Protein AF-0000000079730951 (afdb_homodimer)

Structure (mmCIF, N/CA/C/O backbone):
data_AF-0000000079730951-model_v1
#
loop_
_entity.id
_entity.type
_entity.pdbx_description
1 polymer 'Uncharacterized protein'
#
loop_
_atom_site.group_PDB
_atom_site.id
_atom_site.type_symbol
_atom_site.label_atom_id
_atom_site.label_alt_id
_atom_site.label_comp_id
_atom_site.label_asym_id
_atom_site.label_entity_id
_atom_site.label_seq_id
_atom_site.pdbx_PDB_ins_code
_atom_site.Cartn_x
_atom_site.Cartn_y
_atom_site.Cartn_z
_atom_site.occupancy
_atom_site.B_iso_or_equiv
_atom_site.auth_seq_id
_atom_site.auth_comp_id
_atom_site.auth_asym_id
_atom_site.auth_atom_id
_atom_site.pdbx_PDB_model_num
ATOM 1 N N . MET A 1 1 ? 19.906 15.125 -12.375 1 45.84 1 MET A N 1
ATOM 2 C CA . MET A 1 1 ? 19.188 15.031 -11.109 1 45.84 1 MET A CA 1
ATOM 3 C C . MET A 1 1 ? 19.906 15.812 -10.008 1 45.84 1 MET A C 1
ATOM 5 O O . MET A 1 1 ? 21.125 15.719 -9.883 1 45.84 1 MET A O 1
ATOM 9 N N . TYR A 1 2 ? 19.406 16.906 -9.656 1 54.47 2 TYR A N 1
ATOM 10 C CA . TYR A 1 2 ? 20.203 17.609 -8.656 1 54.47 2 TYR A CA 1
ATOM 11 C C . TYR A 1 2 ? 20.016 16.984 -7.281 1 54.47 2 TYR A C 1
ATOM 13 O O . TYR A 1 2 ? 18.938 16.5 -6.945 1 54.47 2 TYR A O 1
ATOM 21 N N . GLN A 1 3 ? 21.047 16.672 -6.727 1 60.06 3 GLN A N 1
ATOM 22 C CA . GLN A 1 3 ? 21.234 16.125 -5.387 1 60.06 3 GLN A CA 1
ATOM 23 C C . GLN A 1 3 ? 20.828 17.141 -4.32 1 60.06 3 GLN A C 1
ATOM 25 O O . GLN A 1 3 ? 20.906 18.344 -4.543 1 60.06 3 GLN A O 1
ATOM 30 N N . ILE A 1 4 ? 20.078 16.656 -3.506 1 60.16 4 ILE A N 1
ATOM 31 C CA . ILE A 1 4 ? 19.812 17.422 -2.299 1 60.16 4 ILE A CA 1
ATOM 32 C C . ILE A 1 4 ? 21.109 18.094 -1.825 1 60.16 4 ILE A C 1
ATOM 34 O O . ILE A 1 4 ? 22.172 17.469 -1.864 1 60.16 4 ILE A O 1
ATOM 38 N N . ILE A 1 5 ? 21.016 19.328 -1.708 1 59.25 5 ILE A N 1
ATOM 39 C CA . ILE A 1 5 ? 22.203 20.062 -1.271 1 59.25 5 ILE A CA 1
ATOM 40 C C . ILE A 1 5 ? 22.781 19.406 -0.029 1 59.25 5 ILE A C 1
ATOM 42 O O . ILE A 1 5 ? 22.062 19.062 0.906 1 59.25 5 ILE A O 1
ATOM 46 N N . SER A 1 6 ? 23.953 18.672 -0.277 1 54.44 6 SER A N 1
ATOM 47 C CA . SER A 1 6 ? 24.656 18.109 0.863 1 54.44 6 SER A CA 1
ATOM 48 C C . SER A 1 6 ? 25.703 19.078 1.403 1 54.44 6 SER A C 1
ATOM 50 O O . SER A 1 6 ? 26.031 20.062 0.745 1 54.44 6 SER A O 1
ATOM 52 N N . GLU A 1 7 ? 26.094 18.891 2.594 1 53.03 7 GLU A N 1
ATOM 53 C CA . GLU A 1 7 ? 27.047 19.703 3.357 1 53.03 7 GLU A CA 1
ATOM 54 C C . GLU A 1 7 ? 28.25 20.094 2.506 1 53.03 7 GLU A C 1
ATOM 56 O O . GLU A 1 7 ? 28.828 21.156 2.715 1 53.03 7 GLU A O 1
ATOM 61 N N . ASP A 1 8 ? 28.547 19.281 1.509 1 45.97 8 ASP A N 1
ATOM 62 C CA . ASP A 1 8 ? 29.906 19.5 1.021 1 45.97 8 ASP A CA 1
ATOM 63 C C . ASP A 1 8 ? 29.938 20.531 -0.102 1 45.97 8 ASP A C 1
ATOM 65 O O . ASP A 1 8 ? 30.891 20.594 -0.878 1 45.97 8 ASP A O 1
ATOM 69 N N . PRO A 1 9 ? 28.891 20.875 -0.591 1 47.88 9 PRO A N 1
ATOM 70 C CA . PRO A 1 9 ? 29.344 21.734 -1.691 1 47.88 9 PRO A CA 1
ATOM 71 C C . PRO A 1 9 ? 30.297 22.844 -1.228 1 47.88 9 PRO A C 1
ATOM 73 O O . PRO A 1 9 ? 30.203 23.297 -0.081 1 47.88 9 PRO A O 1
ATOM 76 N N . PRO A 1 10 ? 31.438 23.062 -1.796 1 43.19 10 PRO A N 1
ATOM 77 C CA . PRO A 1 10 ? 32.219 24.203 -1.348 1 43.19 10 PRO A CA 1
ATOM 78 C C . PRO A 1 10 ? 31.359 25.422 -1.021 1 43.19 10 PRO A C 1
ATOM 80 O O . PRO A 1 10 ? 30.531 25.844 -1.837 1 43.19 10 PRO A O 1
ATOM 83 N N . ARG A 1 11 ? 31.016 25.688 0.224 1 43.66 11 ARG A N 1
ATOM 84 C CA . ARG A 1 11 ? 30.359 26.734 0.984 1 43.66 11 ARG A CA 1
ATOM 85 C C . ARG A 1 11 ? 30.625 28.109 0.371 1 43.66 11 ARG A C 1
ATOM 87 O O . ARG A 1 11 ? 30.375 29.141 1.006 1 43.66 11 ARG A O 1
ATOM 94 N N . THR A 1 12 ? 31.375 28.312 -0.521 1 48.16 12 THR A N 1
ATOM 95 C CA . THR A 1 12 ? 31.953 29.641 -0.554 1 48.16 12 THR A CA 1
ATOM 96 C C . THR A 1 12 ? 30.875 30.703 -0.725 1 48.16 12 THR A C 1
ATOM 98 O O . THR A 1 12 ? 30.859 31.719 -0.027 1 48.16 12 THR A O 1
ATOM 101 N N . ASP A 1 13 ? 30.203 31.094 -1.963 1 54.69 13 ASP A N 1
ATOM 102 C CA . ASP A 1 13 ? 29.453 32.344 -2.211 1 54.69 13 ASP A CA 1
ATOM 103 C C . ASP A 1 13 ? 27.984 32.031 -2.506 1 54.69 13 ASP A C 1
ATOM 105 O O . ASP A 1 13 ? 27.672 31.219 -3.369 1 54.69 13 ASP A O 1
ATOM 109 N N . PRO A 1 14 ? 27 32.344 -1.522 1 58.16 14 PRO A N 1
ATOM 110 C CA . PRO A 1 14 ? 25.562 32.25 -1.813 1 58.16 14 PRO A CA 1
ATOM 111 C C . PRO A 1 14 ? 25.25 32.469 -3.287 1 58.16 14 PRO A C 1
ATOM 113 O O . PRO A 1 14 ? 24.312 31.875 -3.822 1 58.16 14 PRO A O 1
ATOM 116 N N . THR A 1 15 ? 26.047 33.219 -3.896 1 61.22 15 THR A N 1
ATOM 117 C CA . THR A 1 15 ? 25.828 33.5 -5.309 1 61.22 15 THR A CA 1
ATOM 118 C C . THR A 1 15 ? 26.016 32.219 -6.152 1 61.22 15 THR A C 1
ATOM 120 O O . THR A 1 15 ? 25.266 32 -7.102 1 61.22 15 THR A O 1
ATOM 123 N N . THR A 1 16 ? 26.859 31.469 -5.738 1 63.12 16 THR A N 1
ATOM 124 C CA . THR A 1 16 ? 27.141 30.281 -6.512 1 63.12 16 THR A CA 1
ATOM 125 C C . THR A 1 16 ? 26.031 29.234 -6.336 1 63.12 16 THR A C 1
ATOM 127 O O . THR A 1 16 ? 25.703 28.516 -7.27 1 63.12 16 THR A O 1
ATOM 130 N N . TRP A 1 17 ? 25.484 29.344 -5.23 1 62.97 17 TRP A N 1
ATOM 131 C CA . TRP A 1 17 ? 24.438 28.375 -4.961 1 62.97 17 TRP A CA 1
ATOM 132 C C . TRP A 1 17 ? 23.172 28.688 -5.754 1 62.97 17 TRP A C 1
ATOM 134 O O . TRP A 1 17 ? 22.5 27.797 -6.27 1 62.97 17 TRP A O 1
ATOM 144 N N . LEU A 1 18 ? 22.969 29.906 -5.809 1 67.19 18 LEU A N 1
ATOM 145 C CA . LEU A 1 18 ? 21.766 30.359 -6.488 1 67.19 18 LEU A CA 1
ATOM 146 C C . LEU A 1 18 ? 21.922 30.25 -8 1 67.19 18 LEU A C 1
ATOM 148 O O . LEU A 1 18 ? 20.938 30.25 -8.734 1 67.19 18 LEU A O 1
ATOM 152 N N . ALA A 1 19 ? 23.188 30.203 -8.516 1 63.59 19 ALA A N 1
ATOM 153 C CA . ALA A 1 19 ? 23.438 30.234 -9.953 1 63.59 19 ALA A CA 1
ATOM 154 C C . ALA A 1 19 ? 23.141 28.891 -10.602 1 63.59 19 ALA A C 1
ATOM 156 O O . ALA A 1 19 ? 22.938 28.797 -11.812 1 63.59 19 ALA A O 1
ATOM 157 N N . PHE A 1 20 ? 22.609 27.906 -9.961 1 67.12 20 PHE A N 1
ATOM 158 C CA . PHE A 1 20 ? 22.406 26.578 -10.516 1 67.12 20 PHE A CA 1
ATOM 159 C C . PHE A 1 20 ? 23.438 26.281 -11.594 1 67.12 20 PHE A C 1
ATOM 161 O O . PHE A 1 20 ? 23.688 27.109 -12.477 1 67.12 20 PHE A O 1
ATOM 168 N N . GLY A 1 21 ? 24.5 25.484 -11.469 1 58.66 21 GLY A N 1
ATOM 169 C CA . GLY A 1 21 ? 25.484 25.172 -12.492 1 58.66 21 GLY A CA 1
ATOM 170 C C . GLY A 1 21 ? 24.922 24.328 -13.617 1 58.66 21 GLY A C 1
ATOM 171 O O . GLY A 1 21 ? 23.734 24.047 -13.664 1 58.66 21 GLY A O 1
ATOM 172 N N . ASP A 1 22 ? 25.797 24.109 -14.703 1 54.88 22 ASP A N 1
ATOM 173 C CA . ASP A 1 22 ? 25.516 23.281 -15.867 1 54.88 22 ASP A CA 1
ATOM 174 C C . ASP A 1 22 ? 24.969 21.906 -15.453 1 54.88 22 ASP A C 1
ATOM 176 O O . ASP A 1 22 ? 25.5 21.281 -14.539 1 54.88 22 ASP A O 1
ATOM 180 N N . LEU A 1 23 ? 23.703 21.75 -15.867 1 58.72 23 LEU A N 1
ATOM 181 C CA . LEU A 1 23 ? 23.031 20.484 -15.57 1 58.72 23 LEU A CA 1
ATOM 182 C C . LEU A 1 23 ? 23.25 19.469 -16.688 1 58.72 23 LEU A C 1
ATOM 184 O O . LEU A 1 23 ? 22.469 19.438 -17.656 1 58.72 23 LEU A O 1
ATOM 188 N N . ASP A 1 24 ? 24.516 19.109 -16.984 1 57.22 24 ASP A N 1
ATOM 189 C CA . ASP A 1 24 ? 24.734 18.062 -17.984 1 57.22 24 ASP A CA 1
ATOM 190 C C . ASP A 1 24 ? 24.453 16.688 -17.406 1 57.22 24 ASP A C 1
ATOM 192 O O . ASP A 1 24 ? 24.922 15.672 -17.922 1 57.22 24 ASP A O 1
ATOM 196 N N . GLN A 1 25 ? 23.688 16.734 -16.359 1 59.28 25 GLN A N 1
ATOM 197 C CA . GLN A 1 25 ? 23.562 15.406 -15.773 1 59.28 25 GLN A CA 1
ATOM 198 C C . GLN A 1 25 ? 22.422 14.633 -16.406 1 59.28 25 GLN A C 1
ATOM 200 O O . GLN A 1 25 ? 21.391 15.211 -16.781 1 59.28 25 GLN A O 1
ATOM 205 N N . THR A 1 26 ? 22.797 13.352 -16.797 1 64.75 26 THR A N 1
ATOM 206 C CA . THR A 1 26 ? 21.828 12.406 -17.328 1 64.75 26 THR A CA 1
ATOM 207 C C . THR A 1 26 ? 20.719 12.141 -16.312 1 64.75 26 THR A C 1
ATOM 209 O O . THR A 1 26 ? 20.969 12.055 -15.117 1 64.75 26 THR A O 1
ATOM 212 N N . PRO A 1 27 ? 19.5 12.266 -16.891 1 72.44 27 PRO A N 1
ATOM 213 C CA . PRO A 1 27 ? 18.391 11.984 -15.977 1 72.44 27 PRO A CA 1
ATOM 214 C C . PRO A 1 27 ? 18.406 10.555 -15.445 1 72.44 27 PRO A C 1
ATOM 216 O O . PRO A 1 27 ? 17.703 10.234 -14.492 1 72.44 27 PRO A O 1
ATOM 219 N N . VAL A 1 28 ? 19.219 9.758 -16.062 1 74.5 28 VAL A N 1
ATOM 220 C CA . VAL A 1 28 ? 19.375 8.383 -15.586 1 74.5 28 VAL A CA 1
ATOM 221 C C . VAL A 1 28 ? 20.578 8.289 -14.656 1 74.5 28 VAL A C 1
ATOM 223 O O . VAL A 1 28 ? 21.719 8.523 -15.078 1 74.5 28 VAL A O 1
ATOM 226 N N . ASP A 1 29 ? 20.312 8.086 -13.414 1 75.19 29 ASP A N 1
ATOM 227 C CA . ASP A 1 29 ? 21.359 7.98 -12.398 1 75.19 29 ASP A CA 1
ATOM 228 C C . ASP A 1 29 ? 21.484 6.551 -11.883 1 75.19 29 ASP A C 1
ATOM 230 O O . ASP A 1 29 ? 20.641 6.09 -11.109 1 75.19 29 ASP A O 1
ATOM 234 N N . ALA A 1 30 ? 22.594 5.883 -12.25 1 80.81 30 ALA A N 1
ATOM 235 C CA . ALA A 1 30 ? 22.859 4.52 -11.789 1 80.81 30 ALA A CA 1
ATOM 236 C C . ALA A 1 30 ? 21.688 3.598 -12.094 1 80.81 30 ALA A C 1
ATOM 238 O O . ALA A 1 30 ? 21.281 2.801 -11.25 1 80.81 30 ALA A O 1
ATOM 239 N N . GLY A 1 31 ? 21.016 3.818 -13.234 1 86.5 31 GLY A N 1
ATOM 240 C CA . GLY A 1 31 ? 19.969 2.938 -13.695 1 86.5 31 GLY A CA 1
ATOM 241 C C . GLY A 1 31 ? 18.594 3.346 -13.195 1 86.5 31 GLY A C 1
ATOM 242 O O . GLY A 1 31 ? 17.609 2.627 -13.398 1 86.5 31 GLY A O 1
ATOM 243 N N . TRP A 1 32 ? 18.578 4.504 -12.57 1 90.81 32 TRP A N 1
ATOM 244 C CA . TRP A 1 32 ? 17.297 4.949 -12.031 1 90.81 32 TRP A CA 1
ATOM 245 C C . TRP A 1 32 ? 16.906 6.309 -12.602 1 90.81 32 TRP A C 1
ATOM 247 O O . TRP A 1 32 ? 17.781 7.117 -12.938 1 90.81 32 TRP A O 1
ATOM 257 N N . ILE A 1 33 ? 15.633 6.523 -12.75 1 92.06 33 ILE A N 1
ATOM 258 C CA . ILE A 1 33 ? 15.031 7.793 -13.148 1 92.06 33 ILE A CA 1
ATOM 259 C C . ILE A 1 33 ? 14.117 8.305 -12.031 1 92.06 33 ILE A C 1
ATOM 261 O O . ILE A 1 33 ? 13.43 7.512 -11.375 1 92.06 33 ILE A O 1
ATOM 265 N N . HIS A 1 34 ? 14.07 9.625 -11.844 1 92.44 34 HIS A N 1
ATOM 266 C CA . HIS A 1 34 ? 13.266 10.234 -10.789 1 92.44 34 HIS A CA 1
ATOM 267 C C . HIS A 1 34 ? 12.102 11.016 -11.375 1 92.44 34 HIS A C 1
ATOM 269 O O . HIS A 1 34 ? 12.164 12.242 -11.484 1 92.44 34 HIS A O 1
ATOM 275 N N . PRO A 1 35 ? 11.031 10.336 -11.586 1 94.81 35 PRO A N 1
ATOM 276 C CA . PRO A 1 35 ? 9.906 11.039 -12.203 1 94.81 35 PRO A CA 1
ATOM 277 C C . PRO A 1 35 ? 9.156 11.938 -11.227 1 94.81 35 PRO A C 1
ATOM 279 O O . PRO A 1 35 ? 8.336 12.758 -11.633 1 94.81 35 PRO A O 1
ATOM 282 N N . TYR A 1 36 ? 9.422 11.734 -9.938 1 94.5 36 TYR A N 1
ATOM 283 C CA . TYR A 1 36 ? 8.742 12.531 -8.922 1 94.5 36 TYR A CA 1
ATOM 284 C C . TYR A 1 36 ? 9.695 12.922 -7.805 1 94.5 36 TYR A C 1
ATOM 286 O O . TYR A 1 36 ? 10.367 12.062 -7.219 1 94.5 36 TYR A O 1
ATOM 294 N N . GLN A 1 37 ? 9.75 14.148 -7.539 1 90.94 37 GLN A N 1
ATOM 295 C CA . GLN A 1 37 ? 10.445 14.719 -6.387 1 90.94 37 GLN A CA 1
ATOM 296 C C . GLN A 1 37 ? 9.711 15.953 -5.863 1 90.94 37 GLN A C 1
ATOM 298 O O . GLN A 1 37 ? 9.414 16.875 -6.629 1 90.94 37 GLN A O 1
ATOM 303 N N . ARG A 1 38 ? 9.414 15.93 -4.602 1 90.56 38 ARG A N 1
ATOM 304 C CA . ARG A 1 38 ? 8.766 17.078 -3.99 1 90.56 38 ARG A CA 1
ATOM 305 C C . ARG A 1 38 ? 9.203 17.25 -2.543 1 90.56 38 ARG A C 1
ATOM 307 O O . ARG A 1 38 ? 9.352 16.281 -1.809 1 90.56 38 ARG A O 1
ATOM 314 N N . GLY A 1 39 ? 9.445 18.438 -2.262 1 88.06 39 GLY A N 1
ATOM 315 C CA . GLY A 1 39 ? 9.828 18.719 -0.888 1 88.06 39 GLY A CA 1
ATOM 316 C C . GLY A 1 39 ? 10.914 19.766 -0.775 1 88.06 39 GLY A C 1
ATOM 317 O O . GLY A 1 39 ? 11.172 20.516 -1.727 1 88.06 39 GLY A O 1
ATOM 318 N N . ARG A 1 40 ? 11.383 19.922 0.405 1 84.81 40 ARG A N 1
ATOM 319 C CA . ARG A 1 40 ? 12.398 20.938 0.67 1 84.81 40 ARG A CA 1
ATOM 320 C C . ARG A 1 40 ? 13.477 20.406 1.604 1 84.81 40 ARG A C 1
ATOM 322 O O . ARG A 1 40 ? 13.234 19.484 2.383 1 84.81 40 ARG A O 1
ATOM 329 N N . ALA A 1 41 ? 14.562 20.859 1.322 1 82.62 41 ALA A N 1
ATOM 330 C CA . ALA A 1 41 ? 15.703 20.625 2.195 1 82.62 41 ALA A CA 1
ATOM 331 C C . ALA A 1 41 ? 16.406 21.922 2.553 1 82.62 41 ALA A C 1
ATOM 333 O O . ALA A 1 41 ? 16.484 22.844 1.733 1 82.62 41 ALA A O 1
ATOM 334 N N . SER A 1 42 ? 16.781 22.016 3.771 1 76.56 42 SER A N 1
ATOM 335 C CA . SER A 1 42 ? 17.469 23.219 4.219 1 76.56 42 SER A CA 1
ATOM 336 C C . SER A 1 42 ? 18.828 22.875 4.824 1 76.56 42 SER A C 1
ATOM 338 O O . SER A 1 42 ? 19 21.797 5.418 1 76.56 42 SER A O 1
ATOM 340 N N . ILE A 1 43 ? 19.734 23.703 4.445 1 71.06 43 ILE A N 1
ATOM 341 C CA . ILE A 1 43 ? 21.047 23.562 5.059 1 71.06 43 ILE A CA 1
ATOM 342 C C . ILE A 1 43 ? 21.5 24.906 5.625 1 71.06 43 ILE A C 1
ATOM 344 O O . ILE A 1 43 ? 21.25 25.953 5.027 1 71.06 43 ILE A O 1
ATOM 348 N N . GLN A 1 44 ? 22.031 24.797 6.742 1 64.06 44 GLN A N 1
ATOM 349 C CA . GLN A 1 44 ? 22.594 26 7.34 1 64.06 44 GLN A CA 1
ATOM 350 C C . GLN A 1 44 ? 24.031 26.234 6.855 1 64.06 44 GLN A C 1
ATOM 352 O O . GLN A 1 44 ? 24.875 25.344 6.945 1 64.06 44 GLN A O 1
ATOM 357 N N . ILE A 1 45 ? 24.141 27.219 6 1 57.97 45 ILE A N 1
ATOM 358 C CA . ILE A 1 45 ? 25.469 27.578 5.52 1 57.97 45 ILE A CA 1
ATOM 359 C C . ILE A 1 45 ? 25.922 28.875 6.18 1 57.97 45 ILE A C 1
ATOM 361 O O . ILE A 1 45 ? 25.344 29.938 5.934 1 57.97 45 ILE A O 1
ATOM 365 N N . GLN A 1 46 ? 26.984 28.828 6.801 1 56.09 46 GLN A N 1
ATOM 366 C CA . GLN A 1 46 ? 27.516 30 7.48 1 56.09 46 GLN A CA 1
ATOM 367 C C . GLN A 1 46 ? 26.406 30.797 8.164 1 56.09 46 GLN A C 1
ATOM 369 O O . GLN A 1 46 ? 25.719 30.281 9.039 1 56.09 46 GLN A O 1
ATOM 374 N N . GLU A 1 47 ? 26.141 32.156 7.566 1 52.31 47 GLU A N 1
ATOM 375 C CA . GLU A 1 47 ? 25.188 33.062 8.195 1 52.31 47 GLU A CA 1
ATOM 376 C C . GLU A 1 47 ? 23.828 33 7.504 1 52.31 47 GLU A C 1
ATOM 378 O O . GLU A 1 47 ? 22.938 33.812 7.77 1 52.31 47 GLU A O 1
ATOM 383 N N . CYS A 1 48 ? 23.781 32.031 6.555 1 63.41 48 CYS A N 1
ATOM 384 C CA . CYS A 1 48 ? 22.531 32 5.809 1 63.41 48 CYS A CA 1
ATOM 385 C C . CYS A 1 48 ? 21.938 30.594 5.766 1 63.41 48 CYS A C 1
ATOM 387 O O . CYS A 1 48 ? 22.641 29.625 6.039 1 63.41 48 CYS A O 1
ATOM 389 N N . GLU A 1 49 ? 20.703 30.656 5.785 1 72.19 49 GLU A N 1
ATOM 390 C CA . GLU A 1 49 ? 20.016 29.391 5.547 1 72.19 49 GLU A CA 1
ATOM 391 C C . GLU A 1 49 ? 19.625 29.25 4.078 1 72.19 49 GLU A C 1
ATOM 393 O O . GLU A 1 49 ? 19.031 30.156 3.488 1 72.19 49 GLU A O 1
ATOM 398 N N . LEU A 1 50 ? 20.156 28.188 3.568 1 75.88 50 LEU A N 1
ATOM 399 C CA . LEU A 1 50 ? 19.797 27.859 2.191 1 75.88 50 LEU A CA 1
ATOM 400 C C . LEU A 1 50 ? 18.703 26.797 2.15 1 75.88 50 LEU A C 1
ATOM 402 O O . LEU A 1 50 ? 18.859 25.719 2.725 1 75.88 50 LEU A O 1
ATOM 406 N N . THR A 1 51 ? 17.625 27.25 1.599 1 80.56 51 THR A N 1
ATOM 407 C CA . THR A 1 51 ? 16.531 26.297 1.411 1 80.56 51 THR A CA 1
ATOM 408 C C . THR A 1 51 ? 16.375 25.938 -0.063 1 80.56 51 THR A C 1
ATOM 410 O O . THR A 1 51 ? 16.359 26.812 -0.926 1 80.56 51 THR A O 1
ATOM 413 N N . GLN A 1 52 ? 16.375 24.672 -0.242 1 84.06 52 GLN A N 1
ATOM 414 C CA . GLN A 1 52 ? 16.156 24.156 -1.589 1 84.06 52 GLN A CA 1
ATOM 415 C C . GLN A 1 52 ? 14.828 23.406 -1.68 1 84.06 52 GLN A C 1
ATOM 417 O O . GLN A 1 52 ? 14.578 22.484 -0.893 1 84.06 52 GLN A O 1
ATOM 422 N N . ALA A 1 53 ? 14.023 23.859 -2.582 1 85.38 53 ALA A N 1
ATOM 423 C CA . ALA A 1 53 ? 12.742 23.188 -2.812 1 85.38 53 ALA A CA 1
ATOM 424 C C . ALA A 1 53 ? 12.727 22.484 -4.164 1 85.38 53 ALA A C 1
ATOM 426 O O . ALA A 1 53 ? 13.258 23 -5.148 1 85.38 53 ALA A O 1
ATOM 427 N N . PHE A 1 54 ? 12.133 21.344 -4.145 1 86.81 54 PHE A N 1
ATOM 428 C CA . PHE A 1 54 ? 12.039 20.531 -5.344 1 86.81 54 PHE A CA 1
ATOM 429 C C . PHE A 1 54 ? 10.586 20.328 -5.75 1 86.81 54 PHE A C 1
ATOM 431 O O . PHE A 1 54 ? 9.711 20.141 -4.891 1 86.81 54 PHE A O 1
ATOM 438 N N . ASP A 1 55 ? 10.375 20.359 -7.035 1 88.12 55 ASP A N 1
ATOM 439 C CA . ASP A 1 55 ? 9.117 19.953 -7.641 1 88.12 55 ASP A CA 1
ATOM 440 C C . ASP A 1 55 ? 9.344 19.344 -9.023 1 88.12 55 ASP A C 1
ATOM 442 O O . ASP A 1 55 ? 9.477 20.078 -10.008 1 88.12 55 ASP A O 1
ATOM 446 N N . THR A 1 56 ? 9.398 18.078 -9.062 1 90.31 56 THR A N 1
ATOM 447 C CA . THR A 1 56 ? 9.578 17.359 -10.32 1 90.31 56 THR A CA 1
ATOM 448 C C . THR A 1 56 ? 8.312 16.562 -10.672 1 90.31 56 THR A C 1
ATOM 450 O O . THR A 1 56 ? 7.777 15.844 -9.836 1 90.31 56 THR A O 1
ATOM 453 N N . GLN A 1 57 ? 7.895 16.703 -11.891 1 90 57 GLN A N 1
ATOM 454 C CA . GLN A 1 57 ? 6.754 15.961 -12.414 1 90 57 GLN A CA 1
ATOM 455 C C . GLN A 1 57 ? 7.102 15.273 -13.734 1 90 57 GLN A C 1
ATOM 457 O O . GLN A 1 57 ? 8.047 15.672 -14.414 1 90 57 GLN A O 1
ATOM 462 N N . ALA A 1 58 ? 6.375 14.281 -13.984 1 94.19 58 ALA A N 1
ATOM 463 C CA . ALA A 1 58 ? 6.621 13.547 -15.227 1 94.19 58 ALA A CA 1
ATOM 464 C C . ALA A 1 58 ? 5.324 13.32 -16 1 94.19 58 ALA A C 1
ATOM 466 O O . ALA A 1 58 ? 4.254 13.195 -15.398 1 94.19 58 ALA A O 1
ATOM 467 N N . PHE A 1 59 ? 5.438 13.281 -17.328 1 94.62 59 PHE A N 1
ATOM 468 C CA . PHE A 1 59 ? 4.312 12.945 -18.203 1 94.62 59 PHE A CA 1
ATOM 469 C C . PHE A 1 59 ? 4.801 12.25 -19.469 1 94.62 59 PHE A C 1
ATOM 471 O O . PHE A 1 59 ? 5.996 12.258 -19.766 1 94.62 59 PHE A O 1
ATOM 478 N N . LEU A 1 60 ? 3.887 11.617 -20.109 1 95.69 60 LEU A N 1
ATOM 479 C CA . LEU A 1 60 ? 4.188 10.875 -21.328 1 95.69 60 LEU A CA 1
ATOM 480 C C . LEU A 1 60 ? 3.699 11.633 -22.562 1 95.69 60 LEU A C 1
ATOM 482 O O . LEU A 1 60 ? 2.645 12.266 -22.531 1 95.69 60 LEU A O 1
ATOM 486 N N . VAL A 1 61 ? 4.496 11.562 -23.594 1 95.31 61 VAL A N 1
ATOM 487 C CA . VAL A 1 61 ? 4.145 12.188 -24.859 1 95.31 61 VAL A CA 1
ATOM 488 C C . VAL A 1 61 ? 4.52 11.25 -26.016 1 95.31 61 VAL A C 1
ATOM 490 O O . VAL A 1 61 ? 5.496 10.508 -25.922 1 95.31 61 VAL A O 1
ATOM 493 N N . ASN A 1 62 ? 3.648 11.297 -27.047 1 93.88 62 ASN A N 1
ATOM 494 C CA . ASN A 1 62 ? 4.023 10.531 -28.219 1 93.88 62 ASN A CA 1
ATOM 495 C C . ASN A 1 62 ? 5.367 10.992 -28.781 1 93.88 62 ASN A C 1
ATOM 497 O O . ASN A 1 62 ? 5.617 12.195 -28.906 1 93.88 62 ASN A O 1
ATOM 501 N N . VAL A 1 63 ? 6.16 10.047 -29.156 1 94.19 63 VAL A N 1
ATOM 502 C CA . VAL A 1 63 ? 7.508 10.352 -29.625 1 94.19 63 VAL A CA 1
ATOM 503 C C . VAL A 1 63 ? 7.441 11.297 -30.828 1 94.19 63 VAL A C 1
ATOM 505 O O . VAL A 1 63 ? 8.258 12.211 -30.953 1 94.19 63 VAL A O 1
ATOM 508 N N . ASP A 1 64 ? 6.457 11.125 -31.641 1 92.25 64 ASP A N 1
ATOM 509 C CA . ASP A 1 64 ? 6.336 11.906 -32.875 1 92.25 64 ASP A CA 1
ATOM 510 C C . ASP A 1 64 ? 5.859 13.328 -32.562 1 92.25 64 ASP A C 1
ATOM 512 O O . ASP A 1 64 ? 5.953 14.203 -33.438 1 92.25 64 ASP A O 1
ATOM 516 N N . GLU A 1 65 ? 5.438 13.594 -31.406 1 93.44 65 GLU A N 1
ATOM 517 C CA . GLU A 1 65 ? 4.902 14.906 -31.047 1 93.44 65 GLU A CA 1
ATOM 518 C C . GLU A 1 65 ? 5.777 15.586 -30 1 93.44 65 GLU A C 1
ATOM 520 O O . GLU A 1 65 ? 5.34 16.531 -29.328 1 93.44 65 GLU A O 1
ATOM 525 N N . LEU A 1 66 ? 6.969 15.195 -29.844 1 92.12 66 LEU A N 1
ATOM 526 C CA . LEU A 1 66 ? 7.848 15.648 -28.781 1 92.12 66 LEU A CA 1
ATOM 527 C C . LEU A 1 66 ? 8.375 17.047 -29.062 1 92.12 66 LEU A C 1
ATOM 529 O O . LEU A 1 66 ? 8.602 17.828 -28.141 1 92.12 66 LEU A O 1
ATOM 533 N N . ASP A 1 67 ? 8.516 17.5 -30.25 1 89.12 67 ASP A N 1
ATOM 534 C CA . ASP A 1 67 ? 9.219 18.719 -30.641 1 89.12 67 ASP A CA 1
ATOM 535 C C . ASP A 1 67 ? 8.516 19.953 -30.094 1 89.12 67 ASP A C 1
ATOM 537 O O . ASP A 1 67 ? 9.148 20.797 -29.438 1 89.12 67 ASP A O 1
ATOM 541 N N . PRO A 1 68 ? 7.23 19.984 -30.25 1 87.56 68 PRO A N 1
ATOM 542 C CA . PRO A 1 68 ? 6.555 21.172 -29.719 1 87.56 68 PRO A CA 1
ATOM 543 C C . PRO A 1 68 ? 6.66 21.281 -28.188 1 87.56 68 PRO A C 1
ATOM 545 O O . PRO A 1 68 ? 6.574 22.375 -27.641 1 87.56 68 PRO A O 1
ATOM 548 N N . ILE A 1 69 ? 6.762 20.172 -27.562 1 87.25 69 ILE A N 1
ATOM 549 C CA . ILE A 1 69 ? 6.863 20.125 -26.109 1 87.25 69 ILE A CA 1
ATOM 550 C C . ILE A 1 69 ? 8.211 20.703 -25.672 1 87.25 69 ILE A C 1
ATOM 552 O O . ILE A 1 69 ? 8.289 21.406 -24.656 1 87.25 69 ILE A O 1
ATOM 556 N N . LEU A 1 70 ? 9.195 20.422 -26.422 1 83.44 70 LEU A N 1
ATOM 557 C CA . LEU A 1 70 ? 10.539 20.859 -26.078 1 83.44 70 LEU A CA 1
ATOM 558 C C . LEU A 1 70 ? 10.719 22.344 -26.312 1 83.44 70 LEU A C 1
ATOM 560 O O . LEU A 1 70 ? 11.617 22.969 -25.75 1 83.44 70 LEU A O 1
ATOM 564 N N . ASP A 1 71 ? 9.812 22.891 -27.078 1 80.31 71 ASP A N 1
ATOM 565 C CA . ASP A 1 71 ? 9.875 24.312 -27.375 1 80.31 71 ASP A CA 1
ATOM 566 C C . ASP A 1 71 ? 9.047 25.125 -26.375 1 80.31 71 ASP A C 1
ATOM 568 O O . ASP A 1 71 ? 9.117 26.359 -26.359 1 80.31 71 ASP A O 1
ATOM 572 N N . ALA A 1 72 ? 8.383 24.438 -25.547 1 81.88 72 ALA A N 1
ATOM 573 C CA . ALA A 1 72 ? 7.496 25.094 -24.609 1 81.88 72 ALA A CA 1
ATOM 574 C C . ALA A 1 72 ? 8.289 25.766 -23.484 1 81.88 72 ALA A C 1
ATOM 576 O O . ALA A 1 72 ? 9.398 25.328 -23.156 1 81.88 72 ALA A O 1
ATOM 577 N N . ASP A 1 73 ? 7.711 26.859 -23.016 1 80.69 73 ASP A N 1
ATOM 578 C CA . ASP A 1 73 ? 8.297 27.531 -21.859 1 80.69 73 ASP A CA 1
ATOM 579 C C . ASP A 1 73 ? 8.164 26.672 -20.594 1 80.69 73 ASP A C 1
ATOM 581 O O . ASP A 1 73 ? 7.059 26.328 -20.188 1 80.69 73 ASP A O 1
ATOM 585 N N . PRO A 1 74 ? 9.289 26.297 -19.984 1 82.38 74 PRO A N 1
ATOM 586 C CA . PRO A 1 74 ? 9.219 25.359 -18.859 1 82.38 74 PRO A CA 1
ATOM 587 C C . PRO A 1 74 ? 8.539 25.953 -17.641 1 82.38 74 PRO A C 1
ATOM 589 O O . PRO A 1 74 ? 8.148 25.234 -16.719 1 82.38 74 PRO A O 1
ATOM 592 N N . ASP A 1 75 ? 8.461 27.188 -17.531 1 78.06 75 ASP A N 1
ATOM 593 C CA . ASP A 1 75 ? 7.793 27.828 -16.391 1 78.06 75 ASP A CA 1
ATOM 594 C C . ASP A 1 75 ? 6.297 27.984 -16.656 1 78.06 75 ASP A C 1
ATOM 596 O O . ASP A 1 75 ? 5.477 27.344 -15.992 1 78.06 75 ASP A O 1
ATOM 600 N N . THR A 1 76 ? 5.887 28.609 -17.703 1 72.06 76 THR A N 1
ATOM 601 C CA . THR A 1 76 ? 4.496 28.984 -17.938 1 72.06 76 THR A CA 1
ATOM 602 C C . THR A 1 76 ? 3.717 27.828 -18.562 1 72.06 76 THR A C 1
ATOM 604 O O . THR A 1 76 ? 2.545 27.625 -18.234 1 72.06 76 THR A O 1
ATOM 607 N N . ASP A 1 77 ? 4.391 27.141 -19.344 1 72.62 77 ASP A N 1
ATOM 608 C CA . ASP A 1 77 ? 3.67 26.094 -20.062 1 72.62 77 ASP A CA 1
ATOM 609 C C . ASP A 1 77 ? 3.633 24.797 -19.266 1 72.62 77 ASP A C 1
ATOM 611 O O . ASP A 1 77 ? 2.689 24.016 -19.391 1 72.62 77 ASP A O 1
ATOM 615 N N . MET A 1 78 ? 4.703 24.625 -18.469 1 68.81 78 MET A N 1
ATOM 616 C CA . MET A 1 78 ? 4.809 23.328 -17.797 1 68.81 78 MET A CA 1
ATOM 617 C C . MET A 1 78 ? 4.469 23.453 -16.328 1 68.81 78 MET A C 1
ATOM 619 O O . MET A 1 78 ? 4.383 22.438 -15.617 1 68.81 78 MET A O 1
ATOM 623 N N . GLY A 1 79 ? 4.43 24.547 -15.836 1 62.59 79 GLY A N 1
ATOM 624 C CA . GLY A 1 79 ? 4.332 24.75 -14.406 1 62.59 79 GLY A CA 1
ATOM 625 C C . GLY A 1 79 ? 3.152 24.031 -13.773 1 62.59 79 GLY A C 1
ATOM 626 O O . GLY A 1 79 ? 3.203 23.641 -12.602 1 62.59 79 GLY A O 1
ATOM 627 N N . ASP A 1 80 ? 2.125 23.797 -14.438 1 65.19 80 ASP A N 1
ATOM 628 C CA . ASP A 1 80 ? 0.964 23.266 -13.734 1 65.19 80 ASP A CA 1
ATOM 629 C C . ASP A 1 80 ? 0.59 21.891 -14.258 1 65.19 80 ASP A C 1
ATOM 631 O O . ASP A 1 80 ? -0.578 21.484 -14.211 1 65.19 80 ASP A O 1
ATOM 635 N N . ILE A 1 81 ? 1.665 21.172 -14.656 1 81.44 81 ILE A N 1
ATOM 636 C CA . ILE A 1 81 ? 1.251 19.875 -15.188 1 81.44 81 ILE A CA 1
ATOM 637 C C . ILE A 1 81 ? 1.216 18.844 -14.062 1 81.44 81 ILE A C 1
ATOM 639 O O . ILE A 1 81 ? 2.254 18.312 -13.672 1 81.44 81 ILE A O 1
ATOM 643 N N . GLU A 1 82 ? 0.271 18.844 -13.242 1 85.94 82 GLU A N 1
ATOM 644 C CA . GLU A 1 82 ? 0.027 17.859 -12.188 1 85.94 82 GLU A CA 1
ATOM 645 C C . GLU A 1 82 ? -1.262 17.078 -12.445 1 85.94 82 GLU A C 1
ATOM 647 O O . GLU A 1 82 ? -2.291 17.672 -12.773 1 85.94 82 GLU A O 1
ATOM 652 N N . PHE A 1 83 ? -1.045 15.773 -12.469 1 91.12 83 PHE A N 1
ATOM 653 C CA . PHE A 1 83 ? -2.205 14.906 -12.633 1 91.12 83 PHE A CA 1
ATOM 654 C C . PHE A 1 83 ? -2.754 14.461 -11.281 1 91.12 83 PHE A C 1
ATOM 656 O O . PHE A 1 83 ? -2 14.008 -10.422 1 91.12 83 PHE A O 1
ATOM 663 N N . ARG A 1 84 ? -4.012 14.633 -11.125 1 88.62 84 ARG A N 1
ATOM 664 C CA . ARG A 1 84 ? -4.723 14.227 -9.914 1 88.62 84 ARG A CA 1
ATOM 665 C C . ARG A 1 84 ? -5.816 13.211 -10.242 1 88.62 84 ARG A C 1
ATOM 667 O O . ARG A 1 84 ? -6.168 13.023 -11.414 1 88.62 84 ARG A O 1
ATOM 674 N N . PRO A 1 85 ? -6.25 12.422 -9.188 1 87.44 85 PRO A N 1
ATOM 675 C CA . PRO A 1 85 ? -7.246 11.391 -9.469 1 87.44 85 PRO A CA 1
ATOM 676 C C . PRO A 1 85 ? -8.5 11.945 -10.141 1 87.44 85 PRO A C 1
ATOM 678 O O . PRO A 1 85 ? -9.086 11.289 -11 1 87.44 85 PRO A O 1
ATOM 681 N N . MET A 1 86 ? -8.891 13.047 -9.641 1 82 86 MET A N 1
ATOM 682 C CA . MET A 1 86 ? -10.133 13.586 -10.188 1 82 86 MET A CA 1
ATOM 683 C C . MET A 1 86 ? -10.055 15.109 -10.289 1 82 86 MET A C 1
ATOM 685 O O . MET A 1 86 ? -9.438 15.758 -9.445 1 82 86 MET A O 1
ATOM 689 N N . ARG A 1 87 ? -10.531 15.508 -11.367 1 73.69 87 ARG A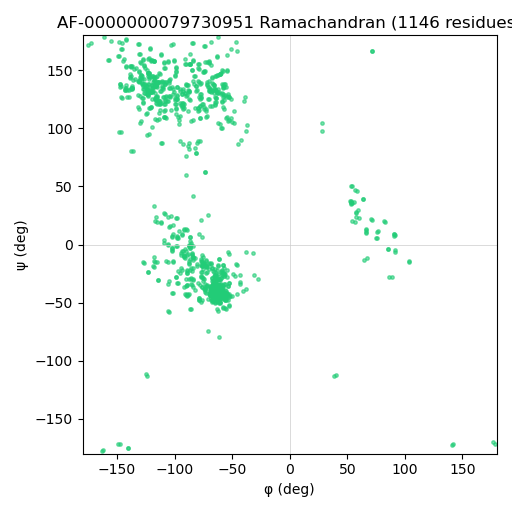 N 1
ATOM 690 C CA . ARG A 1 87 ? -10.867 16.922 -11.516 1 73.69 87 ARG A CA 1
ATOM 691 C C . ARG A 1 87 ? -12.375 17.141 -11.414 1 73.69 87 ARG A C 1
ATOM 693 O O . ARG A 1 87 ? -13.164 16.328 -11.914 1 73.69 87 ARG A O 1
ATOM 700 N N . TYR A 1 88 ? -12.688 17.828 -10.422 1 68.25 88 TYR A N 1
ATOM 701 C CA . TYR A 1 88 ? -14.117 18.094 -10.32 1 68.25 88 TYR A CA 1
ATOM 702 C C . TYR A 1 88 ? -14.383 19.594 -10.273 1 68.25 88 TYR A C 1
ATOM 704 O O . TYR A 1 88 ? -13.477 20.391 -10.008 1 68.25 88 TYR A O 1
ATOM 712 N N . GLY A 1 89 ? -15.406 20.094 -10.82 1 62.16 89 GLY A N 1
ATOM 713 C CA . GLY A 1 89 ? -15.781 21.484 -10.867 1 62.16 89 GLY A CA 1
ATOM 714 C C . GLY A 1 89 ? -17.031 21.75 -11.688 1 62.16 89 GLY A C 1
ATOM 715 O O . GLY A 1 89 ? -17.906 20.875 -11.781 1 62.16 89 GLY A O 1
ATOM 716 N N . ARG A 1 90 ? -17.234 22.953 -11.883 1 63.12 90 ARG A N 1
ATOM 717 C CA . ARG A 1 90 ? -18.359 23.375 -12.719 1 63.12 90 ARG A CA 1
ATOM 718 C C . ARG A 1 90 ? -17.875 23.922 -14.055 1 63.12 90 ARG A C 1
ATOM 720 O O . ARG A 1 90 ? -16.938 24.719 -14.094 1 63.12 90 ARG A O 1
ATOM 727 N N . ARG A 1 91 ? -18.141 23.156 -15.125 1 57.38 91 ARG A N 1
ATOM 728 C CA . ARG A 1 91 ? -17.734 23.609 -16.453 1 57.38 91 ARG A CA 1
ATOM 729 C C . ARG A 1 91 ? -18.438 24.906 -16.812 1 57.38 91 ARG A C 1
ATOM 731 O O . ARG A 1 91 ? -19.672 24.969 -16.859 1 57.38 91 ARG A O 1
ATOM 738 N N . ARG A 1 92 ? -17.766 25.969 -16.75 1 56.06 92 ARG A N 1
ATOM 739 C CA . ARG A 1 92 ? -18.328 27.25 -17.156 1 56.06 92 ARG A CA 1
ATOM 740 C C . ARG A 1 92 ? -18.734 27.219 -18.625 1 56.06 92 ARG A C 1
ATOM 742 O O . ARG A 1 92 ? -19.672 27.906 -19.031 1 56.06 92 ARG A O 1
ATOM 749 N N . GLU A 1 93 ? -17.984 26.531 -19.328 1 52.31 93 GLU A N 1
ATOM 750 C CA . GLU A 1 93 ? -18.125 26.672 -20.781 1 52.31 93 GLU A CA 1
ATOM 751 C C . GLU A 1 93 ? -19.281 25.812 -21.297 1 52.31 93 GLU A C 1
ATOM 753 O O . GLU A 1 93 ? -19.562 25.828 -22.5 1 52.31 93 GLU A O 1
ATOM 758 N N . SER A 1 94 ? -19.75 24.969 -20.453 1 49.47 94 SER A N 1
ATOM 759 C CA . SER A 1 94 ? -20.859 24.266 -21.078 1 49.47 94 SER A CA 1
ATOM 760 C C . SER A 1 94 ? -21.953 25.234 -21.5 1 49.47 94 SER A C 1
ATOM 762 O O . SER A 1 94 ? -22.438 26.031 -20.688 1 49.47 94 SER A O 1
ATOM 764 N N . LEU A 1 95 ? -21.969 25.531 -22.688 1 52.19 95 LEU A N 1
ATOM 765 C CA . LEU A 1 95 ? -22.969 26.406 -23.297 1 52.19 95 LEU A CA 1
ATOM 766 C C . LEU A 1 95 ? -24.359 26.094 -22.734 1 52.19 95 LEU A C 1
ATOM 768 O O . LEU A 1 95 ? -25.172 27 -22.562 1 52.19 95 LEU A O 1
ATOM 772 N N . ASP A 1 96 ? -24.609 24.969 -22.562 1 52.69 96 ASP A N 1
ATOM 773 C CA . ASP A 1 96 ? -26 24.609 -22.266 1 52.69 96 ASP A CA 1
ATOM 774 C C . ASP A 1 96 ? -26.281 24.688 -20.766 1 52.69 96 ASP A C 1
ATOM 776 O O . ASP A 1 96 ? -27.359 25.109 -20.344 1 52.69 96 ASP A O 1
ATOM 780 N N . ASP A 1 97 ? -25.344 24.188 -19.828 1 56.03 97 ASP A N 1
ATOM 781 C CA . ASP A 1 97 ? -25.5 24.344 -18.391 1 56.03 97 ASP A CA 1
ATOM 782 C C . ASP A 1 97 ? -24.172 24.703 -17.719 1 56.03 97 ASP A C 1
ATOM 784 O O . ASP A 1 97 ? -23.359 23.828 -17.406 1 56.03 97 ASP A O 1
ATOM 788 N N . PRO A 1 98 ? -23.828 26.016 -17.797 1 56.19 98 PRO A N 1
ATOM 789 C CA . PRO A 1 98 ? -22.547 26.531 -17.312 1 56.19 98 PRO A CA 1
ATOM 790 C C . PRO A 1 98 ? -22.172 26.016 -15.922 1 56.19 98 PRO A C 1
ATOM 792 O O . PRO A 1 98 ? -21.016 26.125 -15.508 1 56.19 98 PRO A O 1
ATOM 795 N N . MET A 1 99 ? -23.188 25.484 -15.234 1 59.53 99 MET A N 1
ATOM 796 C CA . MET A 1 99 ? -22.922 25.062 -13.859 1 59.53 99 MET A CA 1
ATOM 797 C C . MET A 1 99 ? -22.906 23.531 -13.75 1 59.53 99 MET A C 1
ATOM 799 O O . MET A 1 99 ? -23.094 22.984 -12.664 1 59.53 99 MET A O 1
ATOM 803 N N . GLU A 1 100 ? -22.562 22.953 -14.922 1 63 100 GLU A N 1
ATOM 804 C CA . GLU A 1 100 ? -22.625 21.484 -14.891 1 63 100 GLU A CA 1
ATOM 805 C C . GLU A 1 100 ? -21.438 20.922 -14.102 1 63 100 GLU A C 1
ATOM 807 O O . GLU A 1 100 ? -20.281 21.203 -14.414 1 63 100 GLU A O 1
ATOM 812 N N . PRO A 1 101 ? -21.75 20.25 -13.039 1 65.88 101 PRO A N 1
ATOM 813 C CA . PRO A 1 101 ? -20.688 19.609 -12.281 1 65.88 101 PRO A CA 1
ATOM 814 C C . PRO A 1 101 ? -19.984 18.5 -13.07 1 65.88 101 PRO A C 1
ATOM 816 O O . PRO A 1 101 ? -20.625 17.828 -13.898 1 65.88 101 PRO A O 1
ATOM 819 N N . TYR A 1 102 ? -18.672 18.531 -13.188 1 74.06 102 TYR A N 1
ATOM 820 C CA . TYR A 1 102 ? -17.969 17.438 -13.836 1 74.06 102 TYR A CA 1
ATOM 821 C C . TYR A 1 102 ? -17.047 16.719 -12.852 1 74.06 102 TYR A C 1
ATOM 823 O O . TYR A 1 102 ? -16.609 17.312 -11.859 1 74.06 102 TYR A O 1
ATOM 831 N N . TRP A 1 103 ? -17.078 15.453 -13 1 78.12 103 TRP A N 1
ATOM 832 C CA . TRP A 1 103 ? -16.188 14.547 -12.289 1 78.12 103 TRP A CA 1
ATOM 833 C C . TRP A 1 103 ? -15.414 13.672 -13.273 1 78.12 103 TRP A C 1
ATOM 835 O O . TRP A 1 103 ? -15.938 12.664 -13.75 1 78.12 103 TRP A O 1
ATOM 845 N N . GLU A 1 104 ? -14.148 14.18 -13.609 1 78.69 104 GLU A N 1
ATOM 846 C CA . GLU A 1 104 ? -13.367 13.469 -14.617 1 78.69 104 GLU A CA 1
ATOM 847 C C . GLU A 1 104 ? -11.992 13.094 -14.07 1 78.69 104 GLU A C 1
ATOM 849 O O . GLU A 1 104 ? -11.367 13.875 -13.352 1 78.69 104 GLU A O 1
ATOM 854 N N . GLU A 1 105 ? -11.633 11.875 -14.375 1 80.44 105 GLU A N 1
ATOM 855 C CA . GLU A 1 105 ? -10.266 11.508 -14.016 1 80.44 105 GLU A CA 1
ATOM 856 C C . GLU A 1 105 ? -9.25 12.281 -14.844 1 80.44 105 GLU A C 1
ATOM 858 O O . GLU A 1 105 ? -9.445 12.5 -16.031 1 80.44 105 GLU A O 1
ATOM 863 N N . ASP A 1 106 ? -8.242 12.695 -14.188 1 81.06 106 ASP A N 1
ATOM 864 C CA . ASP A 1 106 ? -7.168 13.469 -14.805 1 81.06 106 ASP A CA 1
ATOM 865 C C . ASP A 1 106 ? -6.164 12.555 -15.5 1 81.06 106 ASP A C 1
ATOM 867 O O . ASP A 1 106 ? -5.09 12.273 -14.961 1 81.06 106 ASP A O 1
ATOM 871 N N . LEU A 1 107 ? -6.5 12.156 -16.766 1 83.38 107 LEU A N 1
ATOM 872 C CA . LEU A 1 107 ? -5.652 11.195 -17.453 1 83.38 107 LEU A CA 1
ATOM 873 C C . LEU A 1 107 ? -4.812 11.883 -18.531 1 83.38 107 LEU A C 1
ATOM 875 O O . LEU A 1 107 ? -3.73 11.398 -18.875 1 83.38 107 LEU A O 1
ATOM 879 N N . THR A 1 108 ? -5.41 12.938 -19.078 1 86.12 108 THR A N 1
ATOM 880 C CA . THR A 1 108 ? -4.75 13.625 -20.188 1 86.12 108 THR A CA 1
ATOM 881 C C . THR A 1 108 ? -4.824 15.133 -20.016 1 86.12 108 THR A C 1
ATOM 883 O O . THR A 1 108 ? -5.801 15.656 -19.469 1 86.12 108 THR A O 1
ATOM 886 N N . ARG A 1 109 ? -3.768 15.758 -20.375 1 87 109 ARG A N 1
ATOM 887 C CA . ARG A 1 109 ? -3.686 17.219 -20.438 1 87 109 ARG A CA 1
ATOM 888 C C . ARG A 1 109 ? -3.096 17.672 -21.766 1 87 109 ARG A C 1
ATOM 890 O O . ARG A 1 109 ? -2.746 16.859 -22.609 1 87 109 ARG A O 1
ATOM 897 N N . GLU A 1 110 ? -3.156 18.953 -21.906 1 87.19 110 GLU A N 1
ATOM 898 C CA . GLU A 1 110 ? -2.609 19.5 -23.141 1 87.19 110 GLU A CA 1
ATOM 899 C C . GLU A 1 110 ? -1.533 20.547 -22.875 1 87.19 110 GLU A C 1
ATOM 901 O O . GLU A 1 110 ? -1.678 21.359 -21.969 1 87.19 110 GLU A O 1
ATOM 906 N N . ILE A 1 111 ? -0.425 20.375 -23.609 1 85.25 111 ILE A N 1
ATOM 907 C CA . ILE A 1 111 ? 0.644 21.375 -23.625 1 85.25 111 ILE A CA 1
ATOM 908 C C . ILE A 1 111 ? 0.875 21.859 -25.047 1 85.25 111 ILE A C 1
ATOM 910 O O . ILE A 1 111 ? 1.254 21.078 -25.922 1 85.25 111 ILE A O 1
ATOM 914 N N . ASN A 1 112 ? 0.661 23.125 -25.297 1 82.25 112 ASN A N 1
ATOM 915 C CA . ASN A 1 112 ? 0.813 23.703 -26.625 1 82.25 112 ASN A CA 1
ATOM 916 C C . ASN A 1 112 ? 0.006 22.922 -27.672 1 82.25 112 ASN A C 1
ATOM 918 O O . ASN A 1 112 ? 0.513 22.625 -28.75 1 82.25 112 ASN A O 1
ATOM 922 N N . GLY A 1 113 ? -1.112 22.484 -27.219 1 84.69 113 GLY A N 1
ATOM 923 C CA . GLY A 1 113 ? -2.018 21.797 -28.125 1 84.69 113 GLY A CA 1
ATOM 924 C C . GLY A 1 113 ? -1.727 20.328 -28.266 1 84.69 113 GLY A C 1
ATOM 925 O O . GLY A 1 113 ? -2.441 19.609 -28.969 1 84.69 113 GLY A O 1
ATOM 926 N N . ILE A 1 114 ? -0.681 19.875 -27.641 1 91.19 114 ILE A N 1
ATOM 927 C CA . ILE A 1 114 ? -0.31 18.469 -27.734 1 91.19 114 ILE A CA 1
ATOM 928 C C . ILE A 1 114 ? -0.822 17.719 -26.5 1 91.19 114 ILE A C 1
ATOM 930 O O . ILE A 1 114 ? -0.57 18.125 -25.359 1 91.19 114 ILE A O 1
ATOM 934 N N . PRO A 1 115 ? -1.55 16.625 -26.75 1 91.19 115 PRO A N 1
ATOM 935 C CA . PRO A 1 115 ? -2.006 15.828 -25.609 1 91.19 115 PRO A CA 1
ATOM 936 C C . PRO A 1 115 ? -0.862 15.125 -24.891 1 91.19 115 PRO A C 1
ATOM 938 O O . PRO A 1 115 ? 0.002 14.523 -25.531 1 91.19 115 PRO A O 1
ATOM 941 N N . VAL A 1 116 ? -0.819 15.234 -23.594 1 93.12 116 VAL A N 1
ATOM 942 C CA . VAL A 1 116 ? 0.151 14.531 -22.766 1 93.12 116 VAL A CA 1
ATOM 943 C C . VAL A 1 116 ? -0.579 13.656 -21.734 1 93.12 116 VAL A C 1
ATOM 945 O O . VAL A 1 116 ? -1.677 14 -21.297 1 93.12 116 VAL A O 1
ATOM 948 N N . SER A 1 117 ? -0.011 12.492 -21.438 1 92.62 117 SER A N 1
ATOM 949 C CA . SER A 1 117 ? -0.667 11.523 -20.562 1 92.62 117 SER A CA 1
ATOM 950 C C . SER A 1 117 ? 0.037 11.438 -19.219 1 92.62 117 SER A C 1
ATOM 952 O O . SER A 1 117 ? 1.237 11.695 -19.125 1 92.62 117 SER A O 1
ATOM 954 N N . ARG A 1 118 ? -0.73 10.992 -18.281 1 93.69 118 ARG A N 1
ATOM 955 C CA . ARG A 1 118 ? -0.263 10.867 -16.906 1 93.69 118 ARG A CA 1
ATOM 956 C C . ARG A 1 118 ? 0.743 9.727 -16.766 1 93.69 118 ARG A C 1
ATOM 958 O O . ARG A 1 118 ? 0.553 8.656 -17.344 1 93.69 118 ARG A O 1
ATOM 965 N N . PHE A 1 119 ? 1.833 9.969 -16.047 1 96.25 119 PHE A N 1
ATOM 966 C CA . PHE A 1 119 ? 2.699 8.883 -15.602 1 96.25 119 PHE A CA 1
ATOM 967 C C . PHE A 1 119 ? 2.678 8.773 -14.078 1 96.25 119 PHE A C 1
ATOM 969 O O . PHE A 1 119 ? 2.854 7.688 -13.523 1 96.25 119 PHE A O 1
ATOM 976 N N . ILE A 1 120 ? 2.479 9.867 -13.43 1 95.81 120 ILE A N 1
ATOM 977 C CA . ILE A 1 120 ? 2.357 9.938 -11.977 1 95.81 120 ILE A CA 1
ATOM 978 C C . ILE A 1 120 ? 1.023 10.57 -11.602 1 95.81 120 ILE A C 1
ATOM 980 O O . ILE A 1 120 ? 0.662 11.625 -12.125 1 95.81 120 ILE A O 1
ATOM 984 N N . MET A 1 121 ? 0.324 9.922 -10.773 1 94.75 121 MET A N 1
ATOM 985 C CA . MET A 1 121 ? -0.88 10.492 -10.18 1 94.75 121 MET A CA 1
ATOM 986 C C . MET A 1 121 ? -0.585 11.062 -8.789 1 94.75 121 MET A C 1
ATOM 988 O O . MET A 1 121 ? -0.099 10.344 -7.914 1 94.75 121 MET A O 1
ATOM 992 N N . ASN A 1 122 ? -0.916 12.312 -8.602 1 92.44 122 ASN A N 1
ATOM 993 C CA . ASN A 1 122 ? -0.698 12.961 -7.312 1 92.44 122 ASN A CA 1
ATOM 994 C C . ASN A 1 122 ? -1.979 13.016 -6.484 1 92.44 122 ASN A C 1
ATOM 996 O O . ASN A 1 122 ? -3.08 13.055 -7.039 1 92.44 122 ASN A O 1
ATOM 1000 N N . PHE A 1 123 ? -1.764 12.875 -5.203 1 91.31 123 PHE A N 1
ATOM 1001 C CA . PHE A 1 123 ? -2.84 13.039 -4.234 1 91.31 123 PHE A CA 1
ATOM 1002 C C . PHE A 1 123 ? -2.545 14.195 -3.287 1 91.31 123 PHE A C 1
ATOM 1004 O O . PHE A 1 123 ? -1.393 14.609 -3.148 1 91.31 123 PHE A O 1
ATOM 1011 N N . GLU A 1 124 ? -3.521 14.711 -2.703 1 86.19 124 GLU A N 1
ATOM 1012 C CA . GLU A 1 124 ? -3.312 15.773 -1.723 1 86.19 124 GLU A CA 1
ATOM 1013 C C . GLU A 1 124 ? -2.619 15.242 -0.471 1 86.19 124 GLU A C 1
ATOM 1015 O O . GLU A 1 124 ? -1.666 15.852 0.022 1 86.19 124 GLU A O 1
ATOM 1020 N N . TYR A 1 125 ? -3.088 14.07 -0.035 1 86.25 125 TYR A N 1
ATOM 1021 C CA . TYR A 1 125 ? -2.541 13.602 1.231 1 86.25 125 TYR A CA 1
ATOM 1022 C C . TYR A 1 125 ? -2.002 12.18 1.096 1 86.25 125 TYR A C 1
ATOM 1024 O O . TYR A 1 125 ? -1.254 11.711 1.956 1 86.25 125 TYR A O 1
ATOM 1032 N N . GLU A 1 126 ? -2.346 11.469 0.047 1 93.56 126 GLU A N 1
ATOM 1033 C CA . GLU A 1 126 ? -1.826 10.125 -0.202 1 93.56 126 GLU A CA 1
ATOM 1034 C C . GLU A 1 126 ? -0.556 10.18 -1.046 1 93.56 126 GLU A C 1
ATOM 1036 O O . GLU A 1 126 ? -0.271 11.188 -1.69 1 93.56 126 GLU A O 1
ATOM 1041 N N . ALA A 1 127 ? 0.243 9.156 -0.906 1 95.06 127 ALA A N 1
ATOM 1042 C CA . ALA A 1 127 ? 1.48 9.07 -1.677 1 95.06 127 ALA A CA 1
ATOM 1043 C C . ALA A 1 127 ? 1.191 9 -3.174 1 95.06 127 ALA A C 1
ATOM 1045 O O . ALA A 1 127 ? 0.169 8.453 -3.59 1 95.06 127 ALA A O 1
ATOM 1046 N N . PRO A 1 128 ? 2.09 9.602 -3.969 1 95.56 128 PRO A N 1
ATOM 1047 C CA . PRO A 1 128 ? 1.883 9.547 -5.418 1 95.56 128 PRO A CA 1
ATOM 1048 C C . PRO A 1 128 ? 1.872 8.117 -5.957 1 95.56 128 PRO A C 1
ATOM 1050 O O . PRO A 1 128 ? 2.564 7.246 -5.422 1 95.56 128 PRO A O 1
ATOM 1053 N N . LEU A 1 129 ? 1.093 7.898 -6.973 1 96.31 129 LEU A N 1
ATOM 1054 C CA . LEU A 1 129 ? 0.959 6.578 -7.578 1 96.31 129 LEU A CA 1
ATOM 1055 C C . LEU A 1 129 ? 1.456 6.586 -9.016 1 96.31 129 LEU A C 1
ATOM 1057 O O . LEU A 1 129 ? 1.037 7.426 -9.82 1 96.31 129 LEU A O 1
ATOM 1061 N N . ILE A 1 130 ? 2.383 5.715 -9.305 1 96.44 130 ILE A N 1
ATOM 1062 C CA . ILE A 1 130 ? 2.85 5.57 -10.68 1 96.44 130 ILE A CA 1
ATOM 1063 C C . ILE A 1 130 ? 1.704 5.09 -11.562 1 96.44 130 ILE A C 1
ATOM 1065 O O . ILE A 1 130 ? 0.696 4.586 -11.062 1 96.44 130 ILE A O 1
ATOM 1069 N N . ASP A 1 131 ? 1.877 5.273 -12.797 1 94.75 131 ASP A N 1
ATOM 1070 C CA . ASP A 1 131 ? 0.857 4.867 -13.766 1 94.75 131 ASP A CA 1
ATOM 1071 C C . ASP A 1 131 ? 0.459 3.408 -13.562 1 94.75 131 ASP A C 1
ATOM 1073 O O . ASP A 1 131 ? 1.31 2.518 -13.594 1 94.75 131 ASP A O 1
ATOM 1077 N N . THR A 1 132 ? -0.845 3.176 -13.43 1 93.94 132 THR A N 1
ATOM 1078 C CA . THR A 1 132 ? -1.338 1.828 -13.172 1 93.94 132 THR A CA 1
ATOM 1079 C C . THR A 1 132 ? -1.095 0.922 -14.375 1 93.94 132 THR A C 1
ATOM 1081 O O . THR A 1 132 ? -0.962 -0.294 -14.227 1 93.94 132 THR A O 1
ATOM 1084 N N . GLY A 1 133 ? -1.074 1.495 -15.555 1 92.88 133 GLY A N 1
ATOM 1085 C CA . GLY A 1 133 ? -0.696 0.71 -16.719 1 92.88 133 GLY A CA 1
ATOM 1086 C C . GLY A 1 133 ? 0.701 0.128 -16.609 1 92.88 133 GLY A C 1
ATOM 1087 O O . GLY A 1 133 ? 0.944 -0.995 -17.062 1 92.88 133 GLY A O 1
ATOM 1088 N N . PHE A 1 134 ? 1.634 0.918 -16.078 1 95.06 134 PHE A N 1
ATOM 1089 C CA . PHE A 1 134 ? 3 0.458 -15.859 1 95.06 134 PHE A CA 1
ATOM 1090 C C . PHE A 1 134 ? 3.023 -0.726 -14.898 1 95.06 134 PHE A C 1
ATOM 1092 O O . PHE A 1 134 ? 3.752 -1.695 -15.117 1 95.06 134 PHE A O 1
ATOM 1099 N N . ILE A 1 135 ? 2.188 -0.691 -13.875 1 95.56 135 ILE A N 1
ATOM 1100 C CA . ILE A 1 135 ? 2.092 -1.749 -12.875 1 95.56 135 ILE A CA 1
ATOM 1101 C C . ILE A 1 135 ? 1.577 -3.031 -13.531 1 95.56 135 ILE A C 1
ATOM 1103 O O . ILE A 1 135 ? 2.139 -4.109 -13.32 1 95.56 135 ILE A O 1
ATOM 1107 N N . GLU A 1 136 ? 0.575 -2.867 -14.32 1 93 136 GLU A N 1
ATOM 1108 C CA . GLU A 1 136 ? -0.052 -4.016 -14.969 1 93 136 GLU A CA 1
ATOM 1109 C C . GLU A 1 136 ? 0.87 -4.629 -16.016 1 93 136 GLU A C 1
ATOM 1111 O O . GLU A 1 136 ? 1.003 -5.852 -16.094 1 93 136 GLU A O 1
ATOM 1116 N N . TYR A 1 137 ? 1.496 -3.785 -16.781 1 91.31 137 TYR A N 1
ATOM 1117 C CA . TYR A 1 137 ? 2.334 -4.234 -17.891 1 91.31 137 TYR A CA 1
ATOM 1118 C C . TYR A 1 137 ? 3.482 -5.102 -17.391 1 91.31 137 TYR A C 1
ATOM 1120 O O . TYR A 1 137 ? 3.84 -6.098 -18.016 1 91.31 137 TYR A O 1
ATOM 1128 N N . HIS A 1 138 ? 4.031 -4.754 -16.281 1 92.25 138 HIS A N 1
ATOM 1129 C CA . HIS A 1 138 ? 5.215 -5.449 -15.789 1 92.25 138 HIS A CA 1
ATOM 1130 C C . HIS A 1 138 ? 4.855 -6.43 -14.68 1 92.25 138 HIS A C 1
ATOM 1132 O O . HIS A 1 138 ? 5.742 -6.988 -14.023 1 92.25 138 HIS A O 1
ATOM 1138 N N . ASN A 1 139 ? 3.557 -6.648 -14.398 1 90.25 139 ASN A N 1
ATOM 1139 C CA . ASN A 1 139 ? 3.119 -7.547 -13.336 1 90.25 139 ASN A CA 1
ATOM 1140 C C . ASN A 1 139 ? 3.775 -7.199 -12 1 90.25 139 ASN A C 1
ATOM 1142 O O . ASN A 1 139 ? 4.355 -8.07 -11.344 1 90.25 139 ASN A O 1
ATOM 1146 N N . LEU A 1 140 ? 3.662 -5.926 -11.688 1 94.88 140 LEU A N 1
ATOM 1147 C CA . LEU A 1 140 ? 4.293 -5.453 -10.461 1 94.88 140 LEU A CA 1
ATOM 1148 C C . LEU A 1 140 ? 3.381 -5.668 -9.258 1 94.88 140 LEU A C 1
ATOM 1150 O O . LEU A 1 140 ? 2.156 -5.645 -9.391 1 94.88 140 LEU A O 1
ATOM 1154 N N . VAL A 1 141 ? 4.016 -5.867 -8.109 1 93.94 141 VAL A N 1
ATOM 1155 C CA . VAL A 1 141 ? 3.311 -5.984 -6.836 1 93.94 141 VAL A CA 1
ATOM 1156 C C . VAL A 1 141 ? 3.902 -5.004 -5.824 1 93.94 141 VAL A C 1
ATOM 1158 O O . VAL A 1 141 ? 5.121 -4.855 -5.738 1 93.94 141 VAL A O 1
ATOM 1161 N N . GLU A 1 142 ? 3.016 -4.336 -5.168 1 94.5 142 GLU A N 1
ATOM 1162 C CA . GLU A 1 142 ? 3.473 -3.396 -4.145 1 94.5 142 GLU A CA 1
ATOM 1163 C C . GLU A 1 142 ? 3.838 -4.121 -2.854 1 94.5 142 GLU A C 1
ATOM 1165 O O . GLU A 1 142 ? 2.975 -4.719 -2.207 1 94.5 142 GLU A O 1
ATOM 1170 N N . THR A 1 143 ? 5.062 -4.066 -2.432 1 90.06 143 THR A N 1
ATOM 1171 C CA . THR A 1 143 ? 5.551 -4.781 -1.256 1 90.06 143 THR A CA 1
ATOM 1172 C C . THR A 1 143 ? 5.602 -3.854 -0.045 1 90.06 143 THR A C 1
ATOM 1174 O O . THR A 1 143 ? 5.535 -4.312 1.098 1 90.06 143 THR A O 1
ATOM 1177 N N . ASP A 1 144 ? 5.77 -2.627 -0.208 1 90.56 144 ASP A N 1
ATOM 1178 C CA . ASP A 1 144 ? 5.668 -1.527 0.747 1 90.56 144 ASP A CA 1
ATOM 1179 C C . ASP A 1 144 ? 5.043 -0.293 0.099 1 90.56 144 ASP A C 1
ATOM 1181 O O . ASP A 1 144 ? 4.742 -0.298 -1.096 1 90.56 144 ASP A O 1
ATOM 1185 N N . LYS A 1 145 ? 4.848 0.687 0.889 1 92.94 145 LYS A N 1
ATOM 1186 C CA . LYS A 1 145 ? 4.168 1.864 0.356 1 92.94 145 LYS A CA 1
ATOM 1187 C C . LYS A 1 145 ? 4.855 2.371 -0.908 1 92.94 145 LYS A C 1
ATOM 1189 O O . LYS A 1 145 ? 5.953 2.93 -0.842 1 92.94 145 LYS A O 1
ATOM 1194 N N . ARG A 1 146 ? 4.266 2.168 -2 1 96.38 146 ARG A N 1
ATOM 1195 C CA . ARG A 1 146 ? 4.641 2.639 -3.33 1 96.38 146 ARG A CA 1
ATOM 1196 C C . ARG A 1 146 ? 5.949 2.006 -3.789 1 96.38 146 ARG A C 1
ATOM 1198 O O . ARG A 1 146 ? 6.617 2.527 -4.684 1 96.38 146 ARG A O 1
ATOM 1205 N N . GLN A 1 147 ? 6.434 1.001 -3.129 1 95.5 147 GLN A N 1
ATOM 1206 C CA . GLN A 1 147 ? 7.543 0.179 -3.6 1 95.5 147 GLN A CA 1
ATOM 1207 C C . GLN A 1 147 ? 7.039 -1.031 -4.379 1 95.5 147 GLN A C 1
ATOM 1209 O O . GLN A 1 147 ? 6.297 -1.857 -3.844 1 95.5 147 GLN A O 1
ATOM 1214 N N . PHE A 1 148 ? 7.469 -1.125 -5.621 1 96.94 148 PHE A N 1
ATOM 1215 C CA . PHE A 1 148 ? 6.938 -2.176 -6.48 1 96.94 148 PHE A CA 1
ATOM 1216 C C . PHE A 1 148 ? 8.055 -3.1 -6.957 1 96.94 148 PHE A C 1
ATOM 1218 O O . PHE A 1 148 ? 9.141 -2.639 -7.316 1 96.94 148 PHE A O 1
ATOM 1225 N N . LYS A 1 149 ? 7.77 -4.395 -6.938 1 94.19 149 LYS A N 1
ATOM 1226 C CA . LYS A 1 149 ? 8.648 -5.43 -7.477 1 94.19 149 LYS A CA 1
ATOM 1227 C C . LYS A 1 149 ? 7.93 -6.262 -8.539 1 94.19 149 LYS A C 1
ATOM 1229 O O . LYS A 1 149 ? 6.703 -6.375 -8.523 1 94.19 149 LYS A O 1
ATOM 1234 N N . GLU A 1 150 ? 8.695 -6.664 -9.43 1 91.69 150 GLU A N 1
ATOM 1235 C CA . GLU A 1 150 ? 8.141 -7.641 -10.367 1 91.69 150 GLU A CA 1
ATOM 1236 C C . GLU A 1 150 ? 7.898 -8.984 -9.688 1 91.69 150 GLU A C 1
ATOM 1238 O O . GLU A 1 150 ? 8.773 -9.492 -8.977 1 91.69 150 GLU A O 1
ATOM 1243 N N . LEU A 1 151 ? 6.75 -9.477 -9.938 1 86.12 151 LEU A N 1
ATOM 1244 C CA . LEU A 1 151 ? 6.336 -10.688 -9.234 1 86.12 151 LEU A CA 1
ATOM 1245 C C . LEU A 1 151 ? 7.262 -11.852 -9.57 1 86.12 151 LEU A C 1
ATOM 1247 O O . LEU A 1 151 ? 7.652 -12.609 -8.68 1 86.12 151 LEU A O 1
ATOM 1251 N N . GLU A 1 152 ? 7.699 -11.969 -10.781 1 78.62 152 GLU A N 1
ATOM 1252 C CA . GLU A 1 152 ? 8.445 -13.125 -11.25 1 78.62 152 GLU A CA 1
ATOM 1253 C C . GLU A 1 152 ? 9.906 -13.062 -10.797 1 78.62 152 GLU A C 1
ATOM 1255 O O . GLU A 1 152 ? 10.453 -14.047 -10.297 1 78.62 152 GLU A O 1
ATOM 1260 N N . SER A 1 153 ? 10.555 -11.891 -10.953 1 76.94 153 SER A N 1
ATOM 1261 C CA . SER A 1 153 ? 11.992 -11.773 -10.734 1 76.94 153 SER A CA 1
ATOM 1262 C C . SER A 1 153 ? 12.305 -11.156 -9.375 1 76.94 153 SER A C 1
ATOM 1264 O O . SER A 1 153 ? 13.438 -11.219 -8.906 1 76.94 153 SER A O 1
ATOM 1266 N N . ASP A 1 154 ? 11.398 -10.57 -8.742 1 82.31 154 ASP A N 1
ATOM 1267 C CA . ASP A 1 154 ? 11.57 -9.844 -7.484 1 82.31 154 ASP A CA 1
ATOM 1268 C C . ASP A 1 154 ? 12.438 -8.602 -7.688 1 82.31 154 ASP A C 1
ATOM 1270 O O . ASP A 1 154 ? 12.891 -7.992 -6.715 1 82.31 154 ASP A O 1
ATOM 1274 N N . ASP A 1 155 ? 12.68 -8.312 -8.922 1 87.31 155 ASP A N 1
ATOM 1275 C CA . ASP A 1 155 ? 13.422 -7.086 -9.188 1 87.31 155 ASP A CA 1
ATOM 1276 C C . ASP A 1 155 ? 12.609 -5.859 -8.766 1 87.31 155 ASP A C 1
ATOM 1278 O O . ASP A 1 155 ? 11.414 -5.781 -9.023 1 87.31 155 ASP A O 1
ATOM 1282 N N . VAL A 1 156 ? 13.352 -4.965 -8.148 1 93.19 156 VAL A N 1
ATOM 1283 C CA . VAL A 1 156 ? 12.688 -3.73 -7.742 1 93.19 156 VAL A CA 1
ATOM 1284 C C . VAL A 1 156 ? 12.523 -2.814 -8.953 1 93.19 156 VAL A C 1
ATOM 1286 O O . VAL A 1 156 ? 13.5 -2.457 -9.609 1 93.19 156 VAL A O 1
ATOM 1289 N N . ALA A 1 157 ? 11.297 -2.498 -9.273 1 96.19 157 ALA A N 1
ATOM 1290 C CA . ALA A 1 157 ? 11.008 -1.647 -10.43 1 96.19 157 ALA A CA 1
ATOM 1291 C C . ALA A 1 157 ? 10.797 -0.197 -10 1 96.19 157 ALA A C 1
ATOM 1293 O O . ALA A 1 157 ? 11.078 0.729 -10.766 1 96.19 157 ALA A O 1
ATOM 1294 N N . VAL A 1 158 ? 10.227 0.032 -8.805 1 97.62 158 VAL A N 1
ATOM 1295 C CA . VAL A 1 158 ? 9.906 1.363 -8.297 1 97.62 158 VAL A CA 1
ATOM 1296 C C . VAL A 1 158 ? 10.305 1.465 -6.828 1 97.62 158 VAL A C 1
ATOM 1298 O O . VAL A 1 158 ? 10.047 0.551 -6.043 1 97.62 158 VAL A O 1
ATOM 1301 N N . ARG A 1 159 ? 10.945 2.543 -6.445 1 96.5 159 ARG A N 1
ATOM 1302 C CA . ARG A 1 159 ? 11.297 2.855 -5.066 1 96.5 159 ARG A CA 1
ATOM 1303 C C . ARG A 1 159 ? 10.633 4.152 -4.613 1 96.5 159 ARG A C 1
ATOM 1305 O O . ARG A 1 159 ? 10.445 5.07 -5.41 1 96.5 159 ARG A O 1
ATOM 1312 N N . PHE A 1 160 ? 10.242 4.227 -3.377 1 96.38 160 PHE A N 1
ATOM 1313 C CA . PHE A 1 160 ? 9.664 5.41 -2.762 1 96.38 160 PHE A CA 1
ATOM 1314 C C . PHE A 1 160 ? 10.141 5.566 -1.322 1 96.38 160 PHE A C 1
ATOM 1316 O O . PHE A 1 160 ? 10.234 4.582 -0.588 1 96.38 160 PHE A O 1
ATOM 1323 N N . ASN A 1 161 ? 10.508 6.734 -0.973 1 91.62 161 ASN A N 1
ATOM 1324 C CA . ASN A 1 161 ? 10.898 6.957 0.415 1 91.62 161 ASN A CA 1
ATOM 1325 C C . ASN A 1 161 ? 9.688 7.152 1.315 1 91.62 161 ASN A C 1
ATOM 1327 O O . ASN A 1 161 ? 9.422 8.266 1.781 1 91.62 161 ASN A O 1
ATOM 1331 N N . ALA A 1 162 ? 9.078 6.051 1.649 1 89.44 162 ALA A N 1
ATOM 1332 C CA . ALA A 1 162 ? 7.824 6 2.398 1 89.44 162 ALA A CA 1
ATOM 1333 C C . ALA A 1 162 ? 7.977 6.645 3.771 1 89.44 162 ALA A C 1
ATOM 1335 O O . ALA A 1 162 ? 7.043 7.27 4.281 1 89.44 162 ALA A O 1
ATOM 1336 N N . ASP A 1 163 ? 9.102 6.605 4.371 1 86.81 163 ASP A N 1
ATOM 1337 C CA . ASP A 1 163 ? 9.32 7.125 5.719 1 86.81 163 ASP A CA 1
ATOM 1338 C C . ASP A 1 163 ? 9.211 8.648 5.742 1 86.81 163 ASP A C 1
ATOM 1340 O O . ASP A 1 163 ? 8.695 9.227 6.699 1 86.81 163 ASP A O 1
ATOM 1344 N N . ILE A 1 164 ? 9.719 9.258 4.754 1 87.31 164 ILE A N 1
ATOM 1345 C CA . ILE A 1 164 ? 9.633 10.711 4.676 1 87.31 164 ILE A CA 1
ATOM 1346 C C . ILE A 1 164 ? 8.18 11.133 4.48 1 87.31 164 ILE A C 1
ATOM 1348 O O . ILE A 1 164 ? 7.727 12.125 5.062 1 87.31 164 ILE A O 1
ATOM 1352 N N . TRP A 1 165 ? 7.469 10.336 3.686 1 88.19 165 TRP A N 1
ATOM 1353 C CA . TRP A 1 165 ? 6.051 10.617 3.469 1 88.19 165 TRP A CA 1
ATOM 1354 C C . TRP A 1 165 ? 5.258 10.453 4.762 1 88.19 165 TRP A C 1
ATOM 1356 O O . TRP A 1 165 ? 4.434 11.305 5.102 1 88.19 165 TRP A O 1
ATOM 1366 N N . ARG A 1 166 ? 5.504 9.453 5.461 1 87.56 166 ARG A N 1
ATOM 1367 C CA . ARG A 1 166 ? 4.812 9.203 6.719 1 87.56 166 ARG A CA 1
ATOM 1368 C C . ARG A 1 166 ? 5.09 10.312 7.73 1 87.56 166 ARG A C 1
ATOM 1370 O O . ARG A 1 166 ? 4.191 10.734 8.461 1 87.56 166 ARG A O 1
ATOM 1377 N N . ALA A 1 167 ? 6.277 10.758 7.695 1 82.88 167 ALA A N 1
ATOM 1378 C CA . ALA A 1 167 ? 6.664 11.828 8.609 1 82.88 167 ALA A CA 1
ATOM 1379 C C . ALA A 1 167 ? 5.965 13.141 8.258 1 82.88 167 ALA A C 1
ATOM 1381 O O . ALA A 1 167 ? 5.523 13.875 9.141 1 82.88 167 ALA A O 1
ATOM 1382 N N . LYS A 1 168 ? 5.863 13.359 7.074 1 79.81 168 LYS A N 1
ATOM 1383 C CA . LYS A 1 168 ? 5.25 14.602 6.613 1 79.81 168 LYS A CA 1
ATOM 1384 C C . LYS A 1 168 ? 3.803 14.703 7.078 1 79.81 168 LYS A C 1
ATOM 1386 O O . LYS A 1 168 ? 3.342 15.789 7.453 1 79.81 168 LYS A O 1
ATOM 1391 N N . TYR A 1 169 ? 3.158 13.602 7.062 1 77.88 169 TYR A N 1
ATOM 1392 C CA . TYR A 1 169 ? 1.735 13.656 7.375 1 77.88 169 TYR A CA 1
ATOM 1393 C C . TYR A 1 169 ? 1.47 13.148 8.789 1 77.88 169 TYR A C 1
ATOM 1395 O O . TYR A 1 169 ? 0.336 12.797 9.125 1 77.88 169 TYR A O 1
ATOM 1403 N N . GLY A 1 170 ? 2.541 13.094 9.523 1 74.81 170 GLY A N 1
ATOM 1404 C CA . GLY A 1 170 ? 2.42 12.805 10.945 1 74.81 170 GLY A CA 1
ATOM 1405 C C . GLY A 1 170 ? 2.023 11.375 11.234 1 74.81 170 GLY A C 1
ATOM 1406 O O . GLY A 1 170 ? 1.407 11.094 12.266 1 74.81 170 GLY A O 1
ATOM 1407 N N . LEU A 1 171 ? 2.25 10.477 10.305 1 76.44 171 LEU A N 1
ATOM 1408 C CA . LEU A 1 171 ? 1.9 9.07 10.492 1 76.44 171 LEU A CA 1
ATOM 1409 C C . LEU A 1 171 ? 3.004 8.336 11.25 1 76.44 171 LEU A C 1
ATOM 1411 O O . LEU A 1 171 ? 2.832 7.176 11.633 1 76.44 171 LEU A O 1
ATOM 1415 N N . THR A 1 172 ? 4.137 9.109 11.289 1 75.44 172 THR A N 1
ATOM 1416 C CA . THR A 1 172 ? 5.234 8.625 12.117 1 75.44 172 THR A CA 1
ATOM 1417 C C . THR A 1 172 ? 5.867 9.766 12.898 1 75.44 172 THR A C 1
ATOM 1419 O O . THR A 1 172 ? 5.789 10.93 12.492 1 75.44 172 THR A O 1
ATOM 1422 N N . ALA A 1 173 ? 6.406 9.453 13.969 1 65.5 173 ALA A N 1
ATOM 1423 C CA . ALA A 1 173 ? 7.023 10.461 14.82 1 65.5 173 ALA A CA 1
ATOM 1424 C C . ALA A 1 173 ? 8.461 10.742 14.391 1 65.5 173 ALA A C 1
ATOM 1426 O O . ALA A 1 173 ? 9.055 11.742 14.797 1 65.5 173 ALA A O 1
ATOM 1427 N N . GLU A 1 174 ? 8.938 9.969 13.516 1 66.19 174 GLU A N 1
ATOM 1428 C CA . GLU A 1 174 ? 10.344 10.094 13.133 1 66.19 174 GLU A CA 1
ATOM 1429 C C . GLU A 1 174 ? 10.562 11.305 12.234 1 66.19 174 GLU A C 1
ATOM 1431 O O . GLU A 1 174 ? 9.773 11.555 11.312 1 66.19 174 GLU A O 1
ATOM 1436 N N . SER A 1 175 ? 11.391 12.172 12.688 1 67.19 175 SER A N 1
ATOM 1437 C CA . SER A 1 175 ? 11.711 13.352 11.898 1 67.19 175 SER A CA 1
ATOM 1438 C C . SER A 1 175 ? 12.758 13.031 10.836 1 67.19 175 SER A C 1
ATOM 1440 O O . SER A 1 175 ? 13.648 12.203 11.055 1 67.19 175 SER A O 1
ATOM 1442 N N . THR A 1 176 ? 12.43 13.594 9.656 1 68.19 176 THR A N 1
ATOM 1443 C CA . THR A 1 176 ? 13.406 13.477 8.578 1 68.19 176 THR A CA 1
ATOM 1444 C C . THR A 1 176 ? 14.125 14.805 8.352 1 68.19 176 THR A C 1
ATOM 1446 O O . THR A 1 176 ? 13.602 15.859 8.719 1 68.19 176 THR A O 1
ATOM 1449 N N . GLY A 1 177 ? 15.445 14.859 8.109 1 66.88 177 GLY A N 1
ATOM 1450 C CA . GLY A 1 177 ? 16.25 16.047 7.855 1 66.88 177 GLY A CA 1
ATOM 1451 C C . GLY A 1 177 ? 15.719 16.891 6.711 1 66.88 177 GLY A C 1
ATOM 1452 O O . GLY A 1 177 ? 16.047 18.078 6.602 1 66.88 177 GLY A O 1
ATOM 1453 N N . HIS A 1 178 ? 14.945 16.234 5.867 1 76.94 178 HIS A N 1
ATOM 1454 C CA . HIS A 1 178 ? 14.328 16.953 4.762 1 76.94 178 HIS A CA 1
ATOM 1455 C C . HIS A 1 178 ? 12.953 16.375 4.43 1 76.94 178 HIS A C 1
ATOM 1457 O O . HIS A 1 178 ? 12.578 15.32 4.957 1 76.94 178 HIS A O 1
ATOM 1463 N N . SER A 1 179 ? 12.297 17.047 3.682 1 83 179 SER A N 1
ATOM 1464 C CA . SER A 1 179 ? 10.945 16.594 3.354 1 83 179 SER A CA 1
ATOM 1465 C C . SER A 1 179 ? 10.844 16.172 1.896 1 83 179 SER A C 1
ATOM 1467 O O . SER A 1 179 ? 9.75 16.109 1.333 1 83 179 SER A O 1
ATOM 1469 N N . VAL A 1 180 ? 12 15.906 1.331 1 87.38 180 VAL A N 1
ATOM 1470 C CA . VAL A 1 180 ? 11.984 15.609 -0.097 1 87.38 180 VAL A CA 1
ATOM 1471 C C . VAL A 1 180 ? 11.5 14.18 -0.32 1 87.38 180 VAL A C 1
ATOM 1473 O O . VAL A 1 180 ? 12.203 13.219 0.004 1 87.38 180 VAL A O 1
ATOM 1476 N N . ARG A 1 181 ? 10.336 14.07 -0.827 1 91.88 181 ARG A N 1
ATOM 1477 C CA . ARG A 1 181 ? 9.781 12.797 -1.259 1 91.88 181 ARG A CA 1
ATOM 1478 C C . ARG A 1 181 ? 10.164 12.492 -2.705 1 91.88 181 ARG A C 1
ATOM 1480 O O . ARG A 1 181 ? 10.047 13.359 -3.576 1 91.88 181 ARG A O 1
ATOM 1487 N N . GLU A 1 182 ? 10.609 11.312 -2.877 1 92.25 182 GLU A N 1
ATOM 1488 C CA . GLU A 1 182 ? 11.07 10.953 -4.215 1 92.25 182 GLU A CA 1
ATOM 1489 C C . GLU A 1 182 ? 10.594 9.555 -4.609 1 92.25 182 GLU A C 1
ATOM 1491 O O . GLU A 1 182 ? 10.586 8.641 -3.781 1 92.25 182 GLU A O 1
ATOM 1496 N N . GLN A 1 183 ? 10.094 9.453 -5.816 1 95.12 183 GLN A N 1
ATOM 1497 C CA . GLN A 1 183 ? 9.812 8.172 -6.453 1 95.12 183 GLN A CA 1
ATOM 1498 C C . GLN A 1 183 ? 10.789 7.898 -7.598 1 95.12 183 GLN A C 1
ATOM 1500 O O . GLN A 1 183 ? 11.008 8.758 -8.445 1 95.12 183 GLN A O 1
ATOM 1505 N N . ARG A 1 184 ? 11.422 6.754 -7.551 1 95.06 184 ARG A N 1
ATOM 1506 C CA . ARG A 1 184 ? 12.383 6.336 -8.57 1 95.06 184 ARG A CA 1
ATOM 1507 C C . ARG A 1 184 ? 11.867 5.121 -9.336 1 95.06 184 ARG A C 1
ATOM 1509 O O . ARG A 1 184 ? 11.266 4.223 -8.75 1 95.06 184 ARG A O 1
ATOM 1516 N N . VAL A 1 185 ? 12.117 5.172 -10.617 1 96.19 185 VAL A N 1
ATOM 1517 C CA . VAL A 1 185 ? 11.742 4.055 -11.477 1 96.19 185 VAL A CA 1
ATOM 1518 C C . VAL A 1 185 ? 12.984 3.496 -12.172 1 96.19 185 VAL A C 1
ATOM 1520 O O . VAL A 1 185 ? 13.828 4.254 -12.648 1 96.19 185 VAL A O 1
ATOM 1523 N N . ARG A 1 186 ? 13.117 2.203 -12.117 1 93.94 186 ARG A N 1
ATOM 1524 C CA . ARG A 1 186 ? 14.242 1.575 -12.797 1 93.94 186 ARG A CA 1
ATOM 1525 C C . ARG A 1 186 ? 14.164 1.809 -14.305 1 93.94 186 ARG A C 1
ATOM 1527 O O . ARG A 1 186 ? 13.148 1.513 -14.93 1 93.94 186 ARG A O 1
ATOM 1534 N N . ALA A 1 187 ? 15.25 2.258 -14.867 1 93.19 187 ALA A N 1
ATOM 1535 C CA . ALA A 1 187 ? 15.281 2.721 -16.25 1 93.19 187 ALA A CA 1
ATOM 1536 C C . ALA A 1 187 ? 14.961 1.583 -17.219 1 93.19 187 ALA A C 1
ATOM 1538 O O . ALA A 1 187 ? 14.258 1.785 -18.203 1 93.19 187 ALA A O 1
ATOM 1539 N N . SER A 1 188 ? 15.375 0.422 -16.922 1 91.69 188 SER A N 1
ATOM 1540 C CA . SER A 1 188 ? 15.164 -0.71 -17.828 1 91.69 188 SER A CA 1
ATOM 1541 C C . SER A 1 188 ? 13.68 -1.046 -17.953 1 91.69 188 SER A C 1
ATOM 1543 O O . SER A 1 188 ? 13.203 -1.371 -19.047 1 91.69 188 SER A O 1
ATOM 1545 N N . PHE A 1 189 ? 12.938 -0.996 -16.844 1 94.19 189 PHE A N 1
ATOM 1546 C CA . PHE A 1 189 ? 11.5 -1.222 -16.875 1 94.19 189 PHE A CA 1
ATOM 1547 C C . PHE A 1 189 ? 10.797 -0.126 -17.656 1 94.19 189 PHE A C 1
ATOM 1549 O O . PHE A 1 189 ? 9.898 -0.406 -18.453 1 94.19 189 PHE A O 1
ATOM 1556 N N . LEU A 1 190 ? 11.242 1.057 -17.438 1 95.81 190 LEU A N 1
ATOM 1557 C CA . LEU A 1 190 ? 10.617 2.193 -18.094 1 95.81 190 LEU A CA 1
ATOM 1558 C C . LEU A 1 190 ? 10.852 2.139 -19.609 1 95.81 190 LEU A C 1
ATOM 1560 O O . LEU A 1 190 ? 9.961 2.455 -20.391 1 95.81 190 LEU A O 1
ATOM 1564 N N . LYS A 1 191 ? 12 1.799 -19.984 1 94.06 191 LYS A N 1
ATOM 1565 C CA . LYS A 1 191 ? 12.328 1.693 -21.406 1 94.06 191 LYS A CA 1
ATOM 1566 C C . LYS A 1 191 ? 11.32 0.804 -22.125 1 94.06 191 LYS A C 1
ATOM 1568 O O . LYS A 1 191 ? 10.758 1.203 -23.156 1 94.06 191 LYS A O 1
ATOM 1573 N N . GLU A 1 192 ? 11.094 -0.372 -21.641 1 92.81 192 GLU A N 1
ATOM 1574 C CA . GLU A 1 192 ? 10.195 -1.338 -22.266 1 92.81 192 GLU A CA 1
ATOM 1575 C C . GLU A 1 192 ? 8.781 -0.779 -22.375 1 92.81 192 GLU A C 1
ATOM 1577 O O . GLU A 1 192 ? 8.125 -0.939 -23.406 1 92.81 192 GLU A O 1
ATOM 1582 N N . TYR A 1 193 ? 8.359 -0.161 -21.328 1 94.25 193 TYR A N 1
ATOM 1583 C CA . TYR A 1 193 ? 7.02 0.413 -21.297 1 94.25 193 TYR A CA 1
ATOM 1584 C C . TYR A 1 193 ? 6.875 1.528 -22.328 1 94.25 193 TYR A C 1
ATOM 1586 O O . TYR A 1 193 ? 5.871 1.596 -23.031 1 94.25 193 TYR A O 1
ATOM 1594 N N . LEU A 1 194 ? 7.859 2.369 -22.406 1 94.81 194 LEU A N 1
ATOM 1595 C CA . LEU A 1 194 ? 7.828 3.479 -23.359 1 94.81 194 LEU A CA 1
ATOM 1596 C C . LEU A 1 194 ? 7.863 2.967 -24.797 1 94.81 194 LEU A C 1
ATOM 1598 O O . LEU A 1 194 ? 7.145 3.479 -25.656 1 94.81 194 LEU A O 1
ATOM 1602 N N . GLU A 1 195 ? 8.656 1.984 -25.062 1 91.44 195 GLU A N 1
ATOM 1603 C CA . GLU A 1 195 ? 8.75 1.402 -26.406 1 91.44 195 GLU A CA 1
ATOM 1604 C C . GLU A 1 195 ? 7.41 0.81 -26.828 1 91.44 195 GLU A C 1
ATOM 1606 O O . GLU A 1 195 ? 6.953 1.042 -27.953 1 91.44 195 GLU A O 1
ATOM 1611 N N . GLU A 1 196 ? 6.879 0.06 -25.938 1 87.69 196 GLU A N 1
ATOM 1612 C CA . GLU A 1 196 ? 5.605 -0.582 -26.25 1 87.69 196 GLU A CA 1
ATOM 1613 C C . GLU A 1 196 ? 4.523 0.453 -26.547 1 87.69 196 GLU A C 1
ATOM 1615 O O . GLU A 1 196 ? 3.682 0.242 -27.422 1 87.69 196 GLU A O 1
ATOM 1620 N N . ARG A 1 197 ? 4.559 1.574 -25.906 1 90.75 197 ARG A N 1
ATOM 1621 C CA . ARG A 1 197 ? 3.518 2.59 -26.031 1 90.75 197 ARG A CA 1
ATOM 1622 C C . ARG A 1 197 ? 3.854 3.588 -27.125 1 90.75 197 ARG A C 1
ATOM 1624 O O . ARG A 1 197 ? 2.998 4.371 -27.547 1 90.75 197 ARG A O 1
ATOM 1631 N N . GLY A 1 198 ? 5.043 3.531 -27.609 1 90.38 198 GLY A N 1
ATOM 1632 C CA . GLY A 1 198 ? 5.488 4.523 -28.562 1 90.38 198 GLY A CA 1
ATOM 1633 C C . GLY A 1 198 ? 5.543 5.93 -28 1 90.38 198 GLY A C 1
ATOM 1634 O O . GLY A 1 198 ? 5.145 6.891 -28.656 1 90.38 198 GLY A O 1
ATOM 1635 N N . LYS A 1 199 ? 6 6.039 -26.719 1 95.31 199 LYS A N 1
ATOM 1636 C CA . LYS A 1 199 ? 5.98 7.328 -26.031 1 95.31 199 LYS A CA 1
ATOM 1637 C C . LYS A 1 199 ? 7.355 7.668 -25.453 1 95.31 199 LYS A C 1
ATOM 1639 O O . LYS A 1 199 ? 8.211 6.793 -25.328 1 95.31 199 LYS A O 1
ATOM 1644 N N . ALA A 1 200 ? 7.566 8.961 -25.203 1 95.94 200 ALA A N 1
ATOM 1645 C CA . ALA A 1 200 ? 8.664 9.484 -24.391 1 95.94 200 ALA A CA 1
ATOM 1646 C C . ALA A 1 200 ? 8.164 10.016 -23.062 1 95.94 200 ALA A C 1
ATOM 1648 O O . ALA A 1 200 ? 6.988 10.359 -22.922 1 95.94 200 ALA A O 1
ATOM 1649 N N . ILE A 1 201 ? 9.094 9.938 -22.109 1 96.25 201 ILE A N 1
ATOM 1650 C CA . ILE A 1 201 ? 8.758 10.562 -20.844 1 96.25 201 ILE A CA 1
ATOM 1651 C C . ILE A 1 201 ? 9.461 11.914 -20.734 1 96.25 201 ILE A C 1
ATOM 1653 O O . ILE A 1 201 ? 10.625 12.055 -21.109 1 96.25 201 ILE A O 1
ATOM 1657 N N . VAL A 1 202 ? 8.742 12.906 -20.328 1 93.31 202 VAL A N 1
ATOM 1658 C CA . VAL A 1 202 ? 9.305 14.234 -20.109 1 93.31 202 VAL A CA 1
ATOM 1659 C C . VAL A 1 202 ? 9.297 14.562 -18.609 1 93.31 202 VAL A C 1
ATOM 1661 O O . VAL A 1 202 ? 8.242 14.5 -17.969 1 93.31 202 VAL A O 1
ATOM 1664 N N . LEU A 1 203 ? 10.461 14.836 -18.109 1 91.44 203 LEU A N 1
ATOM 1665 C CA . LEU A 1 203 ? 10.586 15.305 -16.734 1 91.44 203 LEU A CA 1
ATOM 1666 C C . LEU A 1 203 ? 10.594 16.828 -16.672 1 91.44 203 LEU A C 1
ATOM 1668 O O . LEU A 1 203 ? 11.414 17.469 -17.328 1 91.44 203 LEU A O 1
ATOM 1672 N N . SER A 1 204 ? 9.617 17.359 -15.992 1 89.56 204 SER A N 1
ATOM 1673 C CA . SER A 1 204 ? 9.578 18.797 -15.727 1 89.56 204 SER A CA 1
ATOM 1674 C C . SER A 1 204 ? 10.102 19.125 -14.336 1 89.56 204 SER A C 1
ATOM 1676 O O . SER A 1 204 ? 9.539 18.656 -13.336 1 89.56 204 SER A O 1
ATOM 1678 N N . TYR A 1 205 ? 11.148 19.938 -14.336 1 86.25 205 TYR A N 1
ATOM 1679 C CA . TYR A 1 205 ? 11.797 20.234 -13.062 1 86.25 205 TYR A CA 1
ATOM 1680 C C . TYR A 1 205 ? 11.562 21.688 -12.664 1 86.25 205 TYR A C 1
ATOM 1682 O O . TYR A 1 205 ? 11.609 22.594 -13.508 1 86.25 205 TYR A O 1
ATOM 1690 N N . MET A 1 206 ? 11.219 21.859 -11.422 1 85.62 206 MET A N 1
ATOM 1691 C CA . MET A 1 206 ? 11.258 23.156 -10.773 1 85.62 206 MET A CA 1
ATOM 1692 C C . MET A 1 206 ? 12.047 23.094 -9.469 1 85.62 206 MET A C 1
ATOM 1694 O O . MET A 1 206 ? 11.758 22.266 -8.602 1 85.62 206 MET A O 1
ATOM 1698 N N . GLN A 1 207 ? 13.047 23.891 -9.398 1 84.62 207 GLN A N 1
ATOM 1699 C CA . GLN A 1 207 ? 13.82 24.016 -8.164 1 84.62 207 GLN A CA 1
ATOM 1700 C C . GLN A 1 207 ? 13.914 25.469 -7.707 1 84.62 207 GLN A C 1
ATOM 1702 O O . GLN A 1 207 ? 14.055 26.375 -8.531 1 84.62 207 GLN A O 1
ATOM 1707 N N . ARG A 1 208 ? 13.773 25.594 -6.484 1 83 208 ARG A N 1
ATOM 1708 C CA . ARG A 1 208 ? 13.906 26.906 -5.875 1 83 208 ARG A CA 1
ATOM 1709 C C . ARG A 1 208 ? 14.961 26.891 -4.773 1 83 208 ARG A C 1
ATOM 1711 O O . ARG A 1 208 ? 14.961 26 -3.92 1 83 208 ARG A O 1
ATOM 1718 N N . ARG A 1 209 ? 15.828 27.844 -4.883 1 82.06 209 ARG A N 1
ATOM 1719 C CA . ARG A 1 209 ? 16.781 28.062 -3.797 1 82.06 209 ARG A CA 1
ATOM 1720 C C . ARG A 1 209 ? 16.562 29.422 -3.145 1 82.06 209 ARG A C 1
ATOM 1722 O O . ARG A 1 209 ? 16.375 30.422 -3.838 1 82.06 209 ARG A O 1
ATOM 1729 N N . THR A 1 210 ? 16.438 29.344 -1.897 1 78.31 210 THR A N 1
ATOM 1730 C CA . THR A 1 210 ? 16.234 30.578 -1.134 1 78.31 210 THR A CA 1
ATOM 1731 C C . THR A 1 210 ? 17.328 30.719 -0.076 1 78.31 210 THR A C 1
ATOM 1733 O O . THR A 1 210 ? 17.641 29.766 0.64 1 78.31 210 THR A O 1
ATOM 1736 N N . VAL A 1 211 ? 17.859 31.891 -0.085 1 75.25 211 VAL A N 1
ATOM 1737 C CA . VAL A 1 211 ? 18.844 32.219 0.94 1 75.25 211 VAL A CA 1
ATOM 1738 C C . VAL A 1 211 ? 18.281 33.312 1.851 1 75.25 211 VAL A C 1
ATOM 1740 O O . VAL A 1 211 ? 17.844 34.375 1.373 1 75.25 211 VAL A O 1
ATOM 1743 N N . GLU A 1 212 ? 18.047 32.969 3.062 1 66.19 212 GLU A N 1
ATOM 1744 C CA . GLU A 1 212 ? 17.609 33.938 4.055 1 66.19 212 GLU A CA 1
ATOM 1745 C C . GLU A 1 212 ? 18.797 34.562 4.773 1 66.19 212 GLU A C 1
ATOM 1747 O O . GLU A 1 212 ? 19.734 33.875 5.191 1 66.19 212 GLU A O 1
ATOM 1752 N N . PRO A 1 213 ? 18.734 36.125 5.008 1 60.88 213 PRO A N 1
ATOM 1753 C CA . PRO A 1 213 ? 19.312 37.438 5.324 1 60.88 213 PRO A CA 1
ATOM 1754 C C . PRO A 1 213 ? 20.516 37.781 4.453 1 60.88 213 PRO A C 1
ATOM 1756 O O . PRO A 1 213 ? 21.25 38.75 4.742 1 60.88 213 PRO A O 1
ATOM 1759 N N . SER A 1 214 ? 20.453 37.375 3.109 1 55.34 214 SER A N 1
ATOM 1760 C CA . SER A 1 214 ? 21.781 37.719 2.615 1 55.34 214 SER A CA 1
ATOM 1761 C C . SER A 1 214 ? 21.766 39.094 1.927 1 55.34 214 SER A C 1
ATOM 1763 O O . SER A 1 214 ? 20.859 39.406 1.165 1 55.34 214 SER A O 1
ATOM 1765 N N . ASP A 1 215 ? 22.297 40.125 2.496 1 53.31 215 ASP A N 1
ATOM 1766 C CA . ASP A 1 215 ? 22.531 41.406 1.822 1 53.31 215 ASP A CA 1
ATOM 1767 C C . ASP A 1 215 ? 23.156 41.188 0.444 1 53.31 215 ASP A C 1
ATOM 1769 O O . ASP A 1 215 ? 22.969 42 -0.46 1 53.31 215 ASP A O 1
ATOM 1773 N N . ALA A 1 216 ? 24.062 40.375 0.234 1 51.06 216 ALA A N 1
ATOM 1774 C CA . ALA A 1 216 ? 25.047 40.438 -0.831 1 51.06 216 ALA A CA 1
ATOM 1775 C C . ALA A 1 216 ? 24.703 39.5 -1.979 1 51.06 216 ALA A C 1
ATOM 1777 O O . ALA A 1 216 ? 25.578 39.062 -2.736 1 51.06 216 ALA A O 1
ATOM 1778 N N . VAL A 1 217 ? 23.469 39.031 -2.062 1 55.62 217 VAL A N 1
ATOM 1779 C CA . VAL A 1 217 ? 23.438 38.094 -3.17 1 55.62 217 VAL A CA 1
ATOM 1780 C C . VAL A 1 217 ? 23.016 38.781 -4.449 1 55.62 217 VAL A C 1
ATOM 1782 O O . VAL A 1 217 ? 21.984 39.469 -4.48 1 55.62 217 VAL A O 1
ATOM 1785 N N . SER A 1 218 ? 23.859 39.406 -5.266 1 51.12 218 SER A N 1
ATOM 1786 C CA . SER A 1 218 ? 23.484 39.938 -6.578 1 51.12 218 SER A CA 1
ATOM 1787 C C . SER A 1 218 ? 23.656 38.875 -7.656 1 51.12 218 SER A C 1
ATOM 1789 O O . SER A 1 218 ? 24.75 38.344 -7.863 1 51.12 218 SER A O 1
ATOM 1791 N N . ILE A 1 219 ? 22.766 38 -7.93 1 55.69 219 ILE A N 1
ATOM 1792 C CA . ILE A 1 219 ? 22.797 37.156 -9.102 1 55.69 219 ILE A CA 1
ATOM 1793 C C . ILE A 1 219 ? 22.234 37.875 -10.312 1 55.69 219 ILE A C 1
ATOM 1795 O O . ILE A 1 219 ? 21.219 38.562 -10.203 1 55.69 219 ILE A O 1
ATOM 1799 N N . ASP A 1 220 ? 23.062 38.031 -11.25 1 51.47 220 ASP A N 1
ATOM 1800 C CA . ASP A 1 220 ? 22.609 38.625 -12.508 1 51.47 220 ASP A CA 1
ATOM 1801 C C . ASP A 1 220 ? 21.312 38 -12.977 1 51.47 220 ASP A C 1
ATOM 1803 O O . ASP A 1 220 ? 20.969 36.875 -12.57 1 51.47 220 ASP A O 1
ATOM 1807 N N . GLU A 1 221 ? 20.641 38.531 -14.117 1 53.38 221 GLU A N 1
ATOM 1808 C CA . GLU A 1 221 ? 19.375 38.438 -14.852 1 53.38 221 GLU A CA 1
ATOM 1809 C C . GLU A 1 221 ? 19.094 36.969 -15.227 1 53.38 221 GLU A C 1
ATOM 1811 O O . GLU A 1 221 ? 19.969 36.125 -15.148 1 53.38 221 GLU A O 1
ATOM 1816 N N . SER A 1 222 ? 17.844 36.75 -15.57 1 55.25 222 SER A N 1
ATOM 1817 C CA . SER A 1 222 ? 17.219 35.562 -16.156 1 55.25 222 SER A CA 1
ATOM 1818 C C . SER A 1 222 ? 18.109 34.969 -17.25 1 55.25 222 SER A C 1
ATOM 1820 O O . SER A 1 222 ? 18.391 35.625 -18.25 1 55.25 222 SER A O 1
ATOM 1822 N N . VAL A 1 223 ? 19.031 34.031 -16.859 1 59.25 223 VAL A N 1
ATOM 1823 C CA . VAL A 1 223 ? 19.891 33.438 -17.875 1 59.25 223 VAL A CA 1
ATOM 1824 C C . VAL A 1 223 ? 19.422 32.031 -18.203 1 59.25 223 VAL A C 1
ATOM 1826 O O . VAL A 1 223 ? 18.906 31.328 -17.344 1 59.25 223 VAL A O 1
ATOM 1829 N N . SER A 1 224 ? 19.219 31.828 -19.547 1 62.75 224 SER A N 1
ATOM 1830 C CA . SER A 1 224 ? 19.047 30.453 -20 1 62.75 224 SER A CA 1
ATOM 1831 C C . SER A 1 224 ? 20.25 29.594 -19.641 1 62.75 224 SER A C 1
ATOM 1833 O O . SER A 1 224 ? 21.391 29.984 -19.844 1 62.75 224 SER A O 1
ATOM 1835 N N . VAL A 1 225 ? 20 28.578 -18.828 1 68.75 225 VAL A N 1
ATOM 1836 C CA . VAL A 1 225 ? 21.031 27.594 -18.5 1 68.75 225 VAL A CA 1
ATOM 1837 C C . VAL A 1 225 ? 20.922 26.391 -19.438 1 68.75 225 VAL A C 1
ATOM 1839 O O . VAL A 1 225 ? 19.828 25.859 -19.641 1 68.75 225 VAL A O 1
ATOM 1842 N N . PRO A 1 226 ? 21.938 26.094 -20.188 1 68.88 226 PRO A N 1
ATOM 1843 C CA . PRO A 1 226 ? 21.859 24.938 -21.078 1 68.88 226 PRO A CA 1
ATOM 1844 C C . PRO A 1 226 ? 21.531 23.641 -20.344 1 68.88 226 PRO A C 1
ATOM 1846 O O . PRO A 1 226 ? 22.047 23.406 -19.25 1 68.88 226 PRO A O 1
ATOM 1849 N N . VAL A 1 227 ? 20.516 22.938 -20.859 1 71.44 227 VAL A N 1
ATOM 1850 C CA . VAL A 1 227 ? 20.172 21.625 -20.328 1 71.44 227 VAL A CA 1
ATOM 1851 C C . VAL A 1 227 ? 20.156 20.609 -21.469 1 71.44 227 VAL A C 1
ATOM 1853 O O . VAL A 1 227 ? 20.031 20.969 -22.641 1 71.44 227 VAL A O 1
ATOM 1856 N N . SER A 1 228 ? 20.422 19.438 -21.078 1 67.44 228 SER A N 1
ATOM 1857 C CA . SER A 1 228 ? 20.438 18.359 -22.078 1 67.44 228 SER A CA 1
ATOM 1858 C C . SER A 1 228 ? 19.047 18.141 -22.656 1 67.44 228 SER A C 1
ATOM 1860 O O . SER A 1 228 ? 18.125 17.781 -21.938 1 67.44 228 SER A O 1
ATOM 1862 N N . ASN A 1 229 ? 18.891 18.297 -24.016 1 71.75 229 ASN A N 1
ATOM 1863 C CA . ASN A 1 229 ? 17.75 17.938 -24.844 1 71.75 229 ASN A CA 1
ATOM 1864 C C . ASN A 1 229 ? 16.469 18.625 -24.375 1 71.75 229 ASN A C 1
ATOM 1866 O O . ASN A 1 229 ? 15.375 18.062 -24.5 1 71.75 229 ASN A O 1
ATOM 1870 N N . GLY A 1 230 ? 16.656 19.734 -23.688 1 76.31 230 GLY A N 1
ATOM 1871 C CA . GLY A 1 230 ? 15.461 20.422 -23.188 1 76.31 230 GLY A CA 1
ATOM 1872 C C . GLY A 1 230 ? 15.617 21.922 -23.125 1 76.31 230 GLY A C 1
ATOM 1873 O O . GLY A 1 230 ? 16.438 22.5 -23.828 1 76.31 230 GLY A O 1
ATOM 1874 N N . THR A 1 231 ? 14.617 22.531 -22.516 1 79.06 231 THR A N 1
ATOM 1875 C CA . THR A 1 231 ? 14.625 23.969 -22.328 1 79.06 231 THR A CA 1
ATOM 1876 C C . THR A 1 231 ? 14.719 24.328 -20.844 1 79.06 231 THR A C 1
ATOM 1878 O O . THR A 1 231 ? 14.344 23.516 -19.984 1 79.06 231 THR A O 1
ATOM 1881 N N . SER A 1 232 ? 15.367 25.438 -20.594 1 82.19 232 SER A N 1
ATOM 1882 C CA . SER A 1 232 ? 15.516 25.859 -19.203 1 82.19 232 SER A CA 1
ATOM 1883 C C . SER A 1 232 ? 15.297 27.359 -19.047 1 82.19 232 SER A C 1
ATOM 1885 O O . SER A 1 232 ? 15.375 28.109 -20.031 1 82.19 232 SER A O 1
ATOM 1887 N N . LYS A 1 233 ? 14.898 27.719 -17.922 1 81.12 233 LYS A N 1
ATOM 1888 C CA . LYS A 1 233 ? 14.695 29.125 -17.547 1 81.12 233 LYS A CA 1
ATOM 1889 C C . LYS A 1 233 ? 15.094 29.344 -16.094 1 81.12 233 LYS A C 1
ATOM 1891 O O . LYS A 1 233 ? 14.781 28.531 -15.219 1 81.12 233 LYS A O 1
ATOM 1896 N N . ARG A 1 234 ? 15.844 30.375 -15.828 1 82.94 234 ARG A N 1
ATOM 1897 C CA . ARG A 1 234 ? 16.234 30.766 -14.477 1 82.94 234 ARG A CA 1
ATOM 1898 C C . ARG A 1 234 ? 15.742 32.156 -14.148 1 82.94 234 ARG A C 1
ATOM 1900 O O . ARG A 1 234 ? 15.828 33.062 -14.977 1 82.94 234 ARG A O 1
ATOM 1907 N N . GLU A 1 235 ? 15.125 32.281 -13 1 77.62 235 GLU A N 1
ATOM 1908 C CA . GLU A 1 235 ? 14.625 33.562 -12.539 1 77.62 235 GLU A CA 1
ATOM 1909 C C . GLU A 1 235 ? 15.156 33.906 -11.148 1 77.62 235 GLU A C 1
ATOM 1911 O O . GLU A 1 235 ? 15.078 33.062 -10.234 1 77.62 235 GLU A O 1
ATOM 1916 N N . PHE A 1 236 ? 15.641 35.062 -11.062 1 79.31 236 PHE A N 1
ATOM 1917 C CA . PHE A 1 236 ? 16.109 35.562 -9.766 1 79.31 236 PHE A CA 1
ATOM 1918 C C . PHE A 1 236 ? 15.07 36.469 -9.125 1 79.31 236 PHE A C 1
ATOM 1920 O O . PHE A 1 236 ? 14.531 37.375 -9.789 1 79.31 236 PHE A O 1
ATOM 1927 N N . HIS A 1 237 ? 14.695 36.188 -7.953 1 73.38 237 HIS A N 1
ATOM 1928 C CA . HIS A 1 237 ? 13.766 36.969 -7.164 1 73.38 237 HIS A CA 1
ATOM 1929 C C . HIS A 1 237 ? 14.445 37.562 -5.93 1 73.38 237 HIS A C 1
ATOM 1931 O O . HIS A 1 237 ? 14.672 36.844 -4.949 1 73.38 237 HIS A O 1
ATOM 1937 N N . PRO A 1 238 ? 14.672 38.844 -5.961 1 70.81 238 PRO A N 1
ATOM 1938 C CA . PRO A 1 238 ? 15.289 39.438 -4.777 1 70.81 238 PRO A CA 1
ATOM 1939 C C . PRO A 1 238 ? 14.344 39.469 -3.576 1 70.81 238 PRO A C 1
ATOM 1941 O O . PRO A 1 238 ? 13.117 39.406 -3.744 1 70.81 238 PRO A O 1
ATOM 1944 N N . GLU A 1 239 ? 14.984 39.562 -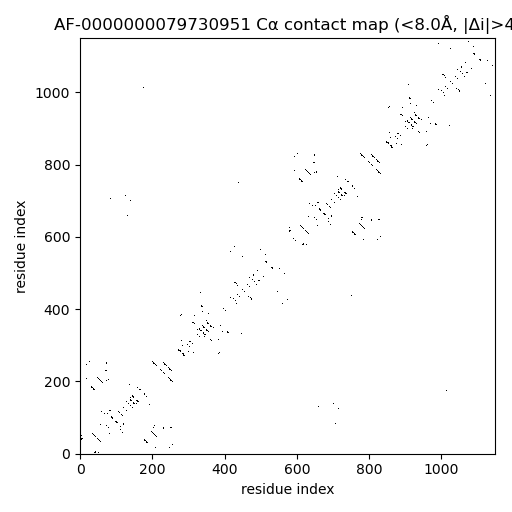2.396 1 66.38 239 GLU A N 1
ATOM 1945 C CA . GLU A 1 239 ? 14.195 39.656 -1.17 1 66.38 239 GLU A CA 1
ATOM 1946 C C . GLU A 1 239 ? 13.219 40.812 -1.217 1 66.38 239 GLU A C 1
ATOM 1948 O O . GLU A 1 239 ? 13.625 41.969 -1.345 1 66.38 239 GLU A O 1
ATOM 1953 N N . ARG A 1 240 ? 11.883 40.469 -1.329 1 53.97 240 ARG A N 1
ATOM 1954 C CA . ARG A 1 240 ? 10.867 41.531 -1.39 1 53.97 240 ARG A CA 1
ATOM 1955 C C . ARG A 1 240 ? 10.5 42 0.008 1 53.97 240 ARG A C 1
ATOM 1957 O O . ARG A 1 240 ? 10.078 43.156 0.184 1 53.97 240 ARG A O 1
ATOM 1964 N N . MET A 1 241 ? 10.484 41 0.878 1 51.97 241 MET A N 1
ATOM 1965 C CA . MET A 1 241 ? 10.188 41.312 2.275 1 51.97 241 MET A CA 1
ATOM 1966 C C . MET A 1 241 ? 11.25 40.719 3.197 1 51.97 241 MET A C 1
ATOM 1968 O O . MET A 1 241 ? 11.805 39.656 2.922 1 51.97 241 MET A O 1
ATOM 1972 N N . PRO A 1 242 ? 11.469 41.562 4.168 1 53.28 242 PRO A N 1
ATOM 1973 C CA . PRO A 1 242 ? 12.445 41.062 5.125 1 53.28 242 PRO A CA 1
ATOM 1974 C C . PRO A 1 242 ? 12.078 39.688 5.668 1 53.28 242 PRO A C 1
ATOM 1976 O O . PRO A 1 242 ? 10.914 39.438 5.973 1 53.28 242 PRO A O 1
ATOM 1979 N N . GLY A 1 243 ? 12.984 38.75 5.594 1 52.81 243 GLY A N 1
ATOM 1980 C CA . GLY A 1 243 ? 12.781 37.438 6.156 1 52.81 243 GLY A CA 1
ATOM 1981 C C . GLY A 1 243 ? 12.461 36.375 5.113 1 52.81 243 GLY A C 1
ATOM 1982 O O . GLY A 1 243 ? 12.547 35.188 5.383 1 52.81 243 GLY A O 1
ATOM 1983 N N . LEU A 1 244 ? 12.125 36.875 3.955 1 58.69 244 LEU A N 1
ATOM 1984 C CA . LEU A 1 244 ? 11.781 35.906 2.928 1 58.69 244 LEU A CA 1
ATOM 1985 C C . LEU A 1 244 ? 13.023 35.438 2.162 1 58.69 244 LEU A C 1
ATOM 1987 O O . LEU A 1 244 ? 13.016 34.406 1.531 1 58.69 244 LEU A O 1
ATOM 1991 N N . GLY A 1 245 ? 14.125 36.188 2.271 1 69.12 245 GLY A N 1
ATOM 1992 C CA . GLY A 1 245 ? 15.375 35.844 1.622 1 69.12 245 GLY A CA 1
ATOM 1993 C C . GLY A 1 245 ? 15.344 36.031 0.117 1 69.12 245 GLY A C 1
ATOM 1994 O O . GLY A 1 245 ? 14.328 36.469 -0.435 1 69.12 245 GLY A O 1
ATOM 1995 N N . HIS A 1 246 ? 16.547 36 -0.567 1 73.81 246 HIS A N 1
ATOM 1996 C CA . HIS A 1 246 ? 16.688 35.969 -2.02 1 73.81 246 HIS A CA 1
ATOM 1997 C C . HIS A 1 246 ? 16.406 34.562 -2.557 1 73.81 246 HIS A C 1
ATOM 1999 O O . HIS A 1 246 ? 16.781 33.562 -1.927 1 73.81 246 HIS A O 1
ATOM 2005 N N . SER A 1 247 ? 15.688 34.562 -3.674 1 78.38 247 SER A N 1
ATOM 2006 C CA . SER A 1 247 ? 15.391 33.25 -4.215 1 78.38 247 SER A CA 1
ATOM 2007 C C . SER A 1 247 ? 15.719 33.156 -5.703 1 78.38 247 SER A C 1
ATOM 2009 O O . SER A 1 247 ? 15.695 34.188 -6.402 1 78.38 247 SER A O 1
ATOM 2011 N N . CYS A 1 248 ? 16.188 32.094 -6.113 1 81.62 248 CYS A N 1
ATOM 2012 C CA . CYS A 1 248 ? 16.375 31.75 -7.523 1 81.62 248 CYS A CA 1
ATOM 2013 C C . CYS A 1 248 ? 15.531 30.547 -7.91 1 81.62 248 CYS A C 1
ATOM 2015 O O . CYS A 1 248 ? 15.555 29.516 -7.227 1 81.62 248 CYS A O 1
ATOM 2017 N N . TRP A 1 249 ? 14.734 30.828 -8.992 1 82.06 249 TRP A N 1
ATOM 2018 C CA . TRP A 1 249 ? 13.906 29.75 -9.523 1 82.06 249 TRP A CA 1
ATOM 2019 C C . TRP A 1 249 ? 14.492 29.188 -10.812 1 82.06 249 TRP A C 1
ATOM 2021 O O . TRP A 1 249 ? 14.906 29.953 -11.695 1 82.06 249 TRP A O 1
ATOM 2031 N N . PHE A 1 250 ? 14.641 27.922 -10.844 1 84.44 250 PHE A N 1
ATOM 2032 C CA . PHE A 1 250 ? 15.172 27.25 -12.023 1 84.44 250 PHE A CA 1
ATOM 2033 C C . PHE A 1 250 ? 14.172 26.234 -12.562 1 84.44 250 PHE A C 1
ATOM 2035 O O . PHE A 1 250 ? 13.766 25.312 -11.844 1 84.44 250 PHE A O 1
ATOM 2042 N N . TYR A 1 251 ? 13.711 26.469 -13.852 1 83.69 251 TYR A N 1
ATOM 2043 C CA . TYR A 1 251 ? 12.805 25.562 -14.547 1 83.69 251 TYR A CA 1
ATOM 2044 C C . TYR A 1 251 ? 13.508 24.875 -15.703 1 83.69 251 TYR A C 1
ATOM 2046 O O . TYR A 1 251 ? 14.289 25.5 -16.438 1 83.69 251 TYR A O 1
ATOM 2054 N N . TRP A 1 252 ? 13.328 23.625 -15.875 1 84.88 252 TRP A N 1
ATOM 2055 C CA . TRP A 1 252 ? 13.836 22.969 -17.078 1 84.88 252 TRP A CA 1
ATOM 2056 C C . TRP A 1 252 ? 13.086 21.672 -17.359 1 84.88 252 TRP A C 1
ATOM 2058 O O . TRP A 1 252 ? 12.398 21.141 -16.484 1 84.88 252 TRP A O 1
ATOM 2068 N N . THR A 1 253 ? 13.141 21.234 -18.609 1 86.12 253 THR A N 1
ATOM 2069 C CA . THR A 1 253 ? 12.523 19.984 -19.062 1 86.12 253 THR A CA 1
ATOM 2070 C C . THR A 1 253 ? 13.578 19.031 -19.609 1 86.12 253 THR A C 1
ATOM 2072 O O . THR A 1 253 ? 14.547 19.469 -20.25 1 86.12 253 THR A O 1
ATOM 2075 N N . CYS A 1 254 ? 13.383 17.812 -19.281 1 87.56 254 CYS A N 1
ATOM 2076 C CA . CYS A 1 254 ? 14.273 16.781 -19.781 1 87.56 254 CYS A CA 1
ATOM 2077 C C . CYS A 1 254 ? 13.492 15.633 -20.406 1 87.56 254 CYS A C 1
ATOM 2079 O O . CYS A 1 254 ? 12.93 14.797 -19.703 1 87.56 254 CYS A O 1
ATOM 2081 N N . PRO A 1 255 ? 13.531 15.57 -21.703 1 90.88 255 PRO A N 1
ATOM 2082 C CA . PRO A 1 255 ? 12.906 14.414 -22.359 1 90.88 255 PRO A CA 1
ATOM 2083 C C . PRO A 1 255 ? 13.797 13.18 -22.328 1 90.88 255 PRO A C 1
ATOM 2085 O O . PRO A 1 255 ? 15.023 13.281 -22.438 1 90.88 255 PRO A O 1
ATOM 2088 N N . ILE A 1 256 ? 13.203 12.094 -22.125 1 91.88 256 ILE A N 1
ATOM 2089 C CA . ILE A 1 256 ? 13.891 10.805 -22.172 1 91.88 256 ILE A CA 1
ATOM 2090 C C . ILE A 1 256 ? 13.188 9.891 -23.172 1 91.88 256 ILE A C 1
ATOM 2092 O O . ILE A 1 256 ? 12.039 9.492 -22.969 1 91.88 256 ILE A O 1
ATOM 2096 N N . LEU A 1 257 ? 13.875 9.633 -24.203 1 92.56 257 LEU A N 1
ATOM 2097 C CA . LEU A 1 257 ? 13.391 8.68 -25.188 1 92.56 257 LEU A CA 1
ATOM 2098 C C . LEU A 1 257 ? 13.805 7.258 -24.812 1 92.56 257 LEU A C 1
ATOM 2100 O O . LEU A 1 257 ? 14.789 7.062 -24.094 1 92.56 257 LEU A O 1
ATOM 2104 N N . PRO A 1 258 ? 13 6.223 -25.328 1 91.38 258 PRO A N 1
ATOM 2105 C CA . PRO A 1 258 ? 13.398 4.84 -25.047 1 91.38 258 PRO A CA 1
ATOM 2106 C C . PRO A 1 258 ? 14.844 4.547 -25.438 1 91.38 258 PRO A C 1
ATOM 2108 O O . PRO A 1 258 ? 15.562 3.857 -24.719 1 91.38 258 PRO A O 1
ATOM 2111 N N . ASP A 1 259 ? 15.32 5.137 -26.438 1 88.25 259 ASP A N 1
ATOM 2112 C CA . ASP A 1 259 ? 16.656 4.875 -26.969 1 88.25 259 ASP A CA 1
ATOM 2113 C C . ASP A 1 259 ? 17.719 5.535 -26.094 1 88.25 259 ASP A C 1
ATOM 2115 O O . ASP A 1 259 ? 18.906 5.184 -26.188 1 88.25 259 ASP A O 1
ATOM 2119 N N . ASP A 1 260 ? 17.328 6.48 -25.297 1 86.06 260 ASP A N 1
ATOM 2120 C CA . ASP A 1 260 ? 18.266 7.141 -24.391 1 86.06 260 ASP A CA 1
ATOM 2121 C C . ASP A 1 260 ? 18.656 6.223 -23.234 1 86.06 260 ASP A C 1
ATOM 2123 O O . ASP A 1 260 ? 19.641 6.473 -22.531 1 86.06 260 ASP A O 1
ATOM 2127 N N . ILE A 1 261 ? 17.812 5.207 -23.031 1 86.62 261 ILE A N 1
ATOM 2128 C CA . ILE A 1 261 ? 18.062 4.25 -21.953 1 86.62 261 ILE A CA 1
ATOM 2129 C C . ILE A 1 261 ? 18.875 3.068 -22.5 1 86.62 261 ILE A C 1
ATOM 2131 O O . ILE A 1 261 ? 18.422 2.381 -23.422 1 86.62 261 ILE A O 1
ATOM 2135 N N . PRO A 1 262 ? 20.047 2.889 -22 1 77.06 262 PRO A N 1
ATOM 2136 C CA . PRO A 1 262 ? 20.984 1.936 -22.609 1 77.06 262 PRO A CA 1
ATOM 2137 C C . PRO A 1 262 ? 20.453 0.5 -22.578 1 77.06 262 PRO A C 1
ATOM 2139 O O . PRO A 1 262 ? 20.562 -0.223 -23.578 1 77.06 262 PRO A O 1
ATOM 2142 N N . GLN A 1 263 ? 20.125 -0.068 -21.422 1 76.19 263 GLN A N 1
ATOM 2143 C CA . GLN A 1 263 ? 19.844 -1.496 -21.359 1 76.19 263 GLN A CA 1
ATOM 2144 C C . GLN A 1 263 ? 18.391 -1.745 -20.969 1 76.19 263 GLN A C 1
ATOM 2146 O O . GLN A 1 263 ? 17.828 -1.022 -20.141 1 76.19 263 GLN A O 1
ATOM 2151 N N . SER A 1 264 ? 17.688 -2.629 -21.891 1 78.44 264 SER A N 1
ATOM 2152 C CA . SER A 1 264 ? 16.359 -3.104 -21.516 1 78.44 264 SER A CA 1
ATOM 2153 C C . SER A 1 264 ? 16.422 -4.508 -20.922 1 78.44 264 SER A C 1
ATOM 2155 O O . SER A 1 264 ? 17.375 -5.25 -21.172 1 78.44 264 SER A O 1
ATOM 2157 N N . ARG A 1 265 ? 15.539 -4.785 -20.109 1 82.12 265 ARG A N 1
ATOM 2158 C CA . ARG A 1 265 ? 15.43 -6.129 -19.547 1 82.12 265 ARG A CA 1
ATOM 2159 C C . ARG A 1 265 ? 15.188 -7.16 -20.641 1 82.12 265 ARG A C 1
ATOM 2161 O O . ARG A 1 265 ? 15.758 -8.25 -20.609 1 82.12 265 ARG A O 1
ATOM 2168 N N . GLU A 1 266 ? 14.414 -6.723 -21.531 1 77.06 266 GLU A N 1
ATOM 2169 C CA . GLU A 1 266 ? 14.109 -7.609 -22.641 1 77.06 266 GLU A CA 1
ATOM 2170 C C . GLU A 1 266 ? 15.375 -7.949 -23.438 1 77.06 266 GLU A C 1
ATOM 2172 O O . GLU A 1 266 ? 15.539 -9.078 -23.891 1 77.06 266 GLU A O 1
ATOM 2177 N N . SER A 1 267 ? 16.172 -6.871 -23.531 1 78.25 267 SER A N 1
ATOM 2178 C CA . SER A 1 267 ? 17.422 -7.121 -24.25 1 78.25 267 SER A CA 1
ATOM 2179 C C . SER A 1 267 ? 18.297 -8.117 -23.484 1 78.25 267 SER A C 1
ATOM 2181 O O . SER A 1 267 ? 18.953 -8.969 -24.094 1 78.25 267 SER A O 1
ATOM 2183 N N . GLU A 1 268 ? 18.266 -7.926 -22.25 1 78.75 268 GLU A N 1
ATOM 2184 C CA . GLU A 1 268 ? 19.031 -8.867 -21.453 1 78.75 268 GLU A CA 1
ATOM 2185 C C . GLU A 1 268 ? 18.469 -10.281 -21.562 1 78.75 268 GLU A C 1
ATOM 2187 O O . GLU A 1 268 ? 19.219 -11.25 -21.688 1 78.75 268 GLU A O 1
ATOM 2192 N N . MET A 1 269 ? 17.203 -10.391 -21.484 1 83 269 MET A N 1
ATOM 2193 C CA . MET A 1 269 ? 16.562 -11.688 -21.609 1 83 269 MET A CA 1
ATOM 2194 C C . MET A 1 269 ? 16.797 -12.289 -22.984 1 83 269 MET A C 1
ATOM 2196 O O . MET A 1 269 ? 17.016 -13.492 -23.125 1 83 269 MET A O 1
ATOM 2200 N N . ALA A 1 270 ? 16.75 -11.453 -23.906 1 83.31 270 ALA A N 1
ATOM 2201 C CA . ALA A 1 270 ? 17.031 -11.898 -25.266 1 83.31 270 ALA A CA 1
ATOM 2202 C C . ALA A 1 270 ? 18.469 -12.398 -25.391 1 83.31 270 ALA A C 1
ATOM 2204 O O . ALA A 1 270 ? 18.734 -13.398 -26.062 1 83.31 270 ALA A O 1
ATOM 2205 N N . GLU A 1 271 ? 19.297 -11.633 -24.781 1 83.75 271 GLU A N 1
ATOM 2206 C CA . GLU A 1 271 ? 20.688 -12.062 -24.781 1 83.75 271 GLU A CA 1
ATOM 2207 C C . GLU A 1 271 ? 20.844 -13.445 -24.156 1 83.75 271 GLU A C 1
ATOM 2209 O O . GLU A 1 271 ? 21.594 -14.281 -24.656 1 83.75 271 GLU A O 1
ATOM 2214 N N . HIS A 1 272 ? 20.141 -13.586 -23.125 1 86.5 272 HIS A N 1
ATOM 2215 C CA . HIS A 1 272 ? 20.188 -14.883 -22.469 1 86.5 272 HIS A CA 1
ATOM 2216 C C . HIS A 1 272 ? 19.609 -15.984 -23.359 1 86.5 272 HIS A C 1
ATOM 2218 O O . HIS A 1 272 ? 20.172 -17.078 -23.453 1 86.5 272 HIS A O 1
ATOM 2224 N N . ARG A 1 273 ? 18.562 -15.688 -24 1 89.75 273 ARG A N 1
ATOM 2225 C CA . ARG A 1 273 ? 17.938 -16.656 -24.891 1 89.75 273 ARG A CA 1
ATOM 2226 C C . ARG A 1 273 ? 18.875 -17.031 -26.031 1 89.75 273 ARG A C 1
ATOM 2228 O O . ARG A 1 273 ? 18.953 -18.203 -26.406 1 89.75 273 ARG A O 1
ATOM 2235 N N . ASP A 1 274 ? 19.609 -16.047 -26.438 1 89.06 274 ASP A N 1
ATOM 2236 C CA . ASP A 1 274 ? 20.422 -16.219 -27.641 1 89.06 274 ASP A CA 1
ATOM 2237 C C . ASP A 1 274 ? 21.797 -16.781 -27.312 1 89.06 274 ASP A C 1
ATOM 2239 O O . ASP A 1 274 ? 22.406 -17.469 -28.141 1 89.06 274 ASP A O 1
ATOM 2243 N N . HIS A 1 275 ? 22.203 -16.547 -26.109 1 89.44 275 HIS A N 1
ATOM 2244 C CA . HIS A 1 275 ? 23.625 -16.781 -25.938 1 89.44 275 HIS A CA 1
ATOM 2245 C C . HIS A 1 275 ? 23.891 -17.797 -24.828 1 89.44 275 HIS A C 1
ATOM 2247 O O . HIS A 1 275 ? 24.969 -18.391 -24.766 1 89.44 275 HIS A O 1
ATOM 2253 N N . LEU A 1 276 ? 23 -17.953 -23.938 1 93.75 276 LEU A N 1
ATOM 2254 C CA . LEU A 1 276 ? 23.234 -18.969 -22.938 1 93.75 276 LEU A CA 1
ATOM 2255 C C . LEU A 1 276 ? 23.078 -20.359 -23.516 1 93.75 276 LEU A C 1
ATOM 2257 O O . LEU A 1 276 ? 21.969 -20.797 -23.828 1 93.75 276 LEU A O 1
ATOM 2261 N N . SER A 1 277 ? 24.188 -21.016 -23.625 1 94.56 277 SER A N 1
ATOM 2262 C CA . SER A 1 277 ? 24.172 -22.328 -24.25 1 94.56 277 SER A CA 1
ATOM 2263 C C . SER A 1 277 ? 24.125 -23.438 -23.188 1 94.56 277 SER A C 1
ATOM 2265 O O . SER A 1 277 ? 24.875 -23.391 -22.203 1 94.56 277 SER A O 1
ATOM 2267 N N . PHE A 1 278 ? 23.297 -24.391 -23.406 1 96.38 278 PHE A N 1
ATOM 2268 C CA . PHE A 1 278 ? 23.188 -25.562 -22.547 1 96.38 278 PHE A CA 1
ATOM 2269 C C . PHE A 1 278 ? 23.844 -26.781 -23.188 1 96.38 278 PHE A C 1
ATOM 2271 O O . PHE A 1 278 ? 23.641 -27.047 -24.375 1 96.38 278 PHE A O 1
ATOM 2278 N N . ARG A 1 279 ? 24.594 -27.453 -22.391 1 95.38 279 ARG A N 1
ATOM 2279 C CA . ARG A 1 279 ? 25.219 -28.672 -22.859 1 95.38 279 ARG A CA 1
ATOM 2280 C C . ARG A 1 279 ? 24.25 -29.859 -22.797 1 95.38 279 ARG A C 1
ATOM 2282 O O . ARG A 1 279 ? 23.578 -30.062 -21.781 1 95.38 279 ARG A O 1
ATOM 2289 N N . THR A 1 280 ? 24.203 -30.609 -23.906 1 94.31 280 THR A N 1
ATOM 2290 C CA . THR A 1 280 ? 23.281 -31.75 -23.969 1 94.31 280 THR A CA 1
ATOM 2291 C C . THR A 1 280 ? 24.031 -33.062 -23.734 1 94.31 280 THR A C 1
ATOM 2293 O O . THR A 1 280 ? 25.25 -33.094 -23.641 1 94.31 280 THR A O 1
ATOM 2296 N N . GLN A 1 281 ? 23.266 -34.094 -23.625 1 92.38 281 GLN A N 1
ATOM 2297 C CA . GLN A 1 281 ? 23.781 -35.438 -23.406 1 92.38 281 GLN A CA 1
ATOM 2298 C C . GLN A 1 281 ? 24.656 -35.875 -24.578 1 92.38 281 GLN A C 1
ATOM 2300 O O . GLN A 1 281 ? 25.641 -36.594 -24.391 1 92.38 281 GLN A O 1
ATOM 2305 N N . ASN A 1 282 ? 24.297 -35.5 -25.797 1 89.56 282 ASN A N 1
ATOM 2306 C CA . ASN A 1 282 ? 25.016 -35.906 -27 1 89.56 282 ASN A CA 1
ATOM 2307 C C . ASN A 1 282 ? 26.172 -34.969 -27.312 1 89.56 282 ASN A C 1
ATOM 2309 O O . ASN A 1 282 ? 26.766 -35.031 -28.391 1 89.56 282 ASN A O 1
ATOM 2313 N N . GLY A 1 283 ? 26.422 -34 -26.359 1 89 283 GLY A N 1
ATOM 2314 C CA . GLY A 1 283 ? 27.594 -33.156 -26.484 1 89 283 GLY A CA 1
ATOM 2315 C C . GLY A 1 283 ? 27.328 -31.875 -27.281 1 89 283 GLY A C 1
ATOM 2316 O O . GLY A 1 283 ? 28.25 -31.172 -27.656 1 89 283 GLY A O 1
ATOM 2317 N N . HIS A 1 284 ? 26.156 -31.641 -27.547 1 92.44 284 HIS A N 1
ATOM 2318 C CA . HIS A 1 284 ? 25.812 -30.422 -28.266 1 92.44 284 HIS A CA 1
ATOM 2319 C C . HIS A 1 284 ? 25.609 -29.25 -27.297 1 92.44 284 HIS A C 1
ATOM 2321 O O . HIS A 1 284 ? 25.422 -29.469 -26.094 1 92.44 284 HIS A O 1
ATOM 2327 N N . ALA A 1 285 ? 25.797 -28.078 -27.844 1 93.94 285 ALA A N 1
ATOM 2328 C CA . ALA A 1 285 ? 25.453 -26.859 -27.156 1 93.94 285 ALA A CA 1
ATOM 2329 C C . ALA A 1 285 ? 24.234 -26.188 -27.797 1 93.94 285 ALA A C 1
ATOM 2331 O O . ALA A 1 285 ? 24.266 -25.844 -28.984 1 93.94 285 ALA A O 1
ATOM 2332 N N . VAL A 1 286 ? 23.188 -26 -27.031 1 95.56 286 VAL A N 1
ATOM 2333 C CA . VAL A 1 286 ? 21.969 -25.453 -27.609 1 95.56 286 VAL A CA 1
ATOM 2334 C C . VAL A 1 286 ? 21.5 -24.266 -26.766 1 95.56 286 VAL A C 1
ATOM 2336 O O . VAL A 1 286 ? 21.688 -24.234 -25.547 1 95.56 286 VAL A O 1
ATOM 2339 N N . THR A 1 287 ? 20.938 -23.297 -27.422 1 96.12 287 THR A N 1
ATOM 2340 C CA . THR A 1 287 ? 20.297 -22.156 -26.766 1 96.12 287 THR A CA 1
ATOM 2341 C C . THR A 1 287 ? 18.781 -22.266 -26.859 1 96.12 287 THR A C 1
ATOM 2343 O O . THR A 1 287 ? 18.25 -23.016 -27.672 1 96.12 287 THR A O 1
ATOM 2346 N N . LYS A 1 288 ? 18.109 -21.578 -25.922 1 95.5 288 LYS A N 1
ATOM 2347 C CA . LYS A 1 288 ? 16.641 -21.594 -25.953 1 95.5 288 LYS A CA 1
ATOM 2348 C C . LYS A 1 288 ? 16.125 -21.062 -27.281 1 95.5 288 LYS A C 1
ATOM 2350 O O . LYS A 1 288 ? 15.203 -21.641 -27.859 1 95.5 288 LYS A O 1
ATOM 2355 N N . GLN A 1 289 ? 16.719 -20.031 -27.781 1 94.44 289 GLN A N 1
ATOM 2356 C CA . GLN A 1 289 ? 16.297 -19.453 -29.047 1 94.44 289 GLN A CA 1
ATOM 2357 C C . GLN A 1 289 ? 16.484 -20.438 -30.188 1 94.44 289 GLN A C 1
ATOM 2359 O O . GLN A 1 289 ? 15.617 -20.578 -31.062 1 94.44 289 GLN A O 1
ATOM 2364 N N . ALA A 1 290 ? 17.609 -21.078 -30.188 1 93.94 290 ALA A N 1
ATOM 2365 C CA . ALA A 1 290 ? 17.906 -22.047 -31.234 1 93.94 290 ALA A CA 1
ATOM 2366 C C . ALA A 1 290 ? 16.922 -23.203 -31.203 1 93.94 290 ALA A C 1
ATOM 2368 O O . ALA A 1 290 ? 16.578 -23.75 -32.25 1 93.94 290 ALA A O 1
ATOM 2369 N N . VAL A 1 291 ? 16.516 -23.625 -30.031 1 94.06 291 VAL A N 1
ATOM 2370 C CA . VAL A 1 291 ? 15.523 -24.688 -29.922 1 94.06 291 VAL A CA 1
ATOM 2371 C C . VAL A 1 291 ? 14.172 -24.188 -30.422 1 94.06 291 VAL A C 1
ATOM 2373 O O . VAL A 1 291 ? 13.477 -24.891 -31.156 1 94.06 291 VAL A O 1
ATOM 2376 N N . ASP A 1 292 ? 13.812 -23.047 -30.047 1 92.88 292 ASP A N 1
ATOM 2377 C CA . ASP A 1 292 ? 12.516 -22.469 -30.375 1 92.88 292 ASP A CA 1
ATOM 2378 C C . ASP A 1 292 ? 12.359 -22.297 -31.891 1 92.88 292 ASP A C 1
ATOM 2380 O O . ASP A 1 292 ? 11.289 -22.547 -32.438 1 92.88 292 ASP A O 1
ATOM 2384 N N . ASP A 1 293 ? 13.406 -21.828 -32.5 1 92 293 ASP A N 1
ATOM 2385 C CA . ASP A 1 293 ? 13.289 -21.578 -33.938 1 92 293 ASP A CA 1
ATOM 2386 C C . ASP A 1 293 ? 13.711 -22.797 -34.75 1 92 293 ASP A C 1
ATOM 2388 O O . ASP A 1 293 ? 13.695 -22.766 -35.969 1 92 293 ASP A O 1
ATOM 2392 N N . GLY A 1 294 ? 14.18 -23.828 -34.156 1 90.56 294 GLY A N 1
ATOM 2393 C CA . GLY A 1 294 ? 14.477 -25.094 -34.781 1 90.56 294 GLY A CA 1
ATOM 2394 C C . GLY A 1 294 ? 15.906 -25.188 -35.281 1 90.56 294 GLY A C 1
ATOM 2395 O O . GLY A 1 294 ? 16.328 -26.234 -35.781 1 90.56 294 GLY A O 1
ATOM 2396 N N . SER A 1 295 ? 16.672 -24.109 -35.219 1 91.31 295 SER A N 1
ATOM 2397 C CA . SER A 1 295 ? 18.031 -24.125 -35.719 1 91.31 295 SER A CA 1
ATOM 2398 C C . SER A 1 295 ? 18.906 -25.109 -34.969 1 91.31 295 SER A C 1
ATOM 2400 O O . SER A 1 295 ? 19.828 -25.703 -35.531 1 91.31 295 SER A O 1
ATOM 2402 N N . ALA A 1 296 ? 18.641 -25.234 -33.688 1 91.38 296 ALA A N 1
ATOM 2403 C CA . ALA A 1 296 ? 19.406 -26.172 -32.875 1 91.38 296 ALA A CA 1
ATOM 2404 C C . ALA A 1 296 ? 19.312 -27.594 -33.469 1 91.38 296 ALA A C 1
ATOM 2406 O O . ALA A 1 296 ? 20.312 -28.312 -33.5 1 91.38 296 ALA A O 1
ATOM 2407 N N . PHE A 1 297 ? 18.219 -27.984 -33.938 1 90.38 297 PHE A N 1
ATOM 2408 C CA . PHE A 1 297 ? 18 -29.328 -34.469 1 90.38 297 PHE A CA 1
ATOM 2409 C C . PHE A 1 297 ? 18.625 -29.484 -35.844 1 90.38 297 PHE A C 1
ATOM 2411 O O . PHE A 1 297 ? 19.172 -30.547 -36.156 1 90.38 297 PHE A O 1
ATOM 2418 N N . ARG A 1 298 ? 18.547 -28.453 -36.562 1 89 298 ARG A N 1
ATOM 2419 C CA . ARG A 1 298 ? 19.188 -28.469 -37.875 1 89 298 ARG A CA 1
ATOM 2420 C C . ARG A 1 298 ? 20.688 -28.594 -37.75 1 89 298 ARG A C 1
ATOM 2422 O O . ARG A 1 298 ? 21.328 -29.375 -38.469 1 89 298 ARG A O 1
ATOM 2429 N N . GLU A 1 299 ? 21.188 -27.906 -36.844 1 87.62 299 GLU A N 1
ATOM 2430 C CA . GLU A 1 299 ? 22.641 -27.859 -36.688 1 87.62 299 GLU A CA 1
ATOM 2431 C C . GLU A 1 299 ? 23.156 -29.172 -36.094 1 87.62 299 GLU A C 1
ATOM 2433 O O . GLU A 1 299 ? 24.281 -29.578 -36.375 1 87.62 299 GLU A O 1
ATOM 2438 N N . THR A 1 300 ? 22.375 -29.766 -35.25 1 85.31 300 THR A N 1
ATOM 2439 C CA . THR A 1 300 ? 22.828 -30.969 -34.594 1 85.31 300 THR A CA 1
ATOM 2440 C C . THR A 1 300 ? 22.422 -32.219 -35.375 1 85.31 300 THR A C 1
ATOM 2442 O O . THR A 1 300 ? 22.828 -33.312 -35.031 1 85.31 300 THR A O 1
ATOM 2445 N N . GLY A 1 301 ? 21.609 -32.031 -36.344 1 80.69 301 GLY A N 1
ATOM 2446 C CA . GLY A 1 301 ? 21.219 -33.125 -37.219 1 80.69 301 GLY A CA 1
ATOM 2447 C C . GLY A 1 301 ? 20.094 -33.969 -36.656 1 80.69 301 GLY A C 1
ATOM 2448 O O . GLY A 1 301 ? 20 -35.188 -36.938 1 80.69 301 GLY A O 1
ATOM 2449 N N . ILE A 1 302 ? 19.438 -33.375 -35.75 1 80.5 302 ILE A N 1
ATOM 2450 C CA . ILE A 1 302 ? 18.312 -34.094 -35.125 1 80.5 302 ILE A CA 1
ATOM 2451 C C . ILE A 1 302 ? 17.047 -33.875 -35.938 1 80.5 302 ILE A C 1
ATOM 2453 O O . ILE A 1 302 ? 16.688 -32.719 -36.219 1 80.5 302 ILE A O 1
ATOM 2457 N N . SER A 1 303 ? 16.359 -34.906 -36.406 1 78.56 303 SER A N 1
ATOM 2458 C CA . SER A 1 303 ? 15.195 -34.812 -37.281 1 78.56 303 SER A CA 1
ATOM 2459 C C . SER A 1 303 ? 13.984 -34.281 -36.531 1 78.56 303 SER A C 1
ATOM 2461 O O . SER A 1 303 ? 13.766 -34.594 -35.375 1 78.56 303 SER A O 1
ATOM 2463 N N . ARG A 1 304 ? 13.227 -33.438 -37.156 1 81 304 ARG A N 1
ATOM 2464 C CA . ARG A 1 304 ? 11.938 -32.969 -36.656 1 81 304 ARG A CA 1
ATOM 2465 C C . ARG A 1 304 ? 10.859 -33.094 -37.719 1 81 304 ARG A C 1
ATOM 2467 O O . ARG A 1 304 ? 11.07 -32.656 -38.844 1 81 304 ARG A O 1
ATOM 2474 N N . PRO A 1 305 ? 9.781 -33.719 -37.344 1 79.38 305 PRO A N 1
ATOM 2475 C CA . PRO A 1 305 ? 9.422 -34.312 -36.062 1 79.38 305 PRO A CA 1
ATOM 2476 C C . PRO A 1 305 ? 10.242 -35.562 -35.781 1 79.38 305 PRO A C 1
ATOM 2478 O O . PRO A 1 305 ? 10.789 -36.188 -36.688 1 79.38 305 PRO A O 1
ATOM 2481 N N . PRO A 1 306 ? 10.383 -35.906 -34.5 1 80.06 306 PRO A N 1
ATOM 2482 C CA . PRO A 1 306 ? 11.195 -37.062 -34.125 1 80.06 306 PRO A CA 1
ATOM 2483 C C . PRO A 1 306 ? 10.625 -38.375 -34.656 1 80.06 306 PRO A C 1
ATOM 2485 O O . PRO A 1 306 ? 9.406 -38.594 -34.656 1 80.06 306 PRO A O 1
ATOM 2488 N N . ALA A 1 307 ? 11.477 -39.219 -35.25 1 72.88 307 ALA A N 1
ATOM 2489 C CA . ALA A 1 307 ? 11.07 -40.5 -35.812 1 72.88 307 ALA A CA 1
ATOM 2490 C C . ALA A 1 307 ? 11.328 -41.625 -34.812 1 72.88 307 ALA A C 1
ATOM 2492 O O . ALA A 1 307 ? 10.719 -42.688 -34.875 1 72.88 307 ALA A O 1
ATOM 2493 N N . GLY A 1 308 ? 12.219 -41.469 -33.875 1 72 308 GLY A N 1
ATOM 2494 C CA . GLY A 1 308 ? 12.57 -42.5 -32.906 1 72 308 GLY A CA 1
ATOM 2495 C C . GLY A 1 308 ? 13.312 -41.938 -31.719 1 72 308 GLY A C 1
ATOM 2496 O O . GLY A 1 308 ? 13.469 -40.719 -31.578 1 72 308 GLY A O 1
ATOM 2497 N N . PRO A 1 309 ? 13.727 -42.781 -30.797 1 75.75 309 PRO A N 1
ATOM 2498 C CA . PRO A 1 309 ? 14.422 -42.375 -29.578 1 75.75 309 PRO A CA 1
ATOM 2499 C C . PRO A 1 309 ? 15.719 -41.625 -29.859 1 75.75 309 PRO A C 1
ATOM 2501 O O . PRO A 1 309 ? 16.125 -40.781 -29.062 1 75.75 309 PRO A O 1
ATOM 2504 N N . GLU A 1 310 ? 16.312 -41.875 -31.031 1 77.12 310 GLU A N 1
ATOM 2505 C CA . GLU A 1 310 ? 17.594 -41.281 -31.359 1 77.12 310 GLU A CA 1
ATOM 2506 C C . GLU A 1 310 ? 17.438 -39.812 -31.75 1 77.12 310 GLU A C 1
ATOM 2508 O O . GLU A 1 310 ? 18.406 -39.062 -31.75 1 77.12 310 GLU A O 1
ATOM 2513 N N . ASP A 1 311 ? 16.234 -39.469 -32 1 85.75 311 ASP A N 1
ATOM 2514 C CA . ASP A 1 311 ? 15.953 -38.094 -32.438 1 85.75 311 ASP A CA 1
ATOM 2515 C C . ASP A 1 311 ? 15.672 -37.188 -31.25 1 85.75 311 ASP A C 1
ATOM 2517 O O . ASP A 1 311 ? 15.109 -36.094 -31.406 1 85.75 311 ASP A O 1
ATOM 2521 N N . HIS A 1 312 ? 15.992 -37.719 -30.109 1 89.56 312 HIS A N 1
ATOM 2522 C CA . HIS A 1 312 ? 15.812 -36.906 -28.906 1 89.56 312 HIS A CA 1
ATOM 2523 C C . HIS A 1 312 ? 17.141 -36.656 -28.219 1 89.56 312 HIS A C 1
ATOM 2525 O O . HIS A 1 312 ? 18.062 -37.469 -28.297 1 89.56 312 HIS A O 1
ATOM 2531 N N . ASP A 1 313 ? 17.344 -35.469 -27.719 1 91.69 313 ASP A N 1
ATOM 2532 C CA . ASP A 1 313 ? 18.484 -35.094 -26.891 1 91.69 313 ASP A CA 1
ATOM 2533 C C . ASP A 1 313 ? 18.031 -34.531 -25.531 1 91.69 313 ASP A C 1
ATOM 2535 O O . ASP A 1 313 ? 16.828 -34.312 -25.328 1 91.69 313 ASP A O 1
ATOM 2539 N N . TYR A 1 314 ? 18.984 -34.594 -24.656 1 93.88 314 TYR A N 1
ATOM 2540 C CA . TYR A 1 314 ? 18.594 -34.312 -23.281 1 93.88 314 TYR A CA 1
ATOM 2541 C C . TYR A 1 314 ? 19.578 -33.344 -22.625 1 93.88 314 TYR A C 1
ATOM 2543 O O . TYR A 1 314 ? 20.75 -33.281 -23.016 1 93.88 314 TYR A O 1
ATOM 2551 N N . ILE A 1 315 ? 19.078 -32.562 -21.656 1 95.88 315 ILE A N 1
ATOM 2552 C CA . ILE A 1 315 ? 19.906 -31.672 -20.844 1 95.88 315 ILE A CA 1
ATOM 2553 C C . ILE A 1 315 ? 19.859 -32.125 -19.391 1 95.88 315 ILE A C 1
ATOM 2555 O O . ILE A 1 315 ? 18.797 -32.438 -18.859 1 95.88 315 ILE A O 1
ATOM 2559 N N . HIS A 1 316 ? 21 -32.125 -18.781 1 96.69 316 HIS A N 1
ATOM 2560 C CA . HIS A 1 316 ? 21.094 -32.562 -17.391 1 96.69 316 HIS A CA 1
ATOM 2561 C C . HIS A 1 316 ? 21.344 -31.406 -16.438 1 96.69 316 HIS A C 1
ATOM 2563 O O . HIS A 1 316 ? 22.094 -30.484 -16.766 1 96.69 316 HIS A O 1
ATOM 2569 N N . PHE A 1 317 ? 20.672 -31.406 -15.305 1 96.5 317 PHE A N 1
ATOM 2570 C CA . PHE A 1 317 ? 20.812 -30.344 -14.305 1 96.5 317 PHE A CA 1
ATOM 2571 C C . PHE A 1 317 ? 21.141 -30.938 -12.938 1 96.5 317 PHE A C 1
ATOM 2573 O O . PHE A 1 317 ? 20.781 -32.094 -12.648 1 96.5 317 PHE A O 1
ATOM 2580 N N . ASP A 1 318 ? 21.812 -30.109 -12.125 1 94.06 318 ASP A N 1
ATOM 2581 C CA . ASP A 1 318 ? 21.969 -30.375 -10.695 1 94.06 318 ASP A CA 1
ATOM 2582 C C . ASP A 1 318 ? 20.656 -30.234 -9.953 1 94.06 318 ASP A C 1
ATOM 2584 O O . ASP A 1 318 ? 19.906 -29.266 -10.18 1 94.06 318 ASP A O 1
ATOM 2588 N N . PRO A 1 319 ? 20.344 -31.188 -9.094 1 90.56 319 PRO A N 1
ATOM 2589 C CA . PRO A 1 319 ? 19.078 -31.125 -8.359 1 90.56 319 PRO A CA 1
ATOM 2590 C C . PRO A 1 319 ? 18.938 -29.844 -7.535 1 90.56 319 PRO A C 1
ATOM 2592 O O . PRO A 1 319 ? 17.828 -29.469 -7.164 1 90.56 319 PRO A O 1
ATOM 2595 N N . ALA A 1 320 ? 19.969 -29.141 -7.27 1 89 320 ALA A N 1
ATOM 2596 C CA . ALA A 1 320 ? 19.938 -27.891 -6.496 1 89 320 ALA A CA 1
ATOM 2597 C C . ALA A 1 320 ? 19.094 -26.828 -7.207 1 89 320 ALA A C 1
ATOM 2599 O O . ALA A 1 320 ? 18.656 -25.859 -6.582 1 89 320 ALA A O 1
ATOM 2600 N N . VAL A 1 321 ? 18.875 -27.062 -8.492 1 93.25 321 VAL A N 1
ATOM 2601 C CA . VAL A 1 321 ? 18.094 -26.094 -9.266 1 93.25 321 VAL A CA 1
ATOM 2602 C C . VAL A 1 321 ? 16.672 -26.031 -8.711 1 93.25 321 VAL A C 1
ATOM 2604 O O . VAL A 1 321 ? 16 -25 -8.82 1 93.25 321 VAL A O 1
ATOM 2607 N N . LEU A 1 322 ? 16.219 -27.109 -8.055 1 91.19 322 LEU A N 1
ATOM 2608 C CA . LEU A 1 322 ? 14.852 -27.203 -7.57 1 91.19 322 LEU A CA 1
ATOM 2609 C C . LEU A 1 322 ? 14.664 -26.359 -6.309 1 91.19 322 LEU A C 1
ATOM 2611 O O . LEU A 1 322 ? 13.539 -26.047 -5.926 1 91.19 322 LEU A O 1
ATOM 2615 N N . GLU A 1 323 ? 15.719 -26 -5.645 1 85.12 323 GLU A N 1
ATOM 2616 C CA . GLU A 1 323 ? 15.656 -25.328 -4.355 1 85.12 323 GLU A CA 1
ATOM 2617 C C . GLU A 1 323 ? 14.906 -24 -4.469 1 85.12 323 GLU A C 1
ATOM 2619 O O . GLU A 1 323 ? 14.141 -23.641 -3.576 1 85.12 323 GLU A O 1
ATOM 2624 N N . ARG A 1 324 ? 15.109 -23.391 -5.52 1 85.25 324 ARG A N 1
ATOM 2625 C CA . ARG A 1 324 ? 14.445 -22.109 -5.742 1 85.25 324 ARG A CA 1
ATOM 2626 C C . ARG A 1 324 ? 12.93 -22.266 -5.754 1 85.25 324 ARG A C 1
ATOM 2628 O O . ARG A 1 324 ? 12.211 -21.453 -5.168 1 85.25 324 ARG A O 1
ATOM 2635 N N . TYR A 1 325 ? 12.477 -23.234 -6.297 1 86.94 325 TYR A N 1
ATOM 2636 C CA . TYR A 1 325 ? 11.047 -23.422 -6.535 1 86.94 325 TYR A CA 1
ATOM 2637 C C . TYR A 1 325 ? 10.375 -24.125 -5.355 1 86.94 325 TYR A C 1
ATOM 2639 O O . TYR A 1 325 ? 9.172 -23.969 -5.145 1 86.94 325 TYR A O 1
ATOM 2647 N N . ARG A 1 326 ? 11.219 -24.812 -4.613 1 79.88 326 ARG A N 1
ATOM 2648 C CA . ARG A 1 326 ? 10.711 -25.469 -3.412 1 79.88 326 ARG A CA 1
ATOM 2649 C C . ARG A 1 326 ? 10.562 -24.469 -2.268 1 79.88 326 ARG A C 1
ATOM 2651 O O . ARG A 1 326 ? 9.633 -24.578 -1.463 1 79.88 326 ARG A O 1
ATOM 2658 N N . ASN A 1 327 ? 11.391 -23.547 -2.242 1 75.88 327 ASN A N 1
ATOM 2659 C CA . ASN A 1 327 ? 11.484 -22.656 -1.091 1 75.88 327 ASN A CA 1
ATOM 2660 C C . ASN A 1 327 ? 10.664 -21.391 -1.302 1 75.88 327 ASN A C 1
ATOM 2662 O O . ASN A 1 327 ? 10.508 -20.578 -0.379 1 75.88 327 ASN A O 1
ATOM 2666 N N . ASP A 1 328 ? 10.203 -21.203 -2.406 1 78.06 328 ASP A N 1
ATOM 2667 C CA . ASP A 1 328 ? 9.383 -20.031 -2.729 1 78.06 328 ASP A CA 1
ATOM 2668 C C . ASP A 1 328 ? 7.918 -20.422 -2.914 1 78.06 328 ASP A C 1
ATOM 2670 O O . ASP A 1 328 ? 7.602 -21.281 -3.736 1 78.06 328 ASP A O 1
ATOM 2674 N N . PRO A 1 329 ? 7.055 -19.906 -2.018 1 74.88 329 PRO A N 1
ATOM 2675 C CA . PRO A 1 329 ? 5.637 -20.266 -2.1 1 74.88 329 PRO A CA 1
ATOM 2676 C C . PRO A 1 329 ? 5.043 -20.016 -3.484 1 74.88 329 PRO A C 1
ATOM 2678 O O . PRO A 1 329 ? 3.971 -20.547 -3.803 1 74.88 329 PRO A O 1
ATOM 2681 N N . ARG A 1 330 ? 5.664 -19.453 -4.371 1 84.38 330 ARG A N 1
ATOM 2682 C CA . ARG A 1 330 ? 5.188 -19.172 -5.723 1 84.38 330 ARG A CA 1
ATOM 2683 C C . ARG A 1 330 ? 5.426 -20.359 -6.645 1 84.38 330 ARG A C 1
ATOM 2685 O O . ARG A 1 330 ? 4.855 -20.422 -7.734 1 84.38 330 ARG A O 1
ATOM 2692 N N . GLY A 1 331 ? 6.301 -21.078 -6.156 1 81.88 331 GLY A N 1
ATOM 2693 C CA . GLY A 1 331 ? 6.664 -22.234 -6.945 1 81.88 331 GLY A CA 1
ATOM 2694 C C . GLY A 1 331 ? 6.242 -23.547 -6.309 1 81.88 331 GLY A C 1
ATOM 2695 O O . GLY A 1 331 ? 5.762 -23.562 -5.176 1 81.88 331 GLY A O 1
ATOM 2696 N N . SER A 1 332 ? 6.254 -24.609 -7.188 1 83.25 332 SER A N 1
ATOM 2697 C CA . SER A 1 332 ? 5.992 -25.953 -6.676 1 83.25 332 SER A CA 1
ATOM 2698 C C . SER A 1 332 ? 6.762 -27.016 -7.457 1 83.25 332 SER A C 1
ATOM 2700 O O . SER A 1 332 ? 7.016 -26.844 -8.656 1 83.25 332 SER A O 1
ATOM 2702 N N . VAL A 1 333 ? 7.281 -27.922 -6.676 1 87.19 333 VAL A N 1
ATOM 2703 C CA . VAL A 1 333 ? 7.891 -29.125 -7.238 1 87.19 333 VAL A CA 1
ATOM 2704 C C . VAL A 1 333 ? 7.105 -30.359 -6.801 1 87.19 333 VAL A C 1
ATOM 2706 O O . VAL A 1 333 ? 6.953 -30.609 -5.605 1 87.19 333 VAL A O 1
ATOM 2709 N N . GLU A 1 334 ? 6.613 -31.109 -7.816 1 85.62 334 GLU A N 1
ATOM 2710 C CA . GLU A 1 334 ? 5.801 -32.281 -7.5 1 85.62 334 GLU A CA 1
ATOM 2711 C C . GLU A 1 334 ? 6.316 -33.531 -8.211 1 85.62 334 GLU A C 1
ATOM 2713 O O . GLU A 1 334 ? 6.508 -33.5 -9.43 1 85.62 334 GLU A O 1
ATOM 2718 N N . GLU A 1 335 ? 6.562 -34.531 -7.441 1 86.81 335 GLU A N 1
ATOM 2719 C CA . GLU A 1 335 ? 6.906 -35.844 -8.016 1 86.81 335 GLU A CA 1
ATOM 2720 C C . GLU A 1 335 ? 5.656 -36.656 -8.266 1 86.81 335 GLU A C 1
ATOM 2722 O O . GLU A 1 335 ? 4.828 -36.844 -7.371 1 86.81 335 GLU A O 1
ATOM 2727 N N . TRP A 1 336 ? 5.57 -37.156 -9.531 1 82.88 336 TRP A N 1
ATOM 2728 C CA . TRP A 1 336 ? 4.34 -37.906 -9.836 1 82.88 336 TRP A CA 1
ATOM 2729 C C . TRP A 1 336 ? 4.641 -39.344 -10.188 1 82.88 336 TRP A C 1
ATOM 2731 O O . TRP A 1 336 ? 3.74 -40.188 -10.195 1 82.88 336 TRP A O 1
ATOM 2741 N N . SER A 1 337 ? 5.863 -39.625 -10.453 1 86.69 337 SER A N 1
ATOM 2742 C CA . SER A 1 337 ? 6.32 -41 -10.648 1 86.69 337 SER A CA 1
ATOM 2743 C C . SER A 1 337 ? 7.684 -41.219 -10.008 1 86.69 337 SER A C 1
ATOM 2745 O O . SER A 1 337 ? 8.188 -40.375 -9.289 1 86.69 337 SER A O 1
ATOM 2747 N N . GLU A 1 338 ? 8.18 -42.406 -10.234 1 82.81 338 GLU A N 1
ATOM 2748 C CA . GLU A 1 338 ? 9.477 -42.719 -9.648 1 82.81 338 GLU A CA 1
ATOM 2749 C C . GLU A 1 338 ? 10.562 -41.781 -10.133 1 82.81 338 GLU A C 1
ATOM 2751 O O . GLU A 1 338 ? 11.484 -41.438 -9.383 1 82.81 338 GLU A O 1
ATOM 2756 N N . GLN A 1 339 ? 10.43 -41.438 -11.336 1 89.31 339 GLN A N 1
ATOM 2757 C CA . GLN A 1 339 ? 11.484 -40.594 -11.906 1 89.31 339 GLN A CA 1
ATOM 2758 C C . GLN A 1 339 ? 10.945 -39.25 -12.336 1 89.31 339 GLN A C 1
ATOM 2760 O O . GLN A 1 339 ? 11.703 -38.281 -12.492 1 89.31 339 GLN A O 1
ATOM 2765 N N . GLY A 1 340 ? 9.641 -39.188 -12.508 1 91.06 340 GLY A N 1
ATOM 2766 C CA . GLY A 1 340 ? 9.047 -38 -13.094 1 91.06 340 GLY A CA 1
ATOM 2767 C C . GLY A 1 340 ? 8.68 -36.938 -12.062 1 91.06 340 GLY A C 1
ATOM 2768 O O . GLY A 1 340 ? 8.203 -37.281 -10.977 1 91.06 340 GLY A O 1
ATOM 2769 N N . LEU A 1 341 ? 8.961 -35.688 -12.367 1 91.25 341 LEU A N 1
ATOM 2770 C CA . LEU A 1 341 ? 8.555 -34.562 -11.531 1 91.25 341 LEU A CA 1
ATOM 2771 C C . LEU A 1 341 ? 8.211 -33.344 -12.383 1 91.25 341 LEU A C 1
ATOM 2773 O O . LEU A 1 341 ? 8.547 -33.312 -13.57 1 91.25 341 LEU A O 1
ATOM 2777 N N . THR A 1 342 ? 7.445 -32.469 -11.828 1 91.56 342 THR A N 1
ATOM 2778 C CA . THR A 1 342 ? 7.055 -31.219 -12.492 1 91.56 342 THR A CA 1
ATOM 2779 C C . THR A 1 342 ? 7.438 -30.016 -11.648 1 91.56 342 THR A C 1
ATOM 2781 O O . THR A 1 342 ? 7.301 -30.031 -10.422 1 91.56 342 THR A O 1
ATOM 2784 N N . VAL A 1 343 ? 7.98 -29.016 -12.289 1 91.94 343 VAL A N 1
ATOM 2785 C CA . VAL A 1 343 ? 8.266 -27.719 -11.672 1 91.94 343 VAL A CA 1
ATOM 2786 C C . VAL A 1 343 ? 7.297 -26.672 -12.211 1 91.94 343 VAL A C 1
ATOM 2788 O O . VAL A 1 343 ? 7.137 -26.531 -13.43 1 91.94 343 VAL A O 1
ATOM 2791 N N . ASP A 1 344 ? 6.625 -26.062 -11.281 1 88.62 344 ASP A N 1
ATOM 2792 C CA . ASP A 1 344 ? 5.719 -24.969 -11.625 1 88.62 344 ASP A CA 1
ATOM 2793 C C . ASP A 1 344 ? 6.164 -23.672 -10.984 1 88.62 344 ASP A C 1
ATOM 2795 O O . ASP A 1 344 ? 6.586 -23.656 -9.828 1 88.62 344 ASP A O 1
ATOM 2799 N N . TRP A 1 345 ? 6.129 -22.656 -11.734 1 86.5 345 TRP A N 1
ATOM 2800 C CA . TRP A 1 345 ? 6.492 -21.344 -11.227 1 86.5 345 TRP A CA 1
ATOM 2801 C C . TRP A 1 345 ? 5.438 -20.312 -11.594 1 86.5 345 TRP A C 1
ATOM 2803 O O . TRP A 1 345 ? 5.242 -20 -12.773 1 86.5 345 TRP A O 1
ATOM 2813 N N . LEU A 1 346 ? 4.723 -19.672 -10.547 1 76.38 346 LEU A N 1
ATOM 2814 C CA . LEU A 1 346 ? 3.762 -18.578 -10.648 1 76.38 346 LEU A CA 1
ATOM 2815 C C . LEU A 1 346 ? 2.617 -18.938 -11.586 1 76.38 346 LEU A C 1
ATOM 2817 O O . LEU A 1 346 ? 2.029 -18.078 -12.234 1 76.38 346 LEU A O 1
ATOM 2821 N N . ASP A 1 347 ? 2.48 -20.156 -11.797 1 72.75 347 ASP A N 1
ATOM 2822 C CA . ASP A 1 347 ? 1.487 -20.641 -12.75 1 72.75 347 ASP A CA 1
ATOM 2823 C C . ASP A 1 347 ? 1.724 -20.031 -14.133 1 72.75 347 ASP A C 1
ATOM 2825 O O . ASP A 1 347 ? 0.771 -19.734 -14.859 1 72.75 347 ASP A O 1
ATOM 2829 N N . ARG A 1 348 ? 2.887 -19.719 -14.391 1 79.94 348 ARG A N 1
ATOM 2830 C CA . ARG A 1 348 ? 3.244 -19.125 -15.672 1 79.94 348 ARG A CA 1
ATOM 2831 C C . ARG A 1 348 ? 3.889 -20.156 -16.594 1 79.94 348 ARG A C 1
ATOM 2833 O O . ARG A 1 348 ? 3.672 -20.141 -17.812 1 79.94 348 ARG A O 1
ATOM 2840 N N . TRP A 1 349 ? 4.703 -20.891 -15.961 1 85.5 349 TRP A N 1
ATOM 2841 C CA . TRP A 1 349 ? 5.277 -21.984 -16.75 1 85.5 349 TRP A CA 1
ATOM 2842 C C . TRP A 1 349 ? 5.43 -23.25 -15.898 1 85.5 349 TRP A C 1
ATOM 2844 O O . TRP A 1 349 ? 5.449 -23.172 -14.664 1 85.5 349 TRP A O 1
ATOM 2854 N N . MET A 1 350 ? 5.398 -24.297 -16.578 1 91 350 MET A N 1
ATOM 2855 C CA . MET A 1 350 ? 5.551 -25.625 -16 1 91 350 MET A CA 1
ATOM 2856 C C . MET A 1 350 ? 6.457 -26.5 -16.875 1 91 350 MET A C 1
ATOM 2858 O O . MET A 1 350 ? 6.398 -26.422 -18.094 1 91 350 MET A O 1
ATOM 2862 N N . VAL A 1 351 ? 7.359 -27.156 -16.203 1 93.62 351 VAL A N 1
ATOM 2863 C CA . VAL A 1 351 ? 8.242 -28.031 -16.969 1 93.62 351 VAL A CA 1
ATOM 2864 C C . VAL A 1 351 ? 8.297 -29.422 -16.297 1 93.62 351 VAL A C 1
ATOM 2866 O O . VAL A 1 351 ? 8.273 -29.516 -15.07 1 93.62 351 VAL A O 1
ATOM 2869 N N . ARG A 1 352 ? 8.297 -30.359 -17.172 1 92.75 352 ARG A N 1
ATOM 2870 C CA . ARG A 1 352 ? 8.438 -31.734 -16.719 1 92.75 352 ARG A CA 1
ATOM 2871 C C . ARG A 1 352 ? 9.898 -32.188 -16.797 1 92.75 352 ARG A C 1
ATOM 2873 O O . ARG A 1 352 ? 10.578 -31.953 -17.797 1 92.75 352 ARG A O 1
ATOM 2880 N N . LEU A 1 353 ? 10.344 -32.812 -15.734 1 94.88 353 LEU A N 1
ATOM 2881 C CA . LEU A 1 353 ? 11.688 -33.344 -15.633 1 94.88 353 LEU A CA 1
ATOM 2882 C C . LEU A 1 353 ? 11.656 -34.781 -15.148 1 94.88 353 LEU A C 1
ATOM 2884 O O . LEU A 1 353 ? 10.625 -35.281 -14.672 1 94.88 353 LEU A O 1
ATOM 2888 N N . TYR A 1 354 ? 12.758 -35.438 -15.344 1 93.62 354 TYR A N 1
ATOM 2889 C CA . TYR A 1 354 ? 12.938 -36.781 -14.844 1 93.62 354 TYR A CA 1
ATOM 2890 C C . TYR A 1 354 ? 14.258 -36.938 -14.102 1 93.62 354 TYR A C 1
ATOM 2892 O O . TYR A 1 354 ? 15.273 -36.375 -14.516 1 93.62 354 TYR A O 1
ATOM 2900 N N . ARG A 1 355 ? 14.211 -37.656 -13.078 1 90.94 355 ARG A N 1
ATOM 2901 C CA . ARG A 1 355 ? 15.414 -37.906 -12.289 1 90.94 355 ARG A CA 1
ATOM 2902 C C . ARG A 1 355 ? 16.141 -39.156 -12.773 1 90.94 355 ARG A C 1
ATOM 2904 O O . ARG A 1 355 ? 15.516 -40.219 -12.922 1 90.94 355 ARG A O 1
ATOM 2911 N N . SER A 1 356 ? 17.406 -39 -12.984 1 90.25 356 SER A N 1
ATOM 2912 C CA . SER A 1 356 ? 18.234 -40.125 -13.383 1 90.25 356 SER A CA 1
ATOM 2913 C C . SER A 1 356 ? 18.703 -40.938 -12.172 1 90.25 356 SER A C 1
ATOM 2915 O O . SER A 1 356 ? 18.484 -40.531 -11.031 1 90.25 356 SER A O 1
ATOM 2917 N N . ASP A 1 357 ? 19.328 -42.031 -12.453 1 83.62 357 ASP A N 1
ATOM 2918 C CA . ASP A 1 357 ? 19.812 -42.906 -11.398 1 83.62 357 ASP A CA 1
ATOM 2919 C C . ASP A 1 357 ? 20.906 -42.219 -10.562 1 83.62 357 ASP A C 1
ATOM 2921 O O . ASP A 1 357 ? 21.078 -42.531 -9.391 1 83.62 357 ASP A O 1
ATOM 2925 N N . ASN A 1 358 ? 21.609 -41.281 -11.172 1 85.62 358 ASN A N 1
ATOM 2926 C CA . ASN A 1 358 ? 22.625 -40.531 -10.461 1 85.62 358 ASN A CA 1
ATOM 2927 C C . ASN A 1 358 ? 22.062 -39.25 -9.852 1 85.62 358 ASN A C 1
ATOM 2929 O O . ASN A 1 358 ? 22.812 -38.312 -9.57 1 85.62 358 ASN A O 1
ATOM 2933 N N . GLU A 1 359 ? 20.812 -39.125 -9.812 1 84.62 359 GLU A N 1
ATOM 2934 C CA . GLU A 1 359 ? 20.062 -38.062 -9.117 1 84.62 359 GLU A CA 1
ATOM 2935 C C . GLU A 1 359 ? 20.109 -36.75 -9.883 1 84.62 359 GLU A C 1
ATOM 2937 O O . GLU A 1 359 ? 19.719 -35.719 -9.352 1 84.62 359 GLU A O 1
ATOM 2942 N N . GLN A 1 360 ? 20.594 -36.844 -11.109 1 92.5 360 GLN A N 1
ATOM 2943 C CA . GLN A 1 360 ? 20.5 -35.625 -11.938 1 92.5 360 GLN A CA 1
ATOM 2944 C C . GLN A 1 360 ? 19.109 -35.469 -12.516 1 92.5 360 GLN A C 1
ATOM 2946 O O . GLN A 1 360 ? 18.359 -36.438 -12.664 1 92.5 360 GLN A O 1
ATOM 2951 N N . LEU A 1 361 ? 18.797 -34.25 -12.727 1 94.88 361 LEU A N 1
ATOM 2952 C CA . LEU A 1 361 ? 17.531 -33.969 -13.391 1 94.88 361 LEU A CA 1
ATOM 2953 C C . LEU A 1 361 ? 17.719 -33.844 -14.898 1 94.88 361 LEU A C 1
ATOM 2955 O O . LEU A 1 361 ? 18.672 -33.219 -15.367 1 94.88 361 LEU A O 1
ATOM 2959 N N . VAL A 1 362 ? 16.875 -34.469 -15.609 1 95.62 362 VAL A N 1
ATOM 2960 C CA . VAL A 1 362 ? 17.031 -34.531 -17.062 1 95.62 362 VAL A CA 1
ATOM 2961 C C . VAL A 1 362 ? 15.836 -33.875 -17.734 1 95.62 362 VAL A C 1
ATOM 2963 O O . VAL A 1 362 ? 14.688 -34.156 -17.391 1 95.62 362 VAL A O 1
ATOM 2966 N N . LEU A 1 363 ? 16.078 -33.031 -18.672 1 95.88 363 LEU A N 1
ATOM 2967 C CA . LEU A 1 363 ? 15.094 -32.281 -19.453 1 95.88 363 LEU A CA 1
ATOM 2968 C C . LEU A 1 363 ? 15.234 -32.625 -20.938 1 95.88 363 LEU A C 1
ATOM 2970 O O . LEU A 1 363 ? 16.359 -32.719 -21.453 1 95.88 363 LEU A O 1
ATOM 2974 N N . LEU A 1 364 ? 14.125 -32.844 -21.547 1 93.62 364 LEU A N 1
ATOM 2975 C CA . LEU A 1 364 ? 14.148 -32.938 -23 1 93.62 364 LEU A CA 1
ATOM 2976 C C . LEU A 1 364 ? 14.531 -31.609 -23.641 1 93.62 364 LEU A C 1
ATOM 2978 O O . LEU A 1 364 ? 14.031 -30.562 -23.234 1 93.62 364 LEU A O 1
ATOM 2982 N N . VAL A 1 365 ? 15.406 -31.641 -24.562 1 93.81 365 VAL A N 1
ATOM 2983 C CA . VAL A 1 365 ? 15.898 -30.406 -25.188 1 93.81 365 VAL A CA 1
ATOM 2984 C C . VAL A 1 365 ? 14.719 -29.578 -25.703 1 93.81 365 VAL A C 1
ATOM 2986 O O . VAL A 1 365 ? 14.711 -28.359 -25.562 1 93.81 365 VAL A O 1
ATOM 2989 N N . ASP A 1 366 ? 13.703 -30.219 -26.188 1 91.69 366 ASP A N 1
ATOM 2990 C CA . ASP A 1 366 ? 12.523 -29.531 -26.703 1 91.69 366 ASP A CA 1
ATOM 2991 C C . ASP A 1 366 ? 11.844 -28.719 -25.609 1 91.69 366 ASP A C 1
ATOM 2993 O O . ASP A 1 366 ? 11.273 -27.656 -25.875 1 91.69 366 ASP A O 1
ATOM 2997 N N . ASP A 1 367 ? 11.953 -29.141 -24.406 1 93.75 367 ASP A N 1
ATOM 2998 C CA . ASP A 1 367 ? 11.227 -28.547 -23.297 1 93.75 367 ASP A CA 1
ATOM 2999 C C . ASP A 1 367 ? 11.992 -27.359 -22.703 1 93.75 367 ASP A C 1
ATOM 3001 O O . ASP A 1 367 ? 11.5 -26.688 -21.797 1 93.75 367 ASP A O 1
ATOM 3005 N N . LEU A 1 368 ? 13.148 -27.125 -23.234 1 94.94 368 LEU A N 1
ATOM 3006 C CA . LEU A 1 368 ? 13.891 -25.938 -22.812 1 94.94 368 LEU A CA 1
ATOM 3007 C C . LEU A 1 368 ? 13.062 -24.672 -23.031 1 94.94 368 LEU A C 1
ATOM 3009 O O . LEU A 1 368 ? 13.188 -23.703 -22.281 1 94.94 368 LEU A O 1
ATOM 3013 N N . THR A 1 369 ? 12.18 -24.688 -23.953 1 93.88 369 THR A N 1
ATOM 3014 C CA . THR A 1 369 ? 11.352 -23.531 -24.312 1 93.88 369 THR A CA 1
ATOM 3015 C C . THR A 1 369 ? 10.305 -23.281 -23.234 1 93.88 369 THR A C 1
ATOM 3017 O O . THR A 1 369 ? 9.742 -22.188 -23.156 1 93.88 369 THR A O 1
ATOM 3020 N N . SER A 1 370 ? 10.047 -24.266 -22.406 1 92.44 370 SER A N 1
ATOM 3021 C CA . SER A 1 370 ? 9.023 -24.125 -21.391 1 92.44 370 SER A CA 1
ATOM 3022 C C . SER A 1 370 ? 9.539 -23.359 -20.172 1 92.44 370 SER A C 1
ATOM 3024 O O . SER A 1 370 ? 8.758 -22.844 -19.375 1 92.44 370 SER A O 1
ATOM 3026 N N . ILE A 1 371 ? 10.852 -23.25 -20.047 1 91.75 371 ILE A N 1
ATOM 3027 C CA . ILE A 1 371 ? 11.43 -22.516 -18.938 1 91.75 371 ILE A CA 1
ATOM 3028 C C . ILE A 1 371 ? 11.336 -21.016 -19.188 1 91.75 371 ILE A C 1
ATOM 3030 O O . ILE A 1 371 ? 11.688 -20.547 -20.281 1 91.75 371 ILE A O 1
ATOM 3034 N N . GLY A 1 372 ? 10.852 -20.344 -18.281 1 88.62 372 GLY A N 1
ATOM 3035 C CA . GLY A 1 372 ? 10.742 -18.906 -18.438 1 88.62 372 GLY A CA 1
ATOM 3036 C C . GLY A 1 372 ? 12.078 -18.234 -18.672 1 88.62 372 GLY A C 1
ATOM 3037 O O . GLY A 1 372 ? 13.094 -18.625 -18.094 1 88.62 372 GLY A O 1
ATOM 3038 N N . ASP A 1 373 ? 12.078 -17.141 -19.391 1 87.94 373 ASP A N 1
ATOM 3039 C CA . ASP A 1 373 ? 13.305 -16.453 -19.781 1 87.94 373 ASP A CA 1
ATOM 3040 C C . ASP A 1 373 ? 14.023 -15.883 -18.562 1 87.94 373 ASP A C 1
ATOM 3042 O O . ASP A 1 373 ? 15.25 -15.844 -18.516 1 87.94 373 ASP A O 1
ATOM 3046 N N . THR A 1 374 ? 13.242 -15.5 -17.641 1 84.88 374 THR A N 1
ATOM 3047 C CA . THR A 1 374 ? 13.828 -14.883 -16.453 1 84.88 374 THR A CA 1
ATOM 3048 C C . THR A 1 374 ? 14.617 -15.906 -15.641 1 84.88 374 THR A C 1
ATOM 3050 O O . THR A 1 374 ? 15.461 -15.539 -14.82 1 84.88 374 THR A O 1
ATOM 3053 N N . GLU A 1 375 ? 14.375 -17.188 -15.922 1 90 375 GLU A N 1
ATOM 3054 C CA . GLU A 1 375 ? 14.961 -18.25 -15.117 1 90 375 GLU A CA 1
ATOM 3055 C C . GLU A 1 375 ? 16.156 -18.891 -15.836 1 90 375 GLU A C 1
ATOM 3057 O O . GLU A 1 375 ? 16.891 -19.672 -15.242 1 90 375 GLU A O 1
ATOM 3062 N N . LEU A 1 376 ? 16.453 -18.484 -17.016 1 91.69 376 LEU A N 1
ATOM 3063 C CA . LEU A 1 376 ? 17.406 -19.172 -17.859 1 91.69 376 LEU A CA 1
ATOM 3064 C C . LEU A 1 376 ? 18.797 -19.125 -17.25 1 91.69 376 LEU A C 1
ATOM 3066 O O . LEU A 1 376 ? 19.531 -20.125 -17.266 1 91.69 376 LEU A O 1
ATOM 3070 N N . SER A 1 377 ? 19.156 -17.969 -16.766 1 90.62 377 SER A N 1
ATOM 3071 C CA . SER A 1 377 ? 20.5 -17.844 -16.188 1 90.62 377 SER A CA 1
ATOM 3072 C C . SER A 1 377 ? 20.672 -18.766 -15 1 90.62 377 SER A C 1
ATOM 3074 O O . SER A 1 377 ? 21.734 -19.375 -14.828 1 90.62 377 SER A O 1
ATOM 3076 N N . TYR A 1 378 ? 19.672 -18.859 -14.219 1 92.38 378 TYR A N 1
ATOM 3077 C CA . TYR A 1 378 ? 19.719 -19.734 -13.055 1 92.38 378 TYR A CA 1
ATOM 3078 C C . TYR A 1 378 ? 19.844 -21.203 -13.477 1 92.38 378 TYR A C 1
ATOM 3080 O O . TYR A 1 378 ? 20.703 -21.922 -12.953 1 92.38 378 TYR A O 1
ATOM 3088 N N . TRP A 1 379 ? 19.078 -21.641 -14.414 1 95.56 379 TRP A N 1
ATOM 3089 C CA . TRP A 1 379 ? 19.125 -23.016 -14.891 1 95.56 379 TRP A CA 1
ATOM 3090 C C . TRP A 1 379 ? 20.469 -23.312 -15.57 1 95.56 379 TRP A C 1
ATOM 3092 O O . TRP A 1 379 ? 21.016 -24.406 -15.422 1 95.56 379 TRP A O 1
ATOM 3102 N N . HIS A 1 380 ? 20.984 -22.312 -16.25 1 95.62 380 HIS A N 1
ATOM 3103 C CA . HIS A 1 380 ? 22.281 -22.469 -16.906 1 95.62 380 HIS A CA 1
ATOM 3104 C C . HIS A 1 380 ? 23.375 -22.766 -15.891 1 95.62 380 HIS A C 1
ATOM 3106 O O . HIS A 1 380 ? 24.25 -23.594 -16.141 1 95.62 380 HIS A O 1
ATOM 3112 N N . GLN A 1 381 ? 23.328 -22.125 -14.797 1 94.25 381 GLN A N 1
ATOM 3113 C CA . GLN A 1 381 ? 24.328 -22.297 -13.75 1 94.25 381 GLN A CA 1
ATOM 3114 C C . GLN A 1 381 ? 24.281 -23.719 -13.188 1 94.25 381 GLN A C 1
ATOM 3116 O O . GLN A 1 381 ? 25.266 -24.203 -12.633 1 94.25 381 GLN A O 1
ATOM 3121 N N . HIS A 1 382 ? 23.156 -24.391 -13.375 1 96.25 382 HIS A N 1
ATOM 3122 C CA . HIS A 1 382 ? 22.984 -25.719 -12.805 1 96.25 382 HIS A CA 1
ATOM 3123 C C . HIS A 1 382 ? 23.094 -26.797 -13.867 1 96.25 382 HIS A C 1
ATOM 3125 O O . HIS A 1 382 ? 22.844 -27.969 -13.594 1 96.25 382 HIS A O 1
ATOM 3131 N N . ASN A 1 383 ? 23.328 -26.375 -15.125 1 96.88 383 ASN A N 1
ATOM 3132 C CA . ASN A 1 383 ? 23.594 -27.344 -16.172 1 96.88 383 ASN A CA 1
ATOM 3133 C C . ASN A 1 383 ? 24.891 -28.094 -15.938 1 96.88 383 ASN A C 1
ATOM 3135 O O . ASN A 1 383 ? 25.953 -27.469 -15.766 1 96.88 383 ASN A O 1
ATOM 3139 N N . VAL A 1 384 ? 24.797 -29.422 -15.875 1 95.38 384 VAL A N 1
ATOM 3140 C CA . VAL A 1 384 ? 25.969 -30.219 -15.531 1 95.38 384 VAL A CA 1
ATOM 3141 C C . VAL A 1 384 ? 26.266 -31.203 -16.656 1 95.38 384 VAL A C 1
ATOM 3143 O O . VAL A 1 384 ? 25.453 -31.406 -17.547 1 95.38 384 VAL A O 1
ATOM 3146 N N . THR A 1 385 ? 27.453 -31.781 -16.5 1 92.31 385 THR A N 1
ATOM 3147 C CA . THR A 1 385 ? 27.812 -32.844 -17.438 1 92.31 385 THR A CA 1
ATOM 3148 C C . THR A 1 385 ? 26.969 -34.094 -17.203 1 92.31 385 THR A C 1
ATOM 3150 O O . THR A 1 385 ? 26.797 -34.531 -16.062 1 92.31 385 THR A O 1
ATOM 3153 N N . PRO A 1 386 ? 26.469 -34.594 -18.297 1 90.88 386 PRO A N 1
ATOM 3154 C CA . PRO A 1 386 ? 25.625 -35.781 -18.141 1 90.88 386 PRO A CA 1
ATOM 3155 C C . PRO A 1 386 ? 26.359 -36.938 -17.484 1 90.88 386 PRO A C 1
ATOM 3157 O O . PRO A 1 386 ? 27.484 -37.281 -17.891 1 90.88 386 PRO A O 1
ATOM 3160 N N . GLY A 1 387 ? 25.953 -37.5 -16.391 1 79.75 387 GLY A N 1
ATOM 3161 C CA . GLY A 1 387 ? 26.609 -38.594 -15.68 1 79.75 387 GLY A CA 1
ATOM 3162 C C . GLY A 1 387 ? 25.859 -39.906 -15.773 1 79.75 387 GLY A C 1
ATOM 3163 O O . GLY A 1 387 ? 26.375 -40.969 -15.406 1 79.75 387 GLY A O 1
ATOM 3164 N N . GLY A 1 388 ? 24.797 -39.969 -16.438 1 75.62 388 GLY A N 1
ATOM 3165 C CA . GLY A 1 388 ? 24.016 -41.188 -16.422 1 75.62 388 GLY A CA 1
ATOM 3166 C C . GLY A 1 388 ? 23.141 -41.375 -17.656 1 75.62 388 GLY A C 1
ATOM 3167 O O . GLY A 1 388 ? 23.234 -40.594 -18.594 1 75.62 388 GLY A O 1
ATOM 3168 N N . GLU A 1 389 ? 22.531 -42.594 -17.594 1 82.69 389 GLU A N 1
ATOM 3169 C CA . GLU A 1 389 ? 21.625 -42.906 -18.688 1 82.69 389 GLU A CA 1
ATOM 3170 C C . GLU A 1 389 ? 20.344 -42.094 -18.594 1 82.69 389 GLU A C 1
ATOM 3172 O O . GLU A 1 389 ? 20.016 -41.562 -17.547 1 82.69 389 GLU A O 1
ATOM 3177 N N . VAL A 1 390 ? 19.734 -41.969 -19.703 1 89.31 390 VAL A N 1
ATOM 3178 C CA . VAL A 1 390 ? 18.422 -41.344 -19.75 1 89.31 390 VAL A CA 1
ATOM 3179 C C . VAL A 1 390 ? 17.406 -42.156 -18.953 1 89.31 390 VAL A C 1
ATOM 3181 O O . VAL A 1 390 ? 17.344 -43.375 -19.078 1 89.31 390 VAL A O 1
ATOM 3184 N N . PRO A 1 391 ? 16.688 -41.5 -18.141 1 91.25 391 PRO A N 1
ATOM 3185 C CA . PRO A 1 391 ? 15.703 -42.219 -17.328 1 91.25 391 PRO A CA 1
ATOM 3186 C C . PRO A 1 391 ? 14.719 -43 -18.172 1 91.25 391 PRO A C 1
ATOM 3188 O O . PRO A 1 391 ? 14.219 -42.531 -19.188 1 91.25 391 PRO A O 1
ATOM 3191 N N . GLU A 1 392 ? 14.477 -44.219 -17.75 1 89.5 392 GLU A N 1
ATOM 3192 C CA . GLU A 1 392 ? 13.609 -45.125 -18.484 1 89.5 392 GLU A CA 1
ATOM 3193 C C . GLU A 1 392 ? 12.211 -44.562 -18.656 1 89.5 392 GLU A C 1
ATOM 3195 O O . GLU A 1 392 ? 11.602 -44.688 -19.719 1 89.5 392 GLU A O 1
ATOM 3200 N N . GLU A 1 393 ? 11.742 -43.906 -17.656 1 92.06 393 GLU A N 1
ATOM 3201 C CA . GLU A 1 393 ? 10.398 -43.344 -17.719 1 92.06 393 GLU A CA 1
ATOM 3202 C C . GLU A 1 393 ? 10.312 -42.25 -18.75 1 92.06 393 GLU A C 1
ATOM 3204 O O . GLU A 1 393 ? 9.273 -42.031 -19.375 1 92.06 393 GLU A O 1
ATOM 3209 N N . MET A 1 394 ? 11.367 -41.562 -18.875 1 91 394 MET A N 1
ATOM 3210 C CA . MET A 1 394 ? 11.406 -40.469 -19.875 1 91 394 MET A CA 1
ATOM 3211 C C . MET A 1 394 ? 11.266 -41.031 -21.281 1 91 394 MET A C 1
ATOM 3213 O O . MET A 1 394 ? 10.508 -40.5 -22.094 1 91 394 MET A O 1
ATOM 3217 N N . VAL A 1 395 ? 11.977 -42.094 -21.5 1 87.31 395 VAL A N 1
ATOM 3218 C CA . VAL A 1 395 ? 11.914 -42.75 -22.812 1 87.31 395 VAL A CA 1
ATOM 3219 C C . VAL A 1 395 ? 10.508 -43.281 -23.047 1 87.31 395 VAL A C 1
ATOM 3221 O O . VAL A 1 395 ? 9.938 -43.094 -24.125 1 87.31 395 VAL A O 1
ATOM 3224 N N . GLN A 1 396 ? 10.023 -43.844 -22.078 1 88.25 396 GLN A N 1
ATOM 3225 C CA . GLN A 1 396 ? 8.68 -44.406 -22.172 1 88.25 396 GLN A CA 1
ATOM 3226 C C . GLN A 1 396 ? 7.645 -43.312 -22.453 1 88.25 396 GLN A C 1
ATOM 3228 O O . GLN A 1 396 ? 6.805 -43.469 -23.344 1 88.25 396 GLN A O 1
ATOM 3233 N N . ASN A 1 397 ? 7.719 -42.25 -21.75 1 87.38 397 ASN A N 1
ATOM 3234 C CA . ASN A 1 397 ? 6.73 -41.188 -21.875 1 87.38 397 ASN A CA 1
ATOM 3235 C C . ASN A 1 397 ? 6.934 -40.344 -23.141 1 87.38 397 ASN A C 1
ATOM 3237 O O . ASN A 1 397 ? 5.984 -40.125 -23.891 1 87.38 397 ASN A O 1
ATOM 3241 N N . TYR A 1 398 ? 8.188 -39.906 -23.406 1 81.75 398 TYR A N 1
ATOM 3242 C CA . TYR A 1 398 ? 8.414 -38.938 -24.469 1 81.75 398 TYR A CA 1
ATOM 3243 C C . TYR A 1 398 ? 8.664 -39.625 -25.797 1 81.75 398 TYR A C 1
ATOM 3245 O O . TYR A 1 398 ? 8.305 -39.125 -26.859 1 81.75 398 TYR A O 1
ATOM 3253 N N . VAL A 1 399 ? 9.312 -40.75 -25.688 1 78.75 399 VAL A N 1
ATOM 3254 C CA . VAL A 1 399 ? 9.695 -41.406 -26.938 1 78.75 399 VAL A CA 1
ATOM 3255 C C . VAL A 1 399 ? 8.586 -42.344 -27.391 1 78.75 399 VAL A C 1
ATOM 3257 O O . VAL A 1 399 ? 8.172 -42.312 -28.547 1 78.75 399 VAL A O 1
ATOM 3260 N N . TYR A 1 400 ? 8.047 -43.062 -26.438 1 80.44 400 TYR A N 1
ATOM 3261 C CA . TYR A 1 400 ? 7.082 -44.094 -26.828 1 80.44 400 TYR A CA 1
ATOM 3262 C C . TYR A 1 400 ? 5.656 -43.625 -26.562 1 80.44 400 TYR A C 1
ATOM 3264 O O . TYR A 1 400 ? 4.695 -44.312 -26.938 1 80.44 400 TYR A O 1
ATOM 3272 N N . ALA A 1 401 ? 5.484 -42.469 -25.969 1 80.56 401 ALA A N 1
ATOM 3273 C CA . ALA A 1 401 ? 4.184 -41.875 -25.656 1 80.56 401 ALA A CA 1
ATOM 3274 C C . ALA A 1 401 ? 3.316 -42.844 -24.859 1 80.56 401 ALA A C 1
ATOM 3276 O O . ALA A 1 401 ? 2.123 -43 -25.125 1 80.56 401 ALA A O 1
ATOM 3277 N N . GLU A 1 402 ? 4.012 -43.562 -23.969 1 83.62 402 GLU A N 1
ATOM 3278 C CA . GLU A 1 402 ? 3.316 -44.5 -23.078 1 83.62 402 GLU A CA 1
ATOM 3279 C C . GLU A 1 402 ? 3.275 -43.969 -21.656 1 83.62 402 GLU A C 1
ATOM 3281 O O . GLU A 1 402 ? 4.234 -43.375 -21.172 1 83.62 402 GLU A O 1
ATOM 3286 N N . PRO A 1 403 ? 2.16 -44.156 -21.031 1 82.62 403 PRO A N 1
ATOM 3287 C CA . PRO A 1 403 ? 2.1 -43.781 -19.609 1 82.62 403 PRO A CA 1
ATOM 3288 C C . PRO A 1 403 ? 3.021 -44.594 -18.734 1 82.62 403 PRO A C 1
ATOM 3290 O O . PRO A 1 403 ? 3.309 -45.75 -19.047 1 82.62 403 PRO A O 1
ATOM 3293 N N . VAL A 1 404 ? 3.514 -43.938 -17.797 1 85.56 404 VAL A N 1
ATOM 3294 C CA . VAL A 1 404 ? 4.34 -44.625 -16.828 1 85.56 404 VAL A CA 1
ATOM 3295 C C . VAL A 1 404 ? 3.449 -45.281 -15.773 1 85.56 404 VAL A C 1
ATOM 3297 O O . VAL A 1 404 ? 2.426 -44.719 -15.375 1 85.56 404 VAL A O 1
ATOM 3300 N N . ASP A 1 405 ? 3.76 -46.406 -15.422 1 79.94 405 ASP A N 1
ATOM 3301 C CA . ASP A 1 405 ? 2.938 -47.156 -14.484 1 79.94 405 ASP A CA 1
ATOM 3302 C C . ASP A 1 405 ? 3.475 -47.062 -13.062 1 79.94 405 ASP A C 1
ATOM 3304 O O . ASP A 1 405 ? 2.979 -47.719 -12.148 1 79.94 405 ASP A O 1
ATOM 3308 N N . THR A 1 406 ? 4.426 -46.25 -12.93 1 82 406 THR A N 1
ATOM 3309 C CA . THR A 1 406 ? 4.988 -46.094 -11.586 1 82 406 THR A CA 1
ATOM 3310 C C . THR A 1 406 ? 4.449 -44.844 -10.914 1 82 406 THR A C 1
ATOM 3312 O O . THR A 1 406 ? 3.875 -43.969 -11.57 1 82 406 THR A O 1
ATOM 3315 N N . PHE A 1 407 ? 4.512 -44.844 -9.578 1 84.31 407 PHE A N 1
ATOM 3316 C CA . PHE A 1 407 ? 4.141 -43.688 -8.773 1 84.31 407 PHE A CA 1
ATOM 3317 C C . PHE A 1 407 ? 5.301 -43.25 -7.895 1 84.31 407 PHE A C 1
ATOM 3319 O O . PHE A 1 407 ? 6.129 -44.062 -7.492 1 84.31 407 PHE A O 1
ATOM 3326 N N . ALA A 1 408 ? 5.281 -41.969 -7.746 1 86 408 ALA A N 1
ATOM 3327 C CA . ALA A 1 408 ? 6.168 -41.5 -6.68 1 86 408 ALA A CA 1
ATOM 3328 C C . ALA A 1 408 ? 5.77 -42.125 -5.34 1 86 408 ALA A C 1
ATOM 3330 O O . ALA A 1 408 ? 4.59 -42.375 -5.098 1 86 408 ALA A O 1
ATOM 3331 N N . PRO A 1 409 ? 6.805 -42.312 -4.555 1 82.44 409 PRO A N 1
ATOM 3332 C CA . PRO A 1 409 ? 6.477 -42.969 -3.281 1 82.44 409 PRO A CA 1
ATOM 3333 C C . PRO A 1 409 ? 5.363 -42.25 -2.525 1 82.44 409 PRO A C 1
ATOM 3335 O O . PRO A 1 409 ? 4.441 -42.875 -2.014 1 82.44 409 PRO A O 1
ATOM 3338 N N . ALA A 1 410 ? 5.449 -40.969 -2.494 1 86 410 ALA A N 1
ATOM 3339 C CA . ALA A 1 410 ? 4.422 -40.219 -1.787 1 86 410 ALA A CA 1
ATOM 3340 C C . ALA A 1 410 ? 3.068 -40.375 -2.473 1 86 410 ALA A C 1
ATOM 3342 O O . ALA A 1 410 ? 2.037 -40.469 -1.807 1 86 410 ALA A O 1
ATOM 3343 N N . GLN A 1 411 ? 3.076 -40.375 -3.721 1 84.12 411 GLN A N 1
ATOM 3344 C CA . GLN A 1 411 ? 1.836 -40.531 -4.469 1 84.12 411 GLN A CA 1
ATOM 3345 C C . GLN A 1 411 ? 1.236 -41.906 -4.234 1 84.12 411 GLN A C 1
ATOM 3347 O O . GLN A 1 411 ? 0.016 -42.062 -4.145 1 84.12 411 GLN A O 1
ATOM 3352 N N . ALA A 1 412 ? 2.07 -42.844 -4.258 1 86.12 412 ALA A N 1
ATOM 3353 C CA . ALA A 1 412 ? 1.614 -44.188 -3.986 1 86.12 412 ALA A CA 1
ATOM 3354 C C . ALA A 1 412 ? 0.917 -44.281 -2.633 1 86.12 412 ALA A C 1
ATOM 3356 O O . ALA A 1 412 ? -0.105 -44.969 -2.494 1 86.12 412 ALA A O 1
ATOM 3357 N N . VAL A 1 413 ? 1.485 -43.625 -1.701 1 88.5 413 VAL A N 1
ATOM 3358 C CA . VAL A 1 413 ? 0.89 -43.594 -0.37 1 88.5 413 VAL A CA 1
ATOM 3359 C C . VAL A 1 413 ? -0.498 -42.969 -0.437 1 88.5 413 VAL A C 1
ATOM 3361 O O . VAL A 1 413 ? -1.469 -43.531 0.078 1 88.5 413 VAL A O 1
ATOM 3364 N N . LEU A 1 414 ? -0.587 -41.844 -1.048 1 85.81 414 LEU A N 1
ATOM 3365 C CA . LEU A 1 414 ? -1.852 -41.125 -1.142 1 85.81 414 LEU A CA 1
ATOM 3366 C C . LEU A 1 414 ? -2.895 -41.938 -1.89 1 85.81 414 LEU A C 1
ATOM 3368 O O . LEU A 1 414 ? -4.062 -41.969 -1.502 1 85.81 414 LEU A O 1
ATOM 3372 N N . ASN A 1 415 ? -2.457 -42.562 -2.928 1 82 415 ASN A N 1
ATOM 3373 C CA . ASN A 1 415 ? -3.355 -43.469 -3.658 1 82 415 ASN A CA 1
ATOM 3374 C C . ASN A 1 415 ? -3.848 -44.594 -2.779 1 82 415 ASN A C 1
ATOM 3376 O O . ASN A 1 415 ? -5.039 -44.938 -2.777 1 82 415 ASN A O 1
ATOM 3380 N N . GLY A 1 416 ? -2.934 -45.188 -2.137 1 87.06 416 GLY A N 1
ATOM 3381 C CA . GLY A 1 416 ? -3.291 -46.25 -1.229 1 87.06 416 GLY A CA 1
ATOM 3382 C C . GLY A 1 416 ? -4.289 -45.844 -0.167 1 87.06 416 GLY A C 1
ATOM 3383 O O . GLY A 1 416 ? -5.234 -46.562 0.131 1 87.06 416 GLY A O 1
ATOM 3384 N N . MET A 1 417 ? -4.043 -44.688 0.378 1 88.56 417 MET A N 1
ATOM 3385 C CA . MET A 1 417 ? -4.965 -44.156 1.376 1 88.56 417 MET A CA 1
ATOM 3386 C C . MET A 1 417 ? -6.352 -43.969 0.777 1 88.56 417 MET A C 1
ATOM 3388 O O . MET A 1 417 ? -7.359 -44.312 1.387 1 88.56 417 MET A O 1
ATOM 3392 N N . ARG A 1 418 ? -6.398 -43.406 -0.334 1 83.81 418 ARG A N 1
ATOM 3393 C CA . ARG A 1 418 ? -7.664 -43.094 -1.003 1 83.81 418 ARG A CA 1
ATOM 3394 C C . ARG A 1 418 ? -8.438 -44.406 -1.295 1 83.81 418 ARG A C 1
ATOM 3396 O O . ARG A 1 418 ? -9.641 -44.469 -1.06 1 83.81 418 ARG A O 1
ATOM 3403 N N . GLU A 1 419 ? -7.695 -45.312 -1.794 1 86.12 419 GLU A N 1
ATOM 3404 C CA . GLU A 1 419 ? -8.336 -46.594 -2.15 1 86.12 419 GLU A CA 1
ATOM 3405 C C . GLU A 1 419 ? -8.828 -47.312 -0.909 1 86.12 419 GLU A C 1
ATOM 3407 O O . GLU A 1 419 ? -9.961 -47.812 -0.884 1 86.12 419 GLU A O 1
ATOM 3412 N N . ALA A 1 420 ? -7.992 -47.375 0.072 1 90.19 420 ALA A N 1
ATOM 3413 C CA . ALA A 1 420 ? -8.398 -48.031 1.318 1 90.19 420 ALA A CA 1
ATOM 3414 C C . ALA A 1 420 ? -9.602 -47.312 1.934 1 90.19 420 ALA A C 1
ATOM 3416 O O . ALA A 1 420 ? -10.531 -47.969 2.414 1 90.19 420 ALA A O 1
ATOM 3417 N N . ASP A 1 421 ? -9.531 -46.094 1.927 1 89.19 421 ASP A N 1
ATOM 3418 C CA . ASP A 1 421 ? -10.609 -45.281 2.479 1 89.19 421 ASP A CA 1
ATOM 3419 C C . ASP A 1 421 ? -11.914 -45.5 1.721 1 89.19 421 ASP A C 1
ATOM 3421 O O . ASP A 1 421 ? -12.977 -45.625 2.33 1 89.19 421 ASP A O 1
ATOM 3425 N N . SER A 1 422 ? -11.836 -45.594 0.437 1 84.38 422 SER A N 1
ATOM 3426 C CA . SER A 1 422 ? -13.008 -45.781 -0.41 1 84.38 422 SER A CA 1
ATOM 3427 C C . SER A 1 422 ? -13.672 -47.125 -0.117 1 84.38 422 SER A C 1
ATOM 3429 O O . SER A 1 422 ? -14.891 -47.219 0.029 1 84.38 422 SER A O 1
ATOM 3431 N N . ILE A 1 423 ? -12.898 -48.094 -0.027 1 87.88 423 ILE A N 1
ATOM 3432 C CA . ILE A 1 423 ? -13.406 -49.438 0.242 1 87.88 423 ILE A CA 1
ATOM 3433 C C . ILE A 1 423 ? -14.008 -49.5 1.646 1 87.88 423 ILE A C 1
ATOM 3435 O O . ILE A 1 423 ? -15.117 -50 1.836 1 87.88 423 ILE A O 1
ATOM 3439 N N . PHE A 1 424 ? -13.32 -49.031 2.588 1 91.12 424 PHE A N 1
ATOM 3440 C CA . PHE A 1 424 ? -13.773 -49.031 3.973 1 91.12 424 PHE A CA 1
ATOM 3441 C C . PHE A 1 424 ? -15.086 -48.25 4.113 1 91.12 424 PHE A C 1
ATOM 3443 O O . PHE A 1 424 ? -16.016 -48.75 4.777 1 91.12 424 PHE A O 1
ATOM 3450 N N . GLN A 1 425 ? -15.078 -47.156 3.518 1 86.19 425 GLN A N 1
ATOM 3451 C CA . GLN A 1 425 ? -16.281 -46.344 3.582 1 86.19 425 GLN A CA 1
ATOM 3452 C C . GLN A 1 425 ? -17.469 -47.031 2.926 1 86.19 425 GLN A C 1
ATOM 3454 O O . GLN A 1 425 ? -18.594 -46.938 3.408 1 86.19 425 GLN A O 1
ATOM 3459 N N . SER A 1 426 ? -17.219 -47.594 1.854 1 83.31 426 SER A N 1
ATOM 3460 C CA . SER A 1 426 ? -18.281 -48.344 1.163 1 83.31 426 SER A CA 1
ATOM 3461 C C . SER A 1 426 ? -18.828 -49.469 2.033 1 83.31 426 SER A C 1
ATOM 3463 O O . SER A 1 426 ? -20.016 -49.781 1.974 1 83.31 426 SER A O 1
ATOM 3465 N N . LEU A 1 427 ? -18.062 -49.969 2.854 1 84.12 427 LEU A N 1
ATOM 3466 C CA . LEU A 1 427 ? -18.438 -51.125 3.66 1 84.12 427 LEU A CA 1
ATOM 3467 C C . LEU A 1 427 ? -19.047 -50.688 4.984 1 84.12 427 LEU A C 1
ATOM 3469 O O . LEU A 1 427 ? -20 -51.312 5.465 1 84.12 427 LEU A O 1
ATOM 3473 N N . ARG A 1 428 ? -18.562 -49.625 5.566 1 86.12 428 ARG A N 1
ATOM 3474 C CA . ARG A 1 428 ? -18.922 -49.281 6.941 1 86.12 428 ARG A CA 1
ATOM 3475 C C . ARG A 1 428 ? -19.688 -47.969 7.004 1 86.12 428 ARG A C 1
ATOM 3477 O O . ARG A 1 428 ? -20.281 -47.625 8.039 1 86.12 428 ARG A O 1
ATOM 3484 N N . GLY A 1 429 ? -19.641 -47.25 5.953 1 79.19 429 GLY A N 1
ATOM 3485 C CA . GLY A 1 429 ? -20.328 -45.969 5.922 1 79.19 429 GLY A CA 1
ATOM 3486 C C . GLY A 1 429 ? -19.484 -44.844 6.418 1 79.19 429 GLY A C 1
ATOM 3487 O O . GLY A 1 429 ? -19.781 -43.656 6.137 1 79.19 429 GLY A O 1
ATOM 3488 N N . ASP A 1 430 ? -18.531 -45.156 7.324 1 86.12 430 ASP A N 1
ATOM 3489 C CA . ASP A 1 430 ? -17.609 -44.156 7.836 1 86.12 430 ASP A CA 1
ATOM 3490 C C . ASP A 1 430 ? -16.266 -44.219 7.117 1 86.12 430 ASP A C 1
ATOM 3492 O O . ASP A 1 430 ? -15.82 -45.281 6.715 1 86.12 430 ASP A O 1
ATOM 3496 N N . PRO A 1 431 ? -15.609 -43 7 1 87.88 431 PRO A N 1
ATOM 3497 C CA . PRO A 1 431 ? -14.281 -43.031 6.387 1 87.88 431 PRO A CA 1
ATOM 3498 C C . PRO A 1 431 ? -13.219 -43.594 7.32 1 87.88 431 PRO A C 1
ATOM 3500 O O . PRO A 1 431 ? -13.344 -43.5 8.547 1 87.88 431 PRO A O 1
ATOM 3503 N N . LEU A 1 432 ? -12.25 -44.219 6.73 1 90.88 432 LEU A N 1
ATOM 3504 C CA . LEU A 1 432 ? -11.125 -44.75 7.484 1 90.88 432 LEU A CA 1
ATOM 3505 C C . LEU A 1 432 ? -10.219 -43.625 7.992 1 90.88 432 LEU A C 1
ATOM 3507 O O . LEU A 1 432 ? -9.578 -43.781 9.039 1 90.88 432 LEU A O 1
ATOM 3511 N N . PHE A 1 433 ? -10.086 -42.594 7.199 1 88.88 433 PHE A N 1
ATOM 3512 C CA . PHE A 1 433 ? -9.258 -41.469 7.559 1 88.88 433 PHE A CA 1
ATOM 3513 C C . PHE A 1 433 ? -10.109 -40.188 7.676 1 88.88 433 PHE A C 1
ATOM 3515 O O . PHE A 1 433 ? -10.977 -39.938 6.836 1 88.88 433 PHE A O 1
ATOM 3522 N N . ARG A 1 434 ? -9.766 -39.469 8.75 1 80.38 434 ARG A N 1
ATOM 3523 C CA . ARG A 1 434 ? -10.438 -38.188 8.938 1 80.38 434 ARG A CA 1
ATOM 3524 C C . ARG A 1 434 ? -9.922 -37.125 7.949 1 80.38 434 ARG A C 1
ATOM 3526 O O . ARG A 1 434 ? -8.922 -37.375 7.266 1 80.38 434 ARG A O 1
ATOM 3533 N N . ASP A 1 435 ? -10.594 -36.031 7.941 1 66.38 435 ASP A N 1
ATOM 3534 C CA . ASP A 1 435 ? -10.219 -34.969 7.031 1 66.38 435 ASP A CA 1
ATOM 3535 C C . ASP A 1 435 ? -8.875 -34.375 7.414 1 66.38 435 ASP A C 1
ATOM 3537 O O . ASP A 1 435 ? -8.516 -34.312 8.594 1 66.38 435 ASP A O 1
ATOM 3541 N N . ILE A 1 436 ? -8.125 -34 6.266 1 62.16 436 ILE A N 1
ATOM 3542 C CA . ILE A 1 436 ? -6.867 -33.312 6.508 1 62.16 436 ILE A CA 1
ATOM 3543 C C . ILE A 1 436 ? -7.152 -31.906 7.02 1 62.16 436 ILE A C 1
ATOM 3545 O O . ILE A 1 436 ? -7.934 -31.156 6.414 1 62.16 436 ILE A O 1
ATOM 3549 N N . PRO A 1 437 ? -6.566 -31.547 8.203 1 54.5 437 PRO A N 1
ATOM 3550 C CA . PRO A 1 437 ? -6.75 -30.172 8.672 1 54.5 437 PRO A CA 1
ATOM 3551 C C . PRO A 1 437 ? -6.328 -29.141 7.633 1 54.5 437 PRO A C 1
ATOM 3553 O O . PRO A 1 437 ? -5.453 -29.406 6.805 1 54.5 437 PRO A O 1
ATOM 3556 N N . SER A 1 438 ? -6.949 -27.938 7.582 1 46.12 438 SER A N 1
ATOM 3557 C CA . SER A 1 438 ? -6.785 -26.891 6.582 1 46.12 438 SER A CA 1
ATOM 3558 C C . SER A 1 438 ? -5.336 -26.406 6.516 1 46.12 438 SER A C 1
ATOM 3560 O O . SER A 1 438 ? -4.883 -25.922 5.473 1 46.12 438 SER A O 1
ATOM 3562 N N . ASP A 1 439 ? -4.664 -26.625 7.598 1 47 439 ASP A N 1
ATOM 3563 C CA . ASP A 1 439 ? -3.303 -26.094 7.656 1 47 439 ASP A CA 1
ATOM 3564 C C . ASP A 1 439 ? -2.309 -27.094 7.066 1 47 439 ASP A C 1
ATOM 3566 O O . ASP A 1 439 ? -1.117 -26.797 6.957 1 47 439 ASP A O 1
ATOM 3570 N N . HIS A 1 440 ? -2.881 -28.328 6.602 1 55.69 440 HIS A N 1
ATOM 3571 C CA . HIS A 1 440 ? -2.002 -29.312 6.004 1 55.69 440 HIS A CA 1
ATOM 3572 C C . HIS A 1 440 ? -2.424 -29.641 4.574 1 55.69 440 HIS A C 1
ATOM 3574 O O . HIS A 1 440 ? -3.613 -29.609 4.254 1 55.69 440 HIS A O 1
ATOM 3580 N N . HIS A 1 441 ? -1.43 -29.672 3.703 1 60.5 441 HIS A N 1
ATOM 3581 C CA . HIS A 1 441 ? -1.708 -30.062 2.328 1 60.5 441 HIS A CA 1
ATOM 3582 C C . HIS A 1 441 ? -1.031 -31.391 1.99 1 60.5 441 HIS A C 1
ATOM 3584 O O . HIS A 1 441 ? 0.185 -31.531 2.141 1 60.5 441 HIS A O 1
ATOM 3590 N N . ALA A 1 442 ? -1.877 -32.312 1.619 1 62.44 442 ALA A N 1
ATOM 3591 C CA . ALA A 1 442 ? -1.341 -33.625 1.236 1 62.44 442 ALA A CA 1
ATOM 3592 C C . ALA A 1 442 ? -0.326 -33.469 0.105 1 62.44 442 ALA A C 1
ATOM 3594 O O . ALA A 1 442 ? 0.625 -34.25 0.02 1 62.44 442 ALA A O 1
ATOM 3595 N N . GLU A 1 443 ? -0.523 -32.438 -0.577 1 65.19 443 GLU A N 1
ATOM 3596 C CA . GLU A 1 443 ? 0.332 -32.25 -1.744 1 65.19 443 GLU A CA 1
ATOM 3597 C C . GLU A 1 443 ? 1.751 -31.859 -1.331 1 65.19 443 GLU A C 1
ATOM 3599 O O . GLU A 1 443 ? 2.691 -32 -2.113 1 65.19 443 GLU A O 1
ATOM 3604 N N . ASP A 1 444 ? 1.826 -31.516 -0.094 1 71.62 444 ASP A N 1
ATOM 3605 C CA . ASP A 1 444 ? 3.158 -31.188 0.408 1 71.62 444 ASP A CA 1
ATOM 3606 C C . ASP A 1 444 ? 4.055 -32.438 0.428 1 71.62 444 ASP A C 1
ATOM 3608 O O . ASP A 1 444 ? 5.277 -32.312 0.339 1 71.62 444 ASP A O 1
ATOM 3612 N N . LEU A 1 445 ? 3.406 -33.562 0.459 1 77.69 445 LEU A N 1
ATOM 3613 C CA . LEU A 1 445 ? 4.156 -34.812 0.5 1 77.69 445 LEU A CA 1
ATOM 3614 C C . LEU A 1 445 ? 4.832 -35.094 -0.838 1 77.69 445 LEU A C 1
ATOM 3616 O O . LEU A 1 445 ? 5.781 -35.875 -0.91 1 77.69 445 LEU A O 1
ATOM 3620 N N . LEU A 1 446 ? 4.281 -34.406 -1.808 1 72.19 446 LEU A N 1
ATOM 3621 C CA . LEU A 1 446 ? 4.766 -34.719 -3.148 1 72.19 446 LEU A CA 1
ATOM 3622 C C . LEU A 1 446 ? 6.023 -33.906 -3.467 1 72.19 446 LEU A C 1
ATOM 3624 O O . LEU A 1 446 ? 6.633 -34.094 -4.523 1 72.19 446 LEU A O 1
ATOM 3628 N N . THR A 1 447 ? 6.414 -33.094 -2.521 1 74.25 447 THR A N 1
ATOM 3629 C CA . THR A 1 447 ? 7.641 -32.344 -2.707 1 74.25 447 THR A CA 1
ATOM 3630 C C . THR A 1 447 ? 8.867 -33.219 -2.473 1 74.25 447 THR A C 1
ATOM 3632 O O . THR A 1 447 ? 8.969 -33.875 -1.448 1 74.25 447 THR A O 1
ATOM 3635 N N . PRO A 1 448 ? 9.695 -33.188 -3.477 1 72 448 PRO A N 1
ATOM 3636 C CA . PRO A 1 448 ? 10.891 -34.031 -3.326 1 72 448 PRO A CA 1
ATOM 3637 C C . PRO A 1 448 ? 11.711 -33.688 -2.092 1 72 448 PRO A C 1
ATOM 3639 O O . PRO A 1 448 ? 11.836 -32.5 -1.751 1 72 448 PRO A O 1
ATOM 3642 N N . VAL A 1 449 ? 12.125 -34.688 -1.361 1 74.56 449 VAL A N 1
ATOM 3643 C CA . VAL A 1 449 ? 12.945 -34.531 -0.167 1 74.56 449 VAL A CA 1
ATOM 3644 C C . VAL A 1 449 ? 14.414 -34.375 -0.564 1 74.56 449 VAL A C 1
ATOM 3646 O O . VAL A 1 449 ? 14.875 -35 -1.516 1 74.56 449 VAL A O 1
ATOM 3649 N N . ARG A 1 450 ? 15.195 -33.531 0.212 1 72.44 450 ARG A N 1
ATOM 3650 C CA . ARG A 1 450 ? 16.641 -33.406 0.075 1 72.44 450 ARG A CA 1
ATOM 3651 C C . ARG A 1 450 ? 17.359 -34.5 0.861 1 72.44 450 ARG A C 1
ATOM 3653 O O . ARG A 1 450 ? 16.75 -35.188 1.691 1 72.44 450 ARG A O 1
ATOM 3660 N N . ASN A 1 451 ? 18.516 -34.594 0.327 1 73.88 451 ASN A N 1
ATOM 3661 C CA . ASN A 1 451 ? 19.344 -35.5 1.099 1 73.88 451 ASN A CA 1
ATOM 3662 C C . ASN A 1 451 ? 19.797 -34.875 2.41 1 73.88 451 ASN A C 1
ATOM 3664 O O . ASN A 1 451 ? 21 -34.688 2.621 1 73.88 451 ASN A O 1
ATOM 3668 N N . ASP A 1 452 ? 18.844 -34.562 3.223 1 82.19 452 ASP A N 1
ATOM 3669 C CA . ASP A 1 452 ? 19.047 -33.875 4.5 1 82.19 452 ASP A CA 1
ATOM 3670 C C . ASP A 1 452 ? 18.156 -34.5 5.59 1 82.19 452 ASP A C 1
ATOM 3672 O O . ASP A 1 452 ? 16.969 -34.719 5.371 1 82.19 452 ASP A O 1
ATOM 3676 N N . ARG A 1 453 ? 18.844 -34.688 6.672 1 83.5 453 ARG A N 1
ATOM 3677 C CA . ARG A 1 453 ? 18.172 -35.375 7.781 1 83.5 453 ARG A CA 1
ATOM 3678 C C . ARG A 1 453 ? 16.969 -34.562 8.25 1 83.5 453 ARG A C 1
ATOM 3680 O O . ARG A 1 453 ? 15.914 -35.125 8.539 1 83.5 453 ARG A O 1
ATOM 3687 N N . ASN A 1 454 ? 17.109 -33.312 8.312 1 83.31 454 ASN A N 1
ATOM 3688 C CA . ASN A 1 454 ? 16 -32.469 8.797 1 83.31 454 ASN A CA 1
ATOM 3689 C C . ASN A 1 454 ? 14.812 -32.5 7.836 1 83.31 454 ASN A C 1
ATOM 3691 O O . ASN A 1 454 ? 13.664 -32.469 8.273 1 83.31 454 ASN A O 1
ATOM 3695 N N . GLU A 1 455 ? 15.094 -32.594 6.633 1 82.38 455 GLU A N 1
ATOM 3696 C CA . GLU A 1 455 ? 14.031 -32.656 5.637 1 82.38 455 GLU A CA 1
ATOM 3697 C C . GLU A 1 455 ? 13.266 -33.969 5.715 1 82.38 455 GLU A C 1
ATOM 3699 O O . GLU A 1 455 ? 12.047 -34 5.555 1 82.38 455 GLU A O 1
ATOM 3704 N N . LEU A 1 456 ? 14.078 -34.938 5.906 1 87.12 456 LEU A N 1
ATOM 3705 C CA . LEU A 1 456 ? 13.445 -36.25 6.074 1 87.12 456 LEU A CA 1
ATOM 3706 C C . LEU A 1 456 ? 12.508 -36.25 7.277 1 87.12 456 LEU A C 1
ATOM 3708 O O . LEU A 1 456 ? 11.375 -36.719 7.191 1 87.12 456 LEU A O 1
ATOM 3712 N N . LEU A 1 457 ? 13 -35.688 8.336 1 87.31 457 LEU A N 1
ATOM 3713 C CA . LEU A 1 457 ? 12.188 -35.656 9.547 1 87.31 457 LEU A CA 1
ATOM 3714 C C . LEU A 1 457 ? 10.922 -34.844 9.328 1 87.31 457 LEU A C 1
ATOM 3716 O O . LEU A 1 457 ? 9.852 -35.219 9.82 1 87.31 457 LEU A O 1
ATOM 3720 N N . GLN A 1 458 ? 11.086 -33.812 8.57 1 85.31 458 GLN A N 1
ATOM 3721 C CA . GLN A 1 458 ? 9.938 -32.969 8.305 1 85.31 458 GLN A CA 1
ATOM 3722 C C . GLN A 1 458 ? 8.891 -33.688 7.469 1 85.31 458 GLN A C 1
ATOM 3724 O O . GLN A 1 458 ? 7.691 -33.625 7.77 1 85.31 458 GLN A O 1
ATOM 3729 N N . ILE A 1 459 ? 9.312 -34.312 6.426 1 87.19 459 ILE A N 1
ATOM 3730 C CA . ILE A 1 459 ? 8.352 -34.969 5.559 1 87.19 459 ILE A CA 1
ATOM 3731 C C . ILE A 1 459 ? 7.727 -36.156 6.293 1 87.19 459 ILE A C 1
ATOM 3733 O O . ILE A 1 459 ? 6.559 -36.5 6.066 1 87.19 459 ILE A O 1
ATOM 3737 N N . MET A 1 460 ? 8.477 -36.812 7.191 1 90.12 460 MET A N 1
ATOM 3738 C CA . MET A 1 460 ? 7.922 -37.875 8.008 1 90.12 460 MET A CA 1
ATOM 3739 C C . MET A 1 460 ? 6.855 -37.344 8.961 1 90.12 460 MET A C 1
ATOM 3741 O O . MET A 1 460 ? 5.84 -38 9.188 1 90.12 460 MET A O 1
ATOM 3745 N N . GLN A 1 461 ? 7.148 -36.281 9.461 1 87.5 461 GLN A N 1
ATOM 3746 C CA . GLN A 1 461 ? 6.145 -35.625 10.297 1 87.5 461 GLN A CA 1
ATOM 3747 C C . GLN A 1 461 ? 4.879 -35.312 9.5 1 87.5 461 GLN A C 1
ATOM 3749 O O . GLN A 1 461 ? 3.768 -35.531 9.984 1 87.5 461 GLN A O 1
ATOM 3754 N N . ASP A 1 462 ? 5.062 -34.781 8.344 1 86 462 ASP A N 1
ATOM 3755 C CA . ASP A 1 462 ? 3.924 -34.5 7.48 1 86 462 ASP A CA 1
ATOM 3756 C C . ASP A 1 462 ? 3.131 -35.75 7.168 1 86 462 ASP A C 1
ATOM 3758 O O . ASP A 1 462 ? 1.898 -35.75 7.176 1 86 462 ASP A O 1
ATOM 3762 N N . LEU A 1 463 ? 3.838 -36.781 6.863 1 89.25 463 LEU A N 1
ATOM 3763 C CA . LEU A 1 463 ? 3.186 -38.062 6.574 1 89.25 463 LEU A CA 1
ATOM 3764 C C . LEU A 1 463 ? 2.42 -38.562 7.789 1 89.25 463 LEU A C 1
ATOM 3766 O O . LEU A 1 463 ? 1.302 -39.062 7.66 1 89.25 463 LEU A O 1
ATOM 3770 N N . ASP A 1 464 ? 3.016 -38.5 8.906 1 89.94 464 ASP A N 1
ATOM 3771 C CA . ASP A 1 464 ? 2.346 -38.906 10.141 1 89.94 464 ASP A CA 1
ATOM 3772 C C . ASP A 1 464 ? 1.04 -38.156 10.336 1 89.94 464 ASP A C 1
ATOM 3774 O O . ASP A 1 464 ? 0.023 -38.719 10.719 1 89.94 464 ASP A O 1
ATOM 3778 N N . ASN A 1 465 ? 1.1 -36.938 10.07 1 85.44 465 ASN A N 1
ATOM 3779 C CA . ASN A 1 465 ? -0.066 -36.062 10.227 1 85.44 465 ASN A CA 1
ATOM 3780 C C . ASN A 1 465 ? -1.167 -36.406 9.234 1 85.44 465 ASN A C 1
ATOM 3782 O O . ASN A 1 465 ? -2.354 -36.344 9.562 1 85.44 465 ASN A O 1
ATOM 3786 N N . VAL A 1 466 ? -0.744 -36.781 8.07 1 85.56 466 VAL A N 1
ATOM 3787 C CA . VAL A 1 466 ? -1.7 -37.031 7 1 85.56 466 VAL A CA 1
ATOM 3788 C C . VAL A 1 466 ? -2.242 -38.438 7.117 1 85.56 466 VAL A C 1
ATOM 3790 O O . VAL A 1 466 ? -3.4 -38.719 6.781 1 85.56 466 VAL A O 1
ATOM 3793 N N . LEU A 1 467 ? -1.481 -39.344 7.629 1 89.19 467 LEU A N 1
ATOM 3794 C CA . LEU A 1 467 ? -1.842 -40.75 7.629 1 89.19 467 LEU A CA 1
ATOM 3795 C C . LEU A 1 467 ? -2.277 -41.219 9.023 1 89.19 467 LEU A C 1
ATOM 3797 O O . LEU A 1 467 ? -3.453 -41.5 9.242 1 89.19 467 LEU A O 1
ATOM 3801 N N . VAL A 1 468 ? -1.436 -41.062 9.992 1 88.81 468 VAL A N 1
ATOM 3802 C CA . VAL A 1 468 ? -1.646 -41.656 11.297 1 88.81 468 VAL A CA 1
ATOM 3803 C C . VAL A 1 468 ? -2.639 -40.844 12.109 1 88.81 468 VAL A C 1
ATOM 3805 O O . VAL A 1 468 ? -3.6 -41.375 12.664 1 88.81 468 VAL A O 1
ATOM 3808 N N . GLU A 1 469 ? -2.424 -39.625 12.109 1 86.19 469 GLU A N 1
ATOM 3809 C CA . GLU A 1 469 ? -3.242 -38.75 12.953 1 86.19 469 GLU A CA 1
ATOM 3810 C C . GLU A 1 469 ? -4.668 -38.656 12.422 1 86.19 469 GLU A C 1
ATOM 3812 O O . GLU A 1 469 ? -5.59 -38.281 13.156 1 86.19 469 GLU A O 1
ATOM 3817 N N . ARG A 1 470 ? -4.848 -39.031 11.25 1 87.38 470 ARG A N 1
ATOM 3818 C CA . ARG A 1 470 ? -6.16 -38.875 10.625 1 87.38 470 ARG A CA 1
ATOM 3819 C C . ARG A 1 470 ? -6.953 -40.156 10.688 1 87.38 470 ARG A C 1
ATOM 3821 O O . ARG A 1 470 ? -8.102 -40.219 10.234 1 87.38 470 ARG A O 1
ATOM 3828 N N . VAL A 1 471 ? -6.438 -41.156 11.203 1 91.19 471 VAL A N 1
ATOM 3829 C CA . VAL A 1 471 ? -7.125 -42.438 11.281 1 91.19 471 VAL A CA 1
ATOM 3830 C C . VAL A 1 471 ? -8.398 -42.281 12.117 1 91.19 471 VAL A C 1
ATOM 3832 O O . VAL A 1 471 ? -8.375 -41.688 13.188 1 91.19 471 VAL A O 1
ATOM 3835 N N . ASN A 1 472 ? -9.477 -42.75 11.617 1 91.5 472 ASN A N 1
ATOM 3836 C CA . ASN A 1 472 ? -10.75 -42.719 12.32 1 91.5 472 ASN A CA 1
ATOM 3837 C C . ASN A 1 472 ? -10.836 -43.844 13.352 1 91.5 472 ASN A C 1
ATOM 3839 O O . ASN A 1 472 ? -11.422 -44.906 13.094 1 91.5 472 ASN A O 1
ATOM 3843 N N . GLN A 1 473 ? -10.391 -43.531 14.5 1 90.94 473 GLN A N 1
ATOM 3844 C CA . GLN A 1 473 ? -10.258 -44.5 15.578 1 90.94 473 GLN A CA 1
ATOM 3845 C C . GLN A 1 473 ? -11.617 -45.094 15.945 1 90.94 473 GLN A C 1
ATOM 3847 O O . GLN A 1 473 ? -11.734 -46.312 16.141 1 90.94 473 GLN A O 1
ATOM 3852 N N . SER A 1 474 ? -12.586 -44.281 15.969 1 90.06 474 SER A N 1
ATOM 3853 C CA . SER A 1 474 ? -13.914 -44.719 16.375 1 90.06 474 SER A CA 1
ATOM 3854 C C . SER A 1 474 ? -14.492 -45.719 15.375 1 90.06 474 SER A C 1
ATOM 3856 O O . SER A 1 474 ? -15.117 -46.719 15.766 1 90.06 474 SER A O 1
ATOM 3858 N N . ALA A 1 475 ? -14.32 -45.5 14.18 1 90.25 475 ALA A N 1
ATOM 3859 C CA . ALA A 1 475 ? -14.844 -46.406 13.148 1 90.25 475 ALA A CA 1
ATOM 3860 C C . ALA A 1 475 ? -14.18 -47.781 13.227 1 90.25 475 ALA A C 1
ATOM 3862 O O . ALA A 1 475 ? -14.828 -48.812 13.023 1 90.25 475 ALA A O 1
ATOM 3863 N N . ILE A 1 476 ? -12.938 -47.75 13.531 1 92.5 476 ILE A N 1
ATOM 3864 C CA . ILE A 1 476 ? -12.188 -49 13.602 1 92.5 476 ILE A CA 1
ATOM 3865 C C . ILE A 1 476 ? -12.578 -49.75 14.867 1 92.5 476 ILE A C 1
ATOM 3867 O O . ILE A 1 476 ? -12.758 -50.969 14.844 1 92.5 476 ILE A O 1
ATOM 3871 N N . GLU A 1 477 ? -12.781 -49.031 15.898 1 92.06 477 GLU A N 1
ATOM 3872 C CA . GLU A 1 477 ? -13.188 -49.656 17.156 1 92.06 477 GLU A CA 1
ATOM 3873 C C . GLU A 1 477 ? -14.555 -50.312 17.031 1 92.06 477 GLU A C 1
ATOM 3875 O O . GLU A 1 477 ? -14.828 -51.344 17.656 1 92.06 477 GLU A O 1
ATOM 3880 N N . ALA A 1 478 ? -15.336 -49.781 16.25 1 89.06 478 ALA A N 1
ATOM 3881 C CA . ALA A 1 478 ? -16.672 -50.344 16.031 1 89.06 478 ALA A CA 1
ATOM 3882 C C . ALA A 1 478 ? -16.594 -51.719 15.359 1 89.06 478 ALA A C 1
ATOM 3884 O O . ALA A 1 478 ? -17.469 -52.562 15.562 1 89.06 478 ALA A O 1
ATOM 3885 N N . ILE A 1 479 ? -15.609 -51.875 14.68 1 88.19 479 ILE A N 1
ATOM 3886 C CA . ILE A 1 479 ? -15.438 -53.125 13.953 1 88.19 479 ILE A CA 1
ATOM 3887 C C . ILE A 1 479 ? -14.703 -54.156 14.82 1 88.19 479 ILE A C 1
ATOM 3889 O O . ILE A 1 479 ? -15.086 -55.312 14.883 1 88.19 479 ILE A O 1
ATOM 3893 N N . THR A 1 480 ? -13.688 -53.688 15.461 1 88.38 480 THR A N 1
ATOM 3894 C CA . THR A 1 480 ? -12.805 -54.594 16.188 1 88.38 480 THR A CA 1
ATOM 3895 C C . THR A 1 480 ? -13.352 -54.875 17.578 1 88.38 480 THR A C 1
ATOM 3897 O O . THR A 1 480 ? -12.984 -55.875 18.203 1 88.38 480 THR A O 1
ATOM 3900 N N . GLY A 1 481 ? -14.195 -54 18.109 1 85.94 481 GLY A N 1
ATOM 3901 C CA . GLY A 1 481 ? -14.75 -54.156 19.453 1 85.94 481 GLY A CA 1
ATOM 3902 C C . GLY A 1 481 ? -13.766 -53.844 20.562 1 85.94 481 GLY A C 1
ATOM 3903 O O . GLY A 1 481 ? -14.023 -54.156 21.719 1 85.94 481 GLY A O 1
ATOM 3904 N N . GLN A 1 482 ? -12.523 -53.344 20.266 1 83.25 482 GLN A N 1
ATOM 3905 C CA . GLN A 1 482 ? -11.484 -53.062 21.234 1 83.25 482 GLN A CA 1
ATOM 3906 C C . GLN A 1 482 ? -11.164 -51.562 21.266 1 83.25 482 GLN A C 1
ATOM 3908 O O . GLN A 1 482 ? -11.234 -50.875 20.25 1 83.25 482 GLN A O 1
ATOM 3913 N N . ASN A 1 483 ? -10.859 -51.062 22.438 1 88 483 ASN A N 1
ATOM 3914 C CA . ASN A 1 483 ? -10.359 -49.688 22.578 1 88 483 ASN A CA 1
ATOM 3915 C C . ASN A 1 483 ? -8.875 -49.594 22.219 1 88 483 ASN A C 1
ATOM 3917 O O . ASN A 1 483 ? -8.039 -50.219 22.875 1 88 483 ASN A O 1
ATOM 3921 N N . ALA A 1 484 ? -8.461 -48.906 21.203 1 85.38 484 ALA A N 1
ATOM 3922 C CA . ALA A 1 484 ? -7.105 -48.938 20.656 1 85.38 484 ALA A CA 1
ATOM 3923 C C . ALA A 1 484 ? -6.195 -47.969 21.406 1 85.38 484 ALA A C 1
ATOM 3925 O O . ALA A 1 484 ? -4.973 -48.156 21.438 1 85.38 484 ALA A O 1
ATOM 3926 N N . GLY A 1 485 ? -6.652 -47.156 22.281 1 82.56 485 GLY A N 1
ATOM 3927 C CA . GLY A 1 485 ? -5.855 -46.188 23.062 1 82.56 485 GLY A CA 1
ATOM 3928 C C . GLY A 1 485 ? -5.215 -45.125 22.203 1 82.56 485 GLY A C 1
ATOM 3929 O O . GLY A 1 485 ? -4.562 -44.219 22.734 1 82.56 485 GLY A O 1
ATOM 3930 N N . GLY A 1 486 ? -5.16 -45.25 20.922 1 88.81 486 GLY A N 1
ATOM 3931 C CA . GLY A 1 486 ? -4.613 -44.25 20 1 88.81 486 GLY A CA 1
ATOM 3932 C C . GLY A 1 486 ? -4.848 -44.594 18.547 1 88.81 486 GLY A C 1
ATOM 3933 O O . GLY A 1 486 ? -5.273 -45.719 18.219 1 88.81 486 GLY A O 1
ATOM 3934 N N . THR A 1 487 ? -4.488 -43.656 17.703 1 91.25 487 THR A N 1
ATOM 3935 C CA . THR A 1 487 ? -4.762 -43.844 16.281 1 91.25 487 THR A CA 1
ATOM 3936 C C . THR A 1 487 ? -3.83 -44.875 15.672 1 91.25 487 THR A C 1
ATOM 3938 O O . THR A 1 487 ? -4.246 -45.688 14.836 1 91.25 487 THR A O 1
ATOM 3941 N N . LYS A 1 488 ? -2.598 -44.812 16.062 1 92.06 488 LYS A N 1
ATOM 3942 C CA . LYS A 1 488 ? -1.63 -45.812 15.562 1 92.06 488 LYS A CA 1
ATOM 3943 C C . LYS A 1 488 ? -2.039 -47.219 15.945 1 92.06 488 LYS A C 1
ATOM 3945 O O . LYS A 1 488 ? -2 -48.125 15.109 1 92.06 488 LYS A O 1
ATOM 3950 N N . ASN A 1 489 ? -2.488 -47.406 17.125 1 92.38 489 ASN A N 1
ATOM 3951 C CA . ASN A 1 489 ? -2.936 -48.688 17.609 1 92.38 489 ASN A CA 1
ATOM 3952 C C . ASN A 1 489 ? -4.211 -49.156 16.891 1 92.38 489 ASN A C 1
ATOM 3954 O O . ASN A 1 489 ? -4.414 -50.344 16.672 1 92.38 489 ASN A O 1
ATOM 3958 N N . ALA A 1 490 ? -4.969 -48.219 16.625 1 93.44 490 ALA A N 1
ATOM 3959 C CA . ALA A 1 490 ? -6.207 -48.531 15.914 1 93.44 490 ALA A CA 1
ATOM 3960 C C . ALA A 1 490 ? -5.918 -49.188 14.562 1 93.44 490 ALA A C 1
ATOM 3962 O O . ALA A 1 490 ? -6.57 -50.156 14.18 1 93.44 490 ALA A O 1
ATOM 3963 N N . ILE A 1 491 ? -4.945 -48.656 13.875 1 93.81 491 ILE A N 1
ATOM 3964 C CA . ILE A 1 491 ? -4.574 -49.219 12.586 1 93.81 491 ILE A CA 1
ATOM 3965 C C . ILE A 1 491 ? -4.051 -50.656 12.781 1 93.81 491 ILE A C 1
ATOM 3967 O O . ILE A 1 491 ? -4.363 -51.562 12 1 93.81 491 ILE A O 1
ATOM 3971 N N . PHE A 1 492 ? -3.26 -50.781 13.781 1 94.06 492 PHE A N 1
ATOM 3972 C CA . PHE A 1 492 ? -2.744 -52.125 14.102 1 94.06 492 PHE A CA 1
ATOM 3973 C C . PHE A 1 492 ? -3.885 -53.094 14.352 1 94.06 492 PHE A C 1
ATOM 3975 O O . PHE A 1 492 ? -3.877 -54.219 13.836 1 94.06 492 PHE A O 1
ATOM 3982 N N . ASP A 1 493 ? -4.863 -52.688 15.148 1 94.06 493 ASP A N 1
ATOM 3983 C CA . ASP A 1 493 ? -6.016 -53.531 15.469 1 94.06 493 ASP A CA 1
ATOM 3984 C C . ASP A 1 493 ? -6.785 -53.906 14.211 1 94.06 493 ASP A C 1
ATOM 3986 O O . ASP A 1 493 ? -7.289 -55.031 14.102 1 94.06 493 ASP A O 1
ATOM 3990 N N . LEU A 1 494 ? -6.863 -53 13.383 1 94 494 LEU A N 1
ATOM 3991 C CA . LEU A 1 494 ? -7.57 -53.25 12.133 1 94 494 LEU A CA 1
ATOM 3992 C C . LEU A 1 494 ? -6.852 -54.344 11.32 1 94 494 LEU A C 1
ATOM 3994 O O . LEU A 1 494 ? -7.477 -55.281 10.828 1 94 494 LEU A O 1
ATOM 3998 N N . TYR A 1 495 ? -5.52 -54.156 11.172 1 94.44 495 TYR A N 1
ATOM 3999 C CA . TYR A 1 495 ? -4.727 -55.156 10.461 1 94.44 495 TYR A CA 1
ATOM 4000 C C . TYR A 1 495 ? -4.852 -56.531 11.125 1 94.44 495 TYR A C 1
ATOM 4002 O O . TYR A 1 495 ? -4.969 -57.531 10.438 1 94.44 495 TYR A O 1
ATOM 4010 N N . GLU A 1 496 ? -4.836 -56.469 12.414 1 93.44 496 GLU A N 1
ATOM 4011 C CA . GLU A 1 496 ? -4.938 -57.719 13.164 1 93.44 496 GLU A CA 1
ATOM 4012 C C . GLU A 1 496 ? -6.297 -58.375 12.938 1 93.44 496 GLU A C 1
ATOM 4014 O O . GLU A 1 496 ? -6.379 -59.594 12.789 1 93.44 496 GLU A O 1
ATOM 4019 N N . PHE A 1 497 ? -7.273 -57.625 12.953 1 93.19 497 PHE A N 1
ATOM 4020 C CA . PHE A 1 497 ? -8.633 -58.094 12.734 1 93.19 497 PHE A CA 1
ATOM 4021 C C . PHE A 1 497 ? -8.766 -58.719 11.344 1 93.19 497 PHE A C 1
ATOM 4023 O O . PHE A 1 497 ? -9.438 -59.75 11.18 1 93.19 497 PHE A O 1
ATOM 4030 N N . LEU A 1 498 ? -8.156 -58.156 10.398 1 93.25 498 LEU A N 1
ATOM 4031 C CA . LEU A 1 498 ? -8.328 -58.562 9.008 1 93.25 498 LEU A CA 1
ATOM 4032 C C . LEU A 1 498 ? -7.387 -59.719 8.664 1 93.25 498 LEU A C 1
ATOM 4034 O O . LEU A 1 498 ? -7.672 -60.5 7.762 1 93.25 498 LEU A O 1
ATOM 4038 N N . ALA A 1 499 ? -6.297 -59.75 9.312 1 91.69 499 ALA A N 1
ATOM 4039 C CA . ALA A 1 499 ? -5.305 -60.781 9.062 1 91.69 499 ALA A CA 1
ATOM 4040 C C . ALA A 1 499 ? -4.945 -61.531 10.352 1 91.69 499 ALA A C 1
ATOM 4042 O O . ALA A 1 499 ? -5.789 -62.219 10.938 1 91.69 499 ALA A O 1
ATOM 4043 N N . ASP A 1 500 ? -3.771 -61.406 10.898 1 91.31 500 ASP A N 1
ATOM 4044 C CA . ASP A 1 500 ? -3.322 -61.969 12.172 1 91.31 500 ASP A CA 1
ATOM 4045 C C . ASP A 1 500 ? -2.287 -61.031 12.82 1 91.31 500 ASP A C 1
ATOM 4047 O O . ASP A 1 500 ? -1.916 -60 12.25 1 91.31 500 ASP A O 1
ATOM 4051 N N . THR A 1 501 ? -1.912 -61.344 13.977 1 92.38 501 THR A N 1
ATOM 4052 C CA . THR A 1 501 ? -1.061 -60.469 14.797 1 92.38 501 THR A CA 1
ATOM 4053 C C . THR A 1 501 ? 0.316 -60.312 14.156 1 92.38 501 THR A C 1
ATOM 4055 O O . THR A 1 501 ? 0.875 -59.219 14.148 1 92.38 501 THR A O 1
ATOM 4058 N N . ASP A 1 502 ? 0.875 -61.375 13.609 1 90.81 502 ASP A N 1
ATOM 4059 C CA . ASP A 1 502 ? 2.215 -61.344 13.031 1 90.81 502 ASP A CA 1
ATOM 4060 C C . ASP A 1 502 ? 2.242 -60.5 11.766 1 90.81 502 ASP A C 1
ATOM 4062 O O . ASP A 1 502 ? 3.145 -59.656 11.586 1 90.81 502 ASP A O 1
ATOM 4066 N N . ARG A 1 503 ? 1.296 -60.719 10.945 1 93.75 503 ARG A N 1
ATOM 4067 C CA . ARG A 1 503 ? 1.218 -59.938 9.719 1 93.75 503 ARG A CA 1
ATOM 4068 C C . ARG A 1 503 ? 0.951 -58.469 10.016 1 93.75 503 ARG A C 1
ATOM 4070 O O . ARG A 1 503 ? 1.482 -57.594 9.336 1 93.75 503 ARG A O 1
ATOM 4077 N N . ALA A 1 504 ? 0.122 -58.25 10.977 1 95.06 504 ALA A N 1
ATOM 4078 C CA . ALA A 1 504 ? -0.147 -56.875 11.391 1 95.06 504 ALA A CA 1
ATOM 4079 C C . ALA A 1 504 ? 1.139 -56.156 11.805 1 95.06 504 ALA A C 1
ATOM 4081 O O . ALA A 1 504 ? 1.357 -55 11.438 1 95.06 504 ALA A O 1
ATOM 4082 N N . ALA A 1 505 ? 1.941 -56.812 12.492 1 92.5 505 ALA A N 1
ATOM 4083 C CA . ALA A 1 505 ? 3.207 -56.25 12.945 1 92.5 505 ALA A CA 1
ATOM 4084 C C . ALA A 1 505 ? 4.105 -55.906 11.766 1 92.5 505 ALA A C 1
ATOM 4086 O O . ALA A 1 505 ? 4.762 -54.875 11.766 1 92.5 505 ALA A O 1
ATOM 4087 N N . GLU A 1 506 ? 4.121 -56.781 10.82 1 92 506 GLU A N 1
ATOM 4088 C CA . GLU A 1 506 ? 4.926 -56.562 9.625 1 92 506 GLU A CA 1
ATOM 4089 C C . GLU A 1 506 ? 4.422 -55.375 8.828 1 92 506 GLU A C 1
ATOM 4091 O O . GLU A 1 506 ? 5.219 -54.531 8.375 1 92 506 GLU A O 1
ATOM 4096 N N . LEU A 1 507 ? 3.154 -55.281 8.68 1 94.62 507 LEU A N 1
ATOM 4097 C CA . LEU A 1 507 ? 2.549 -54.25 7.867 1 94.62 507 LEU A CA 1
ATOM 4098 C C . LEU A 1 507 ? 2.639 -52.875 8.578 1 94.62 507 LEU A C 1
ATOM 4100 O O . LEU A 1 507 ? 2.668 -51.844 7.926 1 94.62 507 LEU A O 1
ATOM 4104 N N . MET A 1 508 ? 2.744 -52.938 9.867 1 95.5 508 MET A N 1
ATOM 4105 C CA . MET A 1 508 ? 2.781 -51.688 10.656 1 95.5 508 MET A CA 1
ATOM 4106 C C . MET A 1 508 ? 4.207 -51.156 10.766 1 95.5 508 MET A C 1
ATOM 4108 O O . MET A 1 508 ? 4.414 -50 11.125 1 95.5 508 MET A O 1
ATOM 4112 N N . ALA A 1 509 ? 5.145 -51.938 10.406 1 93.75 509 ALA A N 1
ATOM 4113 C CA . ALA A 1 509 ? 6.543 -51.562 10.625 1 93.75 509 ALA A CA 1
ATOM 4114 C C . ALA A 1 509 ? 6.875 -50.219 9.969 1 93.75 509 ALA A C 1
ATOM 4116 O O . ALA A 1 509 ? 7.41 -49.344 10.625 1 93.75 509 ALA A O 1
ATOM 4117 N N . PRO A 1 510 ? 6.621 -50.094 8.68 1 95.44 510 PRO A N 1
ATOM 4118 C CA . PRO A 1 510 ? 6.941 -48.781 8.07 1 95.44 510 PRO A CA 1
ATOM 4119 C C . PRO A 1 510 ? 6.156 -47.625 8.688 1 95.44 510 PRO A C 1
ATOM 4121 O O . PRO A 1 510 ? 6.668 -46.531 8.773 1 95.44 510 PRO A O 1
ATOM 4124 N N . ILE A 1 511 ? 4.93 -47.812 9.102 1 95.06 511 ILE A N 1
ATOM 4125 C CA . ILE A 1 511 ? 4.09 -46.781 9.703 1 95.06 511 ILE A CA 1
ATOM 4126 C C . ILE A 1 511 ? 4.645 -46.406 11.078 1 95.06 511 ILE A C 1
ATOM 4128 O O . ILE A 1 511 ? 4.688 -45.219 11.43 1 95.06 511 ILE A O 1
ATOM 4132 N N . ASN A 1 512 ? 5.074 -47.406 11.781 1 93.19 512 ASN A N 1
ATOM 4133 C CA . ASN A 1 512 ? 5.738 -47.156 13.055 1 93.19 512 ASN A CA 1
ATOM 4134 C C . ASN A 1 512 ? 7 -46.312 12.875 1 93.19 512 ASN A C 1
ATOM 4136 O O . ASN A 1 512 ? 7.285 -45.438 13.68 1 93.19 512 ASN A O 1
ATOM 4140 N N . ALA A 1 513 ? 7.695 -46.719 11.875 1 93.12 513 ALA A N 1
ATOM 4141 C CA . ALA A 1 513 ? 8.922 -45.969 11.609 1 93.12 513 ALA A CA 1
ATOM 4142 C C . ALA A 1 513 ? 8.625 -44.469 11.406 1 93.12 513 ALA A C 1
ATOM 4144 O O . ALA A 1 513 ? 9.344 -43.625 11.93 1 93.12 513 ALA A O 1
ATOM 4145 N N . VAL A 1 514 ? 7.625 -44.188 10.594 1 93.5 514 VAL A N 1
ATOM 4146 C CA . VAL A 1 514 ? 7.211 -42.812 10.359 1 93.5 514 VAL A CA 1
ATOM 4147 C C . VAL A 1 514 ? 6.926 -42.125 11.695 1 93.5 514 VAL A C 1
ATOM 4149 O O . VAL A 1 514 ? 7.367 -41 11.922 1 93.5 514 VAL A O 1
ATOM 4152 N N . HIS A 1 515 ? 6.25 -42.812 12.523 1 90.06 515 HIS A N 1
ATOM 4153 C CA . HIS A 1 515 ? 5.891 -42.25 13.836 1 90.06 515 HIS A CA 1
ATOM 4154 C C . HIS A 1 515 ? 7.125 -42.031 14.695 1 90.06 515 HIS A C 1
ATOM 4156 O O . HIS A 1 515 ? 7.203 -41.031 15.43 1 90.06 515 HIS A O 1
ATOM 4162 N N . TYR A 1 516 ? 8.008 -42.906 14.578 1 89.19 516 TYR A N 1
ATOM 4163 C CA . TYR A 1 516 ? 9.227 -42.781 15.367 1 89.19 516 TYR A CA 1
ATOM 4164 C C . TYR A 1 516 ? 10.078 -41.625 14.867 1 89.19 516 TYR A C 1
ATOM 4166 O O . TYR A 1 516 ? 10.664 -40.875 15.664 1 89.19 516 TYR A O 1
ATOM 4174 N N . PHE A 1 517 ? 10.188 -41.5 13.57 1 90.25 517 PHE A N 1
ATOM 4175 C CA . PHE A 1 517 ? 10.914 -40.375 13.023 1 90.25 517 PHE A CA 1
ATOM 4176 C C . PHE A 1 517 ? 10.32 -39.062 13.523 1 90.25 517 PHE A C 1
ATOM 4178 O O . PHE A 1 517 ? 11.055 -38.125 13.828 1 90.25 517 PHE A O 1
ATOM 4185 N N . ARG A 1 518 ? 9.031 -38.906 13.547 1 86.25 518 ARG A N 1
ATOM 4186 C CA . ARG A 1 518 ? 8.328 -37.719 14.016 1 86.25 518 ARG A CA 1
ATOM 4187 C C . ARG A 1 518 ? 8.719 -37.375 15.445 1 86.25 518 ARG A C 1
ATOM 4189 O O . ARG A 1 518 ? 8.836 -36.219 15.805 1 86.25 518 ARG A O 1
ATOM 4196 N N . ASN A 1 519 ? 8.977 -38.344 16.219 1 77.88 519 ASN A N 1
ATOM 4197 C CA . ASN A 1 519 ? 9.242 -38.156 17.641 1 77.88 519 ASN A CA 1
ATOM 4198 C C . ASN A 1 519 ? 10.734 -38.031 17.922 1 77.88 519 ASN A C 1
ATOM 4200 O O . ASN A 1 519 ? 11.164 -38.125 19.078 1 77.88 519 ASN A O 1
ATOM 4204 N N . GLU A 1 520 ? 11.43 -37.938 16.875 1 77.25 520 GLU A N 1
ATOM 4205 C CA . GLU A 1 520 ? 12.867 -37.812 17.047 1 77.25 520 GLU A CA 1
ATOM 4206 C C . GLU A 1 520 ? 13.211 -36.625 17.969 1 77.25 520 GLU A C 1
ATOM 4208 O O . GLU A 1 520 ? 14.102 -36.719 18.812 1 77.25 520 GLU A O 1
ATOM 4213 N N . GLU A 1 521 ? 12.484 -35.406 17.797 1 62.78 521 GLU A N 1
ATOM 4214 C CA . GLU A 1 521 ? 12.844 -34.25 18.609 1 62.78 521 GLU A CA 1
ATOM 4215 C C . GLU A 1 521 ? 12.109 -34.25 19.938 1 62.78 521 GLU A C 1
ATOM 4217 O O . GLU A 1 521 ? 12.273 -33.344 20.75 1 62.78 521 GLU A O 1
ATOM 4222 N N . SER A 1 522 ? 11.305 -35.219 20.094 1 56.69 522 SER A N 1
ATOM 4223 C CA . SER A 1 522 ? 10.602 -35.25 21.375 1 56.69 522 SER A CA 1
ATOM 4224 C C . SER A 1 522 ? 11.531 -35.656 22.516 1 56.69 522 SER A C 1
ATOM 4226 O O . SER A 1 522 ? 12.281 -36.625 22.375 1 56.69 522 SER A O 1
ATOM 4228 N N . HIS A 1 523 ? 11.766 -34.812 23.453 1 51.81 523 HIS A N 1
ATOM 4229 C CA . HIS A 1 523 ? 12.648 -34.938 24.609 1 51.81 523 HIS A CA 1
ATOM 4230 C C . HIS A 1 523 ? 12.273 -36.125 25.469 1 51.81 523 HIS A C 1
ATOM 4232 O O . HIS A 1 523 ? 13.07 -36.562 26.297 1 51.81 523 HIS A O 1
ATOM 4238 N N . ASP A 1 524 ? 11.133 -36.656 25.5 1 48.88 524 ASP A N 1
ATOM 4239 C CA . ASP A 1 524 ? 10.648 -37.625 26.5 1 48.88 524 ASP A CA 1
ATOM 4240 C C . ASP A 1 524 ? 11.047 -39.062 26.109 1 48.88 524 ASP A C 1
ATOM 4242 O O . ASP A 1 524 ? 10.75 -40 26.844 1 48.88 524 ASP A O 1
ATOM 4246 N N . ARG A 1 525 ? 11.766 -39.188 24.969 1 52.81 525 ARG A N 1
ATOM 4247 C CA . ARG A 1 525 ? 11.992 -40.594 24.609 1 52.81 525 ARG A CA 1
ATOM 4248 C C . ARG A 1 525 ? 13.391 -41.031 25.016 1 52.81 525 ARG A C 1
ATOM 4250 O O . ARG A 1 525 ? 14.344 -40.25 24.938 1 52.81 525 ARG A O 1
ATOM 4257 N N . VAL A 1 526 ? 13.562 -42.219 25.734 1 52.09 526 VAL A N 1
ATOM 4258 C CA . VAL A 1 526 ? 14.797 -42.875 26.172 1 52.09 526 VAL A CA 1
ATOM 4259 C C . VAL A 1 526 ? 15.68 -43.156 24.953 1 52.09 526 VAL A C 1
ATOM 4261 O O . VAL A 1 526 ? 16.891 -42.938 25 1 52.09 526 VAL A O 1
ATOM 4264 N N . GLN A 1 527 ? 15.125 -43.594 23.891 1 58.06 527 GLN A N 1
ATOM 4265 C CA . GLN A 1 527 ? 15.844 -43.906 22.656 1 58.06 527 GLN A CA 1
ATOM 4266 C C . GLN A 1 527 ? 15.477 -42.906 21.547 1 58.06 527 GLN A C 1
ATOM 4268 O O . GLN A 1 527 ? 14.344 -42.438 21.484 1 58.06 527 GLN A O 1
ATOM 4273 N N . SER A 1 528 ? 16.531 -42.562 20.828 1 79.31 528 SER A N 1
ATOM 4274 C CA . SER A 1 528 ? 16.328 -41.625 19.734 1 79.31 528 SER A CA 1
ATOM 4275 C C . SER A 1 528 ? 15.289 -42.156 18.75 1 79.31 528 SER A C 1
ATOM 4277 O O . SER A 1 528 ? 15.258 -43.344 18.438 1 79.31 528 SER A O 1
ATOM 4279 N N . GLY A 1 529 ? 14.336 -41.469 18.5 1 83 529 GLY A N 1
ATOM 4280 C CA . GLY A 1 529 ? 13.336 -41.812 17.5 1 83 529 GLY A CA 1
ATOM 4281 C C . GLY A 1 529 ? 13.938 -42.25 16.188 1 83 529 GLY A C 1
ATOM 4282 O O . GLY A 1 529 ? 13.391 -43.125 15.508 1 83 529 GLY A O 1
ATOM 4283 N N . TRP A 1 530 ? 15.117 -41.781 15.906 1 88.12 530 TRP A N 1
ATOM 4284 C CA . TRP A 1 530 ? 15.828 -42.125 14.68 1 88.12 530 TRP A CA 1
ATOM 4285 C C . TRP A 1 530 ? 16.25 -43.594 14.695 1 88.12 530 TRP A C 1
ATOM 4287 O O . TRP A 1 530 ? 15.992 -44.344 13.742 1 88.12 530 TRP A O 1
ATOM 4297 N N . THR A 1 531 ? 16.828 -44 15.789 1 86.06 531 THR A N 1
ATOM 4298 C CA . THR A 1 531 ? 17.328 -45.375 15.906 1 86.06 531 THR A CA 1
ATOM 4299 C C . THR A 1 531 ? 16.172 -46.375 15.891 1 86.06 531 THR A C 1
ATOM 4301 O O . THR A 1 531 ? 16.266 -47.438 15.266 1 86.06 531 THR A O 1
ATOM 4304 N N . GLU A 1 532 ? 15.172 -46.031 16.547 1 87.31 532 GLU A N 1
ATOM 4305 C CA . GLU A 1 532 ? 14.008 -46.906 16.594 1 87.31 532 GLU A CA 1
ATOM 4306 C C . GLU A 1 532 ? 13.391 -47.062 15.211 1 87.31 532 GLU A C 1
ATOM 4308 O O . GLU A 1 532 ? 12.945 -48.156 14.852 1 87.31 532 GLU A O 1
ATOM 4313 N N . ALA A 1 533 ? 13.336 -45.969 14.516 1 92.12 533 ALA A N 1
ATOM 4314 C CA . ALA A 1 533 ? 12.766 -46.031 13.164 1 92.12 533 ALA A CA 1
ATOM 4315 C C . ALA A 1 533 ? 13.594 -46.938 12.25 1 92.12 533 ALA A C 1
ATOM 4317 O O . ALA A 1 533 ? 13.047 -47.719 11.5 1 92.12 533 ALA A O 1
ATOM 4318 N N . LEU A 1 534 ? 14.852 -46.844 12.391 1 90.62 534 LEU A N 1
ATOM 4319 C CA . LEU A 1 534 ? 15.742 -47.656 11.57 1 90.62 534 LEU A CA 1
ATOM 4320 C C . LEU A 1 534 ? 15.602 -49.156 11.922 1 90.62 534 LEU A C 1
ATOM 4322 O O . LEU A 1 534 ? 15.641 -50 11.039 1 90.62 534 LEU A O 1
ATOM 4326 N N . ASP A 1 535 ? 15.43 -49.344 13.211 1 88.81 535 ASP A N 1
ATOM 4327 C CA . ASP A 1 535 ? 15.25 -50.719 13.672 1 88.81 535 ASP A CA 1
ATOM 4328 C C . ASP A 1 535 ? 13.961 -51.312 13.102 1 88.81 535 ASP A C 1
ATOM 4330 O O . ASP A 1 535 ? 13.945 -52.469 12.688 1 88.81 535 ASP A O 1
ATOM 4334 N N . GLU A 1 536 ? 12.969 -50.531 13.117 1 90.19 536 GLU A N 1
ATOM 4335 C CA . GLU A 1 536 ? 11.688 -50.969 12.586 1 90.19 536 GLU A CA 1
ATOM 4336 C C . GLU A 1 536 ? 11.789 -51.312 11.102 1 90.19 536 GLU A C 1
ATOM 4338 O O . GLU A 1 536 ? 11.125 -52.219 10.617 1 90.19 536 GLU A O 1
ATOM 4343 N N . LEU A 1 537 ? 12.617 -50.5 10.398 1 90.5 537 LEU A N 1
ATOM 4344 C CA . LEU A 1 537 ? 12.742 -50.688 8.953 1 90.5 537 LEU A CA 1
ATOM 4345 C C . LEU A 1 537 ? 13.82 -51.688 8.609 1 90.5 537 LEU A C 1
ATOM 4347 O O . LEU A 1 537 ? 13.953 -52.094 7.457 1 90.5 537 LEU A O 1
ATOM 4351 N N . ASP A 1 538 ? 14.562 -52.094 9.562 1 87.75 538 ASP A N 1
ATOM 4352 C CA . ASP A 1 538 ? 15.688 -53.031 9.383 1 87.75 538 ASP A CA 1
ATOM 4353 C C . ASP A 1 538 ? 16.703 -52.469 8.391 1 87.75 538 ASP A C 1
ATOM 4355 O O . ASP A 1 538 ? 17.062 -53.125 7.422 1 87.75 538 ASP A O 1
ATOM 4359 N N . VAL A 1 539 ? 17.047 -51.156 8.578 1 87 539 VAL A N 1
ATOM 4360 C CA . VAL A 1 539 ? 18.016 -50.469 7.711 1 87 539 VAL A CA 1
ATOM 4361 C C . VAL A 1 539 ? 19.219 -50.031 8.539 1 87 539 VAL A C 1
ATOM 4363 O O . VAL A 1 539 ? 19.109 -49.812 9.75 1 87 539 VAL A O 1
ATOM 4366 N N . GLU A 1 540 ? 20.281 -49.844 7.855 1 80.75 540 GLU A N 1
ATOM 4367 C CA . GLU A 1 540 ? 21.516 -49.469 8.523 1 80.75 540 GLU A CA 1
ATOM 4368 C C . GLU A 1 540 ? 21.547 -47.969 8.859 1 80.75 540 GLU A C 1
ATOM 4370 O O . GLU A 1 540 ? 20.859 -47.188 8.203 1 80.75 540 GLU A O 1
ATOM 4375 N N . GLU A 1 541 ? 22.297 -47.688 9.805 1 77.62 541 GLU A N 1
ATOM 4376 C CA . GLU A 1 541 ? 22.391 -46.312 10.297 1 77.62 541 GLU A CA 1
ATOM 4377 C C . GLU A 1 541 ? 22.953 -45.406 9.234 1 77.62 541 GLU A C 1
ATOM 4379 O O . GLU A 1 541 ? 22.609 -44.219 9.18 1 77.62 541 GLU A O 1
ATOM 4384 N N . ASN A 1 542 ? 23.781 -45.938 8.305 1 76.81 542 ASN A N 1
ATOM 4385 C CA . ASN A 1 542 ? 24.453 -45.062 7.34 1 76.81 542 ASN A CA 1
ATOM 4386 C C . ASN A 1 542 ? 23.703 -45.031 6.008 1 76.81 542 ASN A C 1
ATOM 4388 O O . ASN A 1 542 ? 24.281 -44.656 4.984 1 76.81 542 ASN A O 1
ATOM 4392 N N . THR A 1 543 ? 22.453 -45.344 6.074 1 78.88 543 THR A N 1
ATOM 4393 C CA . THR A 1 543 ? 21.672 -45.344 4.852 1 78.88 543 THR A CA 1
ATOM 4394 C C . THR A 1 543 ? 21.422 -43.906 4.375 1 78.88 543 THR A C 1
ATOM 4396 O O . THR A 1 543 ? 21.203 -43 5.188 1 78.88 543 THR A O 1
ATOM 4399 N N . ASP A 1 544 ? 21.578 -43.812 3.035 1 81.94 544 ASP A N 1
ATOM 4400 C CA . ASP A 1 544 ? 21.328 -42.531 2.406 1 81.94 544 ASP A CA 1
ATOM 4401 C C . ASP A 1 544 ? 19.922 -42.031 2.717 1 81.94 544 ASP A C 1
ATOM 4403 O O . ASP A 1 544 ? 18.969 -42.812 2.725 1 81.94 544 ASP A O 1
ATOM 4407 N N . ILE A 1 545 ? 19.797 -40.781 2.994 1 86.25 545 ILE A N 1
ATOM 4408 C CA . ILE A 1 545 ? 18.562 -40.188 3.467 1 86.25 545 ILE A CA 1
ATOM 4409 C C . ILE A 1 545 ? 17.469 -40.344 2.396 1 86.25 545 ILE A C 1
ATOM 4411 O O . ILE A 1 545 ? 16.312 -40.625 2.709 1 86.25 545 ILE A O 1
ATOM 4415 N N . LEU A 1 546 ? 17.891 -40.156 1.197 1 80.88 546 LEU A N 1
ATOM 4416 C CA . LEU A 1 546 ? 16.906 -40.281 0.126 1 80.88 546 LEU A CA 1
ATOM 4417 C C . LEU A 1 546 ? 16.422 -41.719 -0.018 1 80.88 546 LEU A C 1
ATOM 4419 O O . LEU A 1 546 ? 15.25 -41.969 -0.307 1 80.88 546 LEU A O 1
ATOM 4423 N N . GLU A 1 547 ? 17.297 -42.562 0.157 1 81.38 547 GLU A N 1
ATOM 4424 C CA . GLU A 1 547 ? 16.938 -44 0.127 1 81.38 547 GLU A CA 1
ATOM 4425 C C . GLU A 1 547 ? 16 -44.344 1.282 1 81.38 547 GLU A C 1
ATOM 4427 O O . GLU A 1 547 ? 15.039 -45.094 1.106 1 81.38 547 GLU A O 1
ATOM 4432 N N . LEU A 1 548 ? 16.406 -43.781 2.363 1 87 548 LEU A N 1
ATOM 4433 C CA . LEU A 1 548 ? 15.578 -44.031 3.541 1 87 548 LEU A CA 1
ATOM 4434 C C . LEU A 1 548 ? 14.164 -43.5 3.318 1 87 548 LEU A C 1
ATOM 4436 O O . LEU A 1 548 ? 13.188 -44.156 3.697 1 87 548 LEU A O 1
ATOM 4440 N N . TYR A 1 549 ? 14.102 -42.375 2.74 1 88.94 549 TYR A N 1
ATOM 4441 C CA . TYR A 1 549 ? 12.812 -41.781 2.398 1 88.94 549 TYR A CA 1
ATOM 4442 C C . TYR A 1 549 ? 12.016 -42.719 1.485 1 88.94 549 TYR A C 1
ATOM 4444 O O . TYR A 1 549 ? 10.859 -43.062 1.781 1 88.94 549 TYR A O 1
ATOM 4452 N N . ARG A 1 550 ? 12.617 -43.094 0.447 1 84.5 550 ARG A N 1
ATOM 4453 C CA . ARG A 1 550 ? 11.93 -43.906 -0.541 1 84.5 550 ARG A CA 1
ATOM 4454 C C . ARG A 1 550 ? 11.492 -45.25 0.069 1 84.5 550 ARG A C 1
ATOM 4456 O O . ARG A 1 550 ? 10.367 -45.688 -0.164 1 84.5 550 ARG A O 1
ATOM 4463 N N . TYR A 1 551 ? 12.383 -45.781 0.799 1 86.56 551 TYR A N 1
ATOM 4464 C CA . TYR A 1 551 ? 12.109 -47.062 1.423 1 86.56 551 TYR A CA 1
ATOM 4465 C C . TYR A 1 551 ? 10.93 -46.969 2.381 1 86.56 551 TYR A C 1
ATOM 4467 O O . TYR A 1 551 ? 10.055 -47.844 2.395 1 86.56 551 TYR A O 1
ATOM 4475 N N . THR A 1 552 ? 10.969 -46 3.104 1 91.62 552 THR A N 1
ATOM 4476 C CA . THR A 1 552 ? 9.914 -45.812 4.102 1 91.62 552 THR A CA 1
ATOM 4477 C C . THR A 1 552 ? 8.57 -45.594 3.432 1 91.62 552 THR A C 1
ATOM 4479 O O . THR A 1 552 ? 7.578 -46.25 3.762 1 91.62 552 THR A O 1
ATOM 4482 N N . PHE A 1 553 ? 8.5 -44.688 2.492 1 92.38 553 PHE A N 1
ATOM 4483 C CA . PHE A 1 553 ? 7.25 -44.344 1.82 1 92.38 553 PHE A CA 1
ATOM 4484 C C . PHE A 1 553 ? 6.727 -45.531 1.024 1 92.38 553 PHE A C 1
ATOM 4486 O O . PHE A 1 553 ? 5.523 -45.812 1.025 1 92.38 553 PHE A O 1
ATOM 4493 N N . GLN A 1 554 ? 7.66 -46.156 0.394 1 87.88 554 GLN A N 1
ATOM 4494 C CA . GLN A 1 554 ? 7.238 -47.344 -0.337 1 87.88 554 GLN A CA 1
ATOM 4495 C C . GLN A 1 554 ? 6.695 -48.406 0.611 1 87.88 554 GLN A C 1
ATOM 4497 O O . GLN A 1 554 ? 5.715 -49.094 0.293 1 87.88 554 GLN A O 1
ATOM 4502 N N . GLY A 1 555 ? 7.383 -48.562 1.677 1 91.5 555 GLY A N 1
ATOM 4503 C CA . GLY A 1 555 ? 6.883 -49.5 2.68 1 91.5 555 GLY A CA 1
ATOM 4504 C C . GLY A 1 555 ? 5.473 -49.156 3.137 1 91.5 555 GLY A C 1
ATOM 4505 O O . GLY A 1 555 ? 4.641 -50.062 3.273 1 91.5 555 GLY A O 1
ATOM 4506 N N . VAL A 1 556 ? 5.238 -47.938 3.387 1 94.19 556 VAL A N 1
ATOM 4507 C CA . VAL A 1 556 ? 3.91 -47.5 3.809 1 94.19 556 VAL A CA 1
ATOM 4508 C C . VAL A 1 556 ? 2.902 -47.781 2.691 1 94.19 556 VAL A C 1
ATOM 4510 O O . VAL A 1 556 ? 1.797 -48.25 2.945 1 94.19 556 VAL A O 1
ATOM 4513 N N . ALA A 1 557 ? 3.277 -47.438 1.503 1 92.12 557 ALA A N 1
ATOM 4514 C CA . ALA A 1 557 ? 2.395 -47.656 0.362 1 92.12 557 ALA A CA 1
ATOM 4515 C C . ALA A 1 557 ? 2.039 -49.156 0.233 1 92.12 557 ALA A C 1
ATOM 4517 O O . ALA A 1 557 ? 0.879 -49.5 0.002 1 92.12 557 ALA A O 1
ATOM 4518 N N . ASP A 1 558 ? 3.018 -49.938 0.351 1 92.44 558 ASP A N 1
ATOM 4519 C CA . ASP A 1 558 ? 2.793 -51.375 0.271 1 92.44 558 ASP A CA 1
ATOM 4520 C C . ASP A 1 558 ? 1.834 -51.844 1.363 1 92.44 558 ASP A C 1
ATOM 4522 O O . ASP A 1 558 ? 0.98 -52.719 1.122 1 92.44 558 ASP A O 1
ATOM 4526 N N . SER A 1 559 ? 2.076 -51.344 2.508 1 94.62 559 SER A N 1
ATOM 4527 C CA . SER A 1 559 ? 1.191 -51.656 3.623 1 94.62 559 SER A CA 1
ATOM 4528 C C . SER A 1 559 ? -0.254 -51.312 3.303 1 94.62 559 SER A C 1
ATOM 4530 O O . SER A 1 559 ? -1.168 -52.094 3.551 1 94.62 559 SER A O 1
ATOM 4532 N N . LEU A 1 560 ? -0.451 -50.156 2.775 1 93.88 560 LEU A N 1
ATOM 4533 C CA . LEU A 1 560 ? -1.792 -49.688 2.455 1 93.88 560 LEU A CA 1
ATOM 4534 C C . LEU A 1 560 ? -2.4 -50.5 1.316 1 93.88 560 LEU A C 1
ATOM 4536 O O . LEU A 1 560 ? -3.607 -50.75 1.301 1 93.88 560 LEU A O 1
ATOM 4540 N N . ASP A 1 561 ? -1.577 -50.875 0.415 1 91.69 561 ASP A N 1
ATOM 4541 C CA . ASP A 1 561 ? -2.047 -51.75 -0.66 1 91.69 561 ASP A CA 1
ATOM 4542 C C . ASP A 1 561 ? -2.561 -53.094 -0.108 1 91.69 561 ASP A C 1
ATOM 4544 O O . ASP A 1 561 ? -3.578 -53.594 -0.572 1 91.69 561 ASP A O 1
ATOM 4548 N N . GLU A 1 562 ? -1.831 -53.562 0.793 1 93.56 562 GLU A N 1
ATOM 4549 C CA . GLU A 1 562 ? -2.258 -54.781 1.43 1 93.56 562 GLU A CA 1
ATOM 4550 C C . GLU A 1 562 ? -3.547 -54.594 2.221 1 93.56 562 GLU A C 1
ATOM 4552 O O . GLU A 1 562 ? -4.398 -55.469 2.266 1 93.56 562 GLU A O 1
ATOM 4557 N N . LEU A 1 563 ? -3.611 -53.5 2.865 1 93.5 563 LEU A N 1
ATOM 4558 C CA . LEU A 1 563 ? -4.848 -53.188 3.576 1 93.5 563 LEU A CA 1
ATOM 4559 C C . LEU A 1 563 ? -6.043 -53.219 2.625 1 93.5 563 LEU A C 1
ATOM 4561 O O . LEU A 1 563 ? -7.094 -53.75 2.959 1 93.5 563 LEU A O 1
ATOM 4565 N N . GLU A 1 564 ? -5.867 -52.625 1.525 1 92.06 564 GLU A N 1
ATOM 4566 C CA . GLU A 1 564 ? -6.91 -52.625 0.504 1 92.06 564 GLU A CA 1
ATOM 4567 C C . GLU A 1 564 ? -7.32 -54.062 0.15 1 92.06 564 GLU A C 1
ATOM 4569 O O . GLU A 1 564 ? -8.508 -54.375 0.081 1 92.06 564 GLU A O 1
ATOM 4574 N N . SER A 1 565 ? -6.32 -54.812 -0.053 1 92.5 565 SER A N 1
ATOM 4575 C CA . SER A 1 565 ? -6.566 -56.219 -0.41 1 92.5 565 SER A CA 1
ATOM 4576 C C . SER A 1 565 ? -7.32 -56.938 0.696 1 92.5 565 SER A C 1
ATOM 4578 O O . SER A 1 565 ? -8.266 -57.688 0.424 1 92.5 565 SER A O 1
ATOM 4580 N N . TYR A 1 566 ? -6.926 -56.688 1.91 1 93.12 566 TYR A N 1
ATOM 4581 C CA . TYR A 1 566 ? -7.57 -57.344 3.043 1 93.12 566 TYR A CA 1
ATOM 4582 C C . TYR A 1 566 ? -9 -56.844 3.217 1 93.12 566 TYR A C 1
ATOM 4584 O O . TYR A 1 566 ? -9.891 -57.625 3.568 1 93.12 566 TYR A O 1
ATOM 4592 N N . LEU A 1 567 ? -9.211 -55.625 3.023 1 92.44 567 LEU A N 1
ATOM 4593 C CA . LEU A 1 567 ? -10.562 -55.094 3.121 1 92.44 567 LEU A CA 1
ATOM 4594 C C . LEU A 1 567 ? -11.477 -55.688 2.068 1 92.44 567 LEU A C 1
ATOM 4596 O O . LEU A 1 567 ? -12.633 -56.031 2.354 1 92.44 567 LEU A O 1
ATOM 4600 N N . GLN A 1 568 ? -10.961 -55.906 0.919 1 90.12 568 GLN A N 1
ATOM 4601 C CA . GLN A 1 568 ? -11.734 -56.5 -0.165 1 90.12 568 GLN A CA 1
ATOM 4602 C C . GLN A 1 568 ? -12.039 -57.969 0.112 1 90.12 568 GLN A C 1
ATOM 4604 O O . GLN A 1 568 ? -13.148 -58.438 -0.145 1 90.12 568 GLN A O 1
ATOM 4609 N N . GLU A 1 569 ? -11.117 -58.625 0.668 1 90.38 569 GLU A N 1
ATOM 4610 C CA . GLU A 1 569 ? -11.242 -60.062 0.923 1 90.38 569 GLU A CA 1
ATOM 4611 C C . GLU A 1 569 ? -12.164 -60.312 2.109 1 90.38 569 GLU A C 1
ATOM 4613 O O . GLU A 1 569 ? -12.797 -61.375 2.186 1 90.38 569 GLU A O 1
ATOM 4618 N N . ASN A 1 570 ? -12.195 -59.438 3.029 1 87.88 570 ASN A N 1
ATOM 4619 C CA . ASN A 1 570 ? -12.945 -59.656 4.258 1 87.88 570 ASN A CA 1
ATOM 4620 C C . ASN A 1 570 ? -14.258 -58.875 4.262 1 87.88 570 ASN A C 1
ATOM 4622 O O . ASN A 1 570 ? -14.766 -58.5 5.328 1 87.88 570 ASN A O 1
ATOM 4626 N N . GLN A 1 571 ? -14.758 -58.562 3.203 1 85.88 571 GLN A N 1
ATOM 4627 C CA . GLN A 1 571 ? -15.977 -57.75 3.08 1 85.88 571 GLN A CA 1
ATOM 4628 C C . GLN A 1 571 ? -17.109 -58.344 3.908 1 85.88 571 GLN A C 1
ATOM 4630 O O . GLN A 1 571 ? -17.812 -57.625 4.621 1 85.88 571 GLN A O 1
ATOM 4635 N N . PRO A 1 572 ? -17.266 -59.688 3.871 1 79.56 572 PRO A N 1
ATOM 4636 C CA . PRO A 1 572 ? -18.375 -60.25 4.625 1 79.56 572 PRO A CA 1
ATOM 4637 C C . PRO A 1 572 ? -18.25 -60.031 6.129 1 79.56 572 PRO A C 1
ATOM 4639 O O . PRO A 1 572 ? -19.266 -59.938 6.828 1 79.56 572 PRO A O 1
ATOM 4642 N N . ARG A 1 573 ? -17.031 -59.938 6.711 1 80.56 573 ARG A N 1
ATOM 4643 C CA . ARG A 1 573 ? -16.781 -59.719 8.141 1 80.56 573 ARG A CA 1
ATOM 4644 C C . ARG A 1 573 ? -17 -58.281 8.539 1 80.56 573 ARG A C 1
ATOM 4646 O O . ARG A 1 573 ? -17.219 -57.969 9.711 1 80.56 573 ARG A O 1
ATOM 4653 N N . LEU A 1 574 ? -16.906 -57.375 7.598 1 81.56 574 LEU A N 1
ATOM 4654 C CA . LEU A 1 574 ? -16.969 -55.969 7.891 1 81.56 574 LEU A CA 1
ATOM 4655 C C . LEU A 1 574 ? -18.391 -55.406 7.723 1 81.56 574 LEU A C 1
ATOM 4657 O O . LEU A 1 574 ? -18.719 -54.344 8.227 1 81.56 574 LEU A O 1
ATOM 4661 N N . GLU A 1 575 ? -19.234 -56.156 6.949 1 68.19 575 GLU A N 1
ATOM 4662 C CA . GLU A 1 575 ? -20.625 -55.781 6.785 1 68.19 575 GLU A CA 1
ATOM 4663 C C . GLU A 1 575 ? -21.438 -56.125 8.031 1 68.19 575 GLU A C 1
ATOM 4665 O O . GLU A 1 575 ? -22.328 -55.344 8.422 1 68.19 575 GLU A O 1
ATOM 4670 N N . MET B 1 1 ? -25.344 -10.227 1.286 1 44.59 1 MET B N 1
ATOM 4671 C CA . MET B 1 1 ? -23.938 -10.609 1.321 1 44.59 1 MET B CA 1
ATOM 4672 C C . MET B 1 1 ? -23.781 -12.07 1.711 1 44.59 1 MET B C 1
ATOM 4674 O O . MET B 1 1 ? -24.375 -12.531 2.684 1 44.59 1 MET B O 1
ATOM 4678 N N . TYR B 1 2 ? -23.594 -12.906 0.805 1 54.06 2 TYR B N 1
ATOM 4679 C CA . TYR B 1 2 ? -23.609 -14.281 1.285 1 54.06 2 TYR B CA 1
ATOM 4680 C C . TYR B 1 2 ? -22.281 -14.641 1.958 1 54.06 2 TYR B C 1
ATOM 4682 O O . TYR B 1 2 ? -21.234 -14.133 1.566 1 54.06 2 TYR B O 1
ATOM 4690 N N . GLN B 1 3 ? -22.391 -15.094 3.076 1 59.06 3 GLN B N 1
ATOM 4691 C CA . GLN B 1 3 ? -21.375 -15.578 4 1 59.06 3 GLN B CA 1
ATOM 4692 C C . GLN B 1 3 ? -20.656 -16.812 3.434 1 59.06 3 GLN B C 1
ATOM 4694 O O . GLN B 1 3 ? -21.25 -17.578 2.678 1 59.06 3 GLN B O 1
ATOM 4699 N N . ILE B 1 4 ? -19.453 -16.656 3.422 1 60.12 4 ILE B N 1
ATOM 4700 C CA . ILE B 1 4 ? -18.641 -17.844 3.15 1 60.12 4 ILE B CA 1
ATOM 4701 C C . ILE B 1 4 ? -19.266 -19.047 3.84 1 60.12 4 ILE B C 1
ATOM 4703 O O . ILE B 1 4 ? -19.75 -18.953 4.965 1 60.12 4 ILE B O 1
ATOM 4707 N N . ILE B 1 5 ? -19.469 -20.016 3.053 1 59.5 5 ILE B N 1
ATOM 4708 C CA . ILE B 1 5 ? -20.062 -21.219 3.607 1 59.5 5 ILE B CA 1
ATOM 4709 C C . ILE B 1 5 ? -19.328 -21.625 4.875 1 59.5 5 ILE B C 1
ATOM 4711 O O . ILE B 1 5 ? -18.094 -21.656 4.895 1 59.5 5 ILE B O 1
ATOM 4715 N N . SER B 1 6 ? -19.984 -21.359 6.035 1 54.12 6 SER B N 1
ATOM 4716 C CA . SER B 1 6 ? -19.422 -21.812 7.301 1 54.12 6 SER B CA 1
ATOM 4717 C C . SER B 1 6 ? -19.859 -23.25 7.609 1 54.12 6 SER B C 1
ATOM 4719 O O . SER B 1 6 ? -20.766 -23.766 6.973 1 54.12 6 SER B O 1
ATOM 4721 N N . GLU B 1 7 ? -19.172 -23.844 8.516 1 52.75 7 GLU B N 1
ATOM 4722 C CA . GLU B 1 7 ? -19.312 -25.234 8.961 1 52.75 7 GLU B CA 1
ATOM 4723 C C . GLU B 1 7 ? -20.781 -25.609 9.109 1 52.75 7 GLU B C 1
ATOM 4725 O O . GLU B 1 7 ? -21.156 -26.766 8.875 1 52.75 7 GLU B O 1
ATOM 4730 N N . ASP B 1 8 ? -21.625 -24.656 9.516 1 46.47 8 ASP B N 1
ATOM 4731 C CA . ASP B 1 8 ? -22.844 -25.219 10.062 1 46.47 8 ASP B CA 1
ATOM 4732 C C . ASP B 1 8 ? -23.953 -25.266 9.008 1 46.47 8 ASP B C 1
ATOM 4734 O O . ASP B 1 8 ? -25.125 -25.016 9.312 1 46.47 8 ASP B O 1
ATOM 4738 N N . PRO B 1 9 ? -23.656 -25.062 7.855 1 48.09 9 PRO B N 1
ATOM 4739 C CA . PRO B 1 9 ? -24.953 -25.172 7.199 1 48.09 9 PRO B CA 1
ATOM 4740 C C . PRO B 1 9 ? -25.688 -26.453 7.574 1 48.09 9 PRO B C 1
ATOM 4742 O O . PRO B 1 9 ? -25.062 -27.469 7.883 1 48.09 9 PRO B O 1
ATOM 4745 N N . PRO B 1 10 ? -26.859 -26.484 8.055 1 43.56 10 PRO B N 1
ATOM 4746 C CA . PRO B 1 10 ? -27.453 -27.812 8.227 1 43.56 10 PRO B CA 1
ATOM 4747 C C . PRO B 1 10 ? -27.094 -28.781 7.094 1 43.56 10 PRO B C 1
ATOM 4749 O O . PRO B 1 10 ? -27.219 -28.422 5.918 1 43.56 10 PRO B O 1
ATOM 4752 N N . ARG B 1 11 ? -26.172 -29.703 7.324 1 44.09 11 ARG B N 1
ATOM 4753 C CA . ARG B 1 11 ? -25.562 -30.781 6.566 1 44.09 11 ARG B CA 1
ATOM 4754 C C . ARG B 1 11 ? -26.594 -31.469 5.668 1 44.09 11 ARG B C 1
ATOM 4756 O O . ARG B 1 11 ? -26.312 -32.5 5.066 1 44.09 11 ARG B O 1
ATOM 4763 N N . THR B 1 12 ? -27.734 -31.203 5.723 1 48.22 12 THR B N 1
ATOM 4764 C CA . THR B 1 12 ? -28.578 -32.281 5.258 1 48.22 12 THR B CA 1
ATOM 4765 C C . THR B 1 12 ? -28.469 -32.469 3.746 1 48.22 12 THR B C 1
ATOM 4767 O O . THR B 1 12 ? -28.375 -33.594 3.25 1 48.22 12 THR B O 1
ATOM 4770 N N . ASP B 1 13 ? -29.062 -31.594 2.729 1 54.69 13 ASP B N 1
ATOM 4771 C CA . ASP B 1 13 ? -29.297 -31.984 1.344 1 54.69 13 ASP B CA 1
ATOM 4772 C C . ASP B 1 13 ? -28.531 -31.094 0.376 1 54.69 13 ASP B C 1
ATOM 4774 O O . ASP B 1 13 ? -28.734 -29.875 0.366 1 54.69 13 ASP B O 1
ATOM 4778 N N . PRO B 1 14 ? -27.312 -31.578 -0.192 1 57.31 14 PRO B N 1
ATOM 4779 C CA . PRO B 1 14 ? -26.625 -30.828 -1.233 1 57.31 14 PRO B CA 1
ATOM 4780 C C . PRO B 1 14 ? -27.578 -30.031 -2.117 1 57.31 14 PRO B C 1
ATOM 4782 O O . PRO B 1 14 ? -27.219 -28.953 -2.617 1 57.31 14 PRO B O 1
ATOM 4785 N N . THR B 1 15 ? -28.734 -30.484 -2.203 1 60.38 15 THR B N 1
ATOM 4786 C CA . THR B 1 15 ? -29.734 -29.781 -3.012 1 60.38 15 THR B CA 1
ATOM 4787 C C . THR B 1 15 ? -30.062 -28.422 -2.41 1 60.38 15 THR B C 1
ATOM 4789 O O . THR B 1 15 ? -30.234 -27.438 -3.137 1 60.38 15 THR B O 1
ATOM 4792 N N . THR B 1 16 ? -30.016 -28.391 -1.216 1 62.47 16 THR B N 1
ATOM 4793 C CA . THR B 1 16 ? -30.375 -27.141 -0.549 1 62.47 16 THR B CA 1
ATOM 4794 C C . THR B 1 16 ? -29.234 -26.125 -0.659 1 62.47 16 THR B C 1
ATOM 4796 O O . THR B 1 16 ? -29.484 -24.922 -0.766 1 62.47 16 THR B O 1
ATOM 4799 N N . TRP B 1 17 ? -28.141 -26.719 -0.749 1 61.97 17 TRP B N 1
ATOM 4800 C CA . TRP B 1 17 ? -26.984 -25.812 -0.811 1 61.97 17 TRP B CA 1
ATOM 4801 C C . TRP B 1 17 ? -26.906 -25.141 -2.176 1 61.97 17 TRP B C 1
ATOM 4803 O O . TRP B 1 17 ? -26.578 -23.953 -2.271 1 61.97 17 TRP B O 1
ATOM 4813 N N . LEU B 1 18 ? -27.203 -25.922 -3.062 1 66 18 LEU B N 1
ATOM 4814 C CA . LEU B 1 18 ? -27.109 -25.422 -4.434 1 66 18 LEU B CA 1
ATOM 4815 C C . LEU B 1 18 ? -28.266 -24.5 -4.758 1 66 18 LEU B C 1
ATOM 4817 O O . LEU B 1 18 ? -28.219 -23.734 -5.723 1 66 18 LEU B O 1
ATOM 4821 N N . ALA B 1 19 ? -29.375 -24.547 -3.918 1 62.5 19 ALA B N 1
ATOM 4822 C CA . ALA B 1 19 ? -30.578 -23.766 -4.227 1 62.5 19 ALA B CA 1
ATOM 4823 C C . ALA B 1 19 ? -30.406 -22.312 -3.838 1 62.5 19 ALA B C 1
ATOM 4825 O O . ALA B 1 19 ? -31.125 -21.438 -4.328 1 62.5 19 ALA B O 1
ATOM 4826 N N . PHE B 1 20 ? -29.297 -21.812 -3.467 1 65.12 20 PHE B N 1
ATOM 4827 C CA . PHE B 1 20 ? -29.109 -20.438 -3.012 1 65.12 20 PHE B CA 1
ATOM 4828 C C . PHE B 1 20 ? -30.391 -19.891 -2.387 1 65.12 20 PHE B C 1
ATOM 4830 O O . PHE B 1 20 ? -31.469 -20.047 -2.949 1 65.12 20 PHE B O 1
ATOM 4837 N N . GLY B 1 21 ? -30.656 -19.844 -1.087 1 57.28 21 GLY B N 1
ATOM 4838 C CA . GLY B 1 21 ? -31.875 -19.328 -0.482 1 57.28 21 GLY B CA 1
ATOM 4839 C C . GLY B 1 21 ? -32.094 -17.859 -0.76 1 57.28 21 GLY B C 1
ATOM 4840 O O . GLY B 1 21 ? -31.359 -17.25 -1.541 1 57.28 21 GLY B O 1
ATOM 4841 N N . ASP B 1 22 ? -33.281 -17.297 -0.23 1 53.47 22 ASP B N 1
ATOM 4842 C CA . ASP B 1 22 ? -33.75 -15.914 -0.324 1 53.47 22 ASP B CA 1
ATOM 4843 C C . ASP B 1 22 ? -32.656 -14.945 0.11 1 53.47 22 ASP B C 1
ATOM 4845 O O . ASP B 1 22 ? -32.062 -15.117 1.176 1 53.47 22 ASP B O 1
ATOM 4849 N N . LEU B 1 23 ? -32.125 -14.242 -0.901 1 56.94 23 LEU B N 1
ATOM 4850 C CA . LEU B 1 23 ? -31.062 -13.266 -0.708 1 56.94 23 LEU B CA 1
ATOM 4851 C C . LEU B 1 23 ? -31.641 -11.914 -0.299 1 56.94 23 LEU B C 1
ATOM 4853 O O . LEU B 1 23 ? -31.656 -10.977 -1.099 1 56.94 23 LEU B O 1
ATOM 4857 N N . ASP B 1 24 ? -32.656 -11.883 0.592 1 55.97 24 ASP B N 1
ATOM 4858 C CA . ASP B 1 24 ? -33.188 -10.578 1.021 1 55.97 24 ASP B CA 1
ATOM 4859 C C . ASP B 1 24 ? -32.156 -9.867 1.912 1 55.97 24 ASP B C 1
ATOM 4861 O O . ASP B 1 24 ? -32.531 -9.008 2.719 1 55.97 24 ASP B O 1
ATOM 4865 N N . GLN B 1 25 ? -30.922 -10.242 1.692 1 58.88 25 GLN B N 1
ATOM 4866 C CA . GLN B 1 25 ? -30.016 -9.578 2.621 1 58.88 25 GLN B CA 1
ATOM 4867 C C . GLN B 1 25 ? -29.547 -8.234 2.07 1 58.88 25 GLN B C 1
ATOM 4869 O O . GLN B 1 25 ? -29.406 -8.078 0.857 1 58.88 25 GLN B O 1
ATOM 4874 N N . THR B 1 26 ? -29.641 -7.223 3.008 1 64.88 26 THR B N 1
ATOM 4875 C CA . THR B 1 26 ? -29.156 -5.879 2.709 1 64.88 26 THR B CA 1
ATOM 4876 C C . THR B 1 26 ? -27.688 -5.898 2.34 1 64.88 26 THR B C 1
ATOM 4878 O O . THR B 1 26 ? -26.891 -6.641 2.938 1 64.88 26 THR B O 1
ATOM 4881 N N . PRO B 1 27 ? -27.453 -5.227 1.173 1 73.56 27 PRO B N 1
ATOM 4882 C CA . PRO B 1 27 ? -26.047 -5.168 0.791 1 73.56 27 PRO B CA 1
ATOM 4883 C C . PRO B 1 27 ? -25.188 -4.438 1.822 1 73.56 27 PRO B C 1
ATOM 4885 O O . PRO B 1 27 ? -23.953 -4.527 1.778 1 73.56 27 PRO B O 1
ATOM 4888 N N . VAL B 1 28 ? -25.859 -3.771 2.723 1 75.12 28 VAL B N 1
ATOM 4889 C CA . VAL B 1 28 ? -25.141 -3.098 3.797 1 75.12 28 VAL B CA 1
ATOM 4890 C C . VAL B 1 28 ? -25.141 -3.973 5.047 1 75.12 28 VAL B C 1
ATOM 4892 O O . VAL B 1 28 ? -26.188 -4.254 5.617 1 75.12 28 VAL B O 1
ATOM 4895 N N . ASP B 1 29 ? -24 -4.484 5.371 1 75.5 29 ASP B N 1
ATOM 4896 C CA . ASP B 1 29 ? -23.844 -5.352 6.539 1 75.5 29 ASP B CA 1
ATOM 4897 C C . ASP B 1 29 ? -23.062 -4.645 7.645 1 75.5 29 ASP B C 1
ATOM 4899 O O . ASP B 1 29 ? -21.844 -4.488 7.551 1 75.5 29 ASP B O 1
ATOM 4903 N N . ALA B 1 30 ? -23.766 -4.297 8.734 1 80.88 30 ALA B N 1
ATOM 4904 C CA . ALA B 1 30 ? -23.141 -3.656 9.891 1 80.88 30 ALA B CA 1
ATOM 4905 C C . ALA B 1 30 ? -22.359 -2.414 9.469 1 80.88 30 ALA B C 1
ATOM 4907 O O . ALA B 1 30 ? -21.234 -2.197 9.922 1 80.88 30 ALA B O 1
ATOM 4908 N N . GLY B 1 31 ? -22.859 -1.695 8.469 1 86.69 31 GLY B N 1
ATOM 4909 C CA . GLY B 1 31 ? -22.281 -0.429 8.055 1 86.69 31 GLY B CA 1
ATOM 4910 C C . GLY B 1 31 ? -21.234 -0.582 6.965 1 86.69 31 GLY B C 1
ATOM 4911 O O . GLY B 1 31 ? -20.562 0.387 6.598 1 86.69 31 GLY B O 1
ATOM 4912 N N . TRP B 1 32 ? -21.156 -1.801 6.473 1 90.81 32 TRP B N 1
ATOM 4913 C CA . TRP B 1 32 ? -20.156 -2.037 5.449 1 90.81 32 TRP B CA 1
ATOM 4914 C C . TRP B 1 32 ? -20.781 -2.568 4.168 1 90.81 32 TRP B C 1
ATOM 4916 O O . TRP B 1 32 ? -21.812 -3.244 4.215 1 90.81 32 TRP B O 1
ATOM 4926 N N . ILE B 1 33 ? -20.203 -2.23 3.059 1 92.12 33 ILE B N 1
ATOM 4927 C CA . ILE B 1 33 ? -20.547 -2.736 1.735 1 92.12 33 ILE B CA 1
ATOM 4928 C C . ILE B 1 33 ? -19.359 -3.471 1.135 1 92.12 33 ILE B C 1
ATOM 4930 O O . ILE B 1 33 ? -18.219 -3.057 1.316 1 92.12 33 ILE B O 1
ATOM 4934 N N . HIS B 1 34 ? -19.625 -4.551 0.396 1 92.38 34 HIS B N 1
ATOM 4935 C CA . HIS B 1 34 ? -18.562 -5.363 -0.202 1 92.38 34 HIS B CA 1
ATOM 4936 C C . HIS B 1 34 ? -18.547 -5.215 -1.72 1 92.38 34 HIS B C 1
ATOM 4938 O O . HIS B 1 34 ? -19.078 -6.078 -2.436 1 92.38 34 HIS B O 1
ATOM 4944 N N . PRO B 1 35 ? -17.844 -4.23 -2.176 1 94.88 35 PRO B N 1
ATOM 4945 C CA . PRO B 1 35 ? -17.859 -4.012 -3.625 1 94.88 35 PRO B CA 1
ATOM 4946 C C . PRO B 1 35 ? -16.984 -5.012 -4.379 1 94.88 35 PRO B C 1
ATOM 4948 O O . PRO B 1 35 ? -17.062 -5.102 -5.605 1 94.88 35 PRO B O 1
ATOM 4951 N N . TYR B 1 36 ? -16.156 -5.73 -3.635 1 94.56 36 TYR B N 1
ATOM 4952 C CA . TYR B 1 36 ? -15.258 -6.695 -4.266 1 94.56 36 TYR B CA 1
ATOM 4953 C C . TYR B 1 36 ? -15.133 -7.957 -3.424 1 94.56 36 TYR B C 1
ATOM 4955 O O . TYR B 1 36 ? -14.828 -7.891 -2.23 1 94.56 36 TYR B O 1
ATOM 4963 N N . GLN B 1 37 ? -15.359 -9.031 -4.02 1 91.06 37 GLN B N 1
ATOM 4964 C CA . GLN B 1 37 ? -15.109 -10.359 -3.469 1 91.06 37 GLN B CA 1
ATOM 4965 C C . GLN B 1 37 ? -14.695 -11.336 -4.562 1 91.06 37 GLN B C 1
ATOM 4967 O O . GLN B 1 37 ? -15.367 -11.453 -5.59 1 91.06 37 GLN B O 1
ATOM 4972 N N . ARG B 1 38 ? -13.594 -11.984 -4.344 1 90.44 38 ARG B N 1
ATOM 4973 C CA . ARG B 1 38 ? -13.133 -12.984 -5.301 1 90.44 38 ARG B CA 1
ATOM 4974 C C . ARG B 1 38 ? -12.398 -14.125 -4.594 1 90.44 38 ARG B C 1
ATOM 4976 O O . ARG B 1 38 ? -11.625 -13.883 -3.664 1 90.44 38 ARG B O 1
ATOM 4983 N N . GLY B 1 39 ? -12.734 -15.227 -5.02 1 87.94 39 GLY B N 1
ATOM 4984 C CA . GLY B 1 39 ? -12.047 -16.375 -4.445 1 87.94 39 GLY B CA 1
ATOM 4985 C C . GLY B 1 39 ? -12.961 -17.562 -4.23 1 87.94 39 GLY B C 1
ATOM 4986 O O . GLY B 1 39 ? -14.055 -17.625 -4.797 1 87.94 39 GLY B O 1
ATOM 4987 N N . ARG B 1 40 ? -12.438 -18.531 -3.578 1 84.31 40 ARG B N 1
ATOM 4988 C CA . ARG B 1 40 ? -13.188 -19.75 -3.348 1 84.31 40 ARG B CA 1
ATOM 4989 C C . ARG B 1 40 ? -12.969 -20.266 -1.929 1 84.31 40 ARG B C 1
ATOM 4991 O O . ARG B 1 40 ? -11.953 -19.969 -1.303 1 84.31 40 ARG B O 1
ATOM 4998 N N . ALA B 1 41 ? -13.977 -20.797 -1.516 1 82.12 41 ALA B N 1
ATOM 4999 C CA . ALA B 1 41 ? -13.945 -21.516 -0.243 1 82.12 41 ALA B CA 1
ATOM 5000 C C . ALA B 1 41 ? -14.523 -22.922 -0.387 1 82.12 41 ALA B C 1
ATOM 5002 O O . ALA B 1 41 ? -15.469 -23.141 -1.153 1 82.12 41 ALA B O 1
ATOM 5003 N N . SER B 1 42 ? -13.875 -23.828 0.226 1 76.25 42 SER B N 1
ATOM 5004 C CA . SER B 1 42 ? -14.352 -25.203 0.172 1 76.25 42 SER B CA 1
ATOM 5005 C C . SER B 1 42 ? -14.609 -25.75 1.57 1 76.25 42 SER B C 1
ATOM 5007 O O . SER B 1 42 ? -13.93 -25.375 2.527 1 76.25 42 SER B O 1
ATOM 5009 N N . ILE B 1 43 ? -15.695 -26.438 1.6 1 71.06 43 ILE B N 1
ATOM 5010 C CA . ILE B 1 43 ? -15.984 -27.141 2.848 1 71.06 43 ILE B CA 1
ATOM 5011 C C . ILE B 1 43 ? -16.266 -28.609 2.561 1 71.06 43 ILE B C 1
ATOM 5013 O O . ILE B 1 43 ? -16.891 -28.938 1.549 1 71.06 43 ILE B O 1
ATOM 5017 N N . GLN B 1 44 ? -15.719 -29.375 3.354 1 63.41 44 GLN B N 1
ATOM 5018 C CA . GLN B 1 44 ? -16 -30.797 3.25 1 63.41 44 GLN B CA 1
ATOM 5019 C C . GLN B 1 44 ? -17.281 -31.156 3.992 1 63.41 44 GLN B C 1
ATOM 5021 O O . GLN B 1 44 ? -17.438 -30.844 5.172 1 63.41 44 GLN B O 1
ATOM 5026 N N . ILE B 1 45 ? -18.297 -31.438 3.184 1 57.56 45 ILE B N 1
ATOM 5027 C CA . ILE B 1 45 ? -19.547 -31.859 3.777 1 57.56 45 ILE B CA 1
ATOM 5028 C C . ILE B 1 45 ? -19.75 -33.344 3.549 1 57.56 45 ILE B C 1
ATOM 5030 O O . ILE B 1 45 ? -19.922 -33.781 2.412 1 57.56 45 ILE B O 1
ATOM 5034 N N . GLN B 1 46 ? -19.922 -34.031 4.562 1 55.75 46 GLN B N 1
ATOM 5035 C CA . GLN B 1 46 ? -20.109 -35.469 4.48 1 55.75 46 GLN B CA 1
ATOM 5036 C C . GLN B 1 46 ? -19.203 -36.062 3.408 1 55.75 46 GLN B C 1
ATOM 5038 O O . GLN B 1 46 ? -17.984 -35.969 3.492 1 55.75 46 GLN B O 1
ATOM 5043 N N . GLU B 1 47 ? -19.953 -36.625 2.203 1 51.94 47 GLU B N 1
ATOM 5044 C CA . GLU B 1 47 ? -19.219 -37.344 1.161 1 51.94 47 GLU B CA 1
ATOM 5045 C C . GLU B 1 47 ? -18.891 -36.438 -0.01 1 51.94 47 GLU B C 1
ATOM 5047 O O . GLU B 1 47 ? -18.438 -36.875 -1.063 1 51.94 47 GLU B O 1
ATOM 5052 N N . CYS B 1 48 ? -19.25 -35.125 0.235 1 62.44 48 CYS B N 1
ATOM 5053 C CA . CYS B 1 48 ? -19.047 -34.25 -0.913 1 62.44 48 CYS B CA 1
ATOM 5054 C C . CYS B 1 48 ? -18.281 -33 -0.51 1 62.44 48 CYS B C 1
ATOM 5056 O O . CYS B 1 48 ? -18.188 -32.688 0.676 1 62.44 48 CYS B O 1
ATOM 5058 N N . GLU B 1 49 ? -17.516 -32.656 -1.429 1 71.31 49 GLU B N 1
ATOM 5059 C CA . GLU B 1 49 ? -16.891 -31.359 -1.252 1 71.31 49 GLU B CA 1
ATOM 5060 C C . GLU B 1 49 ? -17.688 -30.25 -1.926 1 71.31 49 GLU B C 1
ATOM 5062 O O . GLU B 1 49 ? -18.062 -30.375 -3.092 1 71.31 49 GLU B O 1
ATOM 5067 N N . LEU B 1 50 ? -18.031 -29.344 -1.057 1 75.5 50 LEU B N 1
ATOM 5068 C CA . LEU B 1 50 ? -18.734 -28.172 -1.575 1 75.5 50 LEU B CA 1
ATOM 5069 C C . LEU B 1 50 ? -17.766 -27 -1.75 1 75.5 50 LEU B C 1
ATOM 5071 O O . LEU B 1 50 ? -17.094 -26.609 -0.799 1 75.5 50 LEU B O 1
ATOM 5075 N N . THR B 1 51 ? -17.672 -26.656 -2.998 1 80.06 51 THR B N 1
ATOM 5076 C CA . THR B 1 51 ? -16.844 -25.484 -3.295 1 80.06 51 THR B CA 1
ATOM 5077 C C . THR B 1 51 ? -17.719 -24.297 -3.684 1 80.06 51 THR B C 1
ATOM 5079 O O . THR B 1 51 ? -18.641 -24.438 -4.5 1 80.06 51 THR B O 1
ATOM 5082 N N . GLN B 1 52 ? -17.453 -23.25 -2.977 1 83.69 52 GLN B N 1
ATOM 5083 C CA . GLN B 1 52 ? -18.141 -22 -3.287 1 83.69 52 GLN B CA 1
ATOM 5084 C C . GLN B 1 52 ? -17.156 -20.969 -3.834 1 83.69 52 GLN B C 1
ATOM 5086 O O . GLN B 1 52 ? -16.141 -20.672 -3.209 1 83.69 52 GLN B O 1
ATOM 5091 N N . ALA B 1 53 ? -17.484 -20.5 -5.004 1 85.06 53 ALA B N 1
ATOM 5092 C CA . ALA B 1 53 ? -16.672 -19.453 -5.621 1 85.06 53 ALA B CA 1
ATOM 5093 C C . ALA B 1 53 ? -17.438 -18.125 -5.656 1 85.06 53 ALA B C 1
ATOM 5095 O O . ALA B 1 53 ? -18.641 -18.094 -5.902 1 85.06 53 ALA B O 1
ATOM 5096 N N . PHE B 1 54 ? -16.672 -17.109 -5.375 1 86.75 54 PHE B N 1
ATOM 5097 C CA . PHE B 1 54 ? -17.219 -15.766 -5.363 1 86.75 54 PHE B CA 1
ATOM 5098 C C . PHE B 1 54 ? -16.594 -14.914 -6.453 1 86.75 54 PHE B C 1
ATOM 5100 O O . PHE B 1 54 ? -15.383 -15.008 -6.703 1 86.75 54 PHE B O 1
ATOM 5107 N N . ASP B 1 55 ? -17.438 -14.117 -7.078 1 88.06 55 ASP B N 1
ATOM 5108 C CA . ASP B 1 55 ? -16.984 -13.047 -7.965 1 88.06 55 ASP B CA 1
ATOM 5109 C C . ASP B 1 55 ? -17.938 -11.852 -7.902 1 88.06 55 ASP B C 1
ATOM 5111 O O . ASP B 1 55 ? -18.984 -11.852 -8.562 1 88.06 55 ASP B O 1
ATOM 5115 N N . THR B 1 56 ? -17.578 -10.906 -7.113 1 90.19 56 THR B N 1
ATOM 5116 C CA . THR B 1 56 ? -18.359 -9.68 -6.977 1 90.19 56 THR B CA 1
ATOM 5117 C C . THR B 1 56 ? -17.594 -8.484 -7.547 1 90.19 56 THR B C 1
ATOM 5119 O O . THR B 1 56 ? -16.422 -8.273 -7.227 1 90.19 56 THR B O 1
ATOM 5122 N N . GLN B 1 57 ? -18.281 -7.719 -8.344 1 90.06 57 GLN B N 1
ATOM 5123 C CA . GLN B 1 57 ? -17.734 -6.488 -8.906 1 90.06 57 GLN B CA 1
ATOM 5124 C C . GLN B 1 57 ? -18.688 -5.32 -8.703 1 90.06 57 GLN B C 1
ATOM 5126 O O . GLN B 1 57 ? -19.891 -5.523 -8.5 1 90.06 57 GLN B O 1
ATOM 5131 N N . ALA B 1 58 ? -18.125 -4.191 -8.734 1 94.19 58 ALA B N 1
ATOM 5132 C CA . ALA B 1 58 ? -18.953 -3 -8.539 1 94.19 58 ALA B CA 1
ATOM 5133 C C . ALA B 1 58 ? -18.672 -1.956 -9.617 1 94.19 58 ALA B C 1
ATOM 5135 O O . ALA B 1 58 ? -17.547 -1.87 -10.125 1 94.19 58 ALA B O 1
ATOM 5136 N N . PHE B 1 59 ? -19.703 -1.176 -9.961 1 94.69 59 PHE B N 1
ATOM 5137 C CA . PHE B 1 59 ? -19.562 -0.047 -10.867 1 94.69 59 PHE B CA 1
ATOM 5138 C C . PHE B 1 59 ? -20.547 1.058 -10.523 1 94.69 59 PHE B C 1
ATOM 5140 O O . PHE B 1 59 ? -21.484 0.838 -9.75 1 94.69 59 PHE B O 1
ATOM 5147 N N . LEU B 1 60 ? -20.266 2.203 -11.023 1 95.69 60 LEU B N 1
ATOM 5148 C CA . LEU B 1 60 ? -21.094 3.371 -10.766 1 95.69 60 LEU B CA 1
ATOM 5149 C C . LEU B 1 60 ? -21.953 3.705 -11.984 1 95.69 60 LEU B C 1
ATOM 5151 O O . LEU B 1 60 ? -21.5 3.564 -13.125 1 95.69 60 LEU B O 1
ATOM 5155 N N . VAL B 1 61 ? -23.141 4.113 -11.703 1 95.38 61 VAL B N 1
ATOM 5156 C CA . VAL B 1 61 ? -24.078 4.52 -12.758 1 95.38 61 VAL B CA 1
ATOM 5157 C C . VAL B 1 61 ? -24.844 5.77 -12.312 1 95.38 61 VAL B C 1
ATOM 5159 O O . VAL B 1 61 ? -25.125 5.941 -11.125 1 95.38 61 VAL B O 1
ATOM 5162 N N . ASN B 1 62 ? -25.078 6.633 -13.32 1 93.88 62 ASN B N 1
ATOM 5163 C CA . ASN B 1 62 ? -25.922 7.777 -12.992 1 93.88 62 ASN B CA 1
ATOM 5164 C C . ASN B 1 62 ? -27.281 7.34 -12.469 1 93.88 62 ASN B C 1
ATOM 5166 O O . ASN B 1 62 ? -27.906 6.441 -13.031 1 93.88 62 ASN B O 1
ATOM 5170 N N . VAL B 1 63 ? -27.719 7.996 -11.453 1 94.19 63 VAL B N 1
ATOM 5171 C CA . VAL B 1 63 ? -28.969 7.605 -10.797 1 94.19 63 VAL B CA 1
ATOM 5172 C C . VAL B 1 63 ? -30.109 7.641 -11.805 1 94.19 63 VAL B C 1
ATOM 5174 O O . VAL B 1 63 ? -31 6.777 -11.781 1 94.19 63 VAL B O 1
ATOM 5177 N N . ASP B 1 64 ? -30.062 8.57 -12.703 1 92.06 64 ASP B N 1
ATOM 5178 C CA . ASP B 1 64 ? -31.156 8.758 -13.656 1 92.06 64 ASP B CA 1
ATOM 5179 C C . ASP B 1 64 ? -31.109 7.695 -14.75 1 92.06 64 ASP B C 1
ATOM 5181 O O . ASP B 1 64 ? -32.094 7.527 -15.492 1 92.06 64 ASP B O 1
ATOM 5185 N N . GLU B 1 65 ? -30.094 6.938 -14.82 1 93.44 65 GLU B N 1
ATOM 5186 C CA . GLU B 1 65 ? -29.938 5.938 -15.867 1 93.44 65 GLU B CA 1
ATOM 5187 C C . GLU B 1 65 ? -29.906 4.527 -15.289 1 93.44 65 GLU B C 1
ATOM 5189 O O . GLU B 1 65 ? -29.469 3.584 -15.945 1 93.44 65 GLU B O 1
ATOM 5194 N N . LEU B 1 66 ? -30.391 4.34 -14.133 1 92.06 66 LEU B N 1
ATOM 5195 C CA . LEU B 1 66 ? -30.266 3.082 -13.406 1 92.06 66 LEU B CA 1
ATOM 5196 C C . LEU B 1 66 ? -31.25 2.045 -13.945 1 92.06 66 LEU B C 1
ATOM 5198 O O . LEU B 1 66 ? -30.953 0.847 -13.938 1 92.06 66 LEU B O 1
ATOM 5202 N N . ASP B 1 67 ? -32.344 2.377 -14.492 1 89.06 67 ASP B N 1
ATOM 5203 C CA . ASP B 1 67 ? -33.438 1.479 -14.82 1 89.06 67 ASP B CA 1
ATOM 5204 C C . ASP B 1 67 ? -33.031 0.469 -15.891 1 89.06 67 ASP B C 1
ATOM 5206 O O . ASP B 1 67 ? -33.219 -0.738 -15.711 1 89.06 67 ASP B O 1
ATOM 5210 N N . PRO B 1 68 ? -32.406 0.962 -16.906 1 87.44 68 PRO B N 1
ATOM 5211 C CA . PRO B 1 68 ? -31.984 -0.005 -17.922 1 87.44 68 PRO B CA 1
ATOM 5212 C C . PRO B 1 68 ? -30.969 -1.019 -17.406 1 87.44 68 PRO B C 1
ATOM 5214 O O . PRO B 1 68 ? -30.875 -2.129 -17.938 1 87.44 68 PRO B O 1
ATOM 5217 N N . ILE B 1 69 ? -30.203 -0.61 -16.469 1 87.44 69 ILE B N 1
ATOM 5218 C CA . ILE B 1 69 ? -29.188 -1.475 -15.883 1 87.44 69 ILE B CA 1
ATOM 5219 C C . ILE B 1 69 ? -29.844 -2.6 -15.094 1 87.44 69 ILE B C 1
ATOM 5221 O O . ILE B 1 69 ? -29.391 -3.742 -15.117 1 87.44 69 ILE B O 1
ATOM 5225 N N . LEU B 1 70 ? -30.906 -2.281 -14.469 1 83.5 70 LEU B N 1
ATOM 5226 C CA . LEU B 1 70 ? -31.594 -3.248 -13.625 1 83.5 70 LEU B CA 1
ATOM 5227 C C . LEU B 1 70 ? -32.375 -4.262 -14.461 1 83.5 70 LEU B C 1
ATOM 5229 O O . LEU B 1 70 ? -32.688 -5.348 -13.984 1 83.5 70 LEU B O 1
ATOM 5233 N N . ASP B 1 71 ? -32.531 -3.91 -15.703 1 80.56 71 ASP B N 1
ATOM 5234 C CA . ASP B 1 71 ? -33.25 -4.805 -16.609 1 80.56 71 ASP B CA 1
ATOM 5235 C C . ASP B 1 71 ? -32.281 -5.719 -17.359 1 80.56 71 ASP B C 1
ATOM 5237 O O . ASP B 1 71 ? -32.719 -6.66 -18.031 1 80.56 71 ASP B O 1
ATOM 5241 N N . ALA B 1 72 ? -31.062 -5.469 -17.156 1 81.94 72 ALA B N 1
ATOM 5242 C CA . ALA B 1 72 ? -30.062 -6.23 -17.875 1 81.94 72 ALA B CA 1
ATOM 5243 C C . ALA B 1 72 ? -29.938 -7.648 -17.328 1 81.94 72 ALA B C 1
ATOM 5245 O O . ALA B 1 72 ? -30.219 -7.887 -16.141 1 81.94 72 ALA B O 1
ATOM 5246 N N . ASP B 1 73 ? -29.578 -8.547 -18.234 1 80.25 73 ASP B N 1
ATOM 5247 C CA . ASP B 1 73 ? -29.297 -9.914 -17.812 1 80.25 73 ASP B CA 1
ATOM 5248 C C . ASP B 1 73 ? -28.016 -9.984 -16.984 1 80.25 73 ASP B C 1
ATOM 5250 O O . ASP B 1 73 ? -26.938 -9.617 -17.438 1 80.25 73 ASP B O 1
ATOM 5254 N N . PRO B 1 74 ? -28.141 -10.438 -15.719 1 82.31 74 PRO B N 1
ATOM 5255 C CA . PRO B 1 74 ? -26.969 -10.391 -14.836 1 82.31 74 PRO B CA 1
ATOM 5256 C C . PRO B 1 74 ? -25.859 -11.344 -15.273 1 82.31 74 PRO B C 1
ATOM 5258 O O . PRO B 1 74 ? -24.719 -11.219 -14.812 1 82.31 74 PRO B O 1
ATOM 5261 N N . ASP B 1 75 ? -26.125 -12.289 -16.016 1 77.69 75 ASP B N 1
ATOM 5262 C CA . ASP B 1 75 ? -25.109 -13.219 -16.5 1 77.69 75 ASP B CA 1
ATOM 5263 C C . ASP B 1 75 ? -24.438 -12.695 -17.766 1 77.69 75 ASP B C 1
ATOM 5265 O O . ASP B 1 75 ? -23.234 -12.383 -17.75 1 77.69 75 ASP B O 1
ATOM 5269 N N . THR B 1 76 ? -25.141 -12.375 -18.797 1 71.69 76 THR B N 1
ATOM 5270 C CA . THR B 1 76 ? -24.594 -12.07 -20.109 1 71.69 76 THR B CA 1
ATOM 5271 C C . THR B 1 76 ? -24.203 -10.602 -20.203 1 71.69 76 THR B C 1
ATOM 5273 O O . THR B 1 76 ? -23.188 -10.258 -20.812 1 71.69 76 THR B O 1
ATOM 5276 N N . ASP B 1 77 ? -24.953 -9.844 -19.547 1 71.94 77 ASP B N 1
ATOM 5277 C CA . ASP B 1 77 ? -24.703 -8.414 -19.703 1 71.94 77 ASP B CA 1
ATOM 5278 C C . ASP B 1 77 ? -23.688 -7.914 -18.672 1 71.94 77 ASP B C 1
ATOM 5280 O O . ASP B 1 77 ? -22.953 -6.961 -18.938 1 71.94 77 ASP B O 1
ATOM 5284 N N . MET B 1 78 ? -23.703 -8.602 -17.531 1 68.56 78 MET B N 1
ATOM 5285 C CA . MET B 1 78 ? -22.875 -8.062 -16.453 1 68.56 78 MET B CA 1
ATOM 5286 C C . MET B 1 78 ? -21.641 -8.93 -16.234 1 68.56 78 MET B C 1
ATOM 5288 O O . MET B 1 78 ? -20.734 -8.555 -15.484 1 68.56 78 MET B O 1
ATOM 5292 N N . GLY B 1 79 ? -21.625 -10.016 -16.734 1 62.22 79 GLY B N 1
ATOM 5293 C CA . GLY B 1 79 ? -20.578 -10.969 -16.406 1 62.22 79 GLY B CA 1
ATOM 5294 C C . GLY B 1 79 ? -19.172 -10.461 -16.719 1 62.22 79 GLY B C 1
ATOM 5295 O O . GLY B 1 79 ? -18.203 -10.906 -16.109 1 62.22 79 GLY B O 1
ATOM 5296 N N . ASP B 1 80 ? -19.047 -9.555 -17.562 1 65.06 80 ASP B N 1
ATOM 5297 C CA . ASP B 1 80 ? -17.688 -9.211 -17.969 1 65.06 80 ASP B CA 1
ATOM 5298 C C . ASP B 1 80 ? -17.344 -7.773 -17.578 1 65.06 80 ASP B C 1
ATOM 5300 O O . ASP B 1 80 ? -16.453 -7.164 -18.156 1 65.06 80 ASP B O 1
ATOM 5304 N N . ILE B 1 81 ? -18.094 -7.332 -16.562 1 81.25 81 ILE B N 1
ATOM 5305 C CA . ILE B 1 81 ? -17.781 -5.938 -16.266 1 81.25 81 ILE B CA 1
ATOM 5306 C C . ILE B 1 81 ? -16.625 -5.859 -15.281 1 81.25 81 ILE B C 1
ATOM 5308 O O . ILE B 1 81 ? -16.797 -6.051 -14.078 1 81.25 81 ILE B O 1
ATOM 5312 N N . GLU B 1 82 ? -15.43 -5.961 -15.703 1 85.56 82 GLU B N 1
ATOM 5313 C CA . GLU B 1 82 ? -14.195 -5.793 -14.945 1 85.56 82 GLU B CA 1
ATOM 5314 C C . GLU B 1 82 ? -13.344 -4.656 -15.508 1 85.56 82 GLU B C 1
ATOM 5316 O O . GLU B 1 82 ? -13.172 -4.551 -16.719 1 85.56 82 GLU B O 1
ATOM 5321 N N . PHE B 1 83 ? -13.047 -3.76 -14.586 1 90.88 83 PHE B N 1
ATOM 5322 C CA . PHE B 1 83 ? -12.195 -2.646 -14.977 1 90.88 83 PHE B CA 1
ATOM 5323 C C . PHE B 1 83 ? -10.734 -2.949 -14.672 1 90.88 83 PHE B C 1
ATOM 5325 O O . PHE B 1 83 ? -10.398 -3.381 -13.57 1 90.88 83 PHE B O 1
ATOM 5332 N N . ARG B 1 84 ? -9.93 -2.756 -15.641 1 88.31 84 ARG B N 1
ATOM 5333 C CA . ARG B 1 84 ? -8.484 -2.945 -15.523 1 88.31 84 ARG B CA 1
ATOM 5334 C C . ARG B 1 84 ? -7.734 -1.653 -15.828 1 88.31 84 ARG B C 1
ATOM 5336 O O . ARG B 1 84 ? -8.312 -0.707 -16.359 1 88.31 84 ARG B O 1
ATOM 5343 N N . PRO B 1 85 ? -6.445 -1.556 -15.305 1 86.81 85 PRO B N 1
ATOM 5344 C CA . PRO B 1 85 ? -5.711 -0.306 -15.508 1 86.81 85 PRO B CA 1
ATOM 5345 C C . PRO B 1 85 ? -5.613 0.085 -16.984 1 86.81 85 PRO B C 1
ATOM 5347 O O . PRO B 1 85 ? -5.688 1.27 -17.312 1 86.81 85 PRO B O 1
ATOM 5350 N N . MET B 1 86 ? -5.336 -0.905 -17.766 1 81.44 86 MET B N 1
ATOM 5351 C CA . MET B 1 86 ? -5.168 -0.585 -19.188 1 81.44 86 MET B CA 1
ATOM 5352 C C . MET B 1 86 ? -5.762 -1.68 -20.062 1 81.44 86 MET B C 1
ATOM 5354 O O . MET B 1 86 ? -5.68 -2.863 -19.734 1 81.44 86 MET B O 1
ATOM 5358 N N . ARG B 1 87 ? -6.465 -1.204 -20.969 1 72.69 87 ARG B N 1
ATOM 5359 C CA . ARG B 1 87 ? -6.828 -2.047 -22.109 1 72.69 87 ARG B CA 1
ATOM 5360 C C . ARG B 1 87 ? -5.914 -1.781 -23.297 1 72.69 87 ARG B C 1
ATOM 5362 O O . ARG B 1 87 ? -5.582 -0.63 -23.594 1 72.69 87 ARG B O 1
ATOM 5369 N N . TYR B 1 88 ? -5.176 -2.764 -23.562 1 67.88 88 TYR B N 1
ATOM 5370 C CA . TYR B 1 88 ? -4.32 -2.562 -24.734 1 67.88 88 TYR B CA 1
ATOM 5371 C C . TYR B 1 88 ? -4.574 -3.631 -25.781 1 67.88 88 TYR B C 1
ATOM 5373 O O . TYR B 1 88 ? -5.125 -4.691 -25.484 1 67.88 88 TYR B O 1
ATOM 5381 N N . GLY B 1 89 ? -4.551 -3.34 -26.984 1 61.69 89 GLY B N 1
ATOM 5382 C CA . GLY B 1 89 ? -4.777 -4.234 -28.109 1 61.69 89 GLY B CA 1
ATOM 5383 C C . GLY B 1 89 ? -4.707 -3.535 -29.453 1 61.69 89 GLY B C 1
ATOM 5384 O O . GLY B 1 89 ? -4.004 -2.533 -29.609 1 61.69 89 GLY B O 1
ATOM 5385 N N . ARG B 1 90 ? -5.059 -4.266 -30.391 1 62.91 90 ARG B N 1
ATOM 5386 C CA . ARG B 1 90 ? -5.125 -3.729 -31.75 1 62.91 90 ARG B CA 1
ATOM 5387 C C . ARG B 1 90 ? -6.574 -3.549 -32.188 1 62.91 90 ARG B C 1
ATOM 5389 O O . ARG B 1 90 ? -7.402 -4.438 -32 1 62.91 90 ARG B O 1
ATOM 5396 N N . ARG B 1 91 ? -7 -2.27 -32.281 1 57.03 91 ARG B N 1
ATOM 5397 C CA . ARG B 1 91 ? -8.367 -2.006 -32.75 1 57.03 91 ARG B CA 1
ATOM 5398 C C . ARG B 1 91 ? -8.594 -2.527 -34.156 1 57.03 91 ARG B C 1
ATOM 5400 O O . ARG B 1 91 ? -7.867 -2.162 -35.062 1 57.03 91 ARG B O 1
ATOM 5407 N N . ARG B 1 92 ? -9.258 -3.594 -34.281 1 55.22 92 ARG B N 1
ATOM 5408 C CA . ARG B 1 92 ? -9.586 -4.117 -35.594 1 55.22 92 ARG B CA 1
ATOM 5409 C C . ARG B 1 92 ? -10.414 -3.111 -36.375 1 55.22 92 ARG B C 1
ATOM 5411 O O . ARG B 1 92 ? -10.328 -3.059 -37.625 1 55.22 92 ARG B O 1
ATOM 5418 N N . GLU B 1 93 ? -11.211 -2.473 -35.719 1 51.47 93 GLU B N 1
ATOM 5419 C CA . GLU B 1 93 ? -12.258 -1.74 -36.438 1 51.47 93 GLU B CA 1
ATOM 5420 C C . GLU B 1 93 ? -11.742 -0.391 -36.906 1 51.47 93 GLU B C 1
ATOM 5422 O O . GLU B 1 93 ? -12.484 0.371 -37.531 1 51.47 93 GLU B O 1
ATOM 5427 N N . SER B 1 94 ? -10.602 -0.03 -36.438 1 48.59 94 SER B N 1
ATOM 5428 C CA . SER B 1 94 ? -10.242 1.246 -37.062 1 48.59 94 SER B CA 1
ATOM 5429 C C . SER B 1 94 ? -10.164 1.127 -38.562 1 48.59 94 SER B C 1
ATOM 5431 O O . SER B 1 94 ? -9.484 0.237 -39.094 1 48.59 94 SER B O 1
ATOM 5433 N N . LEU B 1 95 ? -11.172 1.545 -39.188 1 51 95 LEU B N 1
ATOM 5434 C CA . LEU B 1 95 ? -11.258 1.571 -40.625 1 51 95 LEU B CA 1
ATOM 5435 C C . LEU B 1 95 ? -9.914 1.962 -41.25 1 51 95 LEU B C 1
ATOM 5437 O O . LEU B 1 95 ? -9.547 1.455 -42.312 1 51 95 LEU B O 1
ATOM 5441 N N . ASP B 1 96 ? -9.289 2.797 -40.688 1 52.34 96 ASP B N 1
ATOM 5442 C CA . ASP B 1 96 ? -8.133 3.361 -41.375 1 52.34 96 ASP B CA 1
ATOM 5443 C C . ASP B 1 96 ? -6.871 2.555 -41.094 1 52.34 96 ASP B C 1
ATOM 5445 O O . ASP B 1 96 ? -6.023 2.379 -41.969 1 52.34 96 ASP B O 1
ATOM 5449 N N . ASP B 1 97 ? -6.566 2.107 -39.781 1 55 97 ASP B N 1
ATOM 5450 C CA . ASP B 1 97 ? -5.434 1.238 -39.469 1 55 97 ASP B CA 1
ATOM 5451 C C . ASP B 1 97 ? -5.832 0.127 -38.5 1 55 97 ASP B C 1
ATOM 5453 O O . ASP B 1 97 ? -5.852 0.333 -37.281 1 55 97 ASP B O 1
ATOM 5457 N N . PRO B 1 98 ? -6.473 -0.94 -39.062 1 55.84 98 PRO B N 1
ATOM 5458 C CA . PRO B 1 98 ? -7.016 -2.057 -38.281 1 55.84 98 PRO B CA 1
ATOM 5459 C C . PRO B 1 98 ? -6.035 -2.58 -37.219 1 55.84 98 PRO B C 1
ATOM 5461 O O . PRO B 1 98 ? -6.434 -3.305 -36.312 1 55.84 98 PRO B O 1
ATOM 5464 N N . MET B 1 99 ? -4.758 -2.229 -37.375 1 58.81 99 MET B N 1
ATOM 5465 C CA . MET B 1 99 ? -3.76 -2.787 -36.469 1 58.81 99 MET B CA 1
ATOM 5466 C C . MET B 1 99 ? -3.24 -1.722 -35.531 1 58.81 99 MET B C 1
ATOM 5468 O O . MET B 1 99 ? -2.162 -1.874 -34.938 1 58.81 99 MET B O 1
ATOM 5472 N N . GLU B 1 100 ? -4.141 -0.718 -35.312 1 62.72 100 GLU B N 1
ATOM 5473 C CA . GLU B 1 100 ? -3.648 0.365 -34.469 1 62.72 100 GLU B CA 1
ATOM 5474 C C . GLU B 1 100 ? -3.592 -0.059 -33 1 62.72 100 GLU B C 1
ATOM 5476 O O . GLU B 1 100 ? -4.602 -0.488 -32.438 1 62.72 100 GLU B O 1
ATOM 5481 N N . PRO B 1 101 ? -2.424 -0.078 -32.469 1 65.38 101 PRO B N 1
ATOM 5482 C CA . PRO B 1 101 ? -2.301 -0.388 -31.031 1 65.38 101 PRO B CA 1
ATOM 5483 C C . PRO B 1 101 ? -2.965 0.66 -30.141 1 65.38 101 PRO B C 1
ATOM 5485 O O . PRO B 1 101 ? -2.994 1.843 -30.484 1 65.38 101 PRO B O 1
ATOM 5488 N N . TYR B 1 102 ? -3.852 0.263 -29.25 1 74.38 102 TYR B N 1
ATOM 5489 C CA . TYR B 1 102 ? -4.422 1.219 -28.312 1 74.38 102 TYR B CA 1
ATOM 5490 C C . TYR B 1 102 ? -4.039 0.863 -26.875 1 74.38 102 TYR B C 1
ATOM 5492 O O . TYR B 1 102 ? -3.783 -0.303 -26.562 1 74.38 102 TYR B O 1
ATOM 5500 N N . TRP B 1 103 ? -3.711 1.915 -26.203 1 78.06 103 TRP B N 1
ATOM 5501 C CA . TRP B 1 103 ? -3.471 1.882 -24.766 1 78.06 103 TRP B CA 1
ATOM 5502 C C . TRP B 1 103 ? -4.395 2.854 -24.031 1 78.06 103 TRP B C 1
ATOM 5504 O O . TRP B 1 103 ? -4.121 4.055 -23.984 1 78.06 103 TRP B O 1
ATOM 5514 N N . GLU B 1 104 ? -5.555 2.262 -23.547 1 78.38 104 GLU B N 1
ATOM 5515 C CA . GLU B 1 104 ? -6.551 3.115 -22.906 1 78.38 104 GLU B CA 1
ATOM 5516 C C . GLU B 1 104 ? -6.863 2.629 -21.484 1 78.38 104 GLU B C 1
ATOM 5518 O O . GLU B 1 104 ? -6.98 1.425 -21.25 1 78.38 104 GLU B O 1
ATOM 5523 N N . GLU B 1 105 ? -6.859 3.588 -20.609 1 80.12 105 GLU B N 1
ATOM 5524 C CA . GLU B 1 105 ? -7.293 3.207 -19.266 1 80.12 105 GLU B CA 1
ATOM 5525 C C . GLU B 1 105 ? -8.766 2.818 -19.25 1 80.12 105 GLU B C 1
ATOM 5527 O O . GLU B 1 105 ? -9.586 3.461 -19.906 1 80.12 105 GLU B O 1
ATOM 5532 N N . ASP B 1 106 ? -9.047 1.794 -18.547 1 79.56 106 ASP B N 1
ATOM 5533 C CA . ASP B 1 106 ? -10.406 1.297 -18.406 1 79.56 106 ASP B CA 1
ATOM 5534 C C . ASP B 1 106 ? -11.18 2.1 -17.359 1 79.56 106 ASP B C 1
ATOM 5536 O O . ASP B 1 106 ? -11.266 1.695 -16.203 1 79.56 106 ASP B O 1
ATOM 5540 N N . LEU B 1 107 ? -11.789 3.203 -17.828 1 83.12 107 LEU B N 1
ATOM 5541 C CA . LEU B 1 107 ? -12.484 4.062 -16.875 1 83.12 107 LEU B CA 1
ATOM 5542 C C . LEU B 1 107 ? -14 3.91 -17 1 83.12 107 LEU B C 1
ATOM 5544 O O . LEU B 1 107 ? -14.734 4.113 -16.031 1 83.12 107 LEU B O 1
ATOM 5548 N N . THR B 1 108 ? -14.383 3.68 -18.25 1 86.25 108 THR B N 1
ATOM 5549 C CA . THR B 1 108 ? -15.812 3.611 -18.547 1 86.25 108 THR B CA 1
ATOM 5550 C C . THR B 1 108 ? -16.125 2.42 -19.438 1 86.25 108 THR B C 1
ATOM 5552 O O . THR B 1 108 ? -15.312 2.043 -20.297 1 86.25 108 THR B O 1
ATOM 5555 N N . ARG B 1 109 ? -17.234 1.832 -19.156 1 87.25 109 ARG B N 1
ATOM 5556 C CA . ARG B 1 109 ? -17.797 0.768 -19.984 1 87.25 109 ARG B CA 1
ATOM 5557 C C . ARG B 1 109 ? -19.281 1.013 -20.266 1 87.25 109 ARG B C 1
ATOM 5559 O O . ARG B 1 109 ? -19.844 2.012 -19.812 1 87.25 109 ARG B O 1
ATOM 5566 N N . GLU B 1 110 ? -19.75 0.153 -21.125 1 87.25 110 GLU B N 1
ATOM 5567 C CA . GLU B 1 110 ? -21.172 0.311 -21.453 1 87.25 110 GLU B CA 1
ATOM 5568 C C . GLU B 1 110 ? -21.938 -0.974 -21.188 1 87.25 110 GLU B C 1
ATOM 5570 O O . GLU B 1 110 ? -21.453 -2.07 -21.469 1 87.25 110 GLU B O 1
ATOM 5575 N N . ILE B 1 111 ? -23.094 -0.774 -20.531 1 85.25 111 ILE B N 1
ATOM 5576 C CA . ILE B 1 111 ? -24.062 -1.843 -20.344 1 85.25 111 ILE B CA 1
ATOM 5577 C C . ILE B 1 111 ? -25.406 -1.424 -20.938 1 85.25 111 ILE B C 1
ATOM 5579 O O . ILE B 1 111 ? -26.016 -0.45 -20.484 1 85.25 111 ILE B O 1
ATOM 5583 N N . ASN B 1 112 ? -25.875 -2.137 -21.922 1 82.25 112 ASN B N 1
ATOM 5584 C CA . ASN B 1 112 ? -27.141 -1.821 -22.594 1 82.25 112 ASN B CA 1
ATOM 5585 C C . ASN B 1 112 ? -27.172 -0.374 -23.078 1 82.25 112 ASN B C 1
ATOM 5587 O O . ASN B 1 112 ? -28.156 0.329 -22.891 1 82.25 112 ASN B O 1
ATOM 5591 N N . GLY B 1 113 ? -26.016 0.046 -23.5 1 84.44 113 GLY B N 1
ATOM 5592 C CA . GLY B 1 113 ? -25.922 1.383 -24.062 1 84.44 113 GLY B CA 1
ATOM 5593 C C . GLY B 1 113 ? -25.719 2.459 -23.016 1 84.44 113 GLY B C 1
ATOM 5594 O O . GLY B 1 113 ? -25.562 3.637 -23.344 1 84.44 113 GLY B O 1
ATOM 5595 N N . ILE B 1 114 ? -25.734 2.078 -21.766 1 91 114 ILE B N 1
ATOM 5596 C CA . ILE B 1 114 ? -25.562 3.047 -20.688 1 91 114 ILE B CA 1
ATOM 5597 C C . ILE B 1 114 ? -24.109 3.037 -20.219 1 91 114 ILE B C 1
ATOM 5599 O O . ILE B 1 114 ? -23.562 1.979 -19.891 1 91 114 ILE B O 1
ATOM 5603 N N . PRO B 1 115 ? -23.5 4.242 -20.172 1 91.19 115 PRO B N 1
ATOM 5604 C CA . PRO B 1 115 ? -22.141 4.293 -19.656 1 91.19 115 PRO B CA 1
ATOM 5605 C C . PRO B 1 115 ? -22.062 4.008 -18.156 1 91.19 115 PRO B C 1
ATOM 5607 O O . PRO B 1 115 ? -22.844 4.551 -17.391 1 91.19 115 PRO B O 1
ATOM 5610 N N . VAL B 1 116 ? -21.172 3.146 -17.766 1 93.19 116 VAL B N 1
ATOM 5611 C CA . VAL B 1 116 ? -20.906 2.85 -16.359 1 93.19 116 VAL B CA 1
ATOM 5612 C C . VAL B 1 116 ? -19.438 3.129 -16.031 1 93.19 116 VAL B C 1
ATOM 5614 O O . VAL B 1 116 ? -18.578 2.973 -16.891 1 93.19 116 VAL B O 1
ATOM 5617 N N . SER B 1 117 ? -19.188 3.617 -14.836 1 92.75 117 SER B N 1
ATOM 5618 C CA . SER B 1 117 ? -17.844 4.027 -14.453 1 92.75 117 SER B CA 1
ATOM 5619 C C . SER B 1 117 ? -17.234 3.064 -13.43 1 92.75 117 SER B C 1
ATOM 5621 O O . SER B 1 117 ? -17.969 2.424 -12.672 1 92.75 117 SER B O 1
ATOM 5623 N N . ARG B 1 118 ? -15.953 3.072 -13.43 1 93.75 118 ARG B N 1
ATOM 5624 C CA . ARG B 1 118 ? -15.18 2.197 -12.555 1 93.75 118 ARG B CA 1
ATOM 5625 C C . ARG B 1 118 ? -15.312 2.631 -11.094 1 93.75 118 ARG B C 1
ATOM 5627 O O . ARG B 1 118 ? -15.273 3.824 -10.797 1 93.75 118 ARG B O 1
ATOM 5634 N N . PHE B 1 119 ? -15.516 1.67 -10.203 1 96.31 119 PHE B N 1
ATOM 5635 C CA . PHE B 1 119 ? -15.344 1.913 -8.773 1 96.31 119 PHE B CA 1
ATOM 5636 C C . PHE B 1 119 ? -14.18 1.1 -8.219 1 96.31 119 PHE B C 1
ATOM 5638 O O . PHE B 1 119 ? -13.523 1.516 -7.266 1 96.31 119 PHE B O 1
ATOM 5645 N N . ILE B 1 120 ? -13.953 -0.025 -8.797 1 95.88 120 ILE B N 1
ATOM 5646 C CA . ILE B 1 120 ? -12.836 -0.896 -8.445 1 95.88 120 ILE B CA 1
ATOM 5647 C C . ILE B 1 120 ? -11.969 -1.159 -9.68 1 95.88 120 ILE B C 1
ATOM 5649 O O . ILE B 1 120 ? -12.484 -1.508 -10.742 1 95.88 120 ILE B O 1
ATOM 5653 N N . MET B 1 121 ? -10.734 -0.935 -9.531 1 94.75 121 MET B N 1
ATOM 5654 C CA . MET B 1 121 ? -9.766 -1.318 -10.555 1 94.75 121 MET B CA 1
ATOM 5655 C C . MET B 1 121 ? -9.109 -2.654 -10.219 1 94.75 121 MET B C 1
ATOM 5657 O O . MET B 1 121 ? -8.531 -2.809 -9.141 1 94.75 121 MET B O 1
ATOM 5661 N N . ASN B 1 122 ? -9.172 -3.586 -11.141 1 92.31 122 ASN B N 1
ATOM 5662 C CA . ASN B 1 122 ? -8.57 -4.902 -10.938 1 92.31 122 ASN B CA 1
ATOM 5663 C C . ASN B 1 122 ? -7.211 -5.012 -11.625 1 92.31 122 ASN B C 1
ATOM 5665 O O . ASN B 1 122 ? -6.957 -4.336 -12.625 1 92.31 122 ASN B O 1
ATOM 5669 N N . PHE B 1 123 ? -6.371 -5.758 -10.961 1 91.19 123 PHE B N 1
ATOM 5670 C CA . PHE B 1 123 ? -5.066 -6.105 -11.516 1 91.19 123 PHE B CA 1
ATOM 5671 C C . PHE B 1 123 ? -4.93 -7.617 -11.664 1 91.19 123 PHE B C 1
ATOM 5673 O O . PHE B 1 123 ? -5.656 -8.383 -11.023 1 91.19 123 PHE B O 1
ATOM 5680 N N . GLU B 1 124 ? -4.078 -8.023 -12.484 1 85.88 124 GLU B N 1
ATOM 5681 C CA . GLU B 1 124 ? -3.834 -9.453 -12.633 1 85.88 124 GLU B CA 1
ATOM 5682 C C . GLU B 1 124 ? -3.16 -10.031 -11.398 1 85.88 124 GLU B C 1
ATOM 5684 O O . GLU B 1 124 ? -3.564 -11.086 -10.891 1 85.88 124 GLU B O 1
ATOM 5689 N N . TYR B 1 125 ? -2.18 -9.281 -10.906 1 86.44 125 TYR B N 1
ATOM 5690 C CA . TYR B 1 125 ? -1.425 -9.859 -9.805 1 86.44 125 TYR B CA 1
ATOM 5691 C C . TYR B 1 125 ? -1.392 -8.906 -8.609 1 86.44 125 TYR B C 1
ATOM 5693 O O . TYR B 1 125 ? -1.063 -9.312 -7.492 1 86.44 125 TYR B O 1
ATOM 5701 N N . GLU B 1 126 ? -1.713 -7.648 -8.797 1 93.5 126 GLU B N 1
ATOM 5702 C CA . GLU B 1 126 ? -1.769 -6.68 -7.703 1 93.5 126 GLU B CA 1
ATOM 5703 C C . GLU B 1 126 ? -3.162 -6.625 -7.086 1 93.5 126 GLU B C 1
ATOM 5705 O O . GLU B 1 126 ? -4.137 -7.078 -7.691 1 93.5 126 GLU B O 1
ATOM 5710 N N . ALA B 1 127 ? -3.207 -6.203 -5.848 1 95.12 127 ALA B N 1
ATOM 5711 C CA . ALA B 1 127 ? -4.48 -6.082 -5.145 1 95.12 127 ALA B CA 1
ATOM 5712 C C . ALA B 1 127 ? -5.379 -5.047 -5.816 1 95.12 127 ALA B C 1
ATOM 5714 O O . ALA B 1 127 ? -4.895 -4.062 -6.379 1 95.12 127 ALA B O 1
ATOM 5715 N N . PRO B 1 128 ? -6.695 -5.305 -5.793 1 95.56 128 PRO B N 1
ATOM 5716 C CA . PRO B 1 128 ? -7.613 -4.336 -6.395 1 95.56 128 PRO B CA 1
ATOM 5717 C C . PRO B 1 128 ? -7.535 -2.961 -5.734 1 95.56 128 PRO B C 1
ATOM 5719 O O . PRO B 1 128 ? -7.281 -2.865 -4.527 1 95.56 128 PRO B O 1
ATOM 5722 N N . LEU B 1 129 ? -7.734 -1.951 -6.504 1 96.38 129 LEU B N 1
ATOM 5723 C CA . LEU B 1 129 ? -7.66 -0.577 -6.02 1 96.38 129 LEU B CA 1
ATOM 5724 C C . LEU B 1 129 ? -9.016 0.112 -6.137 1 96.38 129 LEU B C 1
ATOM 5726 O O . LEU B 1 129 ? -9.633 0.105 -7.207 1 96.38 129 LEU B O 1
ATOM 5730 N N . ILE B 1 130 ? -9.5 0.63 -5.043 1 96.56 130 ILE B N 1
ATOM 5731 C CA . ILE B 1 130 ? -10.734 1.396 -5.07 1 96.56 130 ILE B CA 1
ATOM 5732 C C . ILE B 1 130 ? -10.547 2.65 -5.922 1 96.56 130 ILE B C 1
ATOM 5734 O O . ILE B 1 130 ? -9.422 3.057 -6.199 1 96.56 130 ILE B O 1
ATOM 5738 N N . ASP B 1 131 ? -11.633 3.195 -6.312 1 94.94 131 ASP B N 1
ATOM 5739 C CA . ASP B 1 131 ? -11.602 4.398 -7.141 1 94.94 131 ASP B CA 1
ATOM 5740 C C . ASP B 1 131 ? -10.742 5.484 -6.504 1 94.94 131 ASP B C 1
ATOM 5742 O O . ASP B 1 131 ? -10.984 5.887 -5.363 1 94.94 131 ASP B O 1
ATOM 5746 N N . THR B 1 132 ? -9.797 6 -7.277 1 94.12 132 THR B N 1
ATOM 5747 C CA . THR B 1 132 ? -8.867 7 -6.758 1 94.12 132 THR B CA 1
ATOM 5748 C C . THR B 1 132 ? -9.594 8.305 -6.441 1 94.12 132 THR B C 1
ATOM 5750 O O . THR B 1 132 ? -9.164 9.062 -5.578 1 94.12 132 THR B O 1
ATOM 5753 N N . GLY B 1 133 ? -10.656 8.578 -7.156 1 93.06 133 GLY B N 1
ATOM 5754 C CA . GLY B 1 133 ? -11.477 9.719 -6.801 1 93.06 133 GLY B CA 1
ATOM 5755 C C . GLY B 1 133 ? -12.047 9.633 -5.398 1 93.06 133 GLY B C 1
ATOM 5756 O O . GLY B 1 133 ? -12.156 10.648 -4.703 1 93.06 133 GLY B O 1
ATOM 5757 N N . PHE B 1 134 ? -12.461 8.422 -4.996 1 95.25 134 PHE B N 1
ATOM 5758 C CA . PHE B 1 134 ? -12.961 8.18 -3.646 1 95.25 134 PHE B CA 1
ATOM 5759 C C . PHE B 1 134 ? -11.883 8.477 -2.609 1 95.25 134 PHE B C 1
ATOM 5761 O O . PHE B 1 134 ? -12.156 9.078 -1.573 1 95.25 134 PHE B O 1
ATOM 5768 N N . ILE B 1 135 ? -10.648 8.117 -2.914 1 95.69 135 ILE B N 1
ATOM 5769 C CA . ILE B 1 135 ? -9.508 8.336 -2.027 1 95.69 135 ILE B CA 1
ATOM 5770 C C . ILE B 1 135 ? -9.258 9.828 -1.864 1 95.69 135 ILE B C 1
ATOM 5772 O O . ILE B 1 135 ? -9.078 10.32 -0.747 1 95.69 135 ILE B O 1
ATOM 5776 N N . GLU B 1 136 ? -9.297 10.508 -2.953 1 93.25 136 GLU B N 1
ATOM 5777 C CA . GLU B 1 136 ? -9.023 11.945 -2.951 1 93.25 136 GLU B CA 1
ATOM 5778 C C . GLU B 1 136 ? -10.141 12.719 -2.26 1 93.25 136 GLU B C 1
ATOM 5780 O O . GLU B 1 136 ? -9.883 13.617 -1.46 1 93.25 136 GLU B O 1
ATOM 5785 N N . TYR B 1 137 ? -11.352 12.352 -2.562 1 91.69 137 TYR B N 1
ATOM 5786 C CA . TYR B 1 137 ? -12.523 13.062 -2.051 1 91.69 137 TYR B CA 1
ATOM 5787 C C . TYR B 1 137 ? -12.555 13.031 -0.527 1 91.69 137 TYR B C 1
ATOM 5789 O O . TYR B 1 137 ? -12.906 14.023 0.114 1 91.69 137 TYR B O 1
ATOM 5797 N N . HIS B 1 138 ? -12.18 11.945 0.042 1 92.62 138 HIS B N 1
ATOM 5798 C CA . HIS B 1 138 ? -12.297 11.781 1.486 1 92.62 138 HIS B CA 1
ATOM 5799 C C . HIS B 1 138 ? -10.945 11.961 2.172 1 92.62 138 HIS B C 1
ATOM 5801 O O . HIS B 1 138 ? -10.812 11.695 3.371 1 92.62 138 HIS B O 1
ATOM 5807 N N . ASN B 1 139 ? -9.891 12.367 1.442 1 90.38 139 ASN B N 1
ATOM 5808 C CA . ASN B 1 139 ? -8.555 12.547 2.008 1 90.38 139 ASN B CA 1
ATOM 5809 C C . ASN B 1 139 ? -8.086 11.281 2.729 1 90.38 139 ASN B C 1
ATOM 5811 O O . ASN B 1 139 ? -7.664 11.344 3.885 1 90.38 139 ASN B O 1
ATOM 5815 N N . LEU B 1 140 ? -8.211 10.195 1.994 1 94.94 140 LEU B N 1
ATOM 5816 C CA . LEU B 1 140 ? -7.844 8.914 2.586 1 94.94 140 LEU B CA 1
ATOM 5817 C C . LEU B 1 140 ? -6.348 8.656 2.443 1 94.94 140 LEU B C 1
ATOM 5819 O O . LEU B 1 140 ? -5.719 9.117 1.488 1 94.94 140 LEU B O 1
ATOM 5823 N N . VAL B 1 141 ? -5.824 7.918 3.424 1 94.06 141 VAL B N 1
ATOM 5824 C CA . VAL B 1 141 ? -4.434 7.477 3.4 1 94.06 141 VAL B CA 1
ATOM 5825 C C . VAL B 1 141 ? -4.367 5.961 3.584 1 94.06 141 VAL B C 1
ATOM 5827 O O . VAL B 1 141 ? -5.082 5.398 4.418 1 94.06 141 VAL B O 1
ATOM 5830 N N . GLU B 1 142 ? -3.572 5.363 2.754 1 94.5 142 GLU B N 1
ATOM 5831 C CA . GLU B 1 142 ? -3.398 3.92 2.869 1 94.5 142 GLU B CA 1
ATOM 5832 C C . GLU B 1 142 ? -2.43 3.568 3.994 1 94.5 142 GLU B C 1
ATOM 5834 O O . GLU B 1 142 ? -1.245 3.902 3.926 1 94.5 142 GLU B O 1
ATOM 5839 N N . THR B 1 143 ? -2.879 2.875 4.996 1 90.06 143 THR B N 1
ATOM 5840 C CA . THR B 1 143 ? -2.074 2.541 6.164 1 90.06 143 THR B CA 1
ATOM 5841 C C . THR B 1 143 ? -1.52 1.123 6.055 1 90.06 143 THR B C 1
ATOM 5843 O O . THR B 1 143 ? -0.492 0.803 6.656 1 90.06 143 THR B O 1
ATOM 5846 N N . ASP B 1 144 ? -2.145 0.266 5.402 1 90.25 144 ASP B N 1
ATOM 5847 C CA . ASP B 1 144 ? -1.741 -1.077 4.996 1 90.25 144 ASP B CA 1
ATOM 5848 C C . ASP B 1 144 ? -2.252 -1.404 3.594 1 90.25 144 ASP B C 1
ATOM 5850 O O . ASP B 1 144 ? -2.947 -0.595 2.977 1 90.25 144 ASP B O 1
ATOM 5854 N N . LYS B 1 145 ? -1.887 -2.537 3.143 1 93 145 LYS B N 1
ATOM 5855 C CA . LYS B 1 145 ? -2.256 -2.875 1.771 1 93 145 LYS B CA 1
ATOM 5856 C C . LYS B 1 145 ? -3.758 -2.713 1.55 1 93 145 LYS B C 1
ATOM 5858 O O . LYS B 1 145 ? -4.555 -3.51 2.049 1 93 145 LYS B O 1
ATOM 5863 N N . ARG B 1 146 ? -4.125 -1.722 0.871 1 96.31 146 ARG B N 1
ATOM 5864 C CA . ARG B 1 146 ? -5.473 -1.396 0.42 1 96.31 146 ARG B CA 1
ATOM 5865 C C . ARG B 1 146 ? -6.383 -1.079 1.602 1 96.31 146 ARG B C 1
ATOM 5867 O O . ARG B 1 146 ? -7.609 -1.141 1.481 1 96.31 146 ARG B O 1
ATOM 5874 N N . GLN B 1 147 ? -5.859 -0.875 2.771 1 95.56 147 GLN B N 1
ATOM 5875 C CA . GLN B 1 147 ? -6.598 -0.351 3.916 1 95.56 147 GLN B CA 1
ATOM 5876 C C . GLN B 1 147 ? -6.469 1.167 4.004 1 95.56 147 GLN B C 1
ATOM 5878 O O . GLN B 1 147 ? -5.363 1.696 4.129 1 95.56 147 GLN B O 1
ATOM 5883 N N . PHE B 1 148 ? -7.598 1.831 3.971 1 96.94 148 PHE B N 1
ATOM 5884 C CA . PHE B 1 148 ? -7.566 3.287 3.918 1 96.94 148 PHE B CA 1
ATOM 5885 C C . PHE B 1 148 ? -8.273 3.889 5.125 1 96.94 148 PHE B C 1
ATOM 5887 O O . PHE B 1 148 ? -9.336 3.406 5.531 1 96.94 148 PHE B O 1
ATOM 5894 N N . LYS B 1 149 ? -7.688 4.918 5.695 1 94.25 149 LYS B N 1
ATOM 5895 C CA . LYS B 1 149 ? -8.266 5.715 6.773 1 94.25 149 LYS B CA 1
ATOM 5896 C C . LYS B 1 149 ? -8.344 7.188 6.387 1 94.25 149 LYS B C 1
ATOM 5898 O O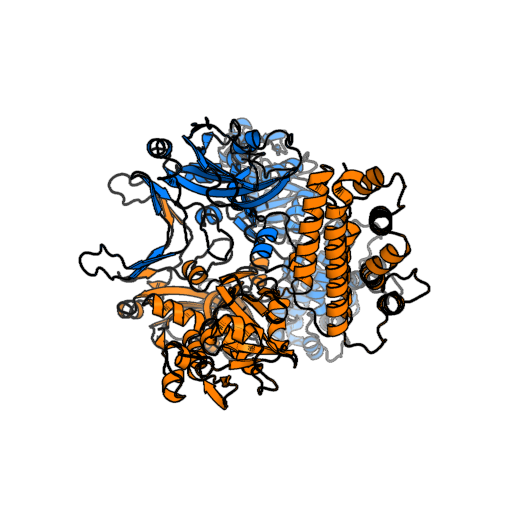 . LYS B 1 149 ? -7.57 7.656 5.551 1 94.25 149 LYS B O 1
ATOM 5903 N N . GLU B 1 150 ? -9.312 7.773 6.887 1 91.88 150 GLU B N 1
ATOM 5904 C CA . GLU B 1 150 ? -9.344 9.227 6.75 1 91.88 150 GLU B CA 1
ATOM 5905 C C . GLU B 1 150 ? -8.266 9.891 7.598 1 91.88 150 GLU B C 1
ATOM 5907 O O . GLU B 1 150 ? -8.102 9.555 8.773 1 91.88 150 GLU B O 1
ATOM 5912 N N . LEU B 1 151 ? -7.598 10.758 6.969 1 85.88 151 LEU B N 1
ATOM 5913 C CA . LEU B 1 151 ? -6.441 11.359 7.621 1 85.88 151 LEU B CA 1
ATOM 5914 C C . LEU B 1 151 ? -6.855 12.117 8.883 1 85.88 151 LEU B C 1
ATOM 5916 O O . LEU B 1 151 ? -6.191 12.016 9.914 1 85.88 151 LEU B O 1
ATOM 5920 N N . GLU B 1 152 ? -7.965 12.773 8.867 1 78.62 152 GLU B N 1
ATOM 5921 C CA . GLU B 1 152 ? -8.375 13.664 9.945 1 78.62 152 GLU B CA 1
ATOM 5922 C C . GLU B 1 152 ? -8.938 12.875 11.125 1 78.62 152 GLU B C 1
ATOM 5924 O O . GLU B 1 152 ? -8.578 13.117 12.273 1 78.62 152 GLU B O 1
ATOM 5929 N N . SER B 1 153 ? -9.828 11.891 10.859 1 77.19 153 SER B N 1
ATOM 5930 C CA . SER B 1 153 ? -10.57 11.211 11.922 1 77.19 153 SER B CA 1
ATOM 5931 C C . SER B 1 153 ? -9.961 9.844 12.227 1 77.19 153 SER B C 1
ATOM 5933 O O . SER B 1 153 ? -10.273 9.242 13.258 1 77.19 153 SER B O 1
ATOM 5935 N N . ASP B 1 154 ? -9.148 9.328 11.438 1 82.31 154 ASP B N 1
ATOM 5936 C CA . ASP B 1 154 ? -8.57 7.996 11.547 1 82.31 154 ASP B CA 1
ATOM 5937 C C . ASP B 1 154 ? -9.641 6.922 11.375 1 82.31 154 ASP B C 1
ATOM 5939 O O . ASP B 1 154 ? -9.406 5.746 11.664 1 82.31 154 ASP B O 1
ATOM 5943 N N . ASP B 1 155 ? -10.781 7.375 10.961 1 87.38 155 ASP B N 1
ATOM 5944 C CA . ASP B 1 155 ? -11.82 6.383 10.688 1 87.38 155 ASP B CA 1
ATOM 5945 C C . ASP B 1 155 ? -11.43 5.496 9.508 1 87.38 155 ASP B C 1
ATOM 5947 O O . ASP B 1 155 ? -10.922 5.984 8.492 1 87.38 155 ASP B O 1
ATOM 5951 N N . VAL B 1 156 ? -11.703 4.234 9.719 1 93.12 156 VAL B N 1
ATOM 5952 C CA . VAL B 1 156 ? -11.414 3.301 8.633 1 93.12 156 VAL B CA 1
ATOM 5953 C C . VAL B 1 156 ? -12.5 3.396 7.566 1 93.12 156 VAL B C 1
ATOM 5955 O O . VAL B 1 156 ? -13.68 3.203 7.852 1 93.12 156 VAL B O 1
ATOM 5958 N N . ALA B 1 157 ? -12.109 3.758 6.367 1 96.19 157 ALA B N 1
ATOM 5959 C CA . ALA B 1 157 ? -13.062 3.912 5.27 1 96.19 157 ALA B CA 1
ATOM 5960 C C . ALA B 1 157 ? -13.102 2.658 4.398 1 96.19 157 ALA B C 1
ATOM 5962 O O . ALA B 1 157 ? -14.133 2.34 3.803 1 96.19 157 ALA B O 1
ATOM 5963 N N . VAL B 1 158 ? -11.953 1.968 4.246 1 97.56 158 VAL B N 1
ATOM 5964 C CA . VAL B 1 158 ? -11.836 0.789 3.395 1 97.56 158 VAL B CA 1
ATOM 5965 C C . VAL B 1 158 ? -11.031 -0.289 4.117 1 97.56 158 VAL B C 1
ATOM 5967 O O . VAL B 1 158 ? -10 0.004 4.73 1 97.56 158 VAL B O 1
ATOM 5970 N N . ARG B 1 159 ? -11.461 -1.515 4.066 1 96.56 159 ARG B N 1
ATOM 5971 C CA . ARG B 1 159 ? -10.758 -2.678 4.598 1 96.56 159 ARG B CA 1
ATOM 5972 C C . ARG B 1 159 ? -10.461 -3.689 3.496 1 96.56 159 ARG B C 1
ATOM 5974 O O . ARG B 1 159 ? -11.234 -3.818 2.541 1 96.56 159 ARG B O 1
ATOM 5981 N N . PHE B 1 160 ? -9.359 -4.352 3.582 1 96.38 160 PHE B N 1
ATOM 5982 C CA . PHE B 1 160 ? -8.945 -5.402 2.656 1 96.38 160 PHE B CA 1
ATOM 5983 C C . PHE B 1 160 ? -8.227 -6.527 3.396 1 96.38 160 PHE B C 1
ATOM 5985 O O . PHE B 1 160 ? -7.426 -6.27 4.297 1 96.38 160 PHE B O 1
ATOM 5992 N N . ASN B 1 161 ? -8.57 -7.711 3.092 1 91.62 161 ASN B N 1
ATOM 5993 C CA . ASN B 1 161 ? -7.863 -8.828 3.711 1 91.62 161 ASN B CA 1
ATOM 5994 C C . ASN B 1 161 ? -6.543 -9.117 3.002 1 91.62 161 ASN B C 1
ATOM 5996 O O . ASN B 1 161 ? -6.414 -10.125 2.305 1 91.62 161 ASN B O 1
ATOM 6000 N N . ALA B 1 162 ? -5.582 -8.312 3.326 1 89.44 162 ALA B N 1
ATOM 6001 C CA . ALA B 1 162 ? -4.273 -8.312 2.684 1 89.44 162 ALA B CA 1
ATOM 6002 C C . ALA B 1 162 ? -3.574 -9.656 2.871 1 89.44 162 ALA B C 1
ATOM 6004 O O . ALA B 1 162 ? -2.846 -10.117 1.987 1 89.44 162 ALA B O 1
ATOM 6005 N N . ASP B 1 163 ? -3.795 -10.352 3.924 1 86.88 163 ASP B N 1
ATOM 6006 C CA . ASP B 1 163 ? -3.111 -11.602 4.223 1 86.88 163 ASP B CA 1
ATOM 6007 C C . ASP B 1 163 ? -3.529 -12.703 3.246 1 86.88 163 ASP B C 1
ATOM 6009 O O . ASP B 1 163 ? -2.707 -13.523 2.84 1 86.88 163 ASP B O 1
ATOM 6013 N N . ILE B 1 164 ? -4.758 -12.719 2.924 1 87.25 164 ILE B N 1
ATOM 6014 C CA . ILE B 1 164 ? -5.242 -13.719 1.975 1 87.25 164 ILE B CA 1
ATOM 6015 C C . ILE B 1 164 ? -4.656 -13.445 0.593 1 87.25 164 ILE B C 1
ATOM 6017 O O . ILE B 1 164 ? -4.285 -14.375 -0.128 1 87.25 164 ILE B O 1
ATOM 6021 N N . TRP B 1 165 ? -4.527 -12.164 0.273 1 88.12 165 TRP B N 1
ATOM 6022 C CA . TRP B 1 165 ? -3.934 -11.789 -1.004 1 88.12 165 TRP B CA 1
ATOM 6023 C C . TRP B 1 165 ? -2.461 -12.18 -1.059 1 88.12 165 TRP B C 1
ATOM 6025 O O . TRP B 1 165 ? -2 -12.742 -2.055 1 88.12 165 TRP B O 1
ATOM 6035 N N . ARG B 1 166 ? -1.786 -11.938 -0.036 1 87.69 166 ARG B N 1
ATOM 6036 C CA . ARG B 1 166 ? -0.368 -12.273 0.022 1 87.69 166 ARG B CA 1
ATOM 6037 C C . ARG B 1 166 ? -0.162 -13.781 -0.095 1 87.69 166 ARG B C 1
ATOM 6039 O O . ARG B 1 166 ? 0.77 -14.234 -0.762 1 87.69 166 ARG B O 1
ATOM 6046 N N . ALA B 1 167 ? -1.035 -14.477 0.497 1 82.75 167 ALA B N 1
ATOM 6047 C CA . ALA B 1 167 ? -0.948 -15.938 0.451 1 82.75 167 ALA B CA 1
ATOM 6048 C C . ALA B 1 167 ? -1.222 -16.453 -0.956 1 82.75 167 ALA B C 1
ATOM 6050 O O . ALA B 1 167 ? -0.549 -17.375 -1.425 1 82.75 167 ALA B O 1
ATOM 6051 N N . LYS B 1 168 ? -2.105 -15.883 -1.558 1 79.31 168 LYS B N 1
ATOM 6052 C CA . LYS B 1 168 ? -2.49 -16.328 -2.896 1 79.31 168 LYS B CA 1
ATOM 6053 C C . LYS B 1 168 ? -1.317 -16.219 -3.867 1 79.31 168 LYS B C 1
ATOM 6055 O O . LYS B 1 168 ? -1.133 -17.078 -4.723 1 79.31 168 LYS B O 1
ATOM 6060 N N . TYR B 1 169 ? -0.57 -15.188 -3.682 1 78.12 169 TYR B N 1
ATOM 6061 C CA . TYR B 1 169 ? 0.492 -14.961 -4.656 1 78.12 169 TYR B CA 1
ATOM 6062 C C . TYR B 1 169 ? 1.851 -15.344 -4.082 1 78.12 169 TYR B C 1
ATOM 6064 O O . TYR B 1 169 ? 2.889 -14.922 -4.598 1 78.12 169 TYR B O 1
ATOM 6072 N N . GLY B 1 170 ? 1.763 -16.078 -3.002 1 74.81 170 GLY B N 1
ATOM 6073 C CA . GLY B 1 170 ? 2.971 -16.672 -2.451 1 74.81 170 GLY B CA 1
ATOM 6074 C C . GLY B 1 170 ? 3.891 -15.656 -1.803 1 74.81 170 GLY B C 1
ATOM 6075 O O . GLY B 1 170 ? 5.105 -15.852 -1.755 1 74.81 170 GLY B O 1
ATOM 6076 N N . LEU B 1 171 ? 3.355 -14.523 -1.427 1 76.12 171 LEU B N 1
ATOM 6077 C CA . LEU B 1 171 ? 4.164 -13.484 -0.795 1 76.12 171 LEU B CA 1
ATOM 6078 C C . LEU B 1 171 ? 4.301 -13.734 0.703 1 76.12 171 LEU B C 1
ATOM 6080 O O . LEU B 1 171 ? 5.055 -13.039 1.389 1 76.12 171 LEU B O 1
ATOM 6084 N N . THR B 1 172 ? 3.418 -14.711 1.098 1 75.19 172 THR B N 1
ATOM 6085 C CA . THR B 1 172 ? 3.529 -15.195 2.469 1 75.19 172 THR B CA 1
ATOM 6086 C C . THR B 1 172 ? 3.359 -16.719 2.52 1 75.19 172 THR B C 1
ATOM 6088 O O . THR B 1 172 ? 2.736 -17.297 1.635 1 75.19 172 THR B O 1
ATOM 6091 N N . ALA B 1 173 ? 3.918 -17.281 3.467 1 65.25 173 ALA B N 1
ATOM 6092 C CA . ALA B 1 173 ? 3.846 -18.734 3.613 1 65.25 173 ALA B CA 1
ATOM 6093 C C . ALA B 1 173 ? 2.576 -19.156 4.348 1 65.25 173 ALA B C 1
ATOM 6095 O O . ALA B 1 173 ? 2.191 -20.328 4.324 1 65.25 173 ALA B O 1
ATOM 6096 N N . GLU B 1 174 ? 1.889 -18.203 4.848 1 66.25 174 GLU B N 1
ATOM 6097 C CA . GLU B 1 174 ? 0.724 -18.516 5.668 1 66.25 174 GLU B CA 1
ATOM 6098 C C . GLU B 1 174 ? -0.458 -18.953 4.805 1 66.25 174 GLU B C 1
ATOM 6100 O O . GLU B 1 174 ? -0.721 -18.359 3.76 1 66.25 174 GLU B O 1
ATOM 6105 N N . SER B 1 175 ? -0.909 -20.141 5.059 1 67 175 SER B N 1
ATOM 6106 C CA . SER B 1 175 ? -2.07 -20.641 4.336 1 67 175 SER B CA 1
ATOM 6107 C C . SER B 1 175 ? -3.369 -20.125 4.949 1 67 175 SER B C 1
ATOM 6109 O O . SER B 1 175 ? -3.461 -19.953 6.164 1 67 175 SER B O 1
ATOM 6111 N N . THR B 1 176 ? -4.227 -19.719 3.988 1 68.06 176 THR B N 1
ATOM 6112 C CA . THR B 1 176 ? -5.559 -19.328 4.43 1 68.06 176 THR B CA 1
ATOM 6113 C C . THR B 1 176 ? -6.582 -20.406 4.086 1 68.06 176 THR B C 1
ATOM 6115 O O . THR B 1 176 ? -6.352 -21.219 3.195 1 68.06 176 THR B O 1
ATOM 6118 N N . GLY B 1 177 ? -7.57 -20.719 4.941 1 66.5 177 GLY B N 1
ATOM 6119 C CA . GLY B 1 177 ? -8.617 -21.719 4.73 1 66.5 177 GLY B CA 1
ATOM 6120 C C . GLY B 1 177 ? -9.422 -21.469 3.471 1 66.5 177 GLY B C 1
ATOM 6121 O O . GLY B 1 177 ? -10.094 -22.375 2.975 1 66.5 177 GLY B O 1
ATOM 6122 N N . HIS B 1 178 ? -9.367 -20.25 3.018 1 76.75 178 HIS B N 1
ATOM 6123 C CA . HIS B 1 178 ? -10.039 -19.906 1.771 1 76.75 178 HIS B CA 1
ATOM 6124 C C . HIS B 1 178 ? -9.273 -18.844 1 1 76.75 178 HIS B C 1
ATOM 6126 O O . HIS B 1 178 ? -8.312 -18.266 1.518 1 76.75 178 HIS B O 1
ATOM 6132 N N . SER B 1 179 ? -9.648 -18.672 -0.134 1 82.88 179 SER B N 1
ATOM 6133 C CA . SER B 1 179 ? -8.938 -17.719 -0.968 1 82.88 179 SER B CA 1
ATOM 6134 C C . SER B 1 179 ? -9.797 -16.5 -1.271 1 82.88 179 SER B C 1
ATOM 6136 O O . SER B 1 179 ? -9.531 -15.758 -2.223 1 82.88 179 SER B O 1
ATOM 6138 N N . VAL B 1 180 ? -10.812 -16.328 -0.454 1 87.19 180 VAL B N 1
ATOM 6139 C CA . VAL B 1 180 ? -11.742 -15.258 -0.771 1 87.19 180 VAL B CA 1
ATOM 6140 C C . VAL B 1 180 ? -11.148 -13.914 -0.352 1 87.19 180 VAL B C 1
ATOM 6142 O O . VAL B 1 180 ? -11.023 -13.625 0.841 1 87.19 180 VAL B O 1
ATOM 6145 N N . ARG B 1 181 ? -10.781 -13.164 -1.31 1 91.88 181 ARG B N 1
ATOM 6146 C CA . ARG B 1 181 ? -10.344 -11.781 -1.1 1 91.88 181 ARG B CA 1
ATOM 6147 C C . ARG B 1 181 ? -11.531 -10.828 -1.128 1 91.88 181 ARG B C 1
ATOM 6149 O O . ARG B 1 181 ? -12.383 -10.914 -2.016 1 91.88 181 ARG B O 1
ATOM 6156 N N . GLU B 1 182 ? -11.555 -9.992 -0.168 1 92.31 182 GLU B N 1
ATOM 6157 C CA . GLU B 1 182 ? -12.688 -9.078 -0.069 1 92.31 182 GLU B CA 1
ATOM 6158 C C . GLU B 1 182 ? -12.234 -7.66 0.27 1 92.31 182 GLU B C 1
ATOM 6160 O O . GLU B 1 182 ? -11.32 -7.473 1.077 1 92.31 182 GLU B O 1
ATOM 6165 N N . GLN B 1 183 ? -12.781 -6.707 -0.428 1 95.31 183 GLN B N 1
ATOM 6166 C CA . GLN B 1 183 ? -12.656 -5.293 -0.094 1 95.31 183 GLN B CA 1
ATOM 6167 C C . GLN B 1 183 ? -13.984 -4.727 0.401 1 95.31 183 GLN B C 1
ATOM 6169 O O . GLN B 1 183 ? -15.031 -4.934 -0.227 1 95.31 183 GLN B O 1
ATOM 6174 N N . ARG B 1 184 ? -13.961 -4.109 1.552 1 95.12 184 ARG B N 1
ATOM 6175 C CA . ARG B 1 184 ? -15.141 -3.51 2.168 1 95.12 184 ARG B CA 1
ATOM 6176 C C . ARG B 1 184 ? -15 -1.994 2.256 1 95.12 184 ARG B C 1
ATOM 6178 O O . ARG B 1 184 ? -13.922 -1.48 2.539 1 95.12 184 ARG B O 1
ATOM 6185 N N . VAL B 1 185 ? -16.109 -1.355 1.979 1 96.19 185 VAL B N 1
ATOM 6186 C CA . VAL B 1 185 ? -16.141 0.1 2.074 1 96.19 185 VAL B CA 1
ATOM 6187 C C . VAL B 1 185 ? -17.203 0.521 3.086 1 96.19 185 VAL B C 1
ATOM 6189 O O . VAL B 1 185 ? -18.312 -0.026 3.098 1 96.19 185 VAL B O 1
ATOM 6192 N N . ARG B 1 186 ? -16.812 1.399 3.973 1 94 186 ARG B N 1
ATOM 6193 C CA . ARG B 1 186 ? -17.781 1.901 4.945 1 94 186 ARG B CA 1
ATOM 6194 C C . ARG B 1 186 ? -18.922 2.646 4.25 1 94 186 ARG B C 1
ATOM 6196 O O . ARG B 1 186 ? -18.688 3.57 3.471 1 94 186 ARG B O 1
ATOM 6203 N N . ALA B 1 187 ? -20.125 2.295 4.594 1 93.19 187 ALA B N 1
ATOM 6204 C CA . ALA B 1 187 ? -21.328 2.764 3.887 1 93.19 187 ALA B CA 1
ATOM 6205 C C . ALA B 1 187 ? -21.469 4.277 3.998 1 93.19 187 ALA B C 1
ATOM 6207 O O . ALA B 1 187 ? -21.844 4.945 3.031 1 93.19 187 ALA B O 1
ATOM 6208 N N . SER B 1 188 ? -21.109 4.836 5.082 1 91.81 188 SER B N 1
ATOM 6209 C CA . SER B 1 188 ? -21.266 6.27 5.301 1 91.81 188 SER B CA 1
ATOM 6210 C C . SER B 1 188 ? -20.375 7.074 4.367 1 91.81 188 SER B C 1
ATOM 6212 O O . SER B 1 188 ? -20.781 8.109 3.846 1 91.81 188 SER B O 1
ATOM 6214 N N . PHE B 1 189 ? -19.125 6.609 4.168 1 94.25 189 PHE B N 1
ATOM 6215 C CA . PHE B 1 189 ? -18.219 7.262 3.234 1 94.25 189 PHE B CA 1
ATOM 6216 C C . PHE B 1 189 ? -18.734 7.152 1.807 1 94.25 189 PHE B C 1
ATOM 6218 O O . PHE B 1 189 ? -18.688 8.117 1.046 1 94.25 189 PHE B O 1
ATOM 6225 N N . LEU B 1 190 ? -19.234 6.008 1.513 1 95.94 190 LEU B N 1
ATOM 6226 C CA . LEU B 1 190 ? -19.719 5.77 0.158 1 95.94 190 LEU B CA 1
ATOM 6227 C C . LEU B 1 190 ? -20.938 6.625 -0.139 1 95.94 190 LEU B C 1
ATOM 6229 O O . LEU B 1 190 ? -21.078 7.148 -1.247 1 95.94 190 LEU B O 1
ATOM 6233 N N . LYS B 1 191 ? -21.797 6.734 0.776 1 94.25 191 LYS B N 1
ATOM 6234 C CA . LYS B 1 191 ? -22.984 7.551 0.604 1 94.25 191 LYS B CA 1
ATOM 6235 C C . LYS B 1 191 ? -22.625 8.961 0.153 1 94.25 191 LYS B C 1
ATOM 6237 O O . LYS B 1 191 ? -23.172 9.461 -0.837 1 94.25 191 LYS B O 1
ATOM 6242 N N . GLU B 1 192 ? -21.75 9.609 0.844 1 93.06 192 GLU B N 1
ATOM 6243 C CA . GLU B 1 192 ? -21.344 10.977 0.548 1 93.06 192 GLU B CA 1
ATOM 6244 C C . GLU B 1 192 ? -20.766 11.094 -0.858 1 93.06 192 GLU B C 1
ATOM 6246 O O . GLU B 1 192 ? -21.062 12.039 -1.589 1 93.06 192 GLU B O 1
ATOM 6251 N N . TYR B 1 193 ? -19.969 10.133 -1.177 1 94.44 193 TYR B N 1
ATOM 6252 C CA . TYR B 1 193 ? -19.328 10.125 -2.488 1 94.44 193 TYR B CA 1
ATOM 6253 C C . TYR B 1 193 ? -20.359 9.961 -3.598 1 94.44 193 TYR B C 1
ATOM 6255 O O . TYR B 1 193 ? -20.297 10.664 -4.613 1 94.44 193 TYR B O 1
ATOM 6263 N N . LEU B 1 194 ? -21.281 9.078 -3.42 1 94.94 194 LEU B N 1
ATOM 6264 C CA . LEU B 1 194 ? -22.312 8.836 -4.414 1 94.94 194 LEU B CA 1
ATOM 6265 C C . LEU B 1 194 ? -23.219 10.055 -4.566 1 94.94 194 LEU B C 1
ATOM 6267 O O . LEU B 1 194 ? -23.594 10.422 -5.684 1 94.94 194 LEU B O 1
ATOM 6271 N N . GLU B 1 195 ? -23.562 10.688 -3.494 1 91.5 195 GLU B N 1
ATOM 6272 C CA . GLU B 1 195 ? -24.406 11.883 -3.531 1 91.5 195 GLU B CA 1
ATOM 6273 C C . GLU B 1 195 ? -23.719 13.008 -4.305 1 91.5 195 GLU B C 1
ATOM 6275 O O . GLU B 1 195 ? -24.344 13.656 -5.148 1 91.5 195 GLU B O 1
ATOM 6280 N N . GLU B 1 196 ? -22.5 13.203 -3.953 1 87.81 196 GLU B N 1
ATOM 6281 C CA . GLU B 1 196 ? -21.734 14.266 -4.613 1 87.81 196 GLU B CA 1
ATOM 6282 C C . GLU B 1 196 ? -21.656 14.031 -6.117 1 87.81 196 GLU B C 1
ATOM 6284 O O . GLU B 1 196 ? -21.734 14.977 -6.902 1 87.81 196 GLU B O 1
ATOM 6289 N N . ARG B 1 197 ? -21.578 12.805 -6.527 1 90.75 197 ARG B N 1
ATOM 6290 C CA . ARG B 1 197 ? -21.391 12.469 -7.934 1 90.75 197 ARG B CA 1
ATOM 6291 C C . ARG B 1 197 ? -22.719 12.273 -8.641 1 90.75 197 ARG B C 1
ATOM 6293 O O . ARG B 1 197 ? -22.781 12.227 -9.875 1 90.75 197 ARG B O 1
ATOM 6300 N N . GLY B 1 198 ? -23.766 12.227 -7.906 1 90.38 198 GLY B N 1
ATOM 6301 C CA . GLY B 1 198 ? -25.062 11.922 -8.484 1 90.38 198 GLY B CA 1
ATOM 6302 C C . GLY B 1 198 ? -25.141 10.531 -9.086 1 90.38 198 GLY B C 1
ATOM 6303 O O . GLY B 1 198 ? -25.719 10.344 -10.156 1 90.38 198 GLY B O 1
ATOM 6304 N N . LYS B 1 199 ? -24.516 9.539 -8.398 1 95.38 199 LYS B N 1
ATOM 6305 C CA . LYS B 1 199 ? -24.422 8.188 -8.945 1 95.38 199 LYS B CA 1
ATOM 6306 C C . LYS B 1 199 ? -24.938 7.156 -7.945 1 95.38 199 LYS B C 1
ATOM 6308 O O . LYS B 1 199 ? -25.062 7.449 -6.754 1 95.38 199 LYS B O 1
ATOM 6313 N N . ALA B 1 200 ? -25.297 5.984 -8.461 1 95.94 200 ALA B N 1
ATOM 6314 C CA . ALA B 1 200 ? -25.547 4.762 -7.699 1 95.94 200 ALA B CA 1
ATOM 6315 C C . ALA B 1 200 ? -24.438 3.74 -7.934 1 95.94 200 ALA B C 1
ATOM 6317 O O . ALA B 1 200 ? -23.75 3.785 -8.953 1 95.94 200 ALA B O 1
ATOM 6318 N N . ILE B 1 201 ? -24.281 2.938 -6.887 1 96.25 201 ILE B N 1
ATOM 6319 C CA . ILE B 1 201 ? -23.359 1.829 -7.09 1 96.25 201 ILE B CA 1
ATOM 6320 C C . ILE B 1 201 ? -24.141 0.541 -7.336 1 96.25 201 ILE B C 1
ATOM 6322 O O . ILE B 1 201 ? -25.156 0.294 -6.688 1 96.25 201 ILE B O 1
ATOM 6326 N N . VAL B 1 202 ? -23.719 -0.204 -8.305 1 93.31 202 VAL B N 1
ATOM 6327 C CA . VAL B 1 202 ? -24.344 -1.494 -8.602 1 93.31 202 VAL B CA 1
ATOM 6328 C C . VAL B 1 202 ? -23.344 -2.617 -8.312 1 93.31 202 VAL B C 1
ATOM 6330 O O . VAL B 1 202 ? -22.234 -2.617 -8.836 1 93.31 202 VAL B O 1
ATOM 6333 N N . LEU B 1 203 ? -23.75 -3.49 -7.445 1 91.31 203 LEU B N 1
ATOM 6334 C CA . LEU B 1 203 ? -22.969 -4.691 -7.172 1 91.31 203 LEU B CA 1
ATOM 6335 C C . LEU B 1 203 ? -23.438 -5.852 -8.047 1 91.31 203 LEU B C 1
ATOM 6337 O O . LEU B 1 203 ? -24.625 -6.203 -8.047 1 91.31 203 LEU B O 1
ATOM 6341 N N . SER B 1 204 ? -22.531 -6.34 -8.844 1 89.5 204 SER B N 1
ATOM 6342 C CA . SER B 1 204 ? -22.797 -7.539 -9.641 1 89.5 204 SER B CA 1
ATOM 6343 C C . SER B 1 204 ? -22.188 -8.773 -8.984 1 89.5 204 SER B C 1
ATOM 6345 O O . SER B 1 204 ? -20.969 -8.852 -8.789 1 89.5 204 SER B O 1
ATOM 6347 N N . TYR B 1 205 ? -23.078 -9.719 -8.695 1 85.88 205 TYR B N 1
ATOM 6348 C CA . TYR B 1 205 ? -22.641 -10.914 -7.977 1 85.88 205 TYR B CA 1
ATOM 6349 C C . TYR B 1 205 ? -22.672 -12.141 -8.875 1 85.88 205 TYR B C 1
ATOM 6351 O O . TYR B 1 205 ? -23.625 -12.32 -9.656 1 85.88 205 TYR B O 1
ATOM 6359 N N . MET B 1 206 ? -21.625 -12.875 -8.812 1 85.44 206 MET B N 1
ATOM 6360 C CA . MET B 1 206 ? -21.609 -14.242 -9.336 1 85.44 206 MET B CA 1
ATOM 6361 C C . MET B 1 206 ? -21.109 -15.219 -8.281 1 85.44 206 MET B C 1
ATOM 6363 O O . MET B 1 206 ? -20.031 -15.031 -7.711 1 85.44 206 MET B O 1
ATOM 6367 N N . GLN B 1 207 ? -21.906 -16.172 -8 1 84.25 207 GLN B N 1
ATOM 6368 C CA . GLN B 1 207 ? -21.5 -17.234 -7.094 1 84.25 207 GLN B CA 1
ATOM 6369 C C . GLN B 1 207 ? -21.703 -18.609 -7.734 1 84.25 207 GLN B C 1
ATOM 6371 O O . GLN B 1 207 ? -22.688 -18.828 -8.438 1 84.25 207 GLN B O 1
ATOM 6376 N N . ARG B 1 208 ? -20.75 -19.375 -7.5 1 82.94 208 ARG B N 1
ATOM 6377 C CA . ARG B 1 208 ? -20.812 -20.75 -7.984 1 82.94 208 ARG B CA 1
ATOM 6378 C C . ARG B 1 208 ? -20.625 -21.75 -6.84 1 82.94 208 ARG B C 1
ATOM 6380 O O . ARG B 1 208 ? -19.719 -21.594 -6.023 1 82.94 208 ARG B O 1
ATOM 6387 N N . ARG B 1 209 ? -21.531 -22.672 -6.805 1 82 209 ARG B N 1
ATOM 6388 C CA . ARG B 1 209 ? -21.375 -23.781 -5.883 1 82 209 ARG B CA 1
ATOM 6389 C C . ARG B 1 209 ? -21.219 -25.094 -6.637 1 82 209 ARG B C 1
ATOM 6391 O O . ARG B 1 209 ? -21.938 -25.359 -7.602 1 82 209 ARG B O 1
ATOM 6398 N N . THR B 1 210 ? -20.188 -25.75 -6.285 1 78.31 210 THR B N 1
ATOM 6399 C CA . THR B 1 210 ? -19.906 -27.031 -6.91 1 78.31 210 THR B CA 1
ATOM 6400 C C . THR B 1 210 ? -19.828 -28.141 -5.859 1 78.31 210 THR B C 1
ATOM 6402 O O . THR B 1 210 ? -19.188 -27.969 -4.82 1 78.31 210 THR B O 1
ATOM 6405 N N . VAL B 1 211 ? -20.547 -29.156 -6.172 1 75.31 211 VAL B N 1
ATOM 6406 C CA . VAL B 1 211 ? -20.484 -30.344 -5.32 1 75.31 211 VAL B CA 1
ATOM 6407 C C . VAL B 1 211 ? -19.844 -31.5 -6.082 1 75.31 211 VAL B C 1
ATOM 6409 O O . VAL B 1 211 ? -20.25 -31.828 -7.199 1 75.31 211 VAL B O 1
ATOM 6412 N N . GLU B 1 212 ? -18.719 -31.922 -5.602 1 65.94 212 GLU B N 1
ATOM 6413 C CA . GLU B 1 212 ? -18.047 -33.062 -6.188 1 65.94 212 GLU B CA 1
ATOM 6414 C C . GLU B 1 212 ? -18.484 -34.375 -5.523 1 65.94 212 GLU B C 1
ATOM 6416 O O . GLU B 1 212 ? -18.594 -34.438 -4.297 1 65.94 212 GLU B O 1
ATOM 6421 N N . PRO B 1 213 ? -18.75 -35.594 -6.414 1 60.75 213 PRO B N 1
ATOM 6422 C CA . PRO B 1 213 ? -19.266 -36.969 -6.59 1 60.75 213 PRO B CA 1
ATOM 6423 C C . PRO B 1 213 ? -20.75 -37.062 -6.242 1 60.75 213 PRO B C 1
ATOM 6425 O O . PRO B 1 213 ? -21.266 -38.188 -6.121 1 60.75 213 PRO B O 1
ATOM 6428 N N . SER B 1 214 ? -21.547 -35.938 -6.441 1 54.72 214 SER B N 1
ATOM 6429 C CA . SER B 1 214 ? -22.797 -36.344 -5.809 1 54.72 214 SER B CA 1
ATOM 6430 C C . SER B 1 214 ? -23.781 -36.906 -6.836 1 54.72 214 SER B C 1
ATOM 6432 O O . SER B 1 214 ? -23.953 -36.344 -7.914 1 54.72 214 SER B O 1
ATOM 6434 N N . ASP B 1 215 ? -23.984 -38.219 -6.938 1 52.84 215 ASP B N 1
ATOM 6435 C CA . ASP B 1 215 ? -25.094 -38.781 -7.684 1 52.84 215 ASP B CA 1
ATOM 6436 C C . ASP B 1 215 ? -26.391 -38.031 -7.422 1 52.84 215 ASP B C 1
ATOM 6438 O O . ASP B 1 215 ? -27.297 -38.062 -8.25 1 52.84 215 ASP B O 1
ATOM 6442 N N . ALA B 1 216 ? -26.656 -37.5 -6.336 1 50.62 216 ALA B N 1
ATOM 6443 C CA . ALA B 1 216 ? -27.984 -37.25 -5.816 1 50.62 216 ALA B CA 1
ATOM 6444 C C . ALA B 1 216 ? -28.375 -35.781 -6 1 50.62 216 ALA B C 1
ATOM 6446 O O . ALA B 1 216 ? -29.281 -35.281 -5.324 1 50.62 216 ALA B O 1
ATOM 6447 N N . VAL B 1 217 ? -27.594 -35.031 -6.734 1 55.12 217 VAL B N 1
ATOM 6448 C CA . VAL B 1 217 ? -28.094 -33.656 -6.582 1 55.12 217 VAL B CA 1
ATOM 6449 C C . VAL B 1 217 ? -29.031 -33.344 -7.738 1 55.12 217 VAL B C 1
ATOM 6451 O O . VAL B 1 217 ? -28.672 -33.469 -8.906 1 55.12 217 VAL B O 1
ATOM 6454 N N . SER B 1 218 ? -30.328 -33.594 -7.699 1 51.44 218 SER B N 1
ATOM 6455 C CA . SER B 1 218 ? -31.281 -33.125 -8.695 1 51.44 218 SER B CA 1
ATOM 6456 C C . SER B 1 218 ? -31.797 -31.734 -8.336 1 51.44 218 SER B C 1
ATOM 6458 O O . SER B 1 218 ? -32.375 -31.531 -7.266 1 51.44 218 SER B O 1
ATOM 6460 N N . ILE B 1 219 ? -31.203 -30.656 -8.688 1 55.59 219 ILE B N 1
ATOM 6461 C CA . ILE B 1 219 ? -31.766 -29.328 -8.531 1 55.59 219 ILE B CA 1
ATOM 6462 C C . ILE B 1 219 ? -32.594 -28.969 -9.758 1 55.59 219 ILE B C 1
ATOM 6464 O O . ILE B 1 219 ? -32.188 -29.219 -10.891 1 55.59 219 ILE B O 1
ATOM 6468 N N . ASP B 1 220 ? -33.844 -28.828 -9.492 1 52.44 220 ASP B N 1
ATOM 6469 C CA . ASP B 1 220 ? -34.75 -28.375 -10.555 1 52.44 220 ASP B CA 1
ATOM 6470 C C . ASP B 1 220 ? -34.125 -27.172 -11.297 1 52.44 220 ASP B C 1
ATOM 6472 O O . ASP B 1 220 ? -33.281 -26.469 -10.758 1 52.44 220 ASP B O 1
ATOM 6476 N N . GLU B 1 221 ? -34.656 -26.719 -12.531 1 53.19 221 GLU B N 1
ATOM 6477 C CA . GLU B 1 221 ? -34.375 -25.797 -13.633 1 53.19 221 GLU B CA 1
ATOM 6478 C C . GLU B 1 221 ? -34.062 -24.391 -13.125 1 53.19 221 GLU B C 1
ATOM 6480 O O . GLU B 1 221 ? -34.312 -24.078 -11.961 1 53.19 221 GLU B O 1
ATOM 6485 N N . SER B 1 222 ? -33.562 -23.578 -14.031 1 54.72 222 SER B N 1
ATOM 6486 C CA . SER B 1 222 ? -33.25 -22.156 -14 1 54.72 222 SER B CA 1
ATOM 6487 C C . SER B 1 222 ? -34.406 -21.359 -13.344 1 54.72 222 SER B C 1
ATOM 6489 O O . SER B 1 222 ? -35.531 -21.406 -13.805 1 54.72 222 SER B O 1
ATOM 6491 N N . VAL B 1 223 ? -34.375 -21.25 -11.992 1 58.19 223 VAL B N 1
ATOM 6492 C CA . VAL B 1 223 ? -35.406 -20.484 -11.328 1 58.19 223 VAL B CA 1
ATOM 6493 C C . VAL B 1 223 ? -34.906 -19.094 -10.984 1 58.19 223 VAL B C 1
ATOM 6495 O O . VAL B 1 223 ? -33.75 -18.922 -10.625 1 58.19 223 VAL B O 1
ATOM 6498 N N . SER B 1 224 ?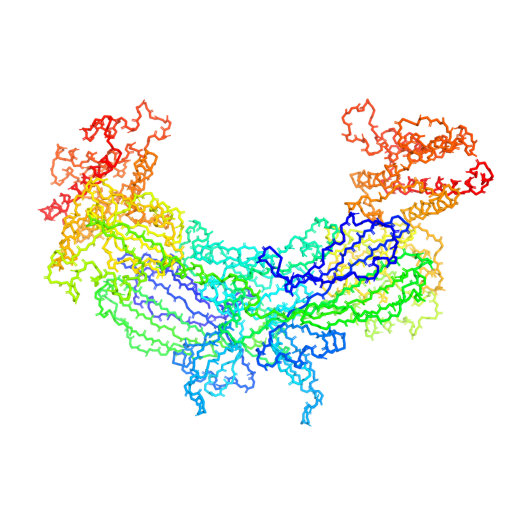 -35.688 -18.109 -11.492 1 61.91 224 SER B N 1
ATOM 6499 C CA . SER B 1 224 ? -35.469 -16.75 -11 1 61.91 224 SER B CA 1
ATOM 6500 C C . SER B 1 224 ? -35.625 -16.672 -9.484 1 61.91 224 SER B C 1
ATOM 6502 O O . SER B 1 224 ? -36.562 -17.219 -8.922 1 61.91 224 SER B O 1
ATOM 6504 N N . VAL B 1 225 ? -34.531 -16.328 -8.805 1 67.81 225 VAL B N 1
ATOM 6505 C CA . VAL B 1 225 ? -34.562 -16.109 -7.367 1 67.81 225 VAL B CA 1
ATOM 6506 C C . VAL B 1 225 ? -34.781 -14.633 -7.07 1 67.81 225 VAL B C 1
ATOM 6508 O O . VAL B 1 225 ? -34.125 -13.773 -7.645 1 67.81 225 VAL B O 1
ATOM 6511 N N . PRO B 1 226 ? -35.844 -14.297 -6.387 1 68 226 PRO B N 1
ATOM 6512 C CA . PRO B 1 226 ? -36.094 -12.891 -6.07 1 68 226 PRO B CA 1
ATOM 6513 C C . PRO B 1 226 ? -34.938 -12.258 -5.301 1 68 226 PRO B C 1
ATOM 6515 O O . PRO B 1 226 ? -34.375 -12.891 -4.41 1 68 226 PRO B O 1
ATOM 6518 N N . VAL B 1 227 ? -34.438 -11.102 -5.812 1 70.88 227 VAL B N 1
ATOM 6519 C CA . VAL B 1 227 ? -33.438 -10.328 -5.113 1 70.88 227 VAL B CA 1
ATOM 6520 C C . VAL B 1 227 ? -33.906 -8.898 -4.902 1 70.88 227 VAL B C 1
ATOM 6522 O O . VAL B 1 227 ? -34.844 -8.438 -5.598 1 70.88 227 VAL B O 1
ATOM 6525 N N . SER B 1 228 ? -33.438 -8.352 -3.871 1 67.12 228 SER B N 1
ATOM 6526 C CA . SER B 1 228 ? -33.844 -6.98 -3.57 1 67.12 228 SER B CA 1
ATOM 6527 C C . SER B 1 228 ? -33.344 -6.012 -4.641 1 67.12 228 SER B C 1
ATOM 6529 O O . SER B 1 228 ? -32.125 -5.867 -4.844 1 67.12 228 SER B O 1
ATOM 6531 N N . ASN B 1 229 ? -34.281 -5.289 -5.328 1 71.44 229 ASN B N 1
ATOM 6532 C CA . ASN B 1 229 ? -34.062 -4.152 -6.219 1 71.44 229 ASN B CA 1
ATOM 6533 C C . ASN B 1 229 ? -33.188 -4.516 -7.395 1 71.44 229 ASN B C 1
ATOM 6535 O O . ASN B 1 229 ? -32.438 -3.674 -7.895 1 71.44 229 ASN B O 1
ATOM 6539 N N . GLY B 1 230 ? -33.156 -5.789 -7.703 1 76.25 230 GLY B N 1
ATOM 6540 C CA . GLY B 1 230 ? -32.312 -6.188 -8.805 1 76.25 230 GLY B CA 1
ATOM 6541 C C . GLY B 1 230 ? -32.812 -7.395 -9.562 1 76.25 230 GLY B C 1
ATOM 6542 O O . GLY B 1 230 ? -34.031 -7.676 -9.539 1 76.25 230 GLY B O 1
ATOM 6543 N N . THR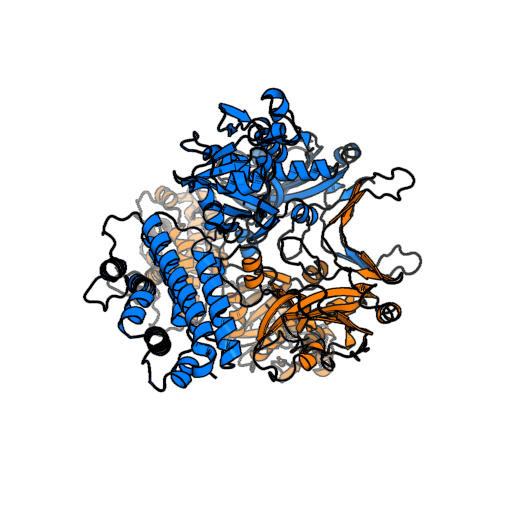 B 1 231 ? -31.984 -7.867 -10.453 1 79 231 THR B N 1
ATOM 6544 C CA . THR B 1 231 ? -32.312 -9.047 -11.25 1 79 231 THR B CA 1
ATOM 6545 C C . THR B 1 231 ? -31.391 -10.219 -10.883 1 79 231 THR B C 1
ATOM 6547 O O . THR B 1 231 ? -30.281 -10.016 -10.391 1 79 231 THR B O 1
ATOM 6550 N N . SER B 1 232 ? -31.969 -11.398 -10.961 1 81.75 232 SER B N 1
ATOM 6551 C CA . SER B 1 232 ? -31.188 -12.578 -10.641 1 81.75 232 SER B CA 1
ATOM 6552 C C . SER B 1 232 ? -31.438 -13.703 -11.641 1 81.75 232 SER B C 1
ATOM 6554 O O . SER B 1 232 ? -32.469 -13.695 -12.344 1 81.75 232 SER B O 1
ATOM 6556 N N . LYS B 1 233 ? -30.484 -14.508 -11.766 1 80.94 233 LYS B N 1
ATOM 6557 C CA . LYS B 1 233 ? -30.547 -15.703 -12.609 1 80.94 233 LYS B CA 1
ATOM 6558 C C . LYS B 1 233 ? -29.797 -16.859 -11.969 1 80.94 233 LYS B C 1
ATOM 6560 O O . LYS B 1 233 ? -28.703 -16.672 -11.422 1 80.94 233 LYS B O 1
ATOM 6565 N N . ARG B 1 234 ? -30.406 -18.016 -11.93 1 82.44 234 ARG B N 1
ATOM 6566 C CA . ARG B 1 234 ? -29.766 -19.219 -11.422 1 82.44 234 ARG B CA 1
ATOM 6567 C C . ARG B 1 234 ? -29.703 -20.297 -12.5 1 82.44 234 ARG B C 1
ATOM 6569 O O . ARG B 1 234 ? -30.656 -20.5 -13.242 1 82.44 234 ARG B O 1
ATOM 6576 N N . GLU B 1 235 ? -28.531 -20.859 -12.633 1 77.44 235 GLU B N 1
ATOM 6577 C CA . GLU B 1 235 ? -28.328 -21.922 -13.617 1 77.44 235 GLU B CA 1
ATOM 6578 C C . GLU B 1 235 ? -27.719 -23.172 -12.969 1 77.44 235 GLU B C 1
ATOM 6580 O O . GLU B 1 235 ? -26.734 -23.078 -12.227 1 77.44 235 GLU B O 1
ATOM 6585 N N . PHE B 1 236 ? -28.344 -24.234 -13.273 1 79.12 236 PHE B N 1
ATOM 6586 C CA . PHE B 1 236 ? -27.812 -25.516 -12.797 1 79.12 236 PHE B CA 1
ATOM 6587 C C . PHE B 1 236 ? -27.016 -26.219 -13.891 1 79.12 236 PHE B C 1
ATOM 6589 O O . PHE B 1 236 ? -27.469 -26.297 -15.031 1 79.12 236 PHE B O 1
ATOM 6596 N N . HIS B 1 237 ? -25.828 -26.562 -13.625 1 73.81 237 HIS B N 1
ATOM 6597 C CA . HIS B 1 237 ? -24.953 -27.297 -14.523 1 73.81 237 HIS B CA 1
ATOM 6598 C C . HIS B 1 237 ? -24.641 -28.688 -13.977 1 73.81 237 HIS B C 1
ATOM 6600 O O . HIS B 1 237 ? -23.828 -28.828 -13.055 1 73.81 237 HIS B O 1
ATOM 6606 N N . PRO B 1 238 ? -25.203 -29.703 -14.586 1 70.62 238 PRO B N 1
ATOM 6607 C CA . PRO B 1 238 ? -24.891 -31.047 -14.117 1 70.62 238 PRO B CA 1
ATOM 6608 C C . PRO B 1 238 ? -23.453 -31.469 -14.438 1 70.62 238 PRO B C 1
ATOM 6610 O O . PRO B 1 238 ? -22.828 -30.891 -15.336 1 70.62 238 PRO B O 1
ATOM 6613 N N . GLU B 1 239 ? -22.984 -32.438 -13.633 1 67.19 239 GLU B N 1
ATOM 6614 C CA . GLU B 1 239 ? -21.641 -32.969 -13.852 1 67.19 239 GLU B CA 1
ATOM 6615 C C . GLU B 1 239 ? -21.469 -33.469 -15.289 1 67.19 239 GLU B C 1
ATOM 6617 O O . GLU B 1 239 ? -22.172 -34.344 -15.734 1 67.19 239 GLU B O 1
ATOM 6622 N N . ARG B 1 240 ? -20.625 -32.688 -16.078 1 54.09 240 ARG B N 1
ATOM 6623 C CA . ARG B 1 240 ? -20.391 -33.062 -17.469 1 54.09 240 ARG B CA 1
ATOM 6624 C C . ARG B 1 240 ? -19.312 -34.156 -17.562 1 54.09 240 ARG B C 1
ATOM 6626 O O . ARG B 1 240 ? -19.297 -34.938 -18.516 1 54.09 240 ARG B O 1
ATOM 6633 N N . MET B 1 241 ? -18.344 -33.938 -16.688 1 52.97 241 MET B N 1
ATOM 6634 C CA . MET B 1 241 ? -17.25 -34.906 -16.625 1 52.97 241 MET B CA 1
ATOM 6635 C C . MET B 1 241 ? -17.047 -35.406 -15.195 1 52.97 241 MET B C 1
ATOM 6637 O O . MET B 1 241 ? -17.234 -34.625 -14.242 1 52.97 241 MET B O 1
ATOM 6641 N N . PRO B 1 242 ? -16.75 -36.656 -15.242 1 53.25 242 PRO B N 1
ATOM 6642 C CA . PRO B 1 242 ? -16.484 -37.188 -13.906 1 53.25 242 PRO B CA 1
ATOM 6643 C C . PRO B 1 242 ? -15.422 -36.406 -13.148 1 53.25 242 PRO B C 1
ATOM 6645 O O . PRO B 1 242 ? -14.398 -36 -13.734 1 53.25 242 PRO B O 1
ATOM 6648 N N . GLY B 1 243 ? -15.711 -35.969 -11.969 1 53.06 243 GLY B N 1
ATOM 6649 C CA . GLY B 1 243 ? -14.75 -35.281 -11.117 1 53.06 243 GLY B CA 1
ATOM 6650 C C . GLY B 1 243 ? -14.969 -33.781 -11.062 1 53.06 243 GLY B C 1
ATOM 6651 O O . GLY B 1 243 ? -14.414 -33.125 -10.188 1 53.06 243 GLY B O 1
ATOM 6652 N N . LEU B 1 244 ? -15.766 -33.344 -12 1 59.09 244 LEU B N 1
ATOM 6653 C CA . LEU B 1 244 ? -15.977 -31.891 -12 1 59.09 244 LEU B CA 1
ATOM 6654 C C . LEU B 1 244 ? -17.141 -31.516 -11.078 1 59.09 244 LEU B C 1
ATOM 6656 O O . LEU B 1 244 ? -17.25 -30.359 -10.656 1 59.09 244 LEU B O 1
ATOM 6660 N N . GLY B 1 245 ? -17.984 -32.469 -10.672 1 69.19 245 GLY B N 1
ATOM 6661 C CA . GLY B 1 245 ? -19.094 -32.25 -9.766 1 69.19 245 GLY B CA 1
ATOM 6662 C C . GLY B 1 245 ? -20.234 -31.469 -10.406 1 69.19 245 GLY B C 1
ATOM 6663 O O . GLY B 1 245 ? -20.172 -31.125 -11.586 1 69.19 245 GLY B O 1
ATOM 6664 N N . HIS B 1 246 ? -21.453 -31.438 -9.742 1 73.31 246 HIS B N 1
ATOM 6665 C CA . HIS B 1 246 ? -22.578 -30.594 -10.102 1 73.31 246 HIS B CA 1
ATOM 6666 C C . HIS B 1 246 ? -22.375 -29.156 -9.633 1 73.31 246 HIS B C 1
ATOM 6668 O O . HIS B 1 246 ? -21.812 -28.938 -8.555 1 73.31 246 HIS B O 1
ATOM 6674 N N . SER B 1 247 ? -22.75 -28.25 -10.531 1 78.06 247 SER B N 1
ATOM 6675 C CA . SER B 1 247 ? -22.547 -26.859 -10.133 1 78.06 247 SER B CA 1
ATOM 6676 C C . SER B 1 247 ? -23.812 -26.031 -10.328 1 78.06 247 SER B C 1
ATOM 6678 O O . SER B 1 247 ? -24.641 -26.359 -11.18 1 78.06 247 SER B O 1
ATOM 6680 N N . CYS B 1 248 ? -24.047 -25.156 -9.469 1 81.12 248 CYS B N 1
ATOM 6681 C CA . CYS B 1 248 ? -25.078 -24.141 -9.602 1 81.12 248 CYS B CA 1
ATOM 6682 C C . CYS B 1 248 ? -24.469 -22.75 -9.633 1 81.12 248 CYS B C 1
ATOM 6684 O O . CYS B 1 248 ? -23.641 -22.406 -8.781 1 81.12 248 CYS B O 1
ATOM 6686 N N . TRP B 1 249 ? -24.875 -22.047 -10.734 1 81.81 249 TRP B N 1
ATOM 6687 C CA . TRP B 1 249 ? -24.422 -20.672 -10.875 1 81.81 249 TRP B CA 1
ATOM 6688 C C . TRP B 1 249 ? -25.531 -19.688 -10.555 1 81.81 249 TRP B C 1
ATOM 6690 O O . TRP B 1 249 ? -26.672 -19.859 -11 1 81.81 249 TRP B O 1
ATOM 6700 N N . PHE B 1 250 ? -25.219 -18.797 -9.695 1 84.06 250 PHE B N 1
ATOM 6701 C CA . PHE B 1 250 ? -26.188 -17.766 -9.305 1 84.06 250 PHE B CA 1
ATOM 6702 C C . PHE B 1 250 ? -25.656 -16.375 -9.609 1 84.06 250 PHE B C 1
ATOM 6704 O O . PHE B 1 250 ? -24.578 -15.992 -9.125 1 84.06 250 PHE B O 1
ATOM 6711 N N . TYR B 1 251 ? -26.406 -15.641 -10.531 1 83.44 251 TYR B N 1
ATOM 6712 C CA . TYR B 1 251 ? -26.078 -14.266 -10.898 1 83.44 251 TYR B CA 1
ATOM 6713 C C . TYR B 1 251 ? -27.109 -13.289 -10.359 1 83.44 251 TYR B C 1
ATOM 6715 O O . TYR B 1 251 ? -28.312 -13.57 -10.398 1 83.44 251 TYR B O 1
ATOM 6723 N N . TRP B 1 252 ? -26.719 -12.195 -9.797 1 84.25 252 TRP B N 1
ATOM 6724 C CA . TRP B 1 252 ? -27.688 -11.172 -9.438 1 84.25 252 TRP B CA 1
ATOM 6725 C C . TRP B 1 252 ? -27.031 -9.805 -9.32 1 84.25 252 TRP B C 1
ATOM 6727 O O . TRP B 1 252 ? -25.797 -9.711 -9.234 1 84.25 252 TRP B O 1
ATOM 6737 N N . THR B 1 253 ? -27.828 -8.758 -9.43 1 85.94 253 THR B N 1
ATOM 6738 C CA . THR B 1 253 ? -27.391 -7.379 -9.289 1 85.94 253 THR B CA 1
ATOM 6739 C C . THR B 1 253 ? -28.094 -6.695 -8.117 1 85.94 253 THR B C 1
ATOM 6741 O O . THR B 1 253 ? -29.281 -6.953 -7.867 1 85.94 253 THR B O 1
ATOM 6744 N N . CYS B 1 254 ? -27.344 -5.914 -7.441 1 87.44 254 CYS B N 1
ATOM 6745 C CA . CYS B 1 254 ? -27.891 -5.148 -6.328 1 87.44 254 CYS B CA 1
ATOM 6746 C C . CYS B 1 254 ? -27.516 -3.674 -6.441 1 87.44 254 CYS B C 1
ATOM 6748 O O . CYS B 1 254 ? -26.391 -3.287 -6.109 1 87.44 254 CYS B O 1
ATOM 6750 N N . PRO B 1 255 ? -28.469 -2.898 -6.824 1 90.88 255 PRO B N 1
ATOM 6751 C CA . PRO B 1 255 ? -28.203 -1.457 -6.816 1 90.88 255 PRO B CA 1
ATOM 6752 C C . PRO B 1 255 ? -28.312 -0.845 -5.422 1 90.88 255 PRO B C 1
ATOM 6754 O O . PRO B 1 255 ? -29.172 -1.243 -4.629 1 90.88 255 PRO B O 1
ATOM 6757 N N . ILE B 1 256 ? -27.438 0.025 -5.152 1 91.94 256 ILE B N 1
ATOM 6758 C CA . ILE B 1 256 ? -27.469 0.783 -3.906 1 91.94 256 ILE B CA 1
ATOM 6759 C C . ILE B 1 256 ? -27.484 2.279 -4.211 1 91.94 256 ILE B C 1
ATOM 6761 O O . ILE B 1 256 ? -26.516 2.816 -4.75 1 91.94 256 ILE B O 1
ATOM 6765 N N . LEU B 1 257 ? -28.562 2.855 -3.893 1 92.62 257 LEU B N 1
ATOM 6766 C CA . LEU B 1 257 ? -28.672 4.305 -4.008 1 92.62 257 LEU B CA 1
ATOM 6767 C C . LEU B 1 257 ? -28.188 4.992 -2.738 1 92.62 257 LEU B C 1
ATOM 6769 O O . LEU B 1 257 ? -28.172 4.387 -1.664 1 92.62 257 LEU B O 1
ATOM 6773 N N . PRO B 1 258 ? -27.734 6.309 -2.887 1 91.56 258 PRO B N 1
ATOM 6774 C CA . PRO B 1 258 ? -27.312 7.027 -1.682 1 91.56 258 PRO B CA 1
ATOM 6775 C C . PRO B 1 258 ? -28.359 7.012 -0.583 1 91.56 258 PRO B C 1
ATOM 6777 O O . PRO B 1 258 ? -28.031 6.855 0.595 1 91.56 258 PRO B O 1
ATOM 6780 N N . ASP B 1 259 ? -29.578 7.023 -0.914 1 88.19 259 ASP B N 1
ATOM 6781 C CA . ASP B 1 259 ? -30.672 7.094 0.047 1 88.19 259 ASP B CA 1
ATOM 6782 C C . ASP B 1 259 ? -30.891 5.746 0.729 1 88.19 259 ASP B C 1
ATOM 6784 O O . ASP B 1 259 ? -31.547 5.672 1.772 1 88.19 259 ASP B O 1
ATOM 6788 N N . ASP B 1 260 ? -30.375 4.703 0.153 1 85.81 260 ASP B N 1
ATOM 6789 C CA . ASP B 1 260 ? -30.5 3.377 0.754 1 85.81 260 ASP B CA 1
ATOM 6790 C C . ASP B 1 260 ? -29.562 3.234 1.962 1 85.81 260 ASP B C 1
ATOM 6792 O O . ASP B 1 260 ? -29.734 2.318 2.77 1 85.81 260 ASP B O 1
ATOM 6796 N N . ILE B 1 261 ? -28.594 4.129 2.006 1 86.69 261 ILE B N 1
ATOM 6797 C CA . ILE B 1 261 ? -27.641 4.113 3.113 1 86.69 261 ILE B CA 1
ATOM 6798 C C . ILE B 1 261 ? -28.125 5.043 4.223 1 86.69 261 ILE B C 1
ATOM 6800 O O . ILE B 1 261 ? -28.312 6.242 4 1 86.69 261 ILE B O 1
ATOM 6804 N N . PRO B 1 262 ? -28.406 4.496 5.355 1 77.12 262 PRO B N 1
ATOM 6805 C CA . PRO B 1 262 ? -29.109 5.258 6.398 1 77.12 262 PRO B CA 1
ATOM 6806 C C . PRO B 1 262 ? -28.297 6.461 6.883 1 77.12 262 PRO B C 1
ATOM 6808 O O . PRO B 1 262 ? -28.844 7.547 7.078 1 77.12 262 PRO B O 1
ATOM 6811 N N . GLN B 1 263 ? -27.062 6.301 7.348 1 76.31 263 GLN B N 1
ATOM 6812 C CA . GLN B 1 263 ? -26.359 7.402 8.008 1 76.31 263 GLN B CA 1
ATOM 6813 C C . GLN B 1 263 ? -25.125 7.824 7.219 1 76.31 263 GLN B C 1
ATOM 6815 O O . GLN B 1 263 ? -24.422 6.98 6.664 1 76.31 263 GLN B O 1
ATOM 6820 N N . SER B 1 264 ? -25.109 9.25 6.938 1 78.69 264 SER B N 1
ATOM 6821 C CA . SER B 1 264 ? -23.875 9.812 6.375 1 78.69 264 SER B CA 1
ATOM 6822 C C . SER B 1 264 ? -23.031 10.461 7.453 1 78.69 264 SER B C 1
ATOM 6824 O O . SER B 1 264 ? -23.531 10.82 8.516 1 78.69 264 SER B O 1
ATOM 6826 N N . ARG B 1 265 ? -21.812 10.484 7.227 1 82.31 265 ARG B N 1
ATOM 6827 C CA . ARG B 1 265 ? -20.891 11.172 8.133 1 82.31 265 ARG B CA 1
ATOM 6828 C C . ARG B 1 265 ? -21.219 12.656 8.219 1 82.31 265 ARG B C 1
ATOM 6830 O O . ARG B 1 265 ? -21.188 13.25 9.297 1 82.31 265 ARG B O 1
ATOM 6837 N N . GLU B 1 266 ? -21.547 13.133 7.102 1 77.38 266 GLU B N 1
ATOM 6838 C CA . GLU B 1 266 ? -21.906 14.547 7.047 1 77.38 266 GLU B CA 1
ATOM 6839 C C . GLU B 1 266 ? -23.125 14.844 7.91 1 77.38 266 GLU B C 1
ATOM 6841 O O . GLU B 1 266 ? -23.203 15.891 8.562 1 77.38 266 GLU B O 1
ATOM 6846 N N . SER B 1 267 ? -24.031 13.859 7.824 1 78.5 267 SER B N 1
ATOM 6847 C CA . SER B 1 267 ? -25.219 14.047 8.656 1 78.5 267 SER B CA 1
ATOM 6848 C C . SER B 1 267 ? -24.859 14.016 10.141 1 78.5 267 SER B C 1
ATOM 6850 O O . SER B 1 267 ? -25.422 14.781 10.93 1 78.5 267 SER B O 1
ATOM 6852 N N . GLU B 1 268 ? -24 13.156 10.406 1 79.19 268 GLU B N 1
ATOM 6853 C CA . GLU B 1 268 ? -23.562 13.109 11.797 1 79.19 268 GLU B CA 1
ATOM 6854 C C . GLU B 1 268 ? -22.844 14.398 12.195 1 79.19 268 GLU B C 1
ATOM 6856 O O . GLU B 1 268 ? -23.078 14.922 13.289 1 79.19 268 GLU B O 1
ATOM 6861 N N . MET B 1 269 ? -22 14.844 11.367 1 83.19 269 MET B N 1
ATOM 6862 C CA . MET B 1 269 ? -21.281 16.094 11.641 1 83.19 269 MET B CA 1
ATOM 6863 C C . MET B 1 269 ? -22.25 17.266 11.719 1 83.19 269 MET B C 1
ATOM 6865 O O . MET B 1 269 ? -22.078 18.156 12.555 1 83.19 269 MET B O 1
ATOM 6869 N N . ALA B 1 270 ? -23.172 17.219 10.898 1 83.5 270 ALA B N 1
ATOM 6870 C CA . ALA B 1 270 ? -24.203 18.25 10.938 1 83.5 270 ALA B CA 1
ATOM 6871 C C . ALA B 1 270 ? -24.984 18.203 12.242 1 83.5 270 ALA B C 1
ATOM 6873 O O . ALA B 1 270 ? -25.312 19.25 12.812 1 83.5 270 ALA B O 1
ATOM 6874 N N . GLU B 1 271 ? -25.281 17.016 12.594 1 83.94 271 GLU B N 1
ATOM 6875 C CA . GLU B 1 271 ? -25.969 16.859 13.867 1 83.94 271 GLU B CA 1
ATOM 6876 C C . GLU B 1 271 ? -25.141 17.438 15.016 1 83.94 271 GLU B C 1
ATOM 6878 O O . GLU B 1 271 ? -25.688 18.078 15.914 1 83.94 271 GLU B O 1
ATOM 6883 N N . HIS B 1 272 ? -23.922 17.172 14.906 1 86.69 272 HIS B N 1
ATOM 6884 C CA . HIS B 1 272 ? -23.047 17.703 15.938 1 86.69 272 HIS B CA 1
ATOM 6885 C C . HIS B 1 272 ? -23 19.219 15.891 1 86.69 272 HIS B C 1
ATOM 6887 O O . HIS B 1 272 ? -23.047 19.875 16.938 1 86.69 272 HIS B O 1
ATOM 6893 N N . ARG B 1 273 ? -22.922 19.734 14.75 1 90.06 273 ARG B N 1
ATOM 6894 C CA . ARG B 1 273 ? -22.891 21.188 14.594 1 90.06 273 ARG B CA 1
ATOM 6895 C C . ARG B 1 273 ? -24.172 21.812 15.133 1 90.06 273 ARG B C 1
ATOM 6897 O O . ARG B 1 273 ? -24.125 22.875 15.773 1 90.06 273 ARG B O 1
ATOM 6904 N N . ASP B 1 274 ? -25.234 21.094 14.953 1 89.38 274 ASP B N 1
ATOM 6905 C CA . ASP B 1 274 ? -26.547 21.656 15.25 1 89.38 274 ASP B CA 1
ATOM 6906 C C . ASP B 1 274 ? -26.938 21.406 16.703 1 89.38 274 ASP B C 1
ATOM 6908 O O . ASP B 1 274 ? -27.688 22.188 17.297 1 89.38 274 ASP B O 1
ATOM 6912 N N . HIS B 1 275 ? -26.359 20.375 17.25 1 89.44 275 HIS B N 1
ATOM 6913 C CA . HIS B 1 275 ? -27 19.969 18.484 1 89.44 275 HIS B CA 1
ATOM 6914 C C . HIS B 1 275 ? -26.016 19.953 19.656 1 89.44 275 HIS B C 1
ATOM 6916 O O . HIS B 1 275 ? -26.406 19.984 20.812 1 89.44 275 HIS B O 1
ATOM 6922 N N . LEU B 1 276 ? -24.781 19.828 19.375 1 93.75 276 LEU B N 1
ATOM 6923 C CA . LEU B 1 276 ? -23.844 19.891 20.5 1 93.75 276 LEU B CA 1
ATOM 6924 C C . LEU B 1 276 ? -23.734 21.312 21.031 1 93.75 276 LEU B C 1
ATOM 6926 O O . LEU B 1 276 ? -23.156 22.172 20.375 1 93.75 276 LEU B O 1
ATOM 6930 N N . SER B 1 277 ? -24.25 21.469 22.188 1 94.62 277 SER B N 1
ATOM 6931 C CA . SER B 1 277 ? -24.266 22.797 22.781 1 94.62 277 SER B CA 1
ATOM 6932 C C . SER B 1 277 ? -23.109 22.984 23.75 1 94.62 277 SER B C 1
ATOM 6934 O O . SER B 1 277 ? -22.828 22.109 24.562 1 94.62 277 SER B O 1
ATOM 6936 N N . PHE B 1 278 ? -22.453 24.109 23.672 1 96.31 278 PHE B N 1
ATOM 6937 C CA . PHE B 1 278 ? -21.375 24.484 24.578 1 96.31 278 PHE B CA 1
ATOM 6938 C C . PHE B 1 278 ? -21.844 25.531 25.578 1 96.31 278 PHE B C 1
ATOM 6940 O O . PHE B 1 278 ? -22.516 26.516 25.203 1 96.31 278 PHE B O 1
ATOM 6947 N N . ARG B 1 279 ? -21.5 25.312 26.781 1 95.38 279 ARG B N 1
ATOM 6948 C CA . ARG B 1 279 ? -21.812 26.266 27.828 1 95.38 279 ARG B CA 1
ATOM 6949 C C . ARG B 1 279 ? -20.812 27.422 27.844 1 95.38 279 ARG B C 1
ATOM 6951 O O . ARG B 1 279 ? -19.609 27.203 27.812 1 95.38 279 ARG B O 1
ATOM 6958 N N . THR B 1 280 ? -21.359 28.641 27.922 1 94.38 280 THR B N 1
ATOM 6959 C CA . THR B 1 280 ? -20.5 29.812 27.906 1 94.38 280 THR B CA 1
ATOM 6960 C C . THR B 1 280 ? -20.344 30.391 29.312 1 94.38 280 THR B C 1
ATOM 6962 O O . THR B 1 280 ? -21 29.922 30.25 1 94.38 280 THR B O 1
ATOM 6965 N N . GLN B 1 281 ? -19.453 31.328 29.391 1 92.44 281 GLN B N 1
ATOM 6966 C CA . GLN B 1 281 ? -19.172 31.984 30.672 1 92.44 281 GLN B CA 1
ATOM 6967 C C . GLN B 1 281 ? -20.406 32.719 31.188 1 92.44 281 GLN B C 1
ATOM 6969 O O . GLN B 1 281 ? -20.625 32.781 32.406 1 92.44 281 GLN B O 1
ATOM 6974 N N . ASN B 1 282 ? -21.219 33.312 30.312 1 89.69 282 ASN B N 1
ATOM 6975 C CA . ASN B 1 282 ? -22.391 34.062 30.719 1 89.69 282 ASN B CA 1
ATOM 6976 C C . ASN B 1 282 ? -23.609 33.156 30.891 1 89.69 282 ASN B C 1
ATOM 6978 O O . ASN B 1 282 ? -24.734 33.656 31.016 1 89.69 282 ASN B O 1
ATOM 6982 N N . GLY B 1 283 ? -23.375 31.812 30.781 1 89.06 283 GLY B N 1
ATOM 6983 C CA . GLY B 1 283 ? -24.438 30.859 31.078 1 89.06 283 GLY B CA 1
ATOM 6984 C C . GLY B 1 283 ? -25.266 30.5 29.859 1 89.06 283 GLY B C 1
ATOM 6985 O O . GLY B 1 283 ? -26.328 29.875 30 1 89.06 283 GLY B O 1
ATOM 6986 N N . HIS B 1 284 ? -24.875 30.891 28.781 1 92.56 284 HIS B N 1
ATOM 6987 C CA . HIS B 1 284 ? -25.594 30.531 27.562 1 92.56 284 HIS B CA 1
ATOM 6988 C C . HIS B 1 284 ? -25.125 29.188 27.016 1 92.56 284 HIS B C 1
ATOM 6990 O O . HIS B 1 284 ? -24.062 28.688 27.391 1 92.56 284 HIS B O 1
ATOM 6996 N N . ALA B 1 285 ? -26.047 28.594 26.281 1 93.94 285 ALA B N 1
ATOM 6997 C CA . ALA B 1 285 ? -25.719 27.391 25.5 1 93.94 285 ALA B CA 1
ATOM 6998 C C . ALA B 1 285 ? -25.688 27.703 24.016 1 93.94 285 ALA B C 1
ATOM 7000 O O . ALA B 1 285 ? -26.688 28.156 23.453 1 93.94 285 ALA B O 1
ATOM 7001 N N . VAL B 1 286 ? -24.562 27.469 23.391 1 95.5 286 VAL B N 1
ATOM 7002 C CA . VAL B 1 286 ? -24.438 27.828 21.969 1 95.5 286 VAL B CA 1
ATOM 7003 C C . VAL B 1 286 ? -23.922 26.625 21.188 1 95.5 286 VAL B C 1
ATOM 7005 O O . VAL B 1 286 ? -23.156 25.812 21.703 1 95.5 286 VAL B O 1
ATOM 7008 N N . THR B 1 287 ? -24.391 26.5 19.984 1 96.19 287 THR B N 1
ATOM 7009 C CA . THR B 1 287 ? -23.891 25.5 19.047 1 96.19 287 THR B CA 1
ATOM 7010 C C . THR B 1 287 ? -23.031 26.141 17.969 1 96.19 287 THR B C 1
ATOM 7012 O O . THR B 1 287 ? -23.062 27.359 17.781 1 96.19 287 THR B O 1
ATOM 7015 N N . LYS B 1 288 ? -22.172 25.297 17.359 1 95.56 288 LYS B N 1
ATOM 7016 C CA . LYS B 1 288 ? -21.328 25.828 16.297 1 95.56 288 LYS B CA 1
ATOM 7017 C C . LYS B 1 288 ? -22.172 26.422 15.164 1 95.56 288 LYS B C 1
ATOM 7019 O O . LYS B 1 288 ? -21.859 27.5 14.656 1 95.56 288 LYS B O 1
ATOM 7024 N N . GLN B 1 289 ? -23.219 25.75 14.812 1 94.5 289 GLN B N 1
ATOM 7025 C CA . GLN B 1 289 ? -24.094 26.234 13.75 1 94.5 289 GLN B CA 1
ATOM 7026 C C . GLN B 1 289 ? -24.719 27.562 14.117 1 94.5 289 GLN B C 1
ATOM 7028 O O . GLN B 1 289 ? -24.797 28.469 13.281 1 94.5 289 GLN B O 1
ATOM 7033 N N . ALA B 1 290 ? -25.172 27.641 15.312 1 94 290 ALA B N 1
ATOM 7034 C CA . ALA B 1 290 ? -25.812 28.875 15.773 1 94 290 ALA B CA 1
ATOM 7035 C C . ALA B 1 290 ? -24.828 30.031 15.766 1 94 290 ALA B C 1
ATOM 7037 O O . ALA B 1 290 ? -25.203 31.172 15.5 1 94 290 ALA B O 1
ATOM 7038 N N . VAL B 1 291 ? -23.594 29.797 16.094 1 94.12 291 VAL B N 1
ATOM 7039 C CA . VAL B 1 291 ? -22.562 30.828 16.047 1 94.12 291 VAL B CA 1
ATOM 7040 C C . VAL B 1 291 ? -22.281 31.219 14.602 1 94.12 291 VAL B C 1
ATOM 7042 O O . VAL B 1 291 ? -22.188 32.406 14.281 1 94.12 291 VAL B O 1
ATOM 7045 N N . ASP B 1 292 ? -22.188 30.297 13.766 1 92.88 292 ASP B N 1
ATOM 7046 C CA . ASP B 1 292 ? -21.844 30.5 12.359 1 92.88 292 ASP B CA 1
ATOM 7047 C C . ASP B 1 292 ? -22.922 31.328 11.648 1 92.88 292 ASP B C 1
ATOM 7049 O O . ASP B 1 292 ? -22.609 32.188 10.844 1 92.88 292 ASP B O 1
ATOM 7053 N N . ASP B 1 293 ? -24.141 30.984 11.945 1 92.06 293 ASP B N 1
ATOM 7054 C CA . ASP B 1 293 ? -25.203 31.688 11.25 1 92.06 293 ASP B CA 1
ATOM 7055 C C . ASP B 1 293 ? -25.641 32.938 12.023 1 92.06 293 ASP B C 1
ATOM 7057 O O . ASP B 1 293 ? -26.547 33.656 11.602 1 92.06 293 ASP B O 1
ATOM 7061 N N . GLY B 1 294 ? -25.141 33.156 13.18 1 90.75 294 GLY B N 1
ATOM 7062 C CA . GLY B 1 294 ? -25.375 34.375 13.953 1 90.75 294 GLY B CA 1
ATOM 7063 C C . GLY B 1 294 ? -26.562 34.281 14.891 1 90.75 294 GLY B C 1
ATOM 7064 O O . GLY B 1 294 ? -26.828 35.188 15.672 1 90.75 294 GLY B O 1
ATOM 7065 N N . SER B 1 295 ? -27.297 33.188 14.836 1 91.5 295 SER B N 1
ATOM 7066 C CA . SER B 1 295 ? -28.484 33.031 15.672 1 91.5 295 SER B CA 1
ATOM 7067 C C . SER B 1 295 ? -28.125 33 17.156 1 91.5 295 SER B C 1
ATOM 7069 O O . SER B 1 295 ? -28.906 33.469 18 1 91.5 295 SER B O 1
ATOM 7071 N N . ALA B 1 296 ? -26.984 32.438 17.422 1 91.38 296 ALA B N 1
ATOM 7072 C CA . ALA B 1 296 ? -26.547 32.375 18.812 1 91.38 296 ALA B CA 1
ATOM 7073 C C . ALA B 1 296 ? -26.469 33.781 19.406 1 91.38 296 ALA B C 1
ATOM 7075 O O . ALA B 1 296 ? -26.859 34 20.562 1 91.38 296 ALA B O 1
ATOM 7076 N N . PHE B 1 297 ? -26.031 34.719 18.688 1 90.5 297 PHE B N 1
ATOM 7077 C CA . PHE B 1 297 ? -25.844 36.094 19.172 1 90.5 297 PHE B CA 1
ATOM 7078 C C . PHE B 1 297 ? -27.172 36.812 19.281 1 90.5 297 PHE B C 1
ATOM 7080 O O . PHE B 1 297 ? -27.406 37.594 20.203 1 90.5 297 PHE B O 1
ATOM 7087 N N . ARG B 1 298 ? -28.016 36.531 18.375 1 89.25 298 ARG B N 1
ATOM 7088 C CA . ARG B 1 298 ? -29.344 37.125 18.422 1 89.25 298 ARG B CA 1
ATOM 7089 C C . ARG B 1 298 ? -30.125 36.625 19.641 1 89.25 298 ARG B C 1
ATOM 7091 O O . ARG B 1 298 ? -30.781 37.406 20.328 1 89.25 298 ARG B O 1
ATOM 7098 N N . GLU B 1 299 ? -29.969 35.406 19.859 1 87.62 299 GLU B N 1
ATOM 7099 C CA . GLU B 1 299 ? -30.719 34.781 20.953 1 87.62 299 GLU B CA 1
ATOM 7100 C C . GLU B 1 299 ? -30.172 35.219 22.312 1 87.62 299 GLU B C 1
ATOM 7102 O O . GLU B 1 299 ? -30.922 35.312 23.281 1 87.62 299 GLU B O 1
ATOM 7107 N N . THR B 1 300 ? -28.922 35.406 22.359 1 85.31 300 THR B N 1
ATOM 7108 C CA . THR B 1 300 ? -28.297 35.719 23.641 1 85.31 300 THR B CA 1
ATOM 7109 C C . THR B 1 300 ? -28.219 37.25 23.844 1 85.31 300 THR B C 1
ATOM 7111 O O . THR B 1 300 ? -27.844 37.719 24.922 1 85.31 300 THR B O 1
ATOM 7114 N N . GLY B 1 301 ? -28.531 37.969 22.828 1 80.56 301 GLY B N 1
ATOM 7115 C CA . GLY B 1 301 ? -28.578 39.406 22.922 1 80.56 301 GLY B CA 1
ATOM 7116 C C . GLY B 1 301 ? -27.219 40.062 22.797 1 80.56 301 GLY B C 1
ATOM 7117 O O . GLY B 1 301 ? -26.984 41.156 23.359 1 80.56 301 GLY B O 1
ATOM 7118 N N . ILE B 1 302 ? -26.344 39.312 22.234 1 80.75 302 ILE B N 1
ATOM 7119 C CA . ILE B 1 302 ? -25 39.844 22.047 1 80.75 302 ILE B CA 1
ATOM 7120 C C . ILE B 1 302 ? -24.922 40.594 20.719 1 80.75 302 ILE B C 1
ATOM 7122 O O . ILE B 1 302 ? -25.297 40.062 19.672 1 80.75 302 ILE B O 1
ATOM 7126 N N . SER B 1 303 ? -24.5 41.875 20.703 1 78.56 303 SER B N 1
ATOM 7127 C CA . SER B 1 303 ? -24.469 42.719 19.5 1 78.56 303 SER B CA 1
ATOM 7128 C C . SER B 1 303 ? -23.375 42.25 18.531 1 78.56 303 SER B C 1
ATOM 7130 O O . SER B 1 303 ? -22.281 41.875 18.953 1 78.56 303 SER B O 1
ATOM 7132 N N . ARG B 1 304 ? -23.656 42.281 17.281 1 81.06 304 ARG B N 1
ATOM 7133 C CA . ARG B 1 304 ? -22.672 42.062 16.219 1 81.06 304 ARG B CA 1
ATOM 7134 C C . ARG B 1 304 ? -22.781 43.156 15.164 1 81.06 304 ARG B C 1
ATOM 7136 O O . ARG B 1 304 ? -23.875 43.469 14.68 1 81.06 304 ARG B O 1
ATOM 7143 N N . PRO B 1 305 ? -21.672 43.75 14.859 1 79.44 305 PRO B N 1
ATOM 7144 C CA . PRO B 1 305 ? -20.328 43.562 15.391 1 79.44 305 PRO B CA 1
ATOM 7145 C C . PRO B 1 305 ? -20.188 44.031 16.844 1 79.44 305 PRO B C 1
ATOM 7147 O O . PRO B 1 305 ? -21 44.812 17.312 1 79.44 305 PRO B O 1
ATOM 7150 N N . PRO B 1 306 ? -19.219 43.438 17.578 1 80.56 306 PRO B N 1
ATOM 7151 C CA . PRO B 1 306 ? -19.078 43.812 19 1 80.56 306 PRO B CA 1
ATOM 7152 C C . PRO B 1 306 ? -18.719 45.281 19.203 1 80.56 306 PRO B C 1
ATOM 7154 O O . PRO B 1 306 ? -17.906 45.812 18.453 1 80.56 306 PRO B O 1
ATOM 7157 N N . ALA B 1 307 ? -19.391 45.938 20.109 1 73.25 307 ALA B N 1
ATOM 7158 C CA . ALA B 1 307 ? -19.156 47.344 20.422 1 73.25 307 ALA B CA 1
ATOM 7159 C C . ALA B 1 307 ? -18.219 47.469 21.609 1 73.25 307 ALA B C 1
ATOM 7161 O O . ALA B 1 307 ? -17.578 48.531 21.781 1 73.25 307 ALA B O 1
ATOM 7162 N N . GLY B 1 308 ? -18.125 46.531 22.453 1 72.69 308 GLY B N 1
ATOM 7163 C CA . GLY B 1 308 ? -17.297 46.594 23.641 1 72.69 308 GLY B CA 1
ATOM 7164 C C . GLY B 1 308 ? -17.016 45.219 24.25 1 72.69 308 GLY B C 1
ATOM 7165 O O . GLY B 1 308 ? -17.391 44.188 23.688 1 72.69 308 GLY B O 1
ATOM 7166 N N . PRO B 1 309 ? -16.312 45.188 25.375 1 76.19 309 PRO B N 1
ATOM 7167 C CA . PRO B 1 309 ? -15.953 43.938 26.031 1 76.19 309 PRO B CA 1
ATOM 7168 C C . PRO B 1 309 ? -17.172 43.094 26.422 1 76.19 309 PRO B C 1
ATOM 7170 O O . PRO B 1 309 ? -17.094 41.875 26.484 1 76.19 309 PRO B O 1
ATOM 7173 N N . GLU B 1 310 ? -18.312 43.781 26.625 1 77.5 310 GLU B N 1
ATOM 7174 C CA . GLU B 1 310 ? -19.516 43.094 27.078 1 77.5 310 GLU B CA 1
ATOM 7175 C C . GLU B 1 310 ? -20.156 42.281 25.953 1 77.5 310 GLU B C 1
ATOM 7177 O O . GLU B 1 310 ? -20.984 41.406 26.203 1 77.5 310 GLU B O 1
ATOM 7182 N N . ASP B 1 311 ? -19.734 42.594 24.781 1 86.12 311 ASP B N 1
ATOM 7183 C CA . ASP B 1 311 ? -20.328 41.938 23.609 1 86.12 311 ASP B CA 1
ATOM 7184 C C . ASP B 1 311 ? -19.562 40.656 23.266 1 86.12 311 ASP B C 1
ATOM 7186 O O . ASP B 1 311 ? -19.688 40.156 22.141 1 86.12 311 ASP B O 1
ATOM 7190 N N . HIS B 1 312 ? -18.75 40.281 24.172 1 89.88 312 HIS B N 1
ATOM 7191 C CA . HIS B 1 312 ? -18 39.062 23.969 1 89.88 312 HIS B CA 1
ATOM 7192 C C . HIS B 1 312 ? -18.375 38 25 1 89.88 312 HIS B C 1
ATOM 7194 O O . HIS B 1 312 ? -18.719 38.344 26.141 1 89.88 312 HIS B O 1
ATOM 7200 N N . ASP B 1 313 ? -18.516 36.781 24.594 1 91.81 313 ASP B N 1
ATOM 7201 C CA . ASP B 1 313 ? -18.703 35.625 25.469 1 91.81 313 ASP B CA 1
ATOM 7202 C C . ASP B 1 313 ? -17.625 34.562 25.25 1 91.81 313 ASP B C 1
ATOM 7204 O O . ASP B 1 313 ? -16.844 34.688 24.297 1 91.81 313 ASP B O 1
ATOM 7208 N N . TYR B 1 314 ? -17.516 33.75 26.234 1 94 314 TYR B N 1
ATOM 7209 C CA . TYR B 1 314 ? -16.375 32.844 26.234 1 94 314 TYR B CA 1
ATOM 7210 C C . TYR B 1 314 ? -16.781 31.438 26.594 1 94 314 TYR B C 1
ATOM 7212 O O . TYR B 1 314 ? -17.797 31.234 27.281 1 94 314 TYR B O 1
ATOM 7220 N N . ILE B 1 315 ? -16.031 30.469 26.062 1 95.94 315 ILE B N 1
ATOM 7221 C CA . ILE B 1 315 ? -16.203 29.047 26.375 1 95.94 315 ILE B CA 1
ATOM 7222 C C . ILE B 1 315 ? -14.969 28.516 27.094 1 95.94 315 ILE B C 1
ATOM 7224 O O . ILE B 1 315 ? -13.844 28.812 26.688 1 95.94 315 ILE B O 1
ATOM 7228 N N . HIS B 1 316 ? -15.195 27.766 28.125 1 96.75 316 HIS B N 1
ATOM 7229 C CA . HIS B 1 316 ? -14.086 27.234 28.922 1 96.75 316 HIS B CA 1
ATOM 7230 C C . HIS B 1 316 ? -13.914 25.734 28.703 1 96.75 316 HIS B C 1
ATOM 7232 O O . HIS B 1 316 ? -14.906 25 28.594 1 96.75 316 HIS B O 1
ATOM 7238 N N . PHE B 1 317 ? -12.688 25.281 28.578 1 96.44 317 PHE B N 1
ATOM 7239 C CA . PHE B 1 317 ? -12.375 23.875 28.375 1 96.44 317 PHE B CA 1
ATOM 7240 C C . PHE B 1 317 ? -11.375 23.391 29.422 1 96.44 317 PHE B C 1
ATOM 7242 O O . PHE B 1 317 ? -10.578 24.172 29.938 1 96.44 317 PHE B O 1
ATOM 7249 N N . ASP B 1 318 ? -11.43 22.078 29.672 1 93.94 318 ASP B N 1
ATOM 7250 C CA . ASP B 1 318 ? -10.391 21.359 30.406 1 93.94 318 ASP B CA 1
ATOM 7251 C C . ASP B 1 318 ? -9.102 21.266 29.594 1 93.94 318 ASP B C 1
ATOM 7253 O O . ASP B 1 318 ? -9.141 20.953 28.406 1 93.94 318 ASP B O 1
ATOM 7257 N N . PRO B 1 319 ? -7.977 21.547 30.234 1 90.12 319 PRO B N 1
ATOM 7258 C CA . PRO B 1 319 ? -6.711 21.484 29.5 1 90.12 319 PRO B CA 1
ATOM 7259 C C . PRO B 1 319 ? -6.441 20.109 28.891 1 90.12 319 PRO B C 1
ATOM 7261 O O . PRO B 1 319 ? -5.637 19.984 27.969 1 90.12 319 PRO B O 1
ATOM 7264 N N . ALA B 1 320 ? -7.086 19.094 29.312 1 88.88 320 ALA B N 1
ATOM 7265 C CA . ALA B 1 320 ? -6.906 17.734 28.797 1 88.88 320 ALA B CA 1
ATOM 7266 C C . ALA B 1 320 ? -7.281 17.672 27.312 1 88.88 320 ALA B C 1
ATOM 7268 O O . ALA B 1 320 ? -6.879 16.734 26.609 1 88.88 320 ALA B O 1
ATOM 7269 N N . VAL B 1 321 ? -8.023 18.672 26.875 1 93.12 321 VAL B N 1
ATOM 7270 C CA . VAL B 1 321 ? -8.438 18.703 25.469 1 93.12 321 VAL B CA 1
ATOM 7271 C C . VAL B 1 321 ? -7.211 18.797 24.562 1 93.12 321 VAL B C 1
ATOM 7273 O O . VAL B 1 321 ? -7.234 18.344 23.422 1 93.12 321 VAL B O 1
ATOM 7276 N N . LEU B 1 322 ? -6.105 19.344 25.109 1 91.06 322 LEU B N 1
ATOM 7277 C CA . LEU B 1 322 ? -4.902 19.578 24.312 1 91.06 322 LEU B CA 1
ATOM 7278 C C . LEU B 1 322 ? -4.137 18.281 24.094 1 91.06 322 LEU B C 1
ATOM 7280 O O . LEU B 1 322 ? -3.291 18.203 23.203 1 91.06 322 LEU B O 1
ATOM 7284 N N . GLU B 1 323 ? -4.395 17.266 24.859 1 84.88 323 GLU B N 1
ATOM 7285 C CA . GLU B 1 323 ? -3.627 16.016 24.828 1 84.88 323 GLU B CA 1
ATOM 7286 C C . GLU B 1 323 ? -3.693 15.367 23.453 1 84.88 323 GLU B C 1
ATOM 7288 O O . GLU B 1 323 ? -2.697 14.828 22.969 1 84.88 323 GLU B O 1
ATOM 7293 N N . ARG B 1 324 ? -4.781 15.477 22.891 1 84.94 324 ARG B N 1
ATOM 7294 C CA . ARG B 1 324 ? -4.965 14.891 21.562 1 84.94 324 ARG B CA 1
ATOM 7295 C C . ARG B 1 324 ? -4.023 15.523 20.547 1 84.94 324 ARG B C 1
ATOM 7297 O O . ARG B 1 324 ? -3.432 14.828 19.719 1 84.94 324 ARG B O 1
ATOM 7304 N N . TYR B 1 325 ? -3.838 16.719 20.625 1 86.75 325 TYR B N 1
ATOM 7305 C CA . TYR B 1 325 ? -3.107 17.469 19.609 1 86.75 325 TYR B CA 1
ATOM 7306 C C . TYR B 1 325 ? -1.617 17.5 19.922 1 86.75 325 TYR B C 1
ATOM 7308 O O . TYR B 1 325 ? -0.791 17.688 19.016 1 86.75 325 TYR B O 1
ATOM 7316 N N . ARG B 1 326 ? -1.351 17.297 21.172 1 79.56 326 ARG B N 1
ATOM 7317 C CA . ARG B 1 326 ? 0.047 17.219 21.594 1 79.56 326 ARG B CA 1
ATOM 7318 C C . ARG B 1 326 ? 0.654 15.867 21.25 1 79.56 326 ARG B C 1
ATOM 7320 O O . ARG B 1 326 ? 1.831 15.781 20.906 1 79.56 326 ARG B O 1
ATOM 7327 N N . ASN B 1 327 ? -0.13 14.898 21.328 1 75.62 327 ASN B N 1
ATOM 7328 C CA . ASN B 1 327 ? 0.375 13.531 21.234 1 75.62 327 ASN B CA 1
ATOM 7329 C C . ASN B 1 327 ? 0.286 13 19.812 1 75.62 327 ASN B C 1
ATOM 7331 O O . ASN B 1 327 ? 0.786 11.914 19.516 1 75.62 327 ASN B O 1
ATOM 7335 N N . ASP B 1 328 ? -0.295 13.672 18.984 1 78.19 328 ASP B N 1
ATOM 7336 C CA . ASP B 1 328 ? -0.431 13.289 17.594 1 78.19 328 ASP B CA 1
ATOM 7337 C C . ASP B 1 328 ? 0.431 14.172 16.688 1 78.19 328 ASP B C 1
ATOM 7339 O O . ASP B 1 328 ? 0.303 15.391 16.703 1 78.19 328 ASP B O 1
ATOM 7343 N N . PRO B 1 329 ? 1.429 13.555 16.047 1 75.12 329 PRO B N 1
ATOM 7344 C CA . PRO B 1 329 ? 2.332 14.336 15.195 1 75.12 329 PRO B CA 1
ATOM 7345 C C . PRO B 1 329 ? 1.589 15.18 14.164 1 75.12 329 PRO B C 1
ATOM 7347 O O . PRO B 1 329 ? 2.166 16.109 13.594 1 75.12 329 PRO B O 1
ATOM 7350 N N . ARG B 1 330 ? 0.381 15.086 13.969 1 84.44 330 ARG B N 1
ATOM 7351 C CA . ARG B 1 330 ? -0.417 15.852 13.016 1 84.44 330 ARG B CA 1
ATOM 7352 C C . ARG B 1 330 ? -0.836 17.188 13.609 1 84.44 330 ARG B C 1
ATOM 7354 O O . ARG B 1 330 ? -1.27 18.094 12.875 1 84.44 330 ARG B O 1
ATOM 7361 N N . GLY B 1 331 ? -0.766 17.125 14.836 1 81.81 331 GLY B N 1
ATOM 7362 C CA . GLY B 1 331 ? -1.181 18.328 15.547 1 81.81 331 GLY B CA 1
ATOM 7363 C C . GLY B 1 331 ? -0.033 19.031 16.234 1 81.81 331 GLY B C 1
ATOM 7364 O O . GLY B 1 331 ? 1.092 18.531 16.266 1 81.81 331 GLY B O 1
ATOM 7365 N N . SER B 1 332 ? -0.33 20.344 16.594 1 83.25 332 SER B N 1
ATOM 7366 C CA . SER B 1 332 ? 0.64 21.094 17.375 1 83.25 332 SER B CA 1
ATOM 7367 C C . SER B 1 332 ? -0.054 22.078 18.312 1 83.25 332 SER B C 1
ATOM 7369 O O . SER B 1 332 ? -1.132 22.594 18 1 83.25 332 SER B O 1
ATOM 7371 N N . VAL B 1 333 ? 0.499 22.109 19.5 1 87 333 VAL B N 1
ATOM 7372 C CA . VAL B 1 333 ? 0.104 23.109 20.484 1 87 333 VAL B CA 1
ATOM 7373 C C . VAL B 1 333 ? 1.291 24.031 20.797 1 87 333 VAL B C 1
ATOM 7375 O O . VAL B 1 333 ? 2.344 23.547 21.234 1 87 333 VAL B O 1
ATOM 7378 N N . GLU B 1 334 ? 1.089 25.344 20.547 1 85.31 334 GLU B N 1
ATOM 7379 C CA . GLU B 1 334 ? 2.186 26.281 20.75 1 85.31 334 GLU B CA 1
ATOM 7380 C C . GLU B 1 334 ? 1.755 27.438 21.656 1 85.31 334 GLU B C 1
ATOM 7382 O O . GLU B 1 334 ? 0.734 28.078 21.391 1 85.31 334 GLU B O 1
ATOM 7387 N N . GLU B 1 335 ? 2.508 27.641 22.688 1 86.5 335 GLU B N 1
ATOM 7388 C CA . GLU B 1 335 ? 2.301 28.812 23.531 1 86.5 335 GLU B CA 1
ATOM 7389 C C . GLU B 1 335 ? 3.123 30 23.047 1 86.5 335 GLU B C 1
ATOM 7391 O O . GLU B 1 335 ? 4.332 29.891 22.844 1 86.5 335 GLU B O 1
ATOM 7396 N N . TRP B 1 336 ? 2.41 31.141 22.859 1 82.5 336 TRP B N 1
ATOM 7397 C CA . TRP B 1 336 ? 3.143 32.281 22.297 1 82.5 336 TRP B CA 1
ATOM 7398 C C . TRP B 1 336 ? 3.178 33.438 23.281 1 82.5 336 TRP B C 1
ATOM 7400 O O . TRP B 1 336 ? 3.967 34.375 23.109 1 82.5 336 TRP B O 1
ATOM 7410 N N . SER B 1 337 ? 2.352 33.375 24.266 1 86.38 337 SER B N 1
ATOM 7411 C CA . SER B 1 337 ? 2.387 34.344 25.359 1 86.38 337 SER B CA 1
ATOM 7412 C C . SER B 1 337 ? 2.129 33.656 26.703 1 86.38 337 SER B C 1
ATOM 7414 O O . SER B 1 337 ? 2.07 32.438 26.781 1 86.38 337 SER B O 1
ATOM 7416 N N . GLU B 1 338 ? 2.051 34.5 27.703 1 82.56 338 GLU B N 1
ATOM 7417 C CA . GLU B 1 338 ? 1.827 33.969 29.031 1 82.56 338 GLU B CA 1
ATOM 7418 C C . GLU B 1 338 ? 0.512 33.188 29.094 1 82.56 338 GLU B C 1
ATOM 7420 O O . GLU B 1 338 ? 0.405 32.188 29.812 1 82.56 338 GLU B O 1
ATOM 7425 N N . GLN B 1 339 ? -0.41 33.688 28.406 1 89.19 339 GLN B N 1
ATOM 7426 C CA . GLN B 1 339 ? -1.726 33.062 28.5 1 89.19 339 GLN B CA 1
ATOM 7427 C C . GLN B 1 339 ? -2.166 32.531 27.141 1 89.19 339 GLN B C 1
ATOM 7429 O O . GLN B 1 339 ? -3.045 31.656 27.078 1 89.19 339 GLN B O 1
ATOM 7434 N N . GLY B 1 340 ? -1.54 33.031 26.094 1 90.94 340 GLY B N 1
ATOM 7435 C CA . GLY B 1 340 ? -2.002 32.688 24.766 1 90.94 340 GLY B CA 1
ATOM 7436 C C . GLY B 1 340 ? -1.372 31.438 24.203 1 90.94 340 GLY B C 1
ATOM 7437 O O . GLY B 1 340 ? -0.18 31.188 24.391 1 90.94 340 GLY B O 1
ATOM 7438 N N . LEU B 1 341 ? -2.174 30.594 23.562 1 90.88 341 LEU B N 1
ATOM 7439 C CA . LEU B 1 341 ? -1.683 29.422 22.859 1 90.88 341 LEU B CA 1
ATOM 7440 C C . LEU B 1 341 ? -2.5 29.156 21.594 1 90.88 341 LEU B C 1
ATOM 7442 O O . LEU B 1 341 ? -3.59 29.719 21.438 1 90.88 341 LEU B O 1
ATOM 7446 N N . THR B 1 342 ? -1.926 28.422 20.688 1 91.38 342 THR B N 1
ATOM 7447 C CA . THR B 1 342 ? -2.58 28.062 19.438 1 91.38 342 THR B CA 1
ATOM 7448 C C . THR B 1 342 ? -2.578 26.547 19.25 1 91.38 342 THR B C 1
ATOM 7450 O O . THR B 1 342 ? -1.59 25.875 19.578 1 91.38 342 THR B O 1
ATOM 7453 N N . VAL B 1 343 ? -3.697 26.016 18.844 1 91.69 343 VAL B N 1
ATOM 7454 C CA . VAL B 1 343 ? -3.832 24.609 18.484 1 91.69 343 VAL B CA 1
ATOM 7455 C C . VAL B 1 343 ? -3.992 24.484 16.969 1 91.69 343 VAL B C 1
ATOM 7457 O O . VAL B 1 343 ? -4.832 25.172 16.375 1 91.69 343 VAL B O 1
ATOM 7460 N N . ASP B 1 344 ? -3.105 23.719 16.406 1 88.44 344 ASP B N 1
ATOM 7461 C CA . ASP B 1 344 ? -3.176 23.438 14.977 1 88.44 344 ASP B CA 1
ATOM 7462 C C . ASP B 1 344 ? -3.396 21.953 14.727 1 88.44 344 ASP B C 1
ATOM 7464 O O . ASP B 1 344 ? -2.803 21.109 15.398 1 88.44 344 ASP B O 1
ATOM 7468 N N . TRP B 1 345 ? -4.246 21.672 13.844 1 86.44 345 TRP B N 1
ATOM 7469 C CA . TRP B 1 345 ? -4.512 20.281 13.477 1 86.44 345 TRP B CA 1
ATOM 7470 C C . TRP B 1 345 ? -4.492 20.109 11.961 1 86.44 345 TRP B C 1
ATOM 7472 O O . TRP B 1 345 ? -5.344 20.641 11.258 1 86.44 345 TRP B O 1
ATOM 7482 N N . LEU B 1 346 ? -3.508 19.234 11.398 1 76.5 346 LEU B N 1
ATOM 7483 C CA . LEU B 1 346 ? -3.363 18.828 10 1 76.5 346 LEU B CA 1
ATOM 7484 C C . LEU B 1 346 ? -3.27 20.047 9.086 1 76.5 346 LEU B C 1
ATOM 7486 O O . LEU B 1 346 ? -3.686 20 7.93 1 76.5 346 LEU B O 1
ATOM 7490 N N . ASP B 1 347 ? -2.939 21.109 9.648 1 72.38 347 ASP B N 1
ATOM 7491 C CA . ASP B 1 347 ? -2.902 22.359 8.906 1 72.38 347 ASP B CA 1
ATOM 7492 C C . ASP B 1 347 ? -4.262 22.672 8.273 1 72.38 347 ASP B C 1
ATOM 7494 O O . ASP B 1 347 ? -4.332 23.203 7.172 1 72.38 347 ASP B O 1
ATOM 7498 N N . ARG B 1 348 ? -5.242 22.188 8.859 1 79.75 348 ARG B N 1
ATOM 7499 C CA . ARG B 1 348 ? -6.594 22.391 8.352 1 79.75 348 ARG B CA 1
ATOM 7500 C C . ARG B 1 348 ? -7.316 23.469 9.148 1 79.75 348 ARG B C 1
ATOM 7502 O O . ARG B 1 348 ? -8.086 24.25 8.586 1 79.75 348 ARG B O 1
ATOM 7509 N N . TRP B 1 349 ? -7.102 23.375 10.383 1 85.5 349 TRP B N 1
ATOM 7510 C CA . TRP B 1 349 ? -7.668 24.438 11.211 1 85.5 349 TRP B CA 1
ATOM 7511 C C . TRP B 1 349 ? -6.723 24.797 12.352 1 85.5 349 TRP B C 1
ATOM 7513 O O . TRP B 1 349 ? -5.848 24.016 12.719 1 85.5 349 TRP B O 1
ATOM 7523 N N . MET B 1 350 ? -6.855 25.969 12.734 1 90.88 350 MET B N 1
ATOM 7524 C CA . MET B 1 350 ? -6.09 26.547 13.836 1 90.88 350 MET B CA 1
ATOM 7525 C C . MET B 1 350 ? -6.988 27.391 14.734 1 90.88 350 MET B C 1
ATOM 7527 O O . MET B 1 350 ? -7.883 28.094 14.25 1 90.88 350 MET B O 1
ATOM 7531 N N . VAL B 1 351 ? -6.809 27.188 16.016 1 93.62 351 VAL B N 1
ATOM 7532 C CA . VAL B 1 351 ? -7.609 27.984 16.938 1 93.62 351 VAL B CA 1
ATOM 7533 C C . VAL B 1 351 ? -6.703 28.578 18.016 1 93.62 351 VAL B C 1
ATOM 7535 O O . VAL B 1 351 ? -5.75 27.938 18.469 1 93.62 351 VAL B O 1
ATOM 7538 N N . ARG B 1 352 ? -7.055 29.797 18.312 1 92.94 352 ARG B N 1
ATOM 7539 C CA . ARG B 1 352 ? -6.363 30.5 19.391 1 92.94 352 ARG B CA 1
ATOM 7540 C C . ARG B 1 352 ? -7.129 30.375 20.703 1 92.94 352 ARG B C 1
ATOM 7542 O O . ARG B 1 352 ? -8.344 30.594 20.734 1 92.94 352 ARG B O 1
ATOM 7549 N N . LEU B 1 353 ? -6.402 30.031 21.734 1 94.81 353 LEU B N 1
ATOM 7550 C CA . LEU B 1 353 ? -6.957 29.922 23.078 1 94.81 353 LEU B CA 1
ATOM 7551 C C . LEU B 1 353 ? -6.109 30.688 24.094 1 94.81 353 LEU B C 1
ATOM 7553 O O . LEU B 1 353 ? -4.996 31.109 23.766 1 94.81 353 LEU B O 1
ATOM 7557 N N . TYR B 1 354 ? -6.695 30.906 25.203 1 93.69 354 TYR B N 1
ATOM 7558 C CA . TYR B 1 354 ? -5.988 31.547 26.312 1 93.69 354 TYR B CA 1
ATOM 7559 C C . TYR B 1 354 ? -6.18 30.766 27.594 1 93.69 354 TYR B C 1
ATOM 7561 O O . TYR B 1 354 ? -7.27 30.25 27.875 1 93.69 354 TYR B O 1
ATOM 7569 N N . ARG B 1 355 ? -5.172 30.688 28.328 1 91 355 ARG B N 1
ATOM 7570 C CA . ARG B 1 355 ? -5.223 30 29.609 1 91 355 ARG B CA 1
ATOM 7571 C C . ARG B 1 355 ? -5.598 30.953 30.734 1 91 355 ARG B C 1
ATOM 7573 O O . ARG B 1 355 ? -5.004 32.031 30.875 1 91 355 ARG B O 1
ATOM 7580 N N . SER B 1 356 ? -6.543 30.531 31.5 1 90.44 356 SER B N 1
ATOM 7581 C CA . SER B 1 356 ? -6.957 31.312 32.656 1 90.44 356 SER B CA 1
ATOM 7582 C C . SER B 1 356 ? -6.086 31.016 33.875 1 90.44 356 SER B C 1
ATOM 7584 O O . SER B 1 356 ? -5.25 30.109 33.844 1 90.44 356 SER B O 1
ATOM 7586 N N . ASP B 1 357 ? -6.309 31.781 34.906 1 83.94 357 ASP B N 1
ATOM 7587 C CA . ASP B 1 357 ? -5.535 31.625 36.125 1 83.94 357 ASP B CA 1
ATOM 7588 C C . ASP B 1 357 ? -5.801 30.266 36.781 1 83.94 357 ASP B C 1
ATOM 7590 O O . ASP B 1 357 ? -4.938 29.719 37.469 1 83.94 357 ASP B O 1
ATOM 7594 N N . ASN B 1 358 ? -6.973 29.719 36.531 1 85.5 358 ASN B N 1
ATOM 7595 C CA . ASN B 1 358 ? -7.312 28.391 37.062 1 85.5 358 ASN B CA 1
ATOM 7596 C C . ASN B 1 358 ? -6.945 27.281 36.062 1 85.5 358 ASN B C 1
ATOM 7598 O O . ASN B 1 358 ? -7.492 26.188 36.125 1 85.5 358 ASN B O 1
ATOM 7602 N N . GLU B 1 359 ? -6.211 27.578 35.094 1 84.38 359 GLU B N 1
ATOM 7603 C CA . GLU B 1 359 ? -5.594 26.656 34.156 1 84.38 359 GLU B CA 1
ATOM 7604 C C . GLU B 1 359 ? -6.617 26.141 33.156 1 84.38 359 GLU B C 1
ATOM 7606 O O . GLU B 1 359 ? -6.344 25.188 32.406 1 84.38 359 GLU B O 1
ATOM 7611 N N . GLN B 1 360 ? -7.758 26.766 33.156 1 92.5 360 GLN B N 1
ATOM 7612 C CA . GLN B 1 360 ? -8.711 26.422 32.125 1 92.5 360 GLN B CA 1
ATOM 7613 C C . GLN B 1 360 ? -8.359 27.094 30.797 1 92.5 360 GLN B C 1
ATOM 7615 O O . GLN B 1 360 ? -7.719 28.156 30.781 1 92.5 360 GLN B O 1
ATOM 7620 N N . LEU B 1 361 ? -8.734 26.453 29.766 1 94.81 361 LEU B N 1
ATOM 7621 C CA . LEU B 1 361 ? -8.57 27.062 28.438 1 94.81 361 LEU B CA 1
ATOM 7622 C C . LEU B 1 361 ? -9.828 27.812 28.031 1 94.81 361 LEU B C 1
ATOM 7624 O O . LEU B 1 361 ? -10.938 27.312 28.203 1 94.81 361 LEU B O 1
ATOM 7628 N N . VAL B 1 362 ? -9.648 28.984 27.578 1 95.75 362 VAL B N 1
ATOM 7629 C CA . VAL B 1 362 ? -10.789 29.844 27.25 1 95.75 362 VAL B CA 1
ATOM 7630 C C . VAL B 1 362 ? -10.789 30.172 25.766 1 95.75 362 VAL B C 1
ATOM 7632 O O . VAL B 1 362 ? -9.758 30.547 25.203 1 95.75 362 VAL B O 1
ATOM 7635 N N . LEU B 1 3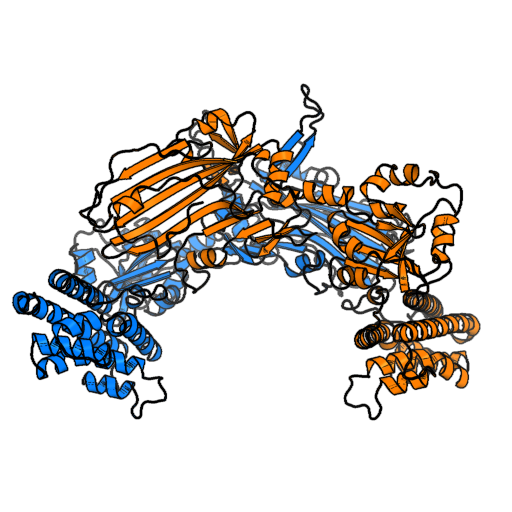63 ? -11.898 30 25.125 1 95.88 363 LEU B N 1
ATOM 7636 C CA . LEU B 1 363 ? -12.125 30.281 23.703 1 95.88 363 LEU B CA 1
ATOM 7637 C C . LEU B 1 363 ? -13.195 31.344 23.531 1 95.88 363 LEU B C 1
ATOM 7639 O O . LEU B 1 363 ? -14.211 31.344 24.234 1 95.88 363 LEU B O 1
ATOM 7643 N N . LEU B 1 364 ? -12.914 32.281 22.641 1 93.75 364 LEU B N 1
ATOM 7644 C CA . LEU B 1 364 ? -13.977 33.188 22.266 1 93.75 364 LEU B CA 1
ATOM 7645 C C . LEU B 1 364 ? -15.102 32.469 21.531 1 93.75 364 LEU B C 1
ATOM 7647 O O . LEU B 1 364 ? -14.844 31.625 20.672 1 93.75 364 LEU B O 1
ATOM 7651 N N . VAL B 1 365 ? -16.297 32.75 21.891 1 94 365 VAL B N 1
ATOM 7652 C CA . VAL B 1 365 ? -17.438 32.062 21.312 1 94 365 VAL B CA 1
ATOM 7653 C C . VAL B 1 365 ? -17.391 32.156 19.781 1 94 365 VAL B C 1
ATOM 7655 O O . VAL B 1 365 ? -17.688 31.172 19.078 1 94 365 VAL B O 1
ATOM 7658 N N . ASP B 1 366 ? -16.938 33.25 19.25 1 91.88 366 ASP B N 1
ATOM 7659 C CA . ASP B 1 366 ? -16.828 33.438 17.812 1 91.88 366 ASP B CA 1
ATOM 7660 C C . ASP B 1 366 ? -15.891 32.438 17.188 1 91.88 366 ASP B C 1
ATOM 7662 O O . ASP B 1 366 ? -16.094 32 16.047 1 91.88 366 ASP B O 1
ATOM 7666 N N . ASP B 1 367 ? -14.93 32 17.906 1 93.81 367 ASP B N 1
ATOM 7667 C CA . ASP B 1 367 ? -13.875 31.141 17.375 1 93.81 367 ASP B CA 1
ATOM 7668 C C . ASP B 1 367 ? -14.281 29.672 17.422 1 93.81 367 ASP B C 1
ATOM 7670 O O . ASP B 1 367 ? -13.555 28.812 16.953 1 93.81 367 ASP B O 1
ATOM 7674 N N . LEU B 1 368 ? -15.422 29.422 17.953 1 94.94 368 LEU B N 1
ATOM 7675 C CA . LEU B 1 368 ? -15.938 28.047 17.922 1 94.94 368 LEU B CA 1
ATOM 7676 C C . LEU B 1 368 ? -16.031 27.547 16.484 1 94.94 368 LEU B C 1
ATOM 7678 O O . LEU B 1 368 ? -15.859 26.344 16.234 1 94.94 368 LEU B O 1
ATOM 7682 N N . THR B 1 369 ? -16.188 28.391 15.539 1 93.88 369 THR B N 1
ATOM 7683 C CA . THR B 1 369 ? -16.328 28.047 14.133 1 93.88 369 THR B CA 1
ATOM 7684 C C . THR B 1 369 ? -14.992 27.578 13.555 1 93.88 369 THR B C 1
ATOM 7686 O O . THR B 1 369 ? -14.961 26.922 12.508 1 93.88 369 THR B O 1
ATOM 7689 N N . SER B 1 370 ? -13.922 27.891 14.227 1 92.44 370 SER B N 1
ATOM 7690 C CA . SER B 1 370 ? -12.594 27.531 13.727 1 92.44 370 SER B CA 1
ATOM 7691 C C . SER B 1 370 ? -12.266 26.078 14.039 1 92.44 370 SER B C 1
ATOM 7693 O O . SER B 1 370 ? -11.367 25.484 13.422 1 92.44 370 SER B O 1
ATOM 7695 N N . ILE B 1 371 ? -12.984 25.484 14.984 1 91.69 371 ILE B N 1
ATOM 7696 C CA . ILE B 1 371 ? -12.742 24.078 15.328 1 91.69 371 ILE B CA 1
ATOM 7697 C C . ILE B 1 371 ? -13.367 23.172 14.266 1 91.69 371 ILE B C 1
ATOM 7699 O O . ILE B 1 371 ? -14.516 23.375 13.875 1 91.69 371 ILE B O 1
ATOM 7703 N N . GLY B 1 372 ? -12.617 22.297 13.797 1 88.69 372 GLY B N 1
ATOM 7704 C CA . GLY B 1 372 ? -13.133 21.375 12.805 1 88.69 372 GLY B CA 1
ATOM 7705 C C . GLY B 1 372 ? -14.336 20.578 13.289 1 88.69 372 GLY B C 1
ATOM 7706 O O . GLY B 1 372 ? -14.398 20.188 14.453 1 88.69 372 GLY B O 1
ATOM 7707 N N . ASP B 1 373 ? -15.211 20.219 12.391 1 88.06 373 ASP B N 1
ATOM 7708 C CA . ASP B 1 373 ? -16.453 19.531 12.742 1 88.06 373 ASP B CA 1
ATOM 7709 C C . ASP B 1 373 ? -16.172 18.156 13.32 1 88.06 373 ASP B C 1
ATOM 7711 O O . ASP B 1 373 ? -16.906 17.688 14.195 1 88.06 373 ASP B O 1
ATOM 7715 N N . THR B 1 374 ? -15.156 17.578 12.828 1 85.06 374 THR B N 1
ATOM 7716 C CA . THR B 1 374 ? -14.836 16.234 13.266 1 85.06 374 THR B CA 1
ATOM 7717 C C . THR B 1 374 ? -14.383 16.219 14.719 1 85.06 374 THR B C 1
ATOM 7719 O O . THR B 1 374 ? -14.406 15.188 15.383 1 85.06 374 THR B O 1
ATOM 7722 N N . GLU B 1 375 ? -14.016 17.391 15.219 1 90 375 GLU B N 1
ATOM 7723 C CA . GLU B 1 375 ? -13.43 17.484 16.547 1 90 375 GLU B CA 1
ATOM 7724 C C . GLU B 1 375 ? -14.453 17.984 17.578 1 90 375 GLU B C 1
ATOM 7726 O O . GLU B 1 375 ? -14.203 17.953 18.781 1 90 375 GLU B O 1
ATOM 7731 N N . LEU B 1 376 ? -15.641 18.312 17.172 1 91.81 376 LEU B N 1
ATOM 7732 C CA . LEU B 1 376 ? -16.609 19 18.016 1 91.81 376 LEU B CA 1
ATOM 7733 C C . LEU B 1 376 ? -17 18.125 19.203 1 91.81 376 LEU B C 1
ATOM 7735 O O . LEU B 1 376 ? -17.125 18.625 20.328 1 91.81 376 LEU B O 1
ATOM 7739 N N . SER B 1 377 ? -17.234 16.875 18.906 1 90.69 377 SER B N 1
ATOM 7740 C CA . SER B 1 377 ? -17.641 15.977 19.984 1 90.69 377 SER B CA 1
ATOM 7741 C C . SER B 1 377 ? -16.562 15.891 21.062 1 90.69 377 SER B C 1
ATOM 7743 O O . SER B 1 377 ? -16.875 15.867 22.25 1 90.69 377 SER B O 1
ATOM 7745 N N . TYR B 1 378 ? -15.375 15.828 20.656 1 92.44 378 TYR B N 1
ATOM 7746 C CA . TYR B 1 378 ? -14.258 15.758 21.594 1 92.44 378 TYR B CA 1
ATOM 7747 C C . TYR B 1 378 ? -14.172 17.031 22.438 1 92.44 378 TYR B C 1
ATOM 7749 O O . TYR B 1 378 ? -14.062 16.969 23.656 1 92.44 378 TYR B O 1
ATOM 7757 N N . TRP B 1 379 ? -14.25 18.172 21.844 1 95.5 379 TRP B N 1
ATOM 7758 C CA . TRP B 1 379 ? -14.18 19.453 22.547 1 95.5 379 TRP B CA 1
ATOM 7759 C C . TRP B 1 379 ? -15.375 19.609 23.469 1 95.5 379 TRP B C 1
ATOM 7761 O O . TRP B 1 379 ? -15.234 20.141 24.578 1 95.5 379 TRP B O 1
ATOM 7771 N N . HIS B 1 380 ? -16.516 19.109 23.031 1 95.62 380 HIS B N 1
ATOM 7772 C CA . HIS B 1 380 ? -17.719 19.188 23.859 1 95.62 380 HIS B CA 1
ATOM 7773 C C . HIS B 1 380 ? -17.531 18.422 25.172 1 95.62 380 HIS B C 1
ATOM 7775 O O . HIS B 1 380 ? -17.969 18.875 26.219 1 95.62 380 HIS B O 1
ATOM 7781 N N . GLN B 1 381 ? -16.922 17.312 25.109 1 94.25 381 GLN B N 1
ATOM 7782 C CA . GLN B 1 381 ? -16.672 16.484 26.281 1 94.25 381 GLN B CA 1
ATOM 7783 C C . GLN B 1 381 ? -15.766 17.203 27.281 1 94.25 381 GLN B C 1
ATOM 7785 O O . GLN B 1 381 ? -15.789 16.906 28.469 1 94.25 381 GLN B O 1
ATOM 7790 N N . HIS B 1 382 ? -15.023 18.172 26.797 1 96.12 382 HIS B N 1
ATOM 7791 C CA . HIS B 1 382 ? -14.062 18.844 27.641 1 96.12 382 HIS B CA 1
ATOM 7792 C C . HIS B 1 382 ? -14.555 20.234 28.031 1 96.12 382 HIS B C 1
ATOM 7794 O O . HIS B 1 382 ? -13.82 21.016 28.656 1 96.12 382 HIS B O 1
ATOM 7800 N N . ASN B 1 383 ? -15.758 20.609 27.531 1 96.81 383 ASN B N 1
ATOM 7801 C CA . ASN B 1 383 ? -16.375 21.859 27.969 1 96.81 383 ASN B CA 1
ATOM 7802 C C . ASN B 1 383 ? -16.719 21.812 29.453 1 96.81 383 ASN B C 1
ATOM 7804 O O . ASN B 1 383 ? -17.422 20.906 29.906 1 96.81 383 ASN B O 1
ATOM 7808 N N . VAL B 1 384 ? -16.172 22.766 30.203 1 95.31 384 VAL B N 1
ATOM 7809 C CA . VAL B 1 384 ? -16.359 22.75 31.656 1 95.31 384 VAL B CA 1
ATOM 7810 C C . VAL B 1 384 ? -17.031 24.047 32.094 1 95.31 384 VAL B C 1
ATOM 7812 O O . VAL B 1 384 ? -17.141 25 31.328 1 95.31 384 VAL B O 1
ATOM 7815 N N . THR B 1 385 ? -17.453 23.984 33.344 1 92.44 385 THR B N 1
ATOM 7816 C CA . THR B 1 385 ? -18.016 25.188 33.969 1 92.44 385 THR B CA 1
ATOM 7817 C C . THR B 1 385 ? -16.938 26.25 34.156 1 92.44 385 THR B C 1
ATOM 7819 O O . THR B 1 385 ? -15.852 25.938 34.656 1 92.44 385 THR B O 1
ATOM 7822 N N . PRO B 1 386 ? -17.281 27.422 33.75 1 90.94 386 PRO B N 1
ATOM 7823 C CA . PRO B 1 386 ? -16.281 28.484 33.906 1 90.94 386 PRO B CA 1
ATOM 7824 C C . PRO B 1 386 ? -15.859 28.672 35.375 1 90.94 386 PRO B C 1
ATOM 7826 O O . PRO B 1 386 ? -16.703 28.766 36.25 1 90.94 386 PRO B O 1
ATOM 7829 N N . GLY B 1 387 ? -14.609 28.578 35.75 1 79.88 387 GLY B N 1
ATOM 7830 C CA . GLY B 1 387 ? -14.109 28.703 37.094 1 79.88 387 GLY B CA 1
ATOM 7831 C C . GLY B 1 387 ? -13.32 29.984 37.312 1 79.88 387 GLY B C 1
ATOM 7832 O O . GLY B 1 387 ? -13 30.328 38.469 1 79.88 387 GLY B O 1
ATOM 7833 N N . GLY B 1 388 ? -13.219 30.828 36.406 1 76.06 388 GLY B N 1
ATOM 7834 C CA . GLY B 1 388 ? -12.359 31.984 36.625 1 76.06 388 GLY B CA 1
ATOM 7835 C C . GLY B 1 388 ? -12.672 33.125 35.656 1 76.06 388 GLY B C 1
ATOM 7836 O O . GLY B 1 388 ? -13.664 33.094 34.938 1 76.06 388 GLY B O 1
ATOM 7837 N N . GLU B 1 389 ? -11.844 34.188 35.938 1 83.06 389 GLU B N 1
ATOM 7838 C CA . GLU B 1 389 ? -12 35.375 35.125 1 83.06 389 GLU B CA 1
ATOM 7839 C C . GLU B 1 389 ? -11.422 35.156 33.719 1 83.06 389 GLU B C 1
ATOM 7841 O O . GLU B 1 389 ? -10.633 34.219 33.5 1 83.06 389 GLU B O 1
ATOM 7846 N N . VAL B 1 390 ? -11.914 35.938 32.844 1 89.62 390 VAL B N 1
ATOM 7847 C CA . VAL B 1 390 ? -11.375 35.906 31.484 1 89.62 390 VAL B CA 1
ATOM 7848 C C . VAL B 1 390 ? -9.922 36.375 31.5 1 89.62 390 VAL B C 1
ATOM 7850 O O . VAL B 1 390 ? -9.578 37.344 32.156 1 89.62 390 VAL B O 1
ATOM 7853 N N . PRO B 1 391 ? -9.102 35.656 30.844 1 91.38 391 PRO B N 1
ATOM 7854 C CA . PRO B 1 391 ? -7.688 36.031 30.812 1 91.38 391 PRO B CA 1
ATOM 7855 C C . PRO B 1 391 ? -7.465 37.469 30.312 1 91.38 391 PRO B C 1
ATOM 7857 O O . PRO B 1 391 ? -8.078 37.875 29.312 1 91.38 391 PRO B O 1
ATOM 7860 N N . GLU B 1 392 ? -6.621 38.156 30.984 1 89.56 392 GLU B N 1
ATOM 7861 C CA . GLU B 1 392 ? -6.352 39.562 30.672 1 89.56 392 GLU B CA 1
ATOM 7862 C C . GLU B 1 392 ? -5.848 39.719 29.234 1 89.56 392 GLU B C 1
ATOM 7864 O O . GLU B 1 392 ? -6.223 40.656 28.547 1 89.56 392 GLU B O 1
ATOM 7869 N N . GLU B 1 393 ? -5.039 38.812 28.844 1 91.94 393 GLU B N 1
ATOM 7870 C CA . GLU B 1 393 ? -4.477 38.906 27.5 1 91.94 393 GLU B CA 1
ATOM 7871 C C . GLU B 1 393 ? -5.559 38.719 26.438 1 91.94 393 GLU B C 1
ATOM 7873 O O . GLU B 1 393 ? -5.477 39.312 25.359 1 91.94 393 GLU B O 1
ATOM 7878 N N . MET B 1 394 ? -6.496 37.938 26.75 1 91.25 394 MET B N 1
ATOM 7879 C CA . MET B 1 394 ? -7.598 37.75 25.828 1 91.25 394 MET B CA 1
ATOM 7880 C C . MET B 1 394 ? -8.375 39.031 25.609 1 91.25 394 MET B C 1
ATOM 7882 O O . MET B 1 394 ? -8.711 39.375 24.469 1 91.25 394 MET B O 1
ATOM 7886 N N . VAL B 1 395 ? -8.602 39.688 26.703 1 87.56 395 VAL B N 1
ATOM 7887 C CA . VAL B 1 395 ? -9.32 40.969 26.641 1 87.56 395 VAL B CA 1
ATOM 7888 C C . VAL B 1 395 ? -8.492 41.969 25.844 1 87.56 395 VAL B C 1
ATOM 7890 O O . VAL B 1 395 ? -9.016 42.656 24.984 1 87.56 395 VAL B O 1
ATOM 7893 N N . GLN B 1 396 ? -7.293 41.969 26.141 1 88.5 396 GLN B N 1
ATOM 7894 C CA . GLN B 1 396 ? -6.391 42.875 25.453 1 88.5 396 GLN B CA 1
ATOM 7895 C C . GLN B 1 396 ? -6.355 42.625 23.953 1 88.5 396 GLN B C 1
ATOM 7897 O O . GLN B 1 396 ? -6.465 43.562 23.156 1 88.5 396 GLN B O 1
ATOM 7902 N N . ASN B 1 397 ? -6.254 41.406 23.578 1 87.69 397 ASN B N 1
ATOM 7903 C CA . ASN B 1 397 ? -6.109 41.031 22.188 1 87.69 397 ASN B CA 1
ATOM 7904 C C . ASN B 1 397 ? -7.438 41.125 21.438 1 87.69 397 ASN B C 1
ATOM 7906 O O . ASN B 1 397 ? -7.508 41.719 20.359 1 87.69 397 ASN B O 1
ATOM 7910 N N . TYR B 1 398 ? -8.516 40.531 22 1 82 398 TYR B N 1
ATOM 7911 C CA . TYR B 1 398 ? -9.75 40.375 21.25 1 82 398 TYR B CA 1
ATOM 7912 C C . TYR B 1 398 ? -10.648 41.594 21.438 1 82 398 TYR B C 1
ATOM 7914 O O . TYR B 1 398 ? -11.391 41.969 20.516 1 82 398 TYR B O 1
ATOM 7922 N N . VAL B 1 399 ? -10.578 42.125 22.609 1 79.38 399 VAL B N 1
ATOM 7923 C CA . VAL B 1 399 ? -11.508 43.219 22.891 1 79.38 399 VAL B CA 1
ATOM 7924 C C . VAL B 1 399 ? -10.867 44.531 22.5 1 79.38 399 VAL B C 1
ATOM 7926 O O . VAL B 1 399 ? -11.492 45.375 21.812 1 79.38 399 VAL B O 1
ATOM 7929 N N . TYR B 1 400 ? -9.625 44.688 22.828 1 81.25 400 TYR B N 1
ATOM 7930 C CA . TYR B 1 400 ? -9 46 22.625 1 81.25 400 TYR B CA 1
ATOM 7931 C C . TYR B 1 400 ? -8.117 45.969 21.375 1 81.25 400 TYR B C 1
ATOM 7933 O O . TYR B 1 400 ? -7.598 47 20.969 1 81.25 400 TYR B O 1
ATOM 7941 N N . ALA B 1 401 ? -7.949 44.844 20.75 1 81.06 401 ALA B N 1
ATOM 7942 C CA . ALA B 1 401 ? -7.156 44.688 19.531 1 81.06 401 ALA B CA 1
ATOM 7943 C C . ALA B 1 401 ? -5.73 45.188 19.734 1 81.06 401 ALA B C 1
ATOM 7945 O O . ALA B 1 401 ? -5.176 45.875 18.875 1 81.06 401 ALA B O 1
ATOM 7946 N N . GLU B 1 402 ? -5.254 44.938 20.953 1 83.94 402 GLU B N 1
ATOM 7947 C CA . GLU B 1 402 ? -3.891 45.312 21.281 1 83.94 402 GLU B CA 1
ATOM 7948 C C . GLU B 1 402 ? -2.977 44.094 21.406 1 83.94 402 GLU B C 1
ATOM 7950 O O . GLU B 1 402 ? -3.396 43.062 21.875 1 83.94 402 GLU B O 1
ATOM 7955 N N . PRO B 1 403 ? -1.804 44.25 20.906 1 83.19 403 PRO B N 1
ATOM 7956 C CA . PRO B 1 403 ? -0.859 43.156 21.062 1 83.19 403 PRO B CA 1
ATOM 7957 C C . PRO B 1 403 ? -0.477 42.906 22.531 1 83.19 403 PRO B C 1
ATOM 7959 O O . PRO B 1 403 ? -0.507 43.844 23.344 1 83.19 403 PRO B O 1
ATOM 7962 N N . VAL B 1 404 ? -0.29 41.688 22.766 1 85.56 404 VAL B N 1
ATOM 7963 C CA . VAL B 1 404 ? 0.171 41.375 24.109 1 85.56 404 VAL B CA 1
ATOM 7964 C C . VAL B 1 404 ? 1.688 41.531 24.188 1 85.56 404 VAL B C 1
ATOM 7966 O O . VAL B 1 404 ? 2.398 41.219 23.234 1 85.56 404 VAL B O 1
ATOM 7969 N N . ASP B 1 405 ? 2.125 42.031 25.219 1 79.94 405 ASP B N 1
ATOM 7970 C CA . ASP B 1 405 ? 3.549 42.312 25.375 1 79.94 405 ASP B CA 1
ATOM 7971 C C . ASP B 1 405 ? 4.246 41.188 26.156 1 79.94 405 ASP B C 1
ATOM 7973 O O . ASP B 1 405 ? 5.43 41.281 26.469 1 79.94 405 ASP B O 1
ATOM 7977 N N . THR B 1 406 ? 3.506 40.188 26.391 1 81.25 406 THR B N 1
ATOM 7978 C CA . THR B 1 406 ? 4.117 39.094 27.141 1 81.25 406 THR B CA 1
ATOM 7979 C C . THR B 1 406 ? 4.527 37.969 26.203 1 81.25 406 THR B C 1
ATOM 7981 O O . THR B 1 406 ? 4.098 37.906 25.047 1 81.25 406 THR B O 1
ATOM 7984 N N . PHE B 1 407 ? 5.469 37.156 26.703 1 83 407 PHE B N 1
ATOM 7985 C CA . PHE B 1 407 ? 5.918 35.969 25.984 1 83 407 PHE B CA 1
ATOM 7986 C C . PHE B 1 407 ? 5.73 34.719 26.844 1 83 407 PHE B C 1
ATOM 7988 O O . PHE B 1 407 ? 5.785 34.781 28.078 1 83 407 PHE B O 1
ATOM 7995 N N . ALA B 1 408 ? 5.457 33.688 26.094 1 85.31 408 ALA B N 1
ATOM 7996 C CA . ALA B 1 408 ? 5.559 32.406 26.797 1 85.31 408 ALA B CA 1
ATOM 7997 C C . ALA B 1 408 ? 6.977 32.188 27.328 1 85.31 408 ALA B C 1
ATOM 7999 O O . ALA B 1 408 ? 7.945 32.656 26.719 1 85.31 408 ALA B O 1
ATOM 8000 N N . PRO B 1 409 ? 6.984 31.516 28.453 1 81.75 409 PRO B N 1
ATOM 8001 C CA . PRO B 1 409 ? 8.32 31.344 29.031 1 81.75 409 PRO B CA 1
ATOM 8002 C C . PRO B 1 409 ? 9.32 30.766 28.031 1 81.75 409 PRO B C 1
ATOM 8004 O O . PRO B 1 409 ? 10.453 31.25 27.922 1 81.75 409 PRO B O 1
ATOM 8007 N N . ALA B 1 410 ? 8.898 29.797 27.328 1 85.44 410 ALA B N 1
ATOM 8008 C CA . ALA B 1 410 ? 9.797 29.188 26.359 1 85.44 410 ALA B CA 1
ATOM 8009 C C . ALA B 1 410 ? 10.148 30.156 25.234 1 85.44 410 ALA B C 1
ATOM 8011 O O . ALA B 1 410 ? 11.289 30.203 24.781 1 85.44 410 ALA B O 1
ATOM 8012 N N . GLN B 1 411 ? 9.227 30.891 24.844 1 83.56 411 GLN B N 1
ATOM 8013 C CA . GLN B 1 411 ? 9.469 31.875 23.797 1 83.56 411 GLN B CA 1
ATOM 8014 C C . GLN B 1 411 ? 10.438 32.969 24.297 1 83.56 411 GLN B C 1
ATOM 8016 O O . GLN B 1 411 ? 11.273 33.438 23.531 1 83.56 411 GLN B O 1
ATOM 8021 N N . ALA B 1 412 ? 10.203 33.344 25.438 1 85.56 412 ALA B N 1
ATOM 8022 C CA . ALA B 1 412 ? 11.102 34.344 26.031 1 85.56 412 ALA B CA 1
ATOM 8023 C C . ALA B 1 412 ? 12.547 33.844 26.016 1 85.56 412 ALA B C 1
ATOM 8025 O O . ALA B 1 412 ? 13.469 34.625 25.75 1 85.56 412 ALA B O 1
ATOM 8026 N N . VAL B 1 413 ? 12.688 32.625 26.328 1 88.06 413 VAL B N 1
ATOM 8027 C CA . VAL B 1 413 ? 14.016 32.031 26.328 1 88.06 413 VAL B CA 1
ATOM 8028 C C . VAL B 1 413 ? 14.594 32.094 24.906 1 88.06 413 VAL B C 1
ATOM 8030 O O . VAL B 1 413 ? 15.734 32.531 24.719 1 88.06 413 VAL B O 1
ATOM 8033 N N . LEU B 1 414 ? 13.844 31.656 23.969 1 85.5 414 LEU B N 1
ATOM 8034 C CA . LEU B 1 414 ? 14.305 31.625 22.578 1 85.5 414 LEU B CA 1
ATOM 8035 C C . LEU B 1 414 ? 14.633 33.031 22.094 1 85.5 414 LEU B C 1
ATOM 8037 O O . LEU B 1 414 ? 15.625 33.219 21.375 1 85.5 414 LEU B O 1
ATOM 8041 N N . ASN B 1 415 ? 13.797 33.938 22.438 1 81.69 415 ASN B N 1
ATOM 8042 C CA . ASN B 1 415 ? 14.07 35.344 22.078 1 81.69 415 ASN B CA 1
ATOM 8043 C C . ASN B 1 415 ? 15.375 35.812 22.703 1 81.69 415 ASN B C 1
ATOM 8045 O O . ASN B 1 415 ? 16.188 36.469 22.047 1 81.69 415 ASN B O 1
ATOM 8049 N N . GLY B 1 416 ? 15.492 35.562 23.938 1 86.75 416 GLY B N 1
ATOM 8050 C CA . GLY B 1 416 ? 16.719 35.938 24.625 1 86.75 416 GLY B CA 1
ATOM 8051 C C . GLY B 1 416 ? 17.953 35.344 24 1 86.75 416 GLY B C 1
ATOM 8052 O O . GLY B 1 416 ? 18.969 36.031 23.859 1 86.75 416 GLY B O 1
ATOM 8053 N N . MET B 1 417 ? 17.844 34.094 23.656 1 88.25 417 MET B N 1
ATOM 8054 C CA . MET B 1 417 ? 18.969 33.438 23 1 88.25 417 MET B CA 1
ATOM 8055 C C . MET B 1 417 ? 19.281 34.094 21.656 1 88.25 417 MET B C 1
ATOM 8057 O O . MET B 1 417 ? 20.453 34.375 21.359 1 88.25 417 MET B O 1
ATOM 8061 N N . ARG B 1 418 ? 18.312 34.375 20.938 1 83.31 418 ARG B N 1
ATOM 8062 C CA . ARG B 1 418 ? 18.484 35 19.625 1 83.31 418 ARG B CA 1
ATOM 8063 C C . ARG B 1 418 ? 19.141 36.375 19.75 1 83.31 418 ARG B C 1
ATOM 8065 O O . ARG B 1 418 ? 20.047 36.688 18.984 1 83.31 418 ARG B O 1
ATOM 8072 N N . GLU B 1 419 ? 18.625 37.094 20.672 1 85.75 419 GLU B N 1
ATOM 8073 C CA . GLU B 1 419 ? 19.141 38.438 20.859 1 85.75 419 GLU B CA 1
ATOM 8074 C C . GLU B 1 419 ? 20.594 38.406 21.359 1 85.75 419 GLU B C 1
ATOM 8076 O O . GLU B 1 419 ? 21.438 39.156 20.844 1 85.75 419 GLU B O 1
ATOM 8081 N N . ALA B 1 420 ? 20.828 37.594 22.328 1 90.12 420 ALA B N 1
ATOM 8082 C CA . ALA B 1 420 ? 22.203 37.469 22.828 1 90.12 420 ALA B CA 1
ATOM 8083 C C . ALA B 1 420 ? 23.141 37 21.719 1 90.12 420 ALA B C 1
ATOM 8085 O O . ALA B 1 420 ? 24.266 37.5 21.609 1 90.12 420 ALA B O 1
ATOM 8086 N N . ASP B 1 421 ? 22.703 36.062 21.031 1 89.25 421 ASP B N 1
ATOM 8087 C CA . ASP B 1 421 ? 23.484 35.531 19.922 1 89.25 421 ASP B CA 1
ATOM 8088 C C . ASP B 1 421 ? 23.781 36.594 18.875 1 89.25 421 ASP B C 1
ATOM 8090 O O . ASP B 1 421 ? 24.891 36.688 18.375 1 89.25 421 ASP B O 1
ATOM 8094 N N . SER B 1 422 ? 22.812 37.375 18.562 1 84.56 422 SER B N 1
ATOM 8095 C CA . SER B 1 422 ? 22.953 38.438 17.562 1 84.56 422 SER B CA 1
ATOM 8096 C C . SER B 1 422 ? 23.984 39.469 18 1 84.56 422 SER B C 1
ATOM 8098 O O . SER B 1 422 ? 24.844 39.844 17.203 1 84.56 422 SER B O 1
ATOM 8100 N N . ILE B 1 423 ? 23.906 39.875 19.188 1 87.88 423 ILE B N 1
ATOM 8101 C CA . ILE B 1 423 ? 24.844 40.875 19.703 1 87.88 423 ILE B CA 1
ATOM 8102 C C . ILE B 1 423 ? 26.25 40.281 19.766 1 87.88 423 ILE B C 1
ATOM 8104 O O . ILE B 1 423 ? 27.203 40.906 19.328 1 87.88 423 ILE B O 1
ATOM 8108 N N . PHE B 1 424 ? 26.375 39.125 20.266 1 90.94 424 PHE B N 1
ATOM 8109 C CA . PHE B 1 424 ? 27.672 38.469 20.391 1 90.94 424 PHE B CA 1
ATOM 8110 C C . PHE B 1 424 ? 28.312 38.281 19.016 1 90.94 424 PHE B C 1
ATOM 8112 O O . PHE B 1 424 ? 29.5 38.562 18.844 1 90.94 424 PHE B O 1
ATOM 8119 N N . GLN B 1 425 ? 27.5 37.844 18.172 1 86.31 425 GLN B N 1
ATOM 8120 C CA . GLN B 1 425 ? 28 37.625 16.812 1 86.31 425 GLN B CA 1
ATOM 8121 C C . GLN B 1 425 ? 28.438 38.938 16.156 1 86.31 425 GLN B C 1
ATOM 8123 O O . GLN B 1 425 ? 29.438 38.969 15.43 1 86.31 425 GLN B O 1
ATOM 8128 N N . SER B 1 426 ? 27.688 39.875 16.328 1 83.12 426 SER B N 1
ATOM 8129 C CA . SER B 1 426 ? 28.047 41.188 15.797 1 83.12 426 SER B CA 1
ATOM 8130 C C . SER B 1 426 ? 29.375 41.688 16.375 1 83.12 426 SER B C 1
ATOM 8132 O O . SER B 1 426 ? 30.141 42.344 15.68 1 83.12 426 SER B O 1
ATOM 8134 N N . LEU B 1 427 ? 29.688 41.312 17.5 1 84 427 LEU B N 1
ATOM 8135 C CA . LEU B 1 427 ? 30.875 41.781 18.188 1 84 427 LEU B CA 1
ATOM 8136 C C . LEU B 1 427 ? 32.094 40.906 17.906 1 84 427 LEU B C 1
ATOM 8138 O O . LEU B 1 427 ? 33.188 41.406 17.734 1 84 427 LEU B O 1
ATOM 8142 N N . ARG B 1 428 ? 31.859 39.625 17.781 1 86.31 428 ARG B N 1
ATOM 8143 C CA . ARG B 1 428 ? 33 38.688 17.75 1 86.31 428 ARG B CA 1
ATOM 8144 C C . ARG B 1 428 ? 33.062 37.938 16.422 1 86.31 428 ARG B C 1
ATOM 8146 O O . ARG B 1 428 ? 34.062 37.281 16.125 1 86.31 428 ARG B O 1
ATOM 8153 N N . GLY B 1 429 ? 32.062 38.062 15.695 1 78.81 429 GLY B N 1
ATOM 8154 C CA . GLY B 1 429 ? 32.031 37.375 14.406 1 78.81 429 GLY B CA 1
ATOM 8155 C C . GLY B 1 429 ? 31.531 35.938 14.492 1 78.81 429 GLY B C 1
ATOM 8156 O O . GLY B 1 429 ? 31.125 35.375 13.484 1 78.81 429 GLY B O 1
ATOM 8157 N N . ASP B 1 430 ? 31.734 35.312 15.672 1 86.06 430 ASP B N 1
ATOM 8158 C CA . ASP B 1 430 ? 31.25 33.969 15.898 1 86.06 430 ASP B CA 1
ATOM 8159 C C . ASP B 1 430 ? 29.938 33.969 16.672 1 86.06 430 ASP B C 1
ATOM 8161 O O . ASP B 1 430 ? 29.719 34.844 17.516 1 86.06 430 ASP B O 1
ATOM 8165 N N . PRO B 1 431 ? 29.094 32.938 16.391 1 88 431 PRO B N 1
ATOM 8166 C CA . PRO B 1 431 ? 27.859 32.844 17.172 1 88 431 PRO B CA 1
ATOM 8167 C C . PRO B 1 431 ? 28.094 32.344 18.594 1 88 431 PRO B C 1
ATOM 8169 O O . PRO B 1 431 ? 29.031 31.578 18.828 1 88 431 PRO B O 1
ATOM 8172 N N . LEU B 1 432 ? 27.281 32.812 19.469 1 90.81 432 LEU B N 1
ATOM 8173 C CA . LEU B 1 432 ? 27.344 32.375 20.859 1 90.81 432 LEU B CA 1
ATOM 8174 C C . LEU B 1 432 ? 26.812 30.938 21 1 90.81 432 LEU B C 1
ATOM 8176 O O . LEU B 1 432 ? 27.25 30.203 21.891 1 90.81 432 LEU B O 1
ATOM 8180 N N . PHE B 1 433 ? 25.828 30.625 20.234 1 88.69 433 PHE B N 1
ATOM 8181 C CA . PHE B 1 433 ? 25.234 29.297 20.25 1 88.69 433 PHE B CA 1
ATOM 8182 C C . PHE B 1 433 ? 25.422 28.594 18.906 1 88.69 433 PHE B C 1
ATOM 8184 O O . PHE B 1 433 ? 25.234 29.219 17.844 1 88.69 433 PHE B O 1
ATOM 8191 N N . ARG B 1 434 ? 25.781 27.312 19.047 1 80.12 434 ARG B N 1
ATOM 8192 C CA . ARG B 1 434 ? 25.906 26.5 17.828 1 80.12 434 ARG B CA 1
ATOM 8193 C C . ARG B 1 434 ? 24.547 26.141 17.25 1 80.12 434 ARG B C 1
ATOM 8195 O O . ARG B 1 434 ? 23.516 26.359 17.906 1 80.12 434 ARG B O 1
ATOM 8202 N N . ASP B 1 435 ? 24.578 25.594 16.094 1 66.06 435 ASP B N 1
ATOM 8203 C CA . ASP B 1 435 ? 23.344 25.219 15.414 1 66.06 435 ASP B CA 1
ATOM 8204 C C . ASP B 1 435 ? 22.641 24.094 16.141 1 66.06 435 ASP B C 1
ATOM 8206 O O . ASP B 1 435 ? 23.281 23.234 16.75 1 66.06 435 ASP B O 1
ATOM 8210 N N . ILE B 1 436 ? 21.234 24.25 16.094 1 61.69 436 ILE B N 1
ATOM 8211 C CA . ILE B 1 436 ? 20.438 23.156 16.672 1 61.69 436 ILE B CA 1
ATOM 8212 C C . ILE B 1 436 ? 20.547 21.922 15.766 1 61.69 436 ILE B C 1
ATOM 8214 O O . ILE B 1 436 ? 20.312 22.016 14.555 1 61.69 436 ILE B O 1
ATOM 8218 N N . PRO B 1 437 ? 20.969 20.766 16.359 1 53.66 437 PRO B N 1
ATOM 8219 C CA . PRO B 1 437 ? 20.984 19.562 15.531 1 53.66 437 PRO B CA 1
ATOM 8220 C C . PRO B 1 437 ? 19.641 19.266 14.883 1 53.66 437 PRO B C 1
ATOM 8222 O O . PRO B 1 437 ? 18.594 19.641 15.422 1 53.66 437 PRO B O 1
ATOM 8225 N N . SER B 1 438 ? 19.594 18.641 13.711 1 45.22 438 SER B N 1
ATOM 8226 C CA . SER B 1 438 ? 18.422 18.422 12.867 1 45.22 438 SER B CA 1
ATOM 8227 C C . SER B 1 438 ? 17.359 17.609 13.609 1 45.22 438 SER B C 1
ATOM 8229 O O . SER B 1 438 ? 16.156 17.734 13.32 1 45.22 438 SER B O 1
ATOM 8231 N N . ASP B 1 439 ? 17.812 16.875 14.578 1 46.28 439 ASP B N 1
ATOM 8232 C CA . ASP B 1 439 ? 16.875 15.992 15.273 1 46.28 439 ASP B CA 1
ATOM 8233 C C . ASP B 1 439 ? 16.156 16.719 16.406 1 46.28 439 ASP B C 1
ATOM 8235 O O . ASP B 1 439 ? 15.258 16.172 17.031 1 46.28 439 ASP B O 1
ATOM 8239 N N . HIS B 1 440 ? 16.547 18.094 16.578 1 54.75 440 HIS B N 1
ATOM 8240 C CA . HIS B 1 440 ? 15.898 18.859 17.625 1 54.75 440 HIS B CA 1
ATOM 8241 C C . HIS B 1 440 ? 15.211 20.094 17.062 1 54.75 440 HIS B C 1
ATOM 8243 O O . HIS B 1 440 ? 15.68 20.688 16.078 1 54.75 440 HIS B O 1
ATOM 8249 N N . HIS B 1 441 ? 13.977 20.297 17.484 1 59.97 441 HIS B N 1
ATOM 8250 C CA . HIS B 1 441 ? 13.258 21.5 17.078 1 59.97 441 HIS B CA 1
ATOM 8251 C C . HIS B 1 441 ? 13.023 22.422 18.266 1 59.97 441 HIS B C 1
ATOM 8253 O O . HIS B 1 441 ? 12.453 22 19.281 1 59.97 441 HIS B O 1
ATOM 8259 N N . ALA B 1 442 ? 13.547 23.609 18.125 1 60.88 442 ALA B N 1
ATOM 8260 C CA . ALA B 1 442 ? 13.352 24.594 19.188 1 60.88 442 ALA B CA 1
ATOM 8261 C C . ALA B 1 442 ? 11.867 24.797 19.453 1 60.88 442 ALA B C 1
ATOM 8263 O O . ALA B 1 442 ? 11.477 25.094 20.594 1 60.88 442 ALA B O 1
ATOM 8264 N N . GLU B 1 443 ? 11.156 24.516 18.453 1 64.75 443 GLU B N 1
ATOM 8265 C CA . GLU B 1 443 ? 9.719 24.766 18.578 1 64.75 443 GLU B CA 1
ATOM 8266 C C . GLU B 1 443 ? 9.055 23.75 19.5 1 64.75 443 GLU B C 1
ATOM 8268 O O . GLU B 1 443 ? 7.969 24 20.031 1 64.75 443 GLU B O 1
ATOM 8273 N N . ASP B 1 444 ? 9.82 22.734 19.734 1 70.69 444 ASP B N 1
ATOM 8274 C CA . ASP B 1 444 ? 9.297 21.75 20.672 1 70.69 444 ASP B CA 1
ATOM 8275 C C . ASP B 1 444 ? 9.164 22.328 22.078 1 70.69 444 ASP B C 1
ATOM 8277 O O . ASP B 1 444 ? 8.328 21.875 22.859 1 70.69 444 ASP B O 1
ATOM 8281 N N . LEU B 1 445 ? 9.93 23.344 22.328 1 76.94 445 LEU B N 1
ATOM 8282 C CA . LEU B 1 445 ? 9.906 23.984 23.641 1 76.94 445 LEU B CA 1
ATOM 8283 C C . LEU B 1 445 ? 8.602 24.734 23.859 1 76.94 445 LEU B C 1
ATOM 8285 O O . LEU B 1 445 ? 8.234 25.031 25 1 76.94 445 LEU B O 1
ATOM 8289 N N . LEU B 1 446 ? 8.008 25.016 22.734 1 71.44 446 LEU B N 1
ATOM 8290 C CA . LEU B 1 446 ? 6.824 25.859 22.828 1 71.44 446 LEU B CA 1
ATOM 8291 C C . LEU B 1 446 ? 5.586 25.031 23.156 1 71.44 446 LEU B C 1
ATOM 8293 O O . LEU B 1 446 ? 4.5 25.594 23.375 1 71.44 446 LEU B O 1
ATOM 8297 N N . THR B 1 447 ? 5.793 23.75 23.266 1 73.38 447 THR B N 1
ATOM 8298 C CA . THR B 1 447 ? 4.688 22.875 23.641 1 73.38 447 THR B CA 1
ATOM 8299 C C . THR B 1 447 ? 4.418 22.953 25.141 1 73.38 447 THR B C 1
ATOM 8301 O O . THR B 1 447 ? 5.34 22.797 25.938 1 73.38 447 THR B O 1
ATOM 8304 N N . PRO B 1 448 ? 3.191 23.25 25.406 1 70.81 448 PRO B N 1
ATOM 8305 C CA . PRO B 1 448 ? 2.873 23.359 26.844 1 70.81 448 PRO B CA 1
ATOM 8306 C C . PRO B 1 448 ? 3.18 22.094 27.609 1 70.81 448 PRO B C 1
ATOM 8308 O O . PRO B 1 448 ? 2.973 20.984 27.094 1 70.81 448 PRO B O 1
ATOM 8311 N N . VAL B 1 449 ? 3.791 22.266 28.766 1 73.38 449 VAL B N 1
ATOM 8312 C CA . VAL B 1 449 ? 4.137 21.156 29.641 1 73.38 449 VAL B CA 1
ATOM 8313 C C . VAL B 1 449 ? 2.918 20.766 30.484 1 73.38 449 VAL B C 1
ATOM 8315 O O . VAL B 1 449 ? 2.139 21.625 30.906 1 73.38 449 VAL B O 1
ATOM 8318 N N . ARG B 1 450 ? 2.76 19.422 30.781 1 71.75 450 ARG B N 1
ATOM 8319 C CA . ARG B 1 450 ? 1.755 18.906 31.703 1 71.75 450 ARG B CA 1
ATOM 8320 C C . ARG B 1 450 ? 2.248 18.969 33.156 1 71.75 450 ARG B C 1
ATOM 8322 O O . ARG B 1 450 ? 3.438 19.172 33.406 1 71.75 450 ARG B O 1
ATOM 8329 N N . ASN B 1 451 ? 1.191 18.938 33.844 1 73 451 ASN B N 1
ATOM 8330 C CA . ASN B 1 451 ? 1.553 18.844 35.281 1 73 451 ASN B CA 1
ATOM 8331 C C . ASN B 1 451 ? 2.047 17.453 35.625 1 73 451 ASN B C 1
ATOM 8333 O O . ASN B 1 451 ? 1.426 16.766 36.438 1 73 451 ASN B O 1
ATOM 8337 N N . ASP B 1 452 ? 3.123 17.094 35 1 81.75 452 ASP B N 1
ATOM 8338 C CA . ASP B 1 452 ? 3.736 15.773 35.156 1 81.75 452 ASP B CA 1
ATOM 8339 C C . ASP B 1 452 ? 5.258 15.875 35.219 1 81.75 452 ASP B C 1
ATOM 8341 O O . ASP B 1 452 ? 5.879 16.594 34.438 1 81.75 452 ASP B O 1
ATOM 8345 N N . ARG B 1 453 ? 5.703 15.148 36.219 1 83.19 453 ARG B N 1
ATOM 8346 C CA . ARG B 1 453 ? 7.133 15.211 36.5 1 83.19 453 ARG B CA 1
ATOM 8347 C C . ARG B 1 453 ? 7.949 14.766 35.281 1 83.19 453 ARG B C 1
ATOM 8349 O O . ARG B 1 453 ? 8.969 15.375 34.969 1 83.19 453 ARG B O 1
ATOM 8356 N N . ASN B 1 454 ? 7.52 13.766 34.625 1 82.94 454 ASN B N 1
ATOM 8357 C CA . ASN B 1 454 ? 8.266 13.258 33.469 1 82.94 454 ASN B CA 1
ATOM 8358 C C . ASN B 1 454 ? 8.273 14.258 32.312 1 82.94 454 ASN B C 1
ATOM 8360 O O . ASN B 1 454 ? 9.273 14.383 31.609 1 82.94 454 ASN B O 1
ATOM 8364 N N . GLU B 1 455 ? 7.246 14.922 32.188 1 82.12 455 GLU B N 1
ATOM 8365 C CA . GLU B 1 455 ? 7.164 15.922 31.125 1 82.12 455 GLU B CA 1
ATOM 8366 C C . GLU B 1 455 ? 8.094 17.109 31.406 1 82.12 455 GLU B C 1
ATOM 8368 O O . GLU B 1 455 ? 8.695 17.656 30.484 1 82.12 455 GLU B O 1
ATOM 8373 N N . LEU B 1 456 ? 8.07 17.438 32.656 1 86.94 456 LEU B N 1
ATOM 8374 C CA . LEU B 1 456 ? 8.984 18.5 33.031 1 86.94 456 LEU B CA 1
ATOM 8375 C C . LEU B 1 456 ? 10.43 18.109 32.75 1 86.94 456 LEU B C 1
ATOM 8377 O O . LEU B 1 456 ? 11.195 18.906 32.219 1 86.94 456 LEU B O 1
ATOM 8381 N N . LEU B 1 457 ? 10.734 16.906 33.125 1 87 457 LEU B N 1
ATOM 8382 C CA . LEU B 1 457 ? 12.102 16.453 32.906 1 87 457 LEU B CA 1
ATOM 8383 C C . LEU B 1 457 ? 12.438 16.422 31.422 1 87 457 LEU B C 1
ATOM 8385 O O . LEU B 1 457 ? 13.555 16.781 31.031 1 87 457 LEU B O 1
ATOM 8389 N N . GLN B 1 458 ? 11.461 16.062 30.672 1 84.81 458 GLN B N 1
ATOM 8390 C CA . GLN B 1 458 ? 11.68 16 29.219 1 84.81 458 GLN B CA 1
ATOM 8391 C C . GLN B 1 458 ? 11.914 17.391 28.641 1 84.81 458 GLN B C 1
ATOM 8393 O O . GLN B 1 458 ? 12.828 17.578 27.844 1 84.81 458 GLN B O 1
ATOM 8398 N N . ILE B 1 459 ? 11.078 18.297 28.984 1 86.81 459 ILE B N 1
ATOM 8399 C CA . ILE B 1 459 ? 11.219 19.641 28.406 1 86.81 459 ILE B CA 1
ATOM 8400 C C . ILE B 1 459 ? 12.508 20.281 28.922 1 86.81 459 ILE B C 1
ATOM 8402 O O . ILE B 1 459 ? 13.148 21.047 28.203 1 86.81 459 ILE B O 1
ATOM 8406 N N . MET B 1 460 ? 12.938 19.953 30.141 1 89.88 460 MET B N 1
ATOM 8407 C CA . MET B 1 460 ? 14.203 20.453 30.672 1 89.88 460 MET B CA 1
ATOM 8408 C C . MET B 1 460 ? 15.375 19.875 29.875 1 89.88 460 MET B C 1
ATOM 8410 O O . MET B 1 460 ? 16.359 20.562 29.625 1 89.88 460 MET B O 1
ATOM 8414 N N . GLN B 1 461 ? 15.234 18.688 29.609 1 87.38 461 GLN B N 1
ATOM 8415 C CA . GLN B 1 461 ? 16.25 18.078 28.75 1 87.38 461 GLN B CA 1
ATOM 8416 C C . GLN B 1 461 ? 16.312 18.766 27.391 1 87.38 461 GLN B C 1
ATOM 8418 O O . GLN B 1 461 ? 17.406 19.031 26.891 1 87.38 461 GLN B O 1
ATOM 8423 N N . ASP B 1 462 ? 15.188 19 26.828 1 85.94 462 ASP B N 1
ATOM 8424 C CA . ASP B 1 462 ? 15.133 19.688 25.547 1 85.94 462 ASP B CA 1
ATOM 8425 C C . ASP B 1 462 ? 15.773 21.078 25.641 1 85.94 462 ASP B C 1
ATOM 8427 O O . ASP B 1 462 ? 16.5 21.484 24.734 1 85.94 462 ASP B O 1
ATOM 8431 N N . LEU B 1 463 ? 15.453 21.75 26.672 1 89 463 LEU B N 1
ATOM 8432 C CA . LEU B 1 463 ? 16.031 23.078 26.875 1 89 463 LEU B CA 1
ATOM 8433 C C . LEU B 1 463 ? 17.547 23 27.016 1 89 463 LEU B C 1
ATOM 8435 O O . LEU B 1 463 ? 18.266 23.828 26.469 1 89 463 LEU B O 1
ATOM 8439 N N . ASP B 1 464 ? 17.984 22.078 27.766 1 89.69 464 ASP B N 1
ATOM 8440 C CA . ASP B 1 464 ? 19.422 21.891 27.938 1 89.69 464 ASP B CA 1
ATOM 8441 C C . ASP B 1 464 ? 20.109 21.656 26.594 1 89.69 464 ASP B C 1
ATOM 8443 O O . ASP B 1 464 ? 21.188 22.203 26.344 1 89.69 464 ASP B O 1
ATOM 8447 N N . ASN B 1 465 ? 19.5 20.906 25.812 1 85.31 465 ASN B N 1
ATOM 8448 C CA . ASN B 1 465 ? 20.031 20.594 24.5 1 85.31 465 ASN B CA 1
ATOM 8449 C C . ASN B 1 465 ? 20.078 21.812 23.594 1 85.31 465 ASN B C 1
ATOM 8451 O O . ASN B 1 465 ? 21 21.984 22.797 1 85.31 465 ASN B O 1
ATOM 8455 N N . VAL B 1 466 ? 19.078 22.625 23.734 1 85.06 466 VAL B N 1
ATOM 8456 C CA . VAL B 1 466 ? 18.938 23.766 22.844 1 85.06 466 VAL B CA 1
ATOM 8457 C C . VAL B 1 466 ? 19.797 24.922 23.359 1 85.06 466 VAL B C 1
ATOM 8459 O O . VAL B 1 466 ? 20.328 25.703 22.578 1 85.06 466 VAL B O 1
ATOM 8462 N N . LEU B 1 467 ? 19.984 25.016 24.609 1 89.06 467 LEU B N 1
ATOM 8463 C CA . LEU B 1 467 ? 20.641 26.156 25.219 1 89.06 467 LEU B CA 1
ATOM 8464 C C . LEU B 1 467 ? 22.078 25.812 25.641 1 89.06 467 LEU B C 1
ATOM 8466 O O . LEU B 1 467 ? 23.031 26.312 25.047 1 89.06 467 LEU B O 1
ATOM 8470 N N . VAL B 1 468 ? 22.25 24.844 26.469 1 88.69 468 VAL B N 1
ATOM 8471 C CA . VAL B 1 468 ? 23.531 24.578 27.109 1 88.69 468 VAL B CA 1
ATOM 8472 C C . VAL B 1 468 ? 24.453 23.844 26.141 1 88.69 468 VAL B C 1
ATOM 8474 O O . VAL B 1 468 ? 25.609 24.234 25.953 1 88.69 468 VAL B O 1
ATOM 8477 N N . GLU B 1 469 ? 23.938 22.875 25.562 1 86.06 469 GLU B N 1
ATOM 8478 C CA . GLU B 1 469 ? 24.781 22.031 24.719 1 86.06 469 GLU B CA 1
ATOM 8479 C C . GLU B 1 469 ? 25.203 22.766 23.453 1 86.06 469 GLU B C 1
ATOM 8481 O O . GLU B 1 469 ? 26.188 22.391 22.812 1 86.06 469 GLU B O 1
ATOM 8486 N N . ARG B 1 470 ? 24.578 23.781 23.172 1 87.06 470 ARG B N 1
ATOM 8487 C CA . ARG B 1 470 ? 24.859 24.5 21.922 1 87.06 470 ARG B CA 1
ATOM 8488 C C . ARG B 1 470 ? 25.781 25.688 22.156 1 87.06 470 ARG B C 1
ATOM 8490 O O . ARG B 1 470 ? 26.156 26.375 21.203 1 87.06 470 ARG B O 1
ATOM 8497 N N . VAL B 1 471 ? 26.141 25.922 23.297 1 91.12 471 VAL B N 1
ATOM 8498 C CA . VAL B 1 471 ? 27.031 27.047 23.609 1 91.12 471 VAL B CA 1
ATOM 8499 C C . VAL B 1 471 ? 28.344 26.891 22.859 1 91.12 471 VAL B C 1
ATOM 8501 O O . VAL B 1 471 ? 28.938 25.797 22.859 1 91.12 471 VAL B O 1
ATOM 8504 N N . ASN B 1 472 ? 28.75 27.891 22.188 1 91.31 472 ASN B N 1
ATOM 8505 C CA . ASN B 1 472 ? 30.031 27.906 21.469 1 91.31 472 ASN B CA 1
ATOM 8506 C C . ASN B 1 472 ? 31.188 28.141 22.422 1 91.31 472 ASN B C 1
ATOM 8508 O O . ASN B 1 472 ? 31.688 29.266 22.547 1 91.31 472 ASN B O 1
ATOM 8512 N N . GLN B 1 473 ? 31.688 27.078 22.938 1 90.94 473 GLN B N 1
ATOM 8513 C CA . GLN B 1 473 ? 32.719 27.109 23.969 1 90.94 473 GLN B CA 1
ATOM 8514 C C . GLN B 1 473 ? 34 27.797 23.469 1 90.94 473 GLN B C 1
ATOM 8516 O O . GLN B 1 473 ? 34.594 28.594 24.188 1 90.94 473 GLN B O 1
ATOM 8521 N N . SER B 1 474 ? 34.312 27.516 22.266 1 89.88 474 SER B N 1
ATOM 8522 C CA . SER B 1 474 ? 35.562 28.062 21.703 1 89.88 474 SER B CA 1
ATOM 8523 C C . SER B 1 474 ? 35.469 29.578 21.578 1 89.88 474 SER B C 1
ATOM 8525 O O . SER B 1 474 ? 36.438 30.281 21.844 1 89.88 474 SER B O 1
ATOM 8527 N N . ALA B 1 475 ? 34.406 30.078 21.172 1 90.19 475 ALA B N 1
ATOM 8528 C CA . ALA B 1 475 ? 34.25 31.516 21.016 1 90.19 475 ALA B CA 1
ATOM 8529 C C . ALA B 1 475 ? 34.344 32.219 22.359 1 90.19 475 ALA B C 1
ATOM 8531 O O . ALA B 1 475 ? 34.906 33.312 22.438 1 90.19 475 ALA B O 1
ATOM 8532 N N . ILE B 1 476 ? 33.812 31.594 23.344 1 92.38 476 ILE B N 1
ATOM 8533 C CA . ILE B 1 476 ? 33.812 32.219 24.672 1 92.38 476 ILE B CA 1
ATOM 8534 C C . ILE B 1 476 ? 35.219 32.156 25.266 1 92.38 476 ILE B C 1
ATOM 8536 O O . ILE B 1 476 ? 35.688 33.125 25.875 1 92.38 476 ILE B O 1
ATOM 8540 N N . GLU B 1 477 ? 35.875 31.078 25.016 1 92 477 GLU B N 1
ATOM 8541 C CA . GLU B 1 477 ? 37.25 30.938 25.5 1 92 477 GLU B CA 1
ATOM 8542 C C . GLU B 1 477 ? 38.156 31.969 24.859 1 92 477 GLU B C 1
ATOM 8544 O O . GLU B 1 477 ? 39.125 32.438 25.5 1 92 477 GLU B O 1
ATOM 8549 N N . ALA B 1 478 ? 37.906 32.281 23.734 1 89 478 ALA B N 1
ATOM 8550 C CA . ALA B 1 478 ? 38.719 33.281 23.031 1 89 478 ALA B CA 1
ATOM 8551 C C . ALA B 1 478 ? 38.594 34.656 23.688 1 89 478 ALA B C 1
ATOM 8553 O O . ALA B 1 478 ? 39.531 35.469 23.641 1 89 478 ALA B O 1
ATOM 8554 N N . ILE B 1 479 ? 37.594 34.844 24.281 1 88.12 479 ILE B N 1
ATOM 8555 C CA . ILE B 1 479 ? 37.344 36.125 24.922 1 88.12 479 ILE B CA 1
ATOM 8556 C C . ILE B 1 479 ? 37.844 36.094 26.359 1 88.12 479 ILE B C 1
ATOM 8558 O O . ILE B 1 479 ? 38.5 37.031 26.812 1 88.12 479 ILE B O 1
ATOM 8562 N N . THR B 1 480 ? 37.594 35.031 27.031 1 88.25 480 THR B N 1
ATOM 8563 C CA . THR B 1 480 ? 37.875 34.969 28.453 1 88.25 480 THR B CA 1
ATOM 8564 C C . THR B 1 480 ? 39.344 34.531 28.688 1 88.25 480 THR B C 1
ATOM 8566 O O . THR B 1 480 ? 39.875 34.75 29.766 1 88.25 480 THR B O 1
ATOM 8569 N N . GLY B 1 481 ? 39.938 33.875 27.719 1 85.5 481 GLY B N 1
ATOM 8570 C CA . GLY B 1 481 ? 41.312 33.406 27.844 1 85.5 481 GLY B CA 1
ATOM 8571 C C . GLY B 1 481 ? 41.438 32.188 28.719 1 85.5 481 GLY B C 1
ATOM 8572 O O . GLY B 1 481 ? 42.562 31.797 29.078 1 85.5 481 GLY B O 1
ATOM 8573 N N . GLN B 1 482 ? 40.344 31.562 29.219 1 82.75 482 GLN B N 1
ATOM 8574 C CA . GLN B 1 482 ? 40.344 30.406 30.109 1 82.75 482 GLN B CA 1
ATOM 8575 C C . GLN B 1 482 ? 39.719 29.203 29.438 1 82.75 482 GLN B C 1
ATOM 8577 O O . GLN B 1 482 ? 38.781 29.344 28.641 1 82.75 482 GLN B O 1
ATOM 8582 N N . ASN B 1 483 ? 40.25 28.031 29.75 1 87.69 483 ASN B N 1
ATOM 8583 C CA . ASN B 1 483 ? 39.625 26.781 29.328 1 87.69 483 ASN B CA 1
ATOM 8584 C C . ASN B 1 483 ? 38.438 26.406 30.234 1 87.69 483 ASN B C 1
ATOM 8586 O O . ASN B 1 483 ? 38.625 26.188 31.422 1 87.69 483 ASN B O 1
ATOM 8590 N N . ALA B 1 484 ? 37.188 26.359 29.797 1 85.19 484 ALA B N 1
ATOM 8591 C CA . ALA B 1 484 ? 36 26.234 30.594 1 85.19 484 ALA B CA 1
ATOM 8592 C C . ALA B 1 484 ? 35.719 24.766 30.938 1 85.19 484 ALA B C 1
ATOM 8594 O O . ALA B 1 484 ? 35.062 24.469 31.938 1 85.19 484 ALA B O 1
ATOM 8595 N N . GLY B 1 485 ? 36.344 23.797 30.391 1 82.12 485 GLY B N 1
ATOM 8596 C CA . GLY B 1 485 ? 36.156 22.391 30.656 1 82.12 485 GLY B CA 1
ATOM 8597 C C . GLY B 1 485 ? 34.781 21.891 30.203 1 82.12 485 GLY B C 1
ATOM 8598 O O . GLY B 1 485 ? 34.469 20.703 30.375 1 82.12 485 GLY B O 1
ATOM 8599 N N . GLY B 1 486 ? 33.875 22.703 29.859 1 88.75 486 GLY B N 1
ATOM 8600 C CA . GLY B 1 486 ? 32.562 22.344 29.375 1 88.75 486 GLY B CA 1
ATOM 8601 C C . GLY B 1 486 ? 31.719 23.531 28.938 1 88.75 486 GLY B C 1
ATOM 8602 O O . GLY B 1 486 ? 32.094 24.688 29.188 1 88.75 486 GLY B O 1
ATOM 8603 N N . THR B 1 487 ? 30.594 23.234 28.344 1 91.31 487 THR B N 1
ATOM 8604 C CA . THR B 1 487 ? 29.766 24.297 27.781 1 91.31 487 THR B CA 1
ATOM 8605 C C . THR B 1 487 ? 29.094 25.094 28.906 1 91.31 487 THR B C 1
ATOM 8607 O O . THR B 1 487 ? 28.969 26.312 28.812 1 91.31 487 THR B O 1
ATOM 8610 N N . LYS B 1 488 ? 28.625 24.391 29.891 1 92.06 488 LYS B N 1
ATOM 8611 C CA . LYS B 1 488 ? 27.984 25.062 31.016 1 92.06 488 LYS B CA 1
ATOM 8612 C C . LYS B 1 488 ? 28.969 26.016 31.719 1 92.06 488 LYS B C 1
ATOM 8614 O O . LYS B 1 488 ? 28.609 27.156 32.031 1 92.06 488 LYS B O 1
ATOM 8619 N N . ASN B 1 489 ? 30.156 25.594 31.891 1 92.31 489 ASN B N 1
ATOM 8620 C CA . ASN B 1 489 ? 31.188 26.422 32.5 1 92.31 489 ASN B CA 1
ATOM 8621 C C . ASN B 1 489 ? 31.562 27.609 31.625 1 92.31 489 ASN B C 1
ATOM 8623 O O . ASN B 1 489 ? 31.906 28.688 32.125 1 92.31 489 ASN B O 1
ATOM 8627 N N . ALA B 1 490 ? 31.516 27.359 30.406 1 93.38 490 ALA B N 1
ATOM 8628 C CA . ALA B 1 490 ? 31.844 28.438 29.469 1 93.38 490 ALA B CA 1
ATOM 8629 C C . ALA B 1 490 ? 30.875 29.594 29.625 1 93.38 490 ALA B C 1
ATOM 8631 O O . ALA B 1 490 ? 31.297 30.766 29.625 1 93.38 490 ALA B O 1
ATOM 8632 N N . ILE B 1 491 ? 29.625 29.281 29.797 1 93.75 491 ILE B N 1
ATOM 8633 C CA . ILE B 1 491 ? 28.625 30.328 29.984 1 93.75 491 ILE B CA 1
ATOM 8634 C C . ILE B 1 491 ? 28.906 31.062 31.297 1 93.75 491 ILE B C 1
ATOM 8636 O O . ILE B 1 491 ? 28.797 32.281 31.359 1 93.75 491 ILE B O 1
ATOM 8640 N N . PHE B 1 492 ? 29.203 30.312 32.281 1 94 492 PHE B N 1
ATOM 8641 C CA . PHE B 1 492 ? 29.562 30.906 33.562 1 94 492 PHE B CA 1
ATOM 8642 C C . PHE B 1 492 ? 30.734 31.859 33.406 1 94 492 PHE B C 1
ATOM 8644 O O . PHE B 1 492 ? 30.688 33 33.938 1 94 492 PHE B O 1
ATOM 8651 N N . ASP B 1 493 ? 31.766 31.438 32.719 1 94 493 ASP B N 1
ATOM 8652 C CA . ASP B 1 493 ? 32.969 32.25 32.5 1 94 493 ASP B CA 1
ATOM 8653 C C . ASP B 1 493 ? 32.625 33.562 31.766 1 94 493 ASP B C 1
ATOM 8655 O O . ASP B 1 493 ? 33.188 34.594 32.031 1 94 493 ASP B O 1
ATOM 8659 N N . LEU B 1 494 ? 31.766 33.406 30.891 1 94 494 LEU B N 1
ATOM 8660 C CA . LEU B 1 494 ? 31.344 34.594 30.125 1 94 494 LEU B CA 1
ATOM 8661 C C . LEU B 1 494 ? 30.656 35.594 31.047 1 94 494 LEU B C 1
ATOM 8663 O O . LEU B 1 494 ? 30.969 36.781 31 1 94 494 LEU B O 1
ATOM 8667 N N . TYR B 1 495 ? 29.688 35.094 31.844 1 94.5 495 TYR B N 1
ATOM 8668 C CA . TYR B 1 495 ? 29.016 35.969 32.781 1 94.5 495 TYR B CA 1
ATOM 8669 C C . TYR B 1 495 ? 30 36.594 33.75 1 94.5 495 TYR B C 1
ATOM 8671 O O . TYR B 1 495 ? 29.891 37.781 34.062 1 94.5 495 TYR B O 1
ATOM 8679 N N . GLU B 1 496 ? 30.938 35.812 34.156 1 93.38 496 GLU B N 1
ATOM 8680 C CA . GLU B 1 496 ? 31.938 36.312 35.094 1 93.38 496 GLU B CA 1
ATOM 8681 C C . GLU B 1 496 ? 32.781 37.406 34.438 1 93.38 496 GLU B C 1
ATOM 8683 O O . GLU B 1 496 ? 33.125 38.406 35.062 1 93.38 496 GLU B O 1
ATOM 8688 N N . PHE B 1 497 ? 33.156 37.156 33.281 1 93.06 497 PHE B N 1
ATOM 8689 C CA . PHE B 1 497 ? 33.969 38.125 32.5 1 93.06 497 PHE B CA 1
ATOM 8690 C C . PHE B 1 497 ? 33.219 39.438 32.344 1 93.06 497 PHE B C 1
ATOM 8692 O O . PHE B 1 497 ? 33.812 40.5 32.438 1 93.06 497 PHE B O 1
ATOM 8699 N N . LEU B 1 498 ? 31.969 39.375 32.125 1 93.12 498 LEU B N 1
ATOM 8700 C CA . LEU B 1 498 ? 31.188 40.562 31.797 1 93.12 498 LEU B CA 1
ATOM 8701 C C . LEU B 1 498 ? 30.734 41.281 33.062 1 93.12 498 LEU B C 1
ATOM 8703 O O . LEU B 1 498 ? 30.469 42.469 33.031 1 93.12 498 LEU B O 1
ATOM 8707 N N . ALA B 1 499 ? 30.562 40.531 34.094 1 91.38 499 ALA B N 1
ATOM 8708 C CA . ALA B 1 499 ? 30.125 41.094 35.375 1 91.38 499 ALA B CA 1
ATOM 8709 C C . ALA B 1 499 ? 31.094 40.75 36.5 1 91.38 499 ALA B C 1
ATOM 8711 O O . ALA B 1 499 ? 32.25 41.188 36.469 1 91.38 499 ALA B O 1
ATOM 8712 N N . ASP B 1 500 ? 30.766 39.969 37.469 1 91.19 500 ASP B N 1
ATOM 8713 C CA . ASP B 1 500 ? 31.609 39.438 38.531 1 91.19 500 ASP B CA 1
ATOM 8714 C C . ASP B 1 500 ? 31.172 38.031 38.938 1 91.19 500 ASP B C 1
ATOM 8716 O O . ASP B 1 500 ? 30.203 37.5 38.406 1 91.19 500 ASP B O 1
ATOM 8720 N N . THR B 1 501 ? 31.891 37.406 39.75 1 92.38 501 THR B N 1
ATOM 8721 C CA . THR B 1 501 ? 31.703 36 40.094 1 92.38 501 THR B CA 1
ATOM 8722 C C . THR B 1 501 ? 30.359 35.781 40.812 1 92.38 501 THR B C 1
ATOM 8724 O O . THR B 1 501 ? 29.672 34.812 40.531 1 92.38 501 THR B O 1
ATOM 8727 N N . ASP B 1 502 ? 29.969 36.688 41.688 1 90.88 502 ASP B N 1
ATOM 8728 C CA . ASP B 1 502 ? 28.734 36.562 42.438 1 90.88 502 ASP B CA 1
ATOM 8729 C C . ASP B 1 502 ? 27.516 36.656 41.531 1 90.88 502 ASP B C 1
ATOM 8731 O O . ASP B 1 502 ? 26.578 35.875 41.625 1 90.88 502 ASP B O 1
ATOM 8735 N N . ARG B 1 503 ? 27.547 37.656 40.719 1 93.62 503 ARG B N 1
ATOM 8736 C CA . ARG B 1 503 ? 26.453 37.844 39.781 1 93.62 503 ARG B CA 1
ATOM 8737 C C . ARG B 1 503 ? 26.359 36.688 38.781 1 93.62 503 ARG B C 1
ATOM 8739 O O . ARG B 1 503 ? 25.25 36.25 38.438 1 93.62 503 ARG B O 1
ATOM 8746 N N . ALA B 1 504 ? 27.484 36.25 38.375 1 95.06 504 ALA B N 1
ATOM 8747 C CA . ALA B 1 504 ? 27.516 35.094 37.469 1 95.06 504 ALA B CA 1
ATOM 8748 C C . ALA B 1 504 ? 26.828 33.875 38.094 1 95.06 504 ALA B C 1
ATOM 8750 O O . ALA B 1 504 ? 26.062 33.188 37.438 1 95.06 504 ALA B O 1
ATOM 8751 N N . ALA B 1 505 ? 27.094 33.688 39.312 1 92.31 505 ALA B N 1
ATOM 8752 C CA . ALA B 1 505 ? 26.484 32.562 40.031 1 92.31 505 ALA B CA 1
ATOM 8753 C C . ALA B 1 505 ? 24.969 32.688 40.094 1 92.31 505 ALA B C 1
ATOM 8755 O O . ALA B 1 505 ? 24.25 31.703 39.938 1 92.31 505 ALA B O 1
ATOM 8756 N N . GLU B 1 506 ? 24.531 33.906 40.312 1 91.88 506 GLU B N 1
ATOM 8757 C CA . GLU B 1 506 ? 23.094 34.156 40.375 1 91.88 506 GLU B CA 1
ATOM 8758 C C . GLU B 1 506 ? 22.438 33.938 39.031 1 91.88 506 GLU B C 1
ATOM 8760 O O . GLU B 1 506 ? 21.359 33.312 38.969 1 91.88 506 GLU B O 1
ATOM 8765 N N . LEU B 1 507 ? 23.047 34.406 38.031 1 94.5 507 LEU B N 1
ATOM 8766 C CA . LEU B 1 507 ? 22.484 34.312 36.688 1 94.5 507 LEU B CA 1
ATOM 8767 C C . LEU B 1 507 ? 22.531 32.875 36.156 1 94.5 507 LEU B C 1
ATOM 8769 O O . LEU B 1 507 ? 21.688 32.5 35.344 1 94.5 507 LEU B O 1
ATOM 8773 N N . MET B 1 508 ? 23.406 32.094 36.656 1 95.38 508 MET B N 1
ATOM 8774 C CA . MET B 1 508 ? 23.594 30.734 36.188 1 95.38 508 MET B CA 1
ATOM 8775 C C . MET B 1 508 ? 22.641 29.797 36.938 1 95.38 508 MET B C 1
ATOM 8777 O O . MET B 1 508 ? 22.422 28.656 36.5 1 95.38 508 MET B O 1
ATOM 8781 N N . ALA B 1 509 ? 22.078 30.234 37.969 1 93.5 509 ALA B N 1
ATOM 8782 C CA . ALA B 1 509 ? 21.281 29.359 38.844 1 93.5 509 ALA B CA 1
ATOM 8783 C C . ALA B 1 509 ? 20.188 28.656 38.062 1 93.5 509 ALA B C 1
ATOM 8785 O O . ALA B 1 509 ? 20.062 27.422 38.125 1 93.5 509 ALA B O 1
ATOM 8786 N N . PRO B 1 510 ? 19.344 29.406 37.375 1 95.25 510 PRO B N 1
ATOM 8787 C CA . PRO B 1 510 ? 18.297 28.719 36.625 1 95.25 510 PRO B CA 1
ATOM 8788 C C . PRO B 1 510 ? 18.844 27.797 35.562 1 95.25 510 PRO B C 1
ATOM 8790 O O . PRO B 1 510 ? 18.266 26.75 35.281 1 95.25 510 PRO B O 1
ATOM 8793 N N . ILE B 1 511 ? 19.922 28.094 34.906 1 94.88 511 ILE B N 1
ATOM 8794 C CA . ILE B 1 511 ? 20.547 27.281 33.844 1 94.88 511 ILE B CA 1
ATOM 8795 C C . ILE B 1 511 ? 21.109 26 34.469 1 94.88 511 ILE B C 1
ATOM 8797 O O . ILE B 1 511 ? 20.969 24.906 33.906 1 94.88 511 ILE B O 1
ATOM 8801 N N . ASN B 1 512 ? 21.703 26.156 35.625 1 93.12 512 ASN B N 1
ATOM 8802 C CA . ASN B 1 512 ? 22.172 24.984 36.344 1 93.12 512 ASN B CA 1
ATOM 8803 C C . ASN B 1 512 ? 21.016 24.047 36.688 1 93.12 512 ASN B C 1
ATOM 8805 O O . ASN B 1 512 ? 21.172 22.828 36.625 1 93.12 512 ASN B O 1
ATOM 8809 N N . ALA B 1 513 ? 20 24.688 37.156 1 93 513 ALA B N 1
ATOM 8810 C CA . ALA B 1 513 ? 18.828 23.875 37.5 1 93 513 ALA B CA 1
ATOM 8811 C C . ALA B 1 513 ? 18.391 23.016 36.312 1 93 513 ALA B C 1
ATOM 8813 O O . ALA B 1 513 ? 18.062 21.844 36.469 1 93 513 ALA B O 1
ATOM 8814 N N . VAL B 1 514 ? 18.281 23.641 35.125 1 93.31 514 VAL B N 1
ATOM 8815 C CA . VAL B 1 514 ? 17.922 22.906 33.906 1 93.31 514 VAL B CA 1
ATOM 8816 C C . VAL B 1 514 ? 18.859 21.719 33.719 1 93.31 514 VAL B C 1
ATOM 8818 O O . VAL B 1 514 ? 18.406 20.609 33.438 1 93.31 514 VAL B O 1
ATOM 8821 N N . HIS B 1 515 ? 20.078 21.969 33.906 1 89.94 515 HIS B N 1
ATOM 8822 C CA . HIS B 1 515 ? 21.094 20.922 33.75 1 89.94 515 HIS B CA 1
ATOM 8823 C C . HIS B 1 515 ? 20.922 19.812 34.781 1 89.94 515 HIS B C 1
ATOM 8825 O O . HIS B 1 515 ? 21.094 18.641 34.469 1 89.94 515 HIS B O 1
ATOM 8831 N N . TYR B 1 516 ? 20.594 20.203 35.938 1 88.94 516 TYR B N 1
ATOM 8832 C CA . TYR B 1 516 ? 20.406 19.219 37 1 88.94 516 TYR B CA 1
ATOM 8833 C C . TYR B 1 516 ? 19.172 18.375 36.75 1 88.94 516 TYR B C 1
ATOM 8835 O O . TYR B 1 516 ? 19.172 17.172 36.969 1 88.94 516 TYR B O 1
ATOM 8843 N N . PHE B 1 517 ? 18.109 19.031 36.312 1 89.88 517 PHE B N 1
ATOM 8844 C CA . PHE B 1 517 ? 16.906 18.266 35.969 1 89.88 517 PHE B CA 1
ATOM 8845 C C . PHE B 1 517 ? 17.219 17.219 34.906 1 89.88 517 PHE B C 1
ATOM 8847 O O . PHE B 1 517 ? 16.719 16.094 34.969 1 89.88 517 PHE B O 1
ATOM 8854 N N . ARG B 1 518 ? 17.953 17.547 33.906 1 85.81 518 ARG B N 1
ATOM 8855 C CA . ARG B 1 518 ? 18.328 16.656 32.812 1 85.81 518 ARG B CA 1
ATOM 8856 C C . ARG B 1 518 ? 19.047 15.422 33.375 1 85.81 518 ARG B C 1
ATOM 8858 O O . ARG B 1 518 ? 18.875 14.32 32.844 1 85.81 518 ARG B O 1
ATOM 8865 N N . ASN B 1 519 ? 19.766 15.57 34.375 1 77.69 519 ASN B N 1
ATOM 8866 C CA . ASN B 1 519 ? 20.609 14.508 34.906 1 77.69 519 ASN B CA 1
ATOM 8867 C C . ASN B 1 519 ? 19.891 13.734 36 1 77.69 519 ASN B C 1
ATOM 8869 O O . ASN B 1 519 ? 20.516 12.992 36.781 1 77.69 519 ASN B O 1
ATOM 8873 N N . GLU B 1 520 ? 18.672 14.031 36.125 1 76.75 520 GLU B N 1
ATOM 8874 C CA . GLU B 1 520 ? 17.906 13.336 37.156 1 76.75 520 GLU B CA 1
ATOM 8875 C C . GLU B 1 520 ? 18.016 11.828 37 1 76.75 520 GLU B C 1
ATOM 8877 O O . GLU B 1 520 ? 18.141 11.102 38 1 76.75 520 GLU B O 1
ATOM 8882 N N . GLU B 1 521 ? 17.938 11.266 35.688 1 62.66 521 GLU B N 1
ATOM 8883 C CA . GLU B 1 521 ? 17.953 9.812 35.5 1 62.66 521 GLU B CA 1
ATOM 8884 C C . GLU B 1 521 ? 19.391 9.297 35.406 1 62.66 521 GLU B C 1
ATOM 8886 O O . GLU B 1 521 ? 19.594 8.094 35.219 1 62.66 521 GLU B O 1
ATOM 8891 N N . SER B 1 522 ? 20.281 10.172 35.469 1 56.62 522 SER B N 1
ATOM 8892 C CA . SER B 1 522 ? 21.656 9.695 35.406 1 56.62 522 SER B CA 1
ATOM 8893 C C . SER B 1 522 ? 22.078 9 36.688 1 56.62 522 SER B C 1
ATOM 8895 O O . SER B 1 522 ? 21.844 9.523 37.781 1 56.62 522 SER B O 1
ATOM 8897 N N . HIS B 1 523 ? 22.359 7.734 36.656 1 51.72 523 HIS B N 1
ATOM 8898 C CA . HIS B 1 523 ? 22.719 6.824 37.75 1 51.72 523 HIS B CA 1
ATOM 8899 C C . HIS B 1 523 ? 23.938 7.324 38.5 1 51.72 523 HIS B C 1
ATOM 8901 O O . HIS B 1 523 ? 24.203 6.883 39.625 1 51.72 523 HIS B O 1
ATOM 8907 N N . ASP B 1 524 ? 24.828 8.094 38.031 1 48.62 524 ASP B N 1
ATOM 8908 C CA . ASP B 1 524 ? 26.141 8.375 38.625 1 48.62 524 ASP B CA 1
ATOM 8909 C C . ASP B 1 524 ? 26.062 9.508 39.625 1 48.62 524 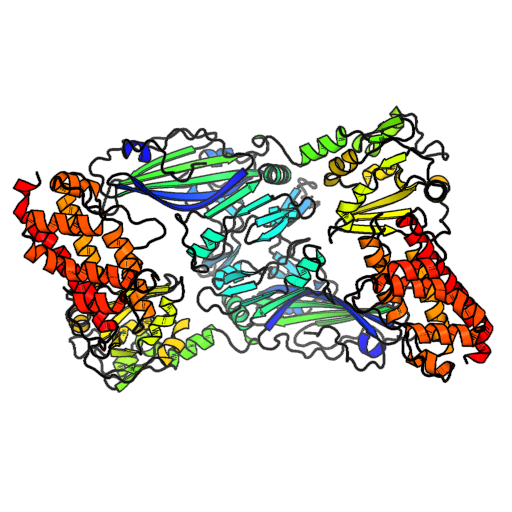ASP B C 1
ATOM 8911 O O . ASP B 1 524 ? 27.078 9.883 40.219 1 48.62 524 ASP B O 1
ATOM 8915 N N . ARG B 1 525 ? 24.828 10.039 39.875 1 53.38 525 ARG B N 1
ATOM 8916 C CA . ARG B 1 525 ? 24.875 11.195 40.75 1 53.38 525 ARG B CA 1
ATOM 8917 C C . ARG B 1 525 ? 24.469 10.805 42.188 1 53.38 525 ARG B C 1
ATOM 8919 O O . ARG B 1 525 ? 23.594 9.961 42.375 1 53.38 525 ARG B O 1
ATOM 8926 N N . VAL B 1 526 ? 25.297 11.172 43.281 1 52.28 526 VAL B N 1
ATOM 8927 C CA . VAL B 1 526 ? 25.078 10.977 44.719 1 52.28 526 VAL B CA 1
ATOM 8928 C C . VAL B 1 526 ? 23.734 11.602 45.125 1 52.28 526 VAL B C 1
ATOM 8930 O O . VAL B 1 526 ? 22.969 11.008 45.875 1 52.28 526 VAL B O 1
ATOM 8933 N N . GLN B 1 527 ? 23.406 12.742 44.594 1 59.25 527 GLN B N 1
ATOM 8934 C CA . GLN B 1 527 ? 22.156 13.445 44.875 1 59.25 527 GLN B CA 1
ATOM 8935 C C . GLN B 1 527 ? 21.266 13.492 43.625 1 59.25 527 GLN B C 1
ATOM 8937 O O . GLN B 1 527 ? 21.75 13.578 42.5 1 59.25 527 GLN B O 1
ATOM 8942 N N . SER B 1 528 ? 20.016 13.297 43.969 1 79.62 528 SER B N 1
ATOM 8943 C CA . SER B 1 528 ? 19.047 13.32 42.875 1 79.62 528 SER B CA 1
ATOM 8944 C C . SER B 1 528 ? 19.109 14.641 42.125 1 79.62 528 SER B C 1
ATOM 8946 O O . SER B 1 528 ? 19.266 15.703 42.719 1 79.62 528 SER B O 1
ATOM 8948 N N . GLY B 1 529 ? 19.25 14.641 40.906 1 82.75 529 GLY B N 1
ATOM 8949 C CA . GLY B 1 529 ? 19.219 15.828 40.062 1 82.75 529 GLY B CA 1
ATOM 8950 C C . GLY B 1 529 ? 18.016 16.719 40.344 1 82.75 529 GLY B C 1
ATOM 8951 O O . GLY B 1 529 ? 18.125 17.953 40.281 1 82.75 529 GLY B O 1
ATOM 8952 N N . TRP B 1 530 ? 16.984 16.125 40.844 1 88.12 530 TRP B N 1
ATOM 8953 C CA . TRP B 1 530 ? 15.758 16.859 41.156 1 88.12 530 TRP B CA 1
ATOM 8954 C C . TRP B 1 530 ? 15.977 17.766 42.375 1 88.12 530 TRP B C 1
ATOM 8956 O O . TRP B 1 530 ? 15.656 18.953 42.312 1 88.12 530 TRP B O 1
ATOM 8966 N N . THR B 1 531 ? 16.562 17.219 43.375 1 85.75 531 THR B N 1
ATOM 8967 C CA . THR B 1 531 ? 16.781 17.969 44.625 1 85.75 531 THR B CA 1
ATOM 8968 C C . THR B 1 531 ? 17.781 19.094 44.375 1 85.75 531 THR B C 1
ATOM 8970 O O . THR B 1 531 ? 17.594 20.203 44.906 1 85.75 531 THR B O 1
ATOM 8973 N N . GLU B 1 532 ? 18.75 18.797 43.688 1 87.31 532 GLU B N 1
ATOM 8974 C CA . GLU B 1 532 ? 19.766 19.828 43.406 1 87.31 532 GLU B CA 1
ATOM 8975 C C . GLU B 1 532 ? 19.172 20.969 42.594 1 87.31 532 GLU B C 1
ATOM 8977 O O . GLU B 1 532 ? 19.5 22.141 42.812 1 87.31 532 GLU B O 1
ATOM 8982 N N . ALA B 1 533 ? 18.328 20.609 41.656 1 91.88 533 ALA B N 1
ATOM 8983 C CA . ALA B 1 533 ? 17.688 21.641 40.812 1 91.88 533 ALA B CA 1
ATOM 8984 C C . ALA B 1 533 ? 16.797 22.547 41.688 1 91.88 533 ALA B C 1
ATOM 8986 O O . ALA B 1 533 ? 16.812 23.766 41.5 1 91.88 533 ALA B O 1
ATOM 8987 N N . LEU B 1 534 ? 16.141 21.969 42.562 1 90.44 534 LEU B N 1
ATOM 8988 C CA . LEU B 1 534 ? 15.258 22.75 43.438 1 90.44 534 LEU B CA 1
ATOM 8989 C C . LEU B 1 534 ? 16.062 23.656 44.375 1 90.44 534 LEU B C 1
ATOM 8991 O O . LEU B 1 534 ? 15.664 24.797 44.625 1 90.44 534 LEU B O 1
ATOM 8995 N N . ASP B 1 535 ? 17.172 23.094 44.781 1 88.44 535 ASP B N 1
ATOM 8996 C CA . ASP B 1 535 ? 18.062 23.891 45.625 1 88.44 535 ASP B CA 1
ATOM 8997 C C . ASP B 1 535 ? 18.594 25.109 44.875 1 88.44 535 ASP B C 1
ATOM 8999 O O . ASP B 1 535 ? 18.672 26.203 45.438 1 88.44 535 ASP B O 1
ATOM 9003 N N . GLU B 1 536 ? 18.938 24.875 43.688 1 89.81 536 GLU B N 1
ATOM 9004 C CA . GLU B 1 536 ? 19.453 25.969 42.875 1 89.81 536 GLU B CA 1
ATOM 9005 C C . GLU B 1 536 ? 18.391 27.062 42.656 1 89.81 536 GLU B C 1
ATOM 9007 O O . GLU B 1 536 ? 18.719 28.234 42.562 1 89.81 536 GLU B O 1
ATOM 9012 N N . LEU B 1 537 ? 17.141 26.594 42.562 1 90.12 537 LEU B N 1
ATOM 9013 C CA . LEU B 1 537 ? 16.047 27.531 42.281 1 90.12 537 LEU B CA 1
ATOM 9014 C C . LEU B 1 537 ? 15.477 28.094 43.562 1 90.12 537 LEU B C 1
ATOM 9016 O O . LEU B 1 537 ? 14.688 29.047 43.531 1 90.12 537 LEU B O 1
ATOM 9020 N N . ASP B 1 538 ? 15.867 27.578 44.656 1 87.19 538 ASP B N 1
ATOM 9021 C CA . ASP B 1 538 ? 15.352 27.953 45.969 1 87.19 538 ASP B CA 1
ATOM 9022 C C . ASP B 1 538 ? 13.844 27.781 46.031 1 87.19 538 ASP B C 1
ATOM 9024 O O . ASP B 1 538 ? 13.117 28.703 46.375 1 87.19 538 ASP B O 1
ATOM 9028 N N . VAL B 1 539 ? 13.352 26.594 45.531 1 86.62 539 VAL B N 1
ATOM 9029 C CA . VAL B 1 539 ? 11.93 26.281 45.562 1 86.62 539 VAL B CA 1
ATOM 9030 C C . VAL B 1 539 ? 11.68 25.047 46.406 1 86.62 539 VAL B C 1
ATOM 9032 O O . VAL B 1 539 ? 12.586 24.219 46.594 1 86.62 539 VAL B O 1
ATOM 9035 N N . GLU B 1 540 ? 10.508 24.953 46.844 1 80.12 540 GLU B N 1
ATOM 9036 C CA . GLU B 1 540 ? 10.141 23.859 47.75 1 80.12 540 GLU B CA 1
ATOM 9037 C C . GLU B 1 540 ? 9.906 22.562 46.969 1 80.12 540 GLU B C 1
ATOM 9039 O O . GLU B 1 540 ? 9.57 22.609 45.781 1 80.12 540 GLU B O 1
ATOM 9044 N N . GLU B 1 541 ? 10.062 21.547 47.625 1 77.44 541 GLU B N 1
ATOM 9045 C CA . GLU B 1 541 ? 9.93 20.234 47.031 1 77.44 541 GLU B CA 1
ATOM 9046 C C . GLU B 1 541 ? 8.516 19.984 46.531 1 77.44 541 GLU B C 1
ATOM 9048 O O . GLU B 1 541 ? 8.312 19.266 45.531 1 77.44 541 GLU B O 1
ATOM 9053 N N . ASN B 1 542 ? 7.527 20.625 47.125 1 76.62 542 ASN B N 1
ATOM 9054 C CA . ASN B 1 542 ? 6.141 20.344 46.781 1 76.62 542 ASN B CA 1
ATOM 9055 C C . ASN B 1 542 ? 5.59 21.375 45.812 1 76.62 542 ASN B C 1
ATOM 9057 O O . ASN B 1 542 ? 4.375 21.5 45.656 1 76.62 542 ASN B O 1
ATOM 9061 N N . THR B 1 543 ? 6.473 22 45.125 1 78.88 543 THR B N 1
ATOM 9062 C CA . THR B 1 543 ? 6.035 22.984 44.156 1 78.88 543 THR B CA 1
ATOM 9063 C C . THR B 1 543 ? 5.379 22.312 42.938 1 78.88 543 THR B C 1
ATOM 9065 O O . THR B 1 543 ? 5.824 21.25 42.5 1 78.88 543 THR B O 1
ATOM 9068 N N . ASP B 1 544 ? 4.27 22.984 42.562 1 81.5 544 ASP B N 1
ATOM 9069 C CA . ASP B 1 544 ? 3.545 22.5 41.406 1 81.5 544 ASP B CA 1
ATOM 9070 C C . ASP B 1 544 ? 4.457 22.438 40.188 1 81.5 544 ASP B C 1
ATOM 9072 O O . ASP B 1 544 ? 5.277 23.328 39.969 1 81.5 544 ASP B O 1
ATOM 9076 N N . ILE B 1 545 ? 4.355 21.422 39.438 1 85.88 545 ILE B N 1
ATOM 9077 C CA . ILE B 1 545 ? 5.258 21.141 38.312 1 85.88 545 ILE B CA 1
ATOM 9078 C C . ILE B 1 545 ? 5.156 22.25 37.281 1 85.88 545 ILE B C 1
ATOM 9080 O O . ILE B 1 545 ? 6.164 22.672 36.688 1 85.88 545 ILE B O 1
ATOM 9084 N N . LEU B 1 546 ? 3.971 22.672 37.062 1 80 546 LEU B N 1
ATOM 9085 C CA . LEU B 1 546 ? 3.799 23.734 36.094 1 80 546 LEU B CA 1
ATOM 9086 C C . LEU B 1 546 ? 4.438 25.031 36.562 1 80 546 LEU B C 1
ATOM 9088 O O . LEU B 1 546 ? 4.996 25.781 35.75 1 80 546 LEU B O 1
ATOM 9092 N N . GLU B 1 547 ? 4.312 25.25 37.781 1 80.5 547 GLU B N 1
ATOM 9093 C CA . GLU B 1 547 ? 4.957 26.422 38.344 1 80.5 547 GLU B CA 1
ATOM 9094 C C . GLU B 1 547 ? 6.477 26.312 38.25 1 80.5 547 GLU B C 1
ATOM 9096 O O . GLU B 1 547 ? 7.156 27.312 37.969 1 80.5 547 GLU B O 1
ATOM 9101 N N . LEU B 1 548 ? 6.871 25.156 38.594 1 86.62 548 LEU B N 1
ATOM 9102 C CA . LEU B 1 548 ? 8.305 24.922 38.5 1 86.62 548 LEU B CA 1
ATOM 9103 C C . LEU B 1 548 ? 8.82 25.156 37.094 1 86.62 548 LEU B C 1
ATOM 9105 O O . LEU B 1 548 ? 9.883 25.75 36.906 1 86.62 548 LEU B O 1
ATOM 9109 N N . TYR B 1 549 ? 8.07 24.703 36.188 1 88.44 549 TYR B N 1
ATOM 9110 C CA . TYR B 1 549 ? 8.391 24.938 34.781 1 88.44 549 TYR B CA 1
ATOM 9111 C C . TYR B 1 549 ? 8.484 26.422 34.469 1 88.44 549 TYR B C 1
ATOM 9113 O O . TYR B 1 549 ? 9.492 26.891 33.938 1 88.44 549 TYR B O 1
ATOM 9121 N N . ARG B 1 550 ? 7.473 27.094 34.781 1 83.81 550 ARG B N 1
ATOM 9122 C CA . ARG B 1 550 ? 7.41 28.516 34.5 1 83.81 550 ARG B CA 1
ATOM 9123 C C . ARG B 1 550 ? 8.539 29.281 35.156 1 83.81 550 ARG B C 1
ATOM 9125 O O . ARG B 1 550 ? 9.18 30.141 34.562 1 83.81 550 ARG B O 1
ATOM 9132 N N . TYR B 1 551 ? 8.727 28.922 36.375 1 85.94 551 TYR B N 1
ATOM 9133 C CA . TYR B 1 551 ? 9.758 29.594 37.156 1 85.94 551 TYR B CA 1
ATOM 9134 C C . TYR B 1 551 ? 11.141 29.359 36.562 1 85.94 551 TYR B C 1
ATOM 9136 O O . TYR B 1 551 ? 11.945 30.297 36.469 1 85.94 551 TYR B O 1
ATOM 9144 N N . THR B 1 552 ? 11.336 28.219 36.219 1 91.25 552 THR B N 1
ATOM 9145 C CA . THR B 1 552 ? 12.648 27.875 35.688 1 91.25 552 THR B CA 1
ATOM 9146 C C . THR B 1 552 ? 12.875 28.562 34.344 1 91.25 552 THR B C 1
ATOM 9148 O O . THR B 1 552 ? 13.922 29.188 34.125 1 91.25 552 THR B O 1
ATOM 9151 N N . PHE B 1 553 ? 11.938 28.484 33.406 1 91.88 553 PHE B N 1
ATOM 9152 C CA . PHE B 1 553 ? 12.078 29.062 32.094 1 91.88 553 PHE B CA 1
ATOM 9153 C C . PHE B 1 553 ? 12.172 30.594 32.188 1 91.88 553 PHE B C 1
ATOM 9155 O O . PHE B 1 553 ? 12.969 31.203 31.469 1 91.88 553 PHE B O 1
ATOM 9162 N N . GLN B 1 554 ? 11.359 31.078 33.062 1 87.38 554 GLN B N 1
ATOM 9163 C CA . GLN B 1 554 ? 11.445 32.531 33.25 1 87.38 554 GLN B CA 1
ATOM 9164 C C . GLN B 1 554 ? 12.805 32.938 33.781 1 87.38 554 GLN B C 1
ATOM 9166 O O . GLN B 1 554 ? 13.367 33.938 33.406 1 87.38 554 GLN B O 1
ATOM 9171 N N . GLY B 1 555 ? 13.234 32.188 34.719 1 91.06 555 GLY B N 1
ATOM 9172 C CA . GLY B 1 555 ? 14.57 32.438 35.25 1 91.06 555 GLY B CA 1
ATOM 9173 C C . GLY B 1 555 ? 15.641 32.406 34.188 1 91.06 555 GLY B C 1
ATOM 9174 O O . GLY B 1 555 ? 16.531 33.281 34.156 1 91.06 555 GLY B O 1
ATOM 9175 N N . VAL B 1 556 ? 15.57 31.453 33.344 1 94.12 556 VAL B N 1
ATOM 9176 C CA . VAL B 1 556 ? 16.531 31.359 32.25 1 94.12 556 VAL B CA 1
ATOM 9177 C C . VAL B 1 556 ? 16.391 32.562 31.312 1 94.12 556 VAL B C 1
ATOM 9179 O O . VAL B 1 556 ? 17.391 33.125 30.891 1 94.12 556 VAL B O 1
ATOM 9182 N N . ALA B 1 557 ? 15.195 32.875 31 1 91.88 557 ALA B N 1
ATOM 9183 C CA . ALA B 1 557 ? 14.953 34.031 30.125 1 91.88 557 ALA B CA 1
ATOM 9184 C C . ALA B 1 557 ? 15.539 35.312 30.734 1 91.88 557 ALA B C 1
ATOM 9186 O O . ALA B 1 557 ? 16.156 36.094 30.016 1 91.88 557 ALA B O 1
ATOM 9187 N N . ASP B 1 558 ? 15.305 35.5 31.969 1 91.94 558 ASP B N 1
ATOM 9188 C CA . ASP B 1 558 ? 15.836 36.656 32.656 1 91.94 558 ASP B CA 1
ATOM 9189 C C . ASP B 1 558 ? 17.359 36.688 32.594 1 91.94 558 ASP B C 1
ATOM 9191 O O . ASP B 1 558 ? 17.969 37.75 32.438 1 91.94 558 ASP B O 1
ATOM 9195 N N . SER B 1 559 ? 17.891 35.562 32.844 1 94.44 559 SER B N 1
ATOM 9196 C CA . SER B 1 559 ? 19.344 35.438 32.75 1 94.44 559 SER B CA 1
ATOM 9197 C C . SER B 1 559 ? 19.859 35.844 31.375 1 94.44 559 SER B C 1
ATOM 9199 O O . SER B 1 559 ? 20.844 36.594 31.266 1 94.44 559 SER B O 1
ATOM 9201 N N . LEU B 1 560 ? 19.219 35.406 30.359 1 93.75 560 LEU B N 1
ATOM 9202 C CA . LEU B 1 560 ? 19.641 35.719 29 1 93.75 560 LEU B CA 1
ATOM 9203 C C . LEU B 1 560 ? 19.422 37.188 28.688 1 93.75 560 LEU B C 1
ATOM 9205 O O . LEU B 1 560 ? 20.203 37.812 27.953 1 93.75 560 LEU B O 1
ATOM 9209 N N . ASP B 1 561 ? 18.375 37.719 29.219 1 91.38 561 ASP B N 1
ATOM 9210 C CA . ASP B 1 561 ? 18.156 39.156 29.047 1 91.38 561 ASP B CA 1
ATOM 9211 C C . ASP B 1 561 ? 19.281 39.969 29.672 1 91.38 561 ASP B C 1
ATOM 9213 O O . ASP B 1 561 ? 19.703 40.969 29.094 1 91.38 561 ASP B O 1
ATOM 9217 N N . GLU B 1 562 ? 19.656 39.531 30.781 1 93.44 562 GLU B N 1
ATOM 9218 C CA . GLU B 1 562 ? 20.766 40.188 31.438 1 93.44 562 GLU B CA 1
ATOM 9219 C C . GLU B 1 562 ? 22.062 40.031 30.641 1 93.44 562 GLU B C 1
ATOM 9221 O O . GLU B 1 562 ? 2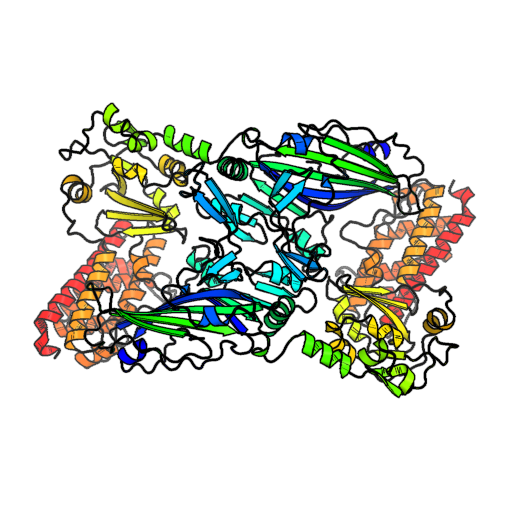2.891 40.938 30.578 1 93.44 562 GLU B O 1
ATOM 9226 N N . LEU B 1 563 ? 22.219 38.875 30.125 1 93.5 563 LEU B N 1
ATOM 9227 C CA . LEU B 1 563 ? 23.391 38.656 29.281 1 93.5 563 LEU B CA 1
ATOM 9228 C C . LEU B 1 563 ? 23.406 39.656 28.125 1 93.5 563 LEU B C 1
ATOM 9230 O O . LEU B 1 563 ? 24.453 40.219 27.797 1 93.5 563 LEU B O 1
ATOM 9234 N N . GLU B 1 564 ? 22.312 39.812 27.531 1 91.88 564 GLU B N 1
ATOM 9235 C CA . GLU B 1 564 ? 22.188 40.781 26.438 1 91.88 564 GLU B CA 1
ATOM 9236 C C . GLU B 1 564 ? 22.609 42.156 26.906 1 91.88 564 GLU B C 1
ATOM 9238 O O . GLU B 1 564 ? 23.375 42.844 26.203 1 91.88 564 GLU B O 1
ATOM 9243 N N . SER B 1 565 ? 22.109 42.5 28 1 92.38 565 SER B N 1
ATOM 9244 C CA . SER B 1 565 ? 22.422 43.812 28.562 1 92.38 565 SER B CA 1
ATOM 9245 C C . SER B 1 565 ? 23.922 43.938 28.812 1 92.38 565 SER B C 1
ATOM 9247 O O . SER B 1 565 ? 24.531 44.969 28.5 1 92.38 565 SER B O 1
ATOM 9249 N N . TYR B 1 566 ? 24.5 42.906 29.344 1 93 566 TYR B N 1
ATOM 9250 C CA . TYR B 1 566 ? 25.938 42.938 29.656 1 93 566 TYR B CA 1
ATOM 9251 C C . TYR B 1 566 ? 26.766 42.969 28.375 1 93 566 TYR B C 1
ATOM 9253 O O . TYR B 1 566 ? 27.797 43.625 28.328 1 93 566 TYR B O 1
ATOM 9261 N N . LEU B 1 567 ? 26.359 42.25 27.422 1 92.38 567 LEU B N 1
ATOM 9262 C CA . LEU B 1 567 ? 27.062 42.281 26.141 1 92.38 567 LEU B CA 1
ATOM 9263 C C . LEU B 1 567 ? 27.031 43.656 25.516 1 92.38 567 LEU B C 1
ATOM 9265 O O . LEU B 1 567 ? 28.031 44.125 24.953 1 92.38 567 LEU B O 1
ATOM 9269 N N . GLN B 1 568 ? 25.953 44.281 25.625 1 90.06 568 GLN B N 1
ATOM 9270 C CA . GLN B 1 568 ? 25.812 45.625 25.078 1 90.06 568 GLN B CA 1
ATOM 9271 C C . GLN B 1 568 ? 26.656 46.656 25.844 1 90.06 568 GLN B C 1
ATOM 9273 O O . GLN B 1 568 ? 27.281 47.531 25.234 1 90.06 568 GLN B O 1
ATOM 9278 N N . GLU B 1 569 ? 26.719 46.5 27.094 1 90.44 569 GLU B N 1
ATOM 9279 C CA . GLU B 1 569 ? 27.438 47.406 27.953 1 90.44 569 GLU B CA 1
ATOM 9280 C C . GLU B 1 569 ? 28.938 47.219 27.844 1 90.44 569 GLU B C 1
ATOM 9282 O O . GLU B 1 569 ? 29.719 48.156 28.062 1 90.44 569 GLU B O 1
ATOM 9287 N N . ASN B 1 570 ? 29.375 46.062 27.562 1 87.62 570 ASN B N 1
ATOM 9288 C CA . ASN B 1 570 ? 30.797 45.75 27.562 1 87.62 570 ASN B CA 1
ATOM 9289 C C . ASN B 1 570 ? 31.328 45.625 26.141 1 87.62 570 ASN B C 1
ATOM 9291 O O . ASN B 1 570 ? 32.312 44.938 25.891 1 87.62 570 ASN B O 1
ATOM 9295 N N . GLN B 1 571 ? 30.75 46.188 25.219 1 85.69 571 GLN B N 1
ATOM 9296 C CA . GLN B 1 571 ? 31.125 46.125 23.812 1 85.69 571 GLN B CA 1
ATOM 9297 C C . GLN B 1 571 ? 32.594 46.438 23.625 1 85.69 571 GLN B C 1
ATOM 9299 O O . GLN B 1 571 ? 33.312 45.75 22.906 1 85.69 571 GLN B O 1
ATOM 9304 N N . PRO B 1 572 ? 33.094 47.5 24.328 1 79.19 572 PRO B N 1
ATOM 9305 C CA . PRO B 1 572 ? 34.5 47.844 24.125 1 79.19 572 PRO B CA 1
ATOM 9306 C C . PRO B 1 572 ? 35.469 46.75 24.562 1 79.19 572 PRO B C 1
ATOM 9308 O O . PRO B 1 572 ? 36.562 46.625 24 1 79.19 572 PRO B O 1
ATOM 9311 N N . ARG B 1 573 ? 35.125 45.938 25.578 1 80.44 573 ARG B N 1
ATOM 9312 C CA . ARG B 1 573 ? 35.969 44.844 26.094 1 80.44 573 ARG B CA 1
ATOM 9313 C C . ARG B 1 573 ? 35.938 43.625 25.172 1 80.44 573 ARG B C 1
ATOM 9315 O O . ARG B 1 573 ? 36.844 42.781 25.219 1 80.44 573 ARG B O 1
ATOM 9322 N N . LEU B 1 574 ? 34.906 43.5 24.406 1 81.56 574 LEU B N 1
ATOM 9323 C CA . LEU B 1 574 ? 34.688 42.312 23.594 1 81.56 574 LEU B CA 1
ATOM 9324 C C . LEU B 1 574 ? 35.25 42.5 22.188 1 81.56 574 LEU B C 1
ATOM 9326 O O . LEU B 1 574 ? 35.469 41.531 21.469 1 81.56 574 LEU B O 1
ATOM 9330 N N . GLU B 1 575 ? 35.406 43.75 21.766 1 68 575 GLU B N 1
ATOM 9331 C CA . GLU B 1 575 ? 36 44.094 20.469 1 68 575 GLU B CA 1
ATOM 9332 C C . GLU B 1 575 ? 37.531 43.844 20.5 1 68 575 GLU B C 1
ATOM 9334 O O . GLU B 1 575 ? 38.094 43.406 19.516 1 68 575 GLU B O 1
#

Organism: NCBI:txid1457250

Radius of gyration: 38.66 Å; Cα contacts (8 Å, |Δi|>4): 2208; chains: 2; bounding box: 77×110×89 Å

Foldseek 3Di:
DDDDDDPPDPLDAPQVVLVPAFPQDDCQDPQKHWQFKFWKFWDDRDPKIKIKTKGKHKWKFFPVPCVVVQVADLCVQVVPPAFEQWDWAAQCPPPVGNRDIDTDGRAWDDGPRGIIGHQWHDDPQADIEGDVVLCVVQVWDDPDRNWIARPFQRDTFKDKPVVLSCVVNVVDPDDDNINMITMMGRLQSVLVVCVVVNIKMKMKIKMKIFIAPDPPRDHDAWDWRDYPSHTKIKHWDQDPDHGRGTMMMIIMMDIDHSVNRPDHPVVVLVCQQPPLWFAKQVGDTDGNVCLVVVVSCVVVVQDPPHPFPVSWIKWKFDPVLCVVQLVDPQKDWFFFFPFWIKIDGNNQFIAIWGAFPVRIIMHIPNRSNRDDSSCSVSRSVGTDHDDGDDDPQCCCCVGVVHDDPGGQLLVLLVVLQVLLQVLLCVQQVDGQFADQPPVADSRNLRGQFDQDLVSLLVSLLNCCSRPQQGGPQVSLCVQQVDRQVGSLSSQLSNCCVLPNNVVSLLLSLLVQLSVLSNCQPPPPDPDRSNVSSCVSLVHDPPDGSSVVSRSSSNSNSVSSVVSSVSSVVCSVSRD/DDDADDPDDPLDAVQVVLVPDAAQDDCQDPQKHWQAKFWKFWDDRDPKIKIKTKGKHKWKFFPVPCVVVQVADLCVQVVPPAFEQWDWAAQCPPPVGNRDIDTDGRAWDDGPRGIIGHQWHDDPQADIEGDVVLCVVQVWDDPDRNWIARPFQRDTFKDKPVVLSCVVNVVDPDDDNINMITMMGRLQSVLVVCVVVNIKMKMKIKMKIFIAPDPPHDHDAWDWRDYPSHGKIKGWDQDPDHGRGTMMMIIMMDIDHSVNRPDHPVVVLVCQQPPLWFAKQVGDTDGNVCLVVVVSCVVVVQDPPHPFPVSWIKWKFDPVLCVVQVVDPQKDWFFFFPFWIKIDGNNQFIAIWGADPVRIIMHIPNRSNRDDSSCSVSRSVGTDHDDDDDDPQCCQCVGVVHHDPGGQLLVLLVVLQVLLQVLLCVQQVDGQFADQPPVADSRNLRGQFDQDLVSLLVSLLNCCSRPQQGGPQVSLCVQLVDRQVGSLSSQLSNVCVLPNNVVSLLLSLLVQLSVLSNCQPPPPDPDRSNVSSCVSLVHDPPDGSSVVSRSSSNSNSVSSVVSSVSSVVCSVSSD

Nearest PDB structures (foldseek):
  8dgc-assembly1_D  TM=5.359E-01  e=3.475E-04  Salmonella enterica
  8ont-assembly1_A  TM=2.240E-01  e=3.843E+00  Setaria italica
  4w4j-assembly2_B  TM=1.395E-01  e=4.999E+00  Mycolicibacterium smegmatis MC2 155
  8dgc-assembly1_D  TM=5.312E-01  e=8.613E-04  Salmonella enterica
  6v9s-assembly1_A  TM=1.856E-01  e=6.982E+00  Homo sapiens

Solvent-accessible surface area (backbone atoms only — not comparable to full-atom values): 60586 Å² total; per-residue (Å²): 97,85,68,73,88,55,91,70,55,87,78,75,53,74,45,60,66,53,57,59,73,83,44,79,56,57,65,61,54,95,57,28,28,64,46,32,31,37,33,38,37,64,45,81,47,92,91,29,40,37,35,38,35,43,42,32,33,37,33,33,32,44,58,91,59,42,65,67,57,47,69,41,51,41,55,83,63,45,62,75,71,71,31,33,48,52,46,68,49,55,42,62,74,40,83,86,49,39,71,39,74,44,82,41,65,43,52,68,47,69,48,96,82,39,68,31,33,56,38,42,36,42,48,92,75,31,79,62,39,65,36,53,44,61,36,58,74,58,43,29,30,72,81,47,71,65,21,27,22,24,67,89,78,60,44,71,45,30,42,41,50,47,64,42,51,31,27,74,67,24,76,36,84,59,81,59,81,41,50,59,34,41,36,36,34,30,39,29,62,49,26,54,56,24,56,75,67,50,28,22,41,37,35,40,41,37,38,36,34,30,33,32,77,63,85,78,62,76,67,76,74,68,44,74,51,71,41,61,79,34,32,39,41,32,42,69,42,69,56,83,46,93,83,66,16,34,31,24,40,40,21,29,33,36,60,43,47,40,81,73,46,86,62,39,57,65,54,50,39,47,46,44,31,64,59,48,62,43,56,31,64,86,69,44,74,39,23,43,45,31,50,71,73,42,50,39,33,65,75,69,68,39,54,82,77,63,88,51,69,82,39,58,55,34,29,28,27,44,58,70,63,51,50,63,31,64,74,30,62,43,26,40,43,40,37,62,21,74,39,36,31,36,42,35,42,70,86,73,34,56,41,70,36,30,40,25,92,77,57,32,32,37,31,49,51,80,51,48,65,40,54,52,64,90,47,44,67,64,53,54,74,28,52,40,80,66,85,62,67,78,38,67,62,52,45,36,38,73,59,63,67,35,85,71,90,55,49,9,40,48,45,37,29,54,49,22,49,51,51,32,24,50,54,42,20,72,53,62,72,46,55,45,54,48,79,75,56,79,90,55,59,77,65,61,57,25,35,78,73,53,82,34,72,67,46,47,37,49,53,27,35,50,47,31,54,64,52,41,68,14,35,31,42,69,60,46,27,69,70,67,74,50,88,49,91,42,38,65,43,25,53,42,49,48,38,27,70,66,62,37,66,70,57,19,52,61,47,38,22,35,52,49,18,32,50,26,34,46,40,40,80,46,81,86,54,95,58,56,14,55,58,53,18,30,59,50,62,72,51,63,90,84,54,53,52,50,55,49,49,46,50,40,34,39,40,37,17,52,31,32,46,48,47,34,52,40,52,64,73,40,42,82,82,62,98,97,85,69,72,88,56,92,69,55,84,82,74,53,72,41,59,65,54,56,58,74,85,48,75,53,57,66,60,54,96,56,27,28,65,48,31,31,37,33,37,39,65,44,80,44,94,93,27,41,39,35,39,35,43,42,32,32,37,33,32,30,46,56,90,59,42,65,66,57,48,69,40,52,40,56,82,63,46,63,73,69,72,32,32,47,52,48,67,49,56,42,62,73,40,83,86,49,39,73,39,73,42,83,41,66,42,51,67,47,71,47,96,85,38,69,31,33,55,38,42,37,44,49,93,75,31,78,61,38,66,37,52,44,60,36,57,76,58,43,28,30,71,81,47,70,65,21,26,22,24,67,89,79,60,45,71,43,30,44,40,50,46,65,43,52,31,27,73,66,25,73,35,86,59,80,59,76,39,50,58,35,42,36,35,34,30,38,28,61,48,26,54,54,24,56,75,67,51,29,22,41,36,36,40,39,37,35,36,34,28,34,31,79,61,85,76,60,73,68,78,75,67,45,75,50,75,42,62,79,35,30,40,42,32,43,72,42,70,55,86,45,94,81,67,17,36,32,24,39,39,20,29,35,37,60,44,47,41,83,74,46,86,61,41,56,64,56,51,39,46,47,44,30,64,60,49,60,42,54,30,63,86,70,46,72,38,24,43,45,32,49,72,72,43,51,40,32,63,73,69,67,39,54,81,77,62,86,51,68,83,39,54,54,34,29,28,28,44,58,70,63,50,51,64,32,63,73,30,62,41,26,41,44,39,37,63,20,75,40,36,31,37,42,35,42,71,86,70,34,56,42,69,37,30,39,25,94,79,56,33,31,38,32,49,52,80,53,49,65,41,55,54,65,90,46,46,67,63,52,53,73,28,52,39,80,66,84,64,66,78,38,65,62,51,47,36,39,72,60,63,68,35,83,69,90,55,48,9,40,49,43,38,29,54,49,21,50,51,50,30,26,50,54,41,21,73,55,62,72,46,54,44,53,48,78,76,55,80,92,54,58,78,68,61,56,26,37,79,72,52,84,34,71,68,46,47,36,49,53,27,35,51,47,32,54,64,52,40,69,16,34,30,42,67,61,45,27,70,70,68,74,48,88,49,92,43,38,63,44,25,53,42,49,49,38,26,69,65,62,38,66,68,57,20,52,61,48,38,23,34,52,49,19,32,50,24,35,46,41,41,81,47,82,85,52,96,58,56,14,56,59,53,17,30,59,50,62,72,50,63,89,84,55,54,51,51,54,50,48,48,50,39,34,41,41,37,18,52,30,32,46,48,48,35,51,38,52,65,73,42,42,81,82,62,98

pLDDT: mean 82.66, std 12.58, range [43.19, 97.62]

Secondary structure (DSSP, 8-state):
------S-S----HHHHHT---B---S-BTTEEEEEEEEEEEEEETTEEEEEEEEEEEEEEEGGGHHHHHTS-TTTTTTT----S-EEEEES--SS-TTEEEEE---EEEETTEEEEESEE--SSSPPEE-HHHHHHTTEEEEETTEEEETTT--EEEEE-HHHHHHHTTSS----SB--EEEEEEHHHHHHHHHHHTEEEEEEEEEEEEEES-S---PPS--PPPBTTS-EEEEEE---STTT-EEEEEEEEEEE-GGGS---HHHHHHHHHHH--EEBTTS-EE-HHHHHHSHHHHHHT--SS--SGGG--EEEE-GGGGHHHHHSTTEEEEE-SSSEEEEEETTTEEEEEEE-TTS-EEEEGGGGGGS-GGGHHHHHHTB----SPPPHHHIIIIIS--------HHHHHHHHHHHHHHHHHHHHSS-SBPPPPTT--GGGGGSPPPS-HHHHHHHHHHHHHHTTTTB-HHHHHHHH-S--SSHHHHHHHHHHHHS-HHHHHHHHHHHHHHHHHHGGG-TT-SS-HHHHHHHHHT--TT--HHHHHHHHHHHHHHHHHHHHHHHHHTHHHH-/------S-S-SS-HHHHHT---B---S-BTTEEEEEEEEEEEEEETTEEEEEEEEEEEEEEEGGGHHHHHTS-TTTTTTT----S-EEEEES--SS-TTEEEEE---EEEETTEEEEESEE--SSSPPEE-HHHHHHTTEEEEETTEEEETTT--EEEEE-HHHHHHHTTSS----SB--EEEEEEHHHHHHHHHHHTEEEEEEEEEEEEEES-TT----S-PPPPBTTS-EEEEEE---STTT-EEEEEEEEEEE-GGGS---HHHHHHHHHHH--EEBTTS-EE-HHHHHTSHHHHHHT--SS--SGGG--EEEE-GGGGHHHHHSTTEEEEE-SSSEEEEEETTTEEEEEEE-TTS-EEEEGGGGGGS-GGGHHHHHHTB----SPPPHHHIIIIIS--------HHHHHHHHHHHHHHHHHHHHSS-SBPPPPTT--GGGGGSPPPS-HHHHHHHHHHHHHHTTTTB-HHHHHHHH-S--SSHHHHHHHHHHHHS-HHHHHHHHHHHHHHHHHHGGG-TT-SS-HHHHHHHHHT--TT--HHHHHHHHHHHHHHHHHHHHHHHHHTHHHH-

Sequence (1150 aa):
MYQIISEDPPRTDPTTWLAFGDLDQTPVDAGWIHPYQRGRASIQIQECELTQAFDTQAFLVNVDELDPILDADPDTDMGDIEFRPMRYGRRRESLDDPMEPYWEEDLTREINGIPVSRFIMNFEYEAPLIDTGFIEYHNLVETDKRQFKELESDDVAVRFNADIWRAKYGLTAESTGHSVREQRVRASFLKEYLEERGKAIVLSYMQRRTVEPSDAVSIDESVSVPVSNGTSKREFHPERMPGLGHSCWFYWTCPILPDDIPQSRESEMAEHRDHLSFRTQNGHAVTKQAVDDGSAFRETGISRPPAGPEDHDYIHFDPAVLERYRNDPRGSVEEWSEQGLTVDWLDRWMVRLYRSDNEQLVLLVDDLTSIGDTELSYWHQHNVTPGGEVPEEMVQNYVYAEPVDTFAPAQAVLNGMREADSIFQSLRGDPLFRDIPSDHHAEDLLTPVRNDRNELLQIMQDLDNVLVERVNQSAIEAITGQNAGGTKNAIFDLYEFLADTDRAAELMAPINAVHYFRNEESHDRVQSGWTEALDELDVEENTDILELYRYTFQGVADSLDELESYLQENQPRLEMYQIISEDPPRTDPTTWLAFGDLDQTPVDAGWIHPYQRGRASIQIQECELTQAFDTQAFLVNVDELDPILDADPDTDMGDIEFRPMRYGRRRESLDDPMEPYWEEDLTREINGIPVSRFIMNFEYEAPLIDTGFIEYHNLVETDKRQFKELESDDVAVRFNADIWRAKYGLTAESTGHSVREQRVRASFLKEYLEERGKAIVLSYMQRRTVEPSDAVSIDESVSVPVSNGTSKREFHPERMPGLGHSCWFYWTCPILPDDIPQSRESEMAEHRDHLSFRTQNGHAVTKQAVDDGSAFRETGISRPPAGPEDHDYIHFDPAVLERYRNDPRGSVEEWSEQGLTVDWLDRWMVRLYRSDNEQLVLLVDDLTSIGDTELSYWHQHNVTPGGEVPEEMVQNYVYAEPVDTFAPAQAVLNGMREADSIFQSLRGDPLFRDIPSDHHAEDLLTPVRNDRNELLQIMQDLDNVLVERVNQSAIEAITGQNAGGTKNAIFDLYEFLADTDRAAELMAPINAVHYFRNEESHDRVQSGWTEALDELDVEENTDILELYRYTFQGVADSLDELESYLQENQPRLE